Protein AF-0000000084988481 (afdb_homodimer)

InterPro domains:
  IPR002586 CobQ/CobB/MinD/ParA nucleotide binding domain [PF01656] (166-366)
  IPR011006 CheY-like superfamily [SSF52172] (22-149)
  IPR027417 P-loop containing nucleoside triphosphate hydrolase [G3DSA:3.40.50.300] (157-397)
  IPR027417 P-loop containing nucleoside triphosphate hydrolase [SSF52540] (158-397)
  IPR050625 ParA/MinD ATPase [PTHR43384] (136-397)

Sequence (824 aa):
MKTQQERQPGKIATKFNQEKTREGKKLKIAVVAQDSQYPSTIQRFLAEADKSYPLISLIGGVQQVAAVAEQEQPDLLMLEGQYFSSMELETLNRVTSRFPDVGVVMLCPAQPPELLIEVMRAGVREVLPTPLTRHGVIDAVERFQQRIALSRMPMHECKVLAFIPCKGGSGATFLATNIAYALAAQENKRVALFDFNLQFGDASLFVQDGPPATSIADVARQIQRLDGSFLNSSMIQVLPNFGMLAAPESPEKAAEIRSEHINPLFQVAMKHYDFVILDVGRELDAISIQALDRADLIFPVLQQTLPSIRDARRMSAAFAALNYPDEKIRLIVNRYKKNADITLDDIESTLNLKIFKVVPNDYAVVTGSVNQGIPATKLAPRSPVAKSLQEIAHELCRGAGQGNLLRKLFAFMKTQQERQPGKIATKFNQEKTREGKKLKIAVVAQDSQYPSTIQRFLAEADKSYPLISLIGGVQQVAAVAEQEQPDLLMLEGQYFSSMELETLNRVTSRFPDVGVVMLCPAQPPELLIEVMRAGVREVLPTPLTRHGVIDAVERFQQRIALSRMPMHECKVLAFIPCKGGSGATFLATNIAYALAAQENKRVALFDFNLQFGDASLFVQDGPPATSIADVARQIQRLDGSFLNSSMIQVLPNFGMLAAPESPEKAAEIRSEHINPLFQVAMKHYDFVILDVGRELDAISIQALDRADLIFPVLQQTLPSIRDARRMSAAFAALNYPDEKIRLIVNRYKKNADITLDDIESTLNLKIFKVVPNDYAVVTGSVNQGIPATKLAPRSPVAKSLQEIAHELCRGAGQGNLLRKLFAF

Structure (mmCIF, N/CA/C/O backbone):
data_AF-0000000084988481-model_v1
#
loop_
_entity.id
_entity.type
_entity.pdbx_description
1 polymer 'Pilus assembly protein CpaE'
#
loop_
_atom_site.group_PDB
_atom_site.id
_atom_site.type_symbol
_atom_site.label_atom_id
_atom_site.label_alt_id
_atom_site.label_comp_id
_atom_site.label_asym_id
_atom_site.label_entity_id
_atom_site.label_seq_id
_atom_site.pdbx_PDB_ins_code
_atom_site.Cartn_x
_atom_site.Cartn_y
_atom_site.Cartn_z
_atom_site.occupancy
_atom_site.B_iso_or_equiv
_atom_site.auth_seq_id
_atom_site.auth_comp_id
_atom_site.auth_asym_id
_atom_site.auth_atom_id
_atom_site.pdbx_PDB_model_num
ATOM 1 N N . MET A 1 1 ? -62.625 -54.844 -30.688 1 20.16 1 MET A N 1
ATOM 2 C CA . MET A 1 1 ? -61.781 -55.562 -29.75 1 20.16 1 MET A CA 1
ATOM 3 C C . MET A 1 1 ? -60.312 -55.438 -30.156 1 20.16 1 MET A C 1
ATOM 5 O O . MET A 1 1 ? -59.812 -56.281 -30.922 1 20.16 1 MET A O 1
ATOM 9 N N . LYS A 1 2 ? -60 -54.156 -30.656 1 25.31 2 LYS A N 1
ATOM 10 C CA . LYS A 1 2 ? -58.781 -53.719 -31.344 1 25.31 2 LYS A CA 1
ATOM 11 C C . LYS A 1 2 ? -57.531 -54.062 -30.547 1 25.31 2 LYS A C 1
ATOM 13 O O . LYS A 1 2 ? -57.5 -53.875 -29.328 1 25.31 2 LYS A O 1
ATOM 18 N N . THR A 1 3 ? -56.812 -55.094 -31 1 22.83 3 THR A N 1
ATOM 19 C CA . THR A 1 3 ? -55.625 -55.875 -30.625 1 22.83 3 THR A CA 1
ATOM 20 C C . THR A 1 3 ? -54.469 -54.969 -30.219 1 22.83 3 THR A C 1
ATOM 22 O O . THR A 1 3 ? -54.062 -54.094 -31.016 1 22.83 3 THR A O 1
ATOM 25 N N . GLN A 1 4 ? -54.375 -54.594 -28.984 1 26.2 4 GLN A N 1
ATOM 26 C CA . GLN A 1 4 ? -53.5 -53.781 -28.188 1 26.2 4 GLN A CA 1
ATOM 27 C C . GLN A 1 4 ? -52.031 -54.219 -28.359 1 26.2 4 GLN A C 1
ATOM 29 O O . GLN A 1 4 ? -51.625 -55.281 -27.922 1 26.2 4 GLN A O 1
ATOM 34 N N . GLN A 1 5 ? -51.594 -54.062 -29.625 1 26.52 5 GLN A N 1
ATOM 35 C CA . GLN A 1 5 ? -50.25 -54.469 -29.969 1 26.52 5 GLN A CA 1
ATOM 36 C C . GLN A 1 5 ? -49.25 -53.969 -28.922 1 26.52 5 GLN A C 1
ATOM 38 O O . GLN A 1 5 ? -49.219 -52.781 -28.609 1 26.52 5 GLN A O 1
ATOM 43 N N . GLU A 1 6 ? -48.906 -54.781 -28 1 24.31 6 GLU A N 1
ATOM 44 C CA . GLU A 1 6 ? -47.969 -54.719 -26.875 1 24.31 6 GLU A CA 1
ATOM 45 C C . GLU A 1 6 ? -46.594 -54.219 -27.328 1 24.31 6 GLU A C 1
ATOM 47 O O . GLU A 1 6 ? -45.969 -54.844 -28.172 1 24.31 6 GLU A O 1
ATOM 52 N N . ARG A 1 7 ? -46.469 -52.906 -27.562 1 25.12 7 ARG A N 1
ATOM 53 C CA . ARG A 1 7 ? -45.188 -52.312 -27.953 1 25.12 7 ARG A CA 1
ATOM 54 C C . ARG A 1 7 ? -44.062 -52.812 -27.078 1 25.12 7 ARG A C 1
ATOM 56 O O . ARG A 1 7 ? -44.125 -52.75 -25.844 1 25.12 7 ARG A O 1
ATOM 63 N N . GLN A 1 8 ? -43.375 -53.875 -27.547 1 23.84 8 GLN A N 1
ATOM 64 C CA . GLN A 1 8 ? -42.219 -54.5 -26.875 1 23.84 8 GLN A CA 1
ATOM 65 C C . GLN A 1 8 ? -41.25 -53.438 -26.438 1 23.84 8 GLN A C 1
ATOM 67 O O . GLN A 1 8 ? -41 -52.438 -27.141 1 23.84 8 GLN A O 1
ATOM 72 N N . PRO A 1 9 ? -40.938 -53.25 -25.094 1 27.45 9 PRO A N 1
ATOM 73 C CA . PRO A 1 9 ? -40.062 -52.281 -24.469 1 27.45 9 PRO A CA 1
ATOM 74 C C . PRO A 1 9 ? -38.656 -52.281 -25.062 1 27.45 9 PRO A C 1
ATOM 76 O O . PRO A 1 9 ? -38.125 -53.344 -25.391 1 27.45 9 PRO A O 1
ATOM 79 N N . GLY A 1 10 ? -38.406 -51.469 -26.062 1 24.36 10 GLY A N 1
ATOM 80 C CA . GLY A 1 10 ? -37.125 -51.375 -26.734 1 24.36 10 GLY A CA 1
ATOM 81 C C . GLY A 1 10 ? -35.938 -51.438 -25.766 1 24.36 10 GLY A C 1
ATOM 82 O O . GLY A 1 10 ? -36.062 -51 -24.625 1 24.36 10 GLY A O 1
ATOM 83 N N . LYS A 1 11 ? -35.062 -52.469 -25.797 1 24.16 11 LYS A N 1
ATOM 84 C CA . LYS A 1 11 ? -33.75 -52.781 -25.188 1 24.16 11 LYS A CA 1
ATOM 85 C C . LYS A 1 11 ? -32.875 -51.531 -25.203 1 24.16 11 LYS A C 1
ATOM 87 O O . LYS A 1 11 ? -32.562 -50.969 -26.266 1 24.16 11 LYS A O 1
ATOM 92 N N . ILE A 1 12 ? -32.906 -50.688 -24.156 1 23.58 12 ILE A N 1
ATOM 93 C CA . ILE A 1 12 ? -32 -49.562 -23.844 1 23.58 12 ILE A CA 1
ATOM 94 C C . ILE A 1 12 ? -30.547 -50.031 -23.906 1 23.58 12 ILE A C 1
ATOM 96 O O . ILE A 1 12 ? -30.141 -50.906 -23.141 1 23.58 12 ILE A O 1
ATOM 100 N N . ALA A 1 13 ? -29.922 -50.281 -25.078 1 26.02 13 ALA A N 1
ATOM 101 C CA . ALA A 1 13 ? -28.5 -50.562 -25.234 1 26.02 13 ALA A CA 1
ATOM 102 C C . ALA A 1 13 ? -27.656 -49.688 -24.297 1 26.02 13 ALA A C 1
ATOM 104 O O . ALA A 1 13 ? -27.781 -48.469 -24.297 1 26.02 13 ALA A O 1
ATOM 105 N N . THR A 1 14 ? -27.266 -50.25 -23.172 1 24.78 14 THR A N 1
ATOM 106 C CA . THR A 1 14 ? -26.312 -49.812 -22.172 1 24.78 14 THR A CA 1
ATOM 107 C C . THR A 1 14 ? -24.984 -49.438 -22.812 1 24.78 14 THR A C 1
ATOM 109 O O . THR A 1 14 ? -24.25 -50.312 -23.297 1 24.78 14 THR A O 1
ATOM 112 N N . LYS A 1 15 ? -24.906 -48.5 -23.703 1 27.09 15 LYS A N 1
ATOM 113 C CA . LYS A 1 15 ? -23.625 -48.031 -24.234 1 27.09 15 LYS A CA 1
ATOM 114 C C . LYS A 1 15 ? -22.625 -47.781 -23.109 1 27.09 15 LYS A C 1
ATOM 116 O O . LYS A 1 15 ? -22.828 -46.906 -22.266 1 27.09 15 LYS A O 1
ATOM 121 N N . PHE A 1 16 ? -21.969 -48.875 -22.625 1 24.77 16 PHE A N 1
ATOM 122 C CA . PHE A 1 16 ? -20.766 -48.906 -21.812 1 24.77 16 PHE A CA 1
ATOM 123 C C . PHE A 1 16 ? -19.719 -47.938 -22.391 1 24.77 16 PHE A C 1
ATOM 125 O O . PHE A 1 16 ? -19.172 -48.188 -23.453 1 24.77 16 PHE A O 1
ATOM 132 N N . ASN A 1 17 ? -19.984 -46.656 -22.453 1 25 17 ASN A N 1
ATOM 133 C CA . ASN A 1 17 ? -18.984 -45.625 -22.766 1 25 17 ASN A CA 1
ATOM 134 C C . ASN A 1 17 ? -17.641 -45.938 -22.078 1 25 17 ASN A C 1
ATOM 136 O O . ASN A 1 17 ? -17.562 -45.938 -20.859 1 25 17 ASN A O 1
ATOM 140 N N . GLN A 1 18 ? -16.812 -46.938 -22.625 1 25.11 18 GLN A N 1
ATOM 141 C CA . GLN A 1 18 ? -15.422 -47.188 -22.281 1 25.11 18 GLN A CA 1
ATOM 142 C C . GLN A 1 18 ? -14.695 -45.875 -21.969 1 25.11 18 GLN A C 1
ATOM 144 O O . GLN A 1 18 ? -14.523 -45.031 -22.859 1 25.11 18 GLN A O 1
ATOM 149 N N . GLU A 1 19 ? -14.945 -45.219 -20.938 1 26.55 19 GLU A N 1
ATOM 150 C CA . GLU A 1 19 ? -14.133 -44.156 -20.312 1 26.55 19 GLU A CA 1
ATOM 151 C C . GLU A 1 19 ? -12.648 -44.469 -20.438 1 26.55 19 GLU A C 1
ATOM 153 O O . GLU A 1 19 ? -12.148 -45.406 -19.797 1 26.55 19 GLU A O 1
ATOM 158 N N . LYS A 1 20 ? -12.016 -44.375 -21.656 1 30.3 20 LYS A N 1
ATOM 159 C CA . LYS A 1 20 ? -10.57 -44.406 -21.891 1 30.3 20 LYS A CA 1
ATOM 160 C C . LYS A 1 20 ? -9.812 -43.75 -20.734 1 30.3 20 LYS A C 1
ATOM 162 O O . LYS A 1 20 ? -9.969 -42.562 -20.484 1 30.3 20 LYS A O 1
ATOM 167 N N . THR A 1 21 ? -9.641 -44.375 -19.656 1 29.36 21 THR A N 1
ATOM 168 C CA . THR A 1 21 ? -8.664 -44.062 -18.625 1 29.36 21 THR A CA 1
ATOM 169 C C . THR A 1 21 ? -7.355 -43.562 -19.219 1 29.36 21 THR A C 1
ATOM 171 O O . THR A 1 21 ? -6.758 -44.219 -20.078 1 29.36 21 THR A O 1
ATOM 174 N N . ARG A 1 22 ? -7.113 -42.375 -19.562 1 33.62 22 ARG A N 1
ATOM 175 C CA . ARG A 1 22 ? -5.898 -41.781 -20.109 1 33.62 22 ARG A CA 1
ATOM 176 C C . ARG A 1 22 ? -4.656 -42.438 -19.5 1 33.62 22 ARG A C 1
ATOM 178 O O . ARG A 1 22 ? -4.289 -42.125 -18.359 1 33.62 22 ARG A O 1
ATOM 185 N N . GLU A 1 23 ? -4.195 -43.656 -19.656 1 35.25 23 GLU A N 1
ATOM 186 C CA . GLU A 1 23 ? -2.932 -44.375 -19.5 1 35.25 23 GLU A CA 1
ATOM 187 C C . GLU A 1 23 ? -1.745 -43.5 -19.859 1 35.25 23 GLU A C 1
ATOM 189 O O . GLU A 1 23 ? -1.795 -42.75 -20.844 1 35.25 23 GLU A O 1
ATOM 194 N N . GLY A 1 24 ? -0.835 -43.125 -18.906 1 45.12 24 GLY A N 1
ATOM 195 C CA . GLY A 1 24 ? 0.372 -42.312 -18.859 1 45.12 24 GLY A CA 1
ATOM 196 C C . GLY A 1 24 ? 1.246 -42.469 -20.094 1 45.12 24 GLY A C 1
ATOM 197 O O . GLY A 1 24 ? 1.627 -43.594 -20.438 1 45.12 24 GLY A O 1
ATOM 198 N N . LYS A 1 25 ? 1.161 -41.938 -21.188 1 53.44 25 LYS A N 1
ATOM 199 C CA . LYS A 1 25 ? 1.971 -42.031 -22.406 1 53.44 25 LYS A CA 1
ATOM 200 C C . LYS A 1 25 ? 3.436 -42.281 -22.078 1 53.44 25 LYS A C 1
ATOM 202 O O . LYS A 1 25 ? 4.039 -41.562 -21.281 1 53.44 25 LYS A O 1
ATOM 207 N N . LYS A 1 26 ? 4.059 -43.531 -22.297 1 68.62 26 LYS A N 1
ATOM 208 C CA . LYS A 1 26 ? 5.426 -44 -22.094 1 68.62 26 LYS A CA 1
ATOM 209 C C . LYS A 1 26 ? 6.41 -43.188 -22.922 1 68.62 26 LYS A C 1
ATOM 211 O O . LYS A 1 26 ? 6.102 -42.781 -24.047 1 68.62 26 LYS A O 1
ATOM 216 N N . LEU A 1 27 ? 7.57 -42.781 -22.406 1 80 27 LEU A N 1
ATOM 217 C CA . LEU A 1 27 ? 8.656 -42.031 -23.016 1 80 27 LEU A CA 1
ATOM 218 C C . LEU A 1 27 ? 9.18 -42.75 -24.266 1 80 27 LEU A C 1
ATOM 220 O O . LEU A 1 27 ? 9.492 -43.938 -24.219 1 80 27 LEU A O 1
ATOM 224 N N . LYS A 1 28 ? 9 -42.156 -25.438 1 86.56 28 LYS A N 1
ATOM 225 C CA . LYS A 1 28 ? 9.516 -42.688 -26.703 1 86.56 28 LYS A CA 1
ATOM 226 C C . LYS A 1 28 ? 10.93 -42.188 -26.969 1 86.56 28 LYS A C 1
ATOM 228 O O . LYS A 1 28 ? 11.172 -40.969 -26.984 1 86.56 28 LYS A O 1
ATOM 233 N N . ILE A 1 29 ? 11.859 -43.188 -27.109 1 91.5 29 ILE A N 1
ATOM 234 C CA . ILE A 1 29 ? 13.258 -42.812 -27.297 1 91.5 29 ILE A CA 1
ATOM 235 C C . ILE A 1 29 ? 13.703 -43.188 -28.703 1 91.5 29 ILE A C 1
ATOM 237 O O . ILE A 1 29 ? 13.406 -44.281 -29.203 1 91.5 29 ILE A O 1
ATOM 241 N N . ALA A 1 30 ? 14.289 -42.25 -29.422 1 92.62 30 ALA A N 1
ATOM 242 C CA . ALA A 1 30 ? 14.922 -42.531 -30.703 1 92.62 30 ALA A CA 1
ATOM 243 C C . ALA A 1 30 ? 16.438 -42.469 -30.594 1 92.62 30 ALA A C 1
ATOM 245 O O . ALA A 1 30 ? 16.984 -41.531 -29.969 1 92.62 30 ALA A O 1
ATOM 246 N N . VAL A 1 31 ? 17.062 -43.469 -31.156 1 91.44 31 VAL A N 1
ATOM 247 C CA . VAL A 1 31 ? 18.516 -43.469 -31.203 1 91.44 31 VAL A CA 1
ATOM 248 C C . VAL A 1 31 ? 18.984 -43.375 -32.656 1 91.44 31 VAL A C 1
ATOM 250 O O . VAL A 1 31 ? 18.594 -44.188 -33.5 1 91.44 31 VAL A O 1
ATOM 253 N N . VAL A 1 32 ? 19.719 -42.312 -33 1 91.94 32 VAL A N 1
ATOM 254 C CA . VAL A 1 32 ? 20.344 -42.125 -34.281 1 91.94 32 VAL A CA 1
ATOM 255 C C . VAL A 1 32 ? 21.859 -42.25 -34.156 1 91.94 32 VAL A C 1
ATOM 257 O O . VAL A 1 32 ? 22.516 -41.375 -33.594 1 91.94 32 VAL A O 1
ATOM 260 N N . ALA A 1 33 ? 22.328 -43.375 -34.625 1 91.38 33 ALA A N 1
ATOM 261 C CA . ALA A 1 33 ? 23.75 -43.656 -34.438 1 91.38 33 ALA A CA 1
ATOM 262 C C . ALA A 1 33 ? 24.312 -44.469 -35.594 1 91.38 33 ALA A C 1
ATOM 264 O O . ALA A 1 33 ? 23.594 -45.25 -36.219 1 91.38 33 ALA A O 1
ATOM 265 N N . GLN A 1 34 ? 25.578 -44.188 -35.906 1 88.5 34 GLN A N 1
ATOM 266 C CA . GLN A 1 34 ? 26.266 -44.969 -36.906 1 88.5 34 GLN A CA 1
ATOM 267 C C . GLN A 1 34 ? 26.609 -46.375 -36.375 1 88.5 34 GLN A C 1
ATOM 269 O O . GLN A 1 34 ? 26.531 -47.344 -37.125 1 88.5 34 GLN A O 1
ATOM 274 N N . ASP A 1 35 ? 27.016 -46.438 -35.125 1 87.06 35 ASP A N 1
ATOM 275 C CA . ASP A 1 35 ? 27.328 -47.688 -34.469 1 87.06 35 ASP A CA 1
ATOM 276 C C . ASP A 1 35 ? 26.062 -48.406 -34.031 1 87.06 35 ASP A C 1
ATOM 278 O O . ASP A 1 35 ? 25.328 -47.938 -33.156 1 87.06 35 ASP A O 1
ATOM 282 N N . SER A 1 36 ? 25.828 -49.5 -34.594 1 86 36 SER A N 1
ATOM 283 C CA . SER A 1 36 ? 24.609 -50.25 -34.375 1 86 36 SER A CA 1
ATOM 284 C C . SER A 1 36 ? 24.547 -50.844 -32.969 1 86 36 SER A C 1
ATOM 286 O O . SER A 1 36 ? 23.516 -51.344 -32.531 1 86 36 SER A O 1
ATOM 288 N N . GLN A 1 37 ? 25.656 -50.688 -32.281 1 88.56 37 GLN A N 1
ATOM 289 C CA . GLN A 1 37 ? 25.688 -51.281 -30.953 1 88.56 37 GLN A CA 1
ATOM 290 C C . GLN A 1 37 ? 24.969 -50.375 -29.938 1 88.56 37 GLN A C 1
ATOM 292 O O . GLN A 1 37 ? 24.484 -50.844 -28.922 1 88.56 37 GLN A O 1
ATOM 297 N N . TYR A 1 38 ? 24.891 -49.031 -30.281 1 88.88 38 TYR A N 1
ATOM 298 C CA . TYR A 1 38 ? 24.391 -48.094 -29.281 1 88.88 38 TYR A CA 1
ATOM 299 C C . TYR A 1 38 ? 22.922 -48.344 -28.984 1 88.88 38 TYR A C 1
ATOM 301 O O . TYR A 1 38 ? 22.516 -48.438 -27.812 1 88.88 38 TYR A O 1
ATOM 309 N N . PRO A 1 39 ? 22.047 -48.594 -29.984 1 91 39 PRO A N 1
ATOM 310 C CA . PRO A 1 39 ? 20.641 -48.844 -29.656 1 91 39 PRO A CA 1
ATOM 311 C C . PRO A 1 39 ? 20.453 -50.094 -28.797 1 91 39 PRO A C 1
ATOM 313 O O . PRO A 1 39 ? 19.672 -50.062 -27.844 1 91 39 PRO A O 1
ATOM 316 N N . SER A 1 40 ? 21.234 -51.125 -29.125 1 89.88 40 SER A N 1
ATOM 317 C CA . SER A 1 40 ? 21.109 -52.375 -28.375 1 89.88 40 SER A CA 1
ATOM 318 C C . SER A 1 40 ? 21.609 -52.219 -26.938 1 89.88 40 SER A C 1
ATOM 320 O O . SER A 1 40 ? 21.016 -52.719 -26 1 89.88 40 SER A O 1
ATOM 322 N N . THR A 1 41 ? 22.766 -51.5 -26.844 1 91 41 THR A N 1
ATOM 323 C CA . THR A 1 41 ? 23.328 -51.25 -25.531 1 91 41 THR A CA 1
ATOM 324 C C . THR A 1 41 ? 22.375 -50.438 -24.672 1 91 41 THR A C 1
ATOM 326 O O . THR A 1 41 ? 22.156 -50.75 -23.5 1 91 41 THR A O 1
ATOM 329 N N . ILE A 1 42 ? 21.719 -49.375 -25.266 1 90.88 42 ILE A N 1
ATOM 330 C CA . ILE A 1 42 ? 20.797 -48.5 -24.547 1 90.88 42 ILE A CA 1
ATOM 331 C C . ILE A 1 42 ? 19.562 -49.312 -24.141 1 90.88 42 ILE A C 1
ATOM 333 O O . ILE A 1 42 ? 19.109 -49.219 -23 1 90.88 42 ILE A O 1
ATOM 337 N N . GLN A 1 43 ? 19.078 -50.094 -25.016 1 89.62 43 GLN A N 1
ATOM 338 C CA . GLN A 1 43 ? 17.922 -50.906 -24.734 1 89.62 43 GLN A CA 1
ATOM 339 C C . GLN A 1 43 ? 18.203 -51.875 -23.594 1 89.62 43 GLN A C 1
ATOM 341 O O . GLN A 1 43 ? 17.359 -52.062 -22.703 1 89.62 43 GLN A O 1
ATOM 346 N N . ARG A 1 44 ? 19.344 -52.5 -23.688 1 89.31 44 ARG A N 1
ATOM 347 C CA . ARG A 1 44 ? 19.734 -53.438 -22.656 1 89.31 44 ARG A CA 1
ATOM 348 C C . ARG A 1 44 ? 19.828 -52.75 -21.297 1 89.31 44 ARG A C 1
ATOM 350 O O . ARG A 1 44 ? 19.328 -53.281 -20.297 1 89.31 44 ARG A O 1
ATOM 357 N N . PHE A 1 45 ? 20.5 -51.531 -21.219 1 89.31 45 PHE A N 1
ATOM 358 C CA . PHE A 1 45 ? 20.656 -50.812 -19.953 1 89.31 45 PHE A CA 1
ATOM 359 C C . PHE A 1 45 ? 19.312 -50.406 -19.375 1 89.31 45 PHE A C 1
ATOM 361 O O . PHE A 1 45 ? 19.078 -50.531 -18.172 1 89.31 45 PHE A O 1
ATOM 368 N N . LEU A 1 46 ? 18.344 -50 -20.203 1 88 46 LEU A N 1
ATOM 369 C CA . LEU A 1 46 ? 17.031 -49.562 -19.75 1 88 46 LEU A CA 1
ATOM 370 C C . LEU A 1 46 ? 16.203 -50.75 -19.281 1 88 46 LEU A C 1
ATOM 372 O O . LEU A 1 46 ? 15.492 -50.688 -18.281 1 88 46 LEU A O 1
ATOM 376 N N . ALA A 1 47 ? 16.281 -51.844 -19.984 1 86.88 47 ALA A N 1
ATOM 377 C CA . ALA A 1 47 ? 15.57 -53.062 -19.609 1 86.88 47 ALA A CA 1
ATOM 378 C C . ALA A 1 47 ? 16.047 -53.562 -18.25 1 86.88 47 ALA A C 1
ATOM 380 O O . ALA A 1 47 ? 15.234 -54.031 -17.453 1 86.88 47 ALA A O 1
ATOM 381 N N . GLU A 1 48 ? 17.234 -53.438 -18.047 1 85.44 48 GLU A N 1
ATOM 382 C CA . GLU A 1 48 ? 17.812 -53.906 -16.781 1 85.44 48 GLU A CA 1
ATOM 383 C C . GLU A 1 48 ? 17.328 -53.062 -15.609 1 85.44 48 GLU A C 1
ATOM 385 O O . GLU A 1 48 ? 17.312 -53.531 -14.469 1 85.44 48 GLU A O 1
ATOM 390 N N . ALA A 1 49 ? 16.969 -51.844 -15.898 1 79.94 49 ALA A N 1
ATOM 391 C CA . ALA A 1 49 ? 16.453 -50.969 -14.859 1 79.94 49 ALA A CA 1
ATOM 392 C C . ALA A 1 49 ? 14.93 -51.031 -14.781 1 79.94 49 ALA A C 1
ATOM 394 O O . ALA A 1 49 ? 14.281 -50.188 -14.172 1 79.94 49 ALA A O 1
ATOM 395 N N . ASP A 1 50 ? 14.305 -52.031 -15.359 1 77.06 50 ASP A N 1
ATOM 396 C CA . ASP A 1 50 ? 12.867 -52.281 -15.406 1 77.06 50 ASP A CA 1
ATOM 397 C C . ASP A 1 50 ? 12.125 -51.094 -16.031 1 77.06 50 ASP A C 1
ATOM 399 O O . ASP A 1 50 ? 11.023 -50.75 -15.609 1 77.06 50 ASP A O 1
ATOM 403 N N . LYS A 1 51 ? 12.828 -50.469 -16.859 1 76.69 51 LYS A N 1
ATOM 404 C CA . LYS A 1 51 ? 12.203 -49.375 -17.625 1 76.69 51 LYS A CA 1
ATOM 405 C C . LYS A 1 51 ? 12.039 -49.781 -19.094 1 76.69 51 LYS A C 1
ATOM 407 O O . LYS A 1 51 ? 13.016 -50.125 -19.766 1 76.69 51 LYS A O 1
ATOM 412 N N . SER A 1 52 ? 10.797 -50 -19.438 1 76.94 52 SER A N 1
ATOM 413 C CA . SER A 1 52 ? 10.547 -50.406 -20.828 1 76.94 52 SER A CA 1
ATOM 414 C C . SER A 1 52 ? 9.992 -49.219 -21.625 1 76.94 52 SER A C 1
ATOM 416 O O . SER A 1 52 ? 8.859 -48.781 -21.391 1 76.94 52 SER A O 1
ATOM 418 N N . TYR A 1 53 ? 10.922 -48.562 -22.422 1 80.75 53 TYR A N 1
ATOM 419 C CA . TYR A 1 53 ? 10.492 -47.469 -23.281 1 80.75 53 TYR A CA 1
ATOM 420 C C . TYR A 1 53 ? 10.484 -47.906 -24.734 1 80.75 53 TYR A C 1
ATOM 422 O O . TYR A 1 53 ? 11.32 -48.688 -25.172 1 80.75 53 TYR A O 1
ATOM 430 N N . PRO A 1 54 ? 9.469 -47.531 -25.438 1 82.25 54 PRO A N 1
ATOM 431 C CA . PRO A 1 54 ? 9.594 -47.688 -26.875 1 82.25 54 PRO A CA 1
ATOM 432 C C . PRO A 1 54 ? 10.844 -47.031 -27.453 1 82.25 54 PRO A C 1
ATOM 434 O O . PRO A 1 54 ? 11.109 -45.844 -27.172 1 82.25 54 PRO A O 1
ATOM 437 N N . LEU A 1 55 ? 11.695 -47.844 -28.047 1 88.88 55 LEU A N 1
ATOM 438 C CA . LEU A 1 55 ? 12.945 -47.344 -28.609 1 88.88 55 LEU A CA 1
ATOM 439 C C . LEU A 1 55 ? 12.984 -47.531 -30.125 1 88.88 55 LEU A C 1
ATOM 441 O O . LEU A 1 55 ? 12.734 -48.625 -30.625 1 88.88 55 LEU A O 1
ATOM 445 N N . ILE A 1 56 ? 13.102 -46.469 -30.828 1 88.06 56 ILE A N 1
ATOM 446 C CA . ILE A 1 56 ? 13.281 -46.469 -32.281 1 88.06 56 ILE A CA 1
ATOM 447 C C . ILE A 1 56 ? 14.75 -46.25 -32.625 1 88.06 56 ILE A C 1
ATOM 449 O O . ILE A 1 56 ? 15.383 -45.344 -32.062 1 88.06 56 ILE A O 1
ATOM 453 N N . SER A 1 57 ? 15.281 -47.125 -33.438 1 90.44 57 SER A N 1
ATOM 454 C CA . SER A 1 57 ? 16.688 -47 -33.812 1 90.44 57 SER A CA 1
ATOM 455 C C . SER A 1 57 ? 16.844 -46.688 -35.281 1 90.44 57 SER A C 1
ATOM 457 O O . SER A 1 57 ? 16.156 -47.312 -36.125 1 90.44 57 SER A O 1
ATOM 459 N N . LEU A 1 58 ? 17.562 -45.719 -35.594 1 87.56 58 LEU A N 1
ATOM 460 C CA . LEU A 1 58 ? 17.922 -45.406 -36.969 1 87.56 58 LEU A CA 1
ATOM 461 C C . LEU A 1 58 ? 19.438 -45.281 -37.125 1 87.56 58 LEU A C 1
ATOM 463 O O . LEU A 1 58 ? 20.109 -44.656 -36.312 1 87.56 58 LEU A O 1
ATOM 467 N N . ILE A 1 59 ? 19.953 -46.094 -38.188 1 89.06 59 ILE A N 1
ATOM 468 C CA . ILE A 1 59 ? 21.375 -45.938 -38.5 1 89.06 59 ILE A CA 1
ATOM 469 C C . ILE A 1 59 ? 21.609 -44.656 -39.281 1 89.06 59 ILE A C 1
ATOM 471 O O . ILE A 1 59 ? 21 -44.469 -40.344 1 89.06 59 ILE A O 1
ATOM 475 N N . GLY A 1 60 ? 22.312 -43.812 -38.719 1 87.19 60 GLY A N 1
ATOM 476 C CA . GLY A 1 60 ? 22.609 -42.562 -39.406 1 87.19 60 GLY A CA 1
ATOM 477 C C . GLY A 1 60 ? 23.203 -41.5 -38.5 1 87.19 60 GLY A C 1
ATOM 478 O O . GLY A 1 60 ? 23.75 -41.812 -37.438 1 87.19 60 GLY A O 1
ATOM 479 N N . GLY A 1 61 ? 23.203 -40.25 -38.938 1 87.75 61 GLY A N 1
ATOM 480 C CA . GLY A 1 61 ? 23.703 -39.094 -38.219 1 87.75 61 GLY A CA 1
ATOM 481 C C . GLY A 1 61 ? 22.719 -37.938 -38.188 1 87.75 61 GLY A C 1
ATOM 482 O O . GLY A 1 61 ? 21.5 -38.156 -38.312 1 87.75 61 GLY A O 1
ATOM 483 N N . VAL A 1 62 ? 23.234 -36.75 -38.125 1 89.69 62 VAL A N 1
ATOM 484 C CA . VAL A 1 62 ? 22.453 -35.531 -37.906 1 89.69 62 VAL A CA 1
ATOM 485 C C . VAL A 1 62 ? 21.484 -35.344 -39.062 1 89.69 62 VAL A C 1
ATOM 487 O O . VAL A 1 62 ? 20.375 -34.812 -38.875 1 89.69 62 VAL A O 1
ATOM 490 N N . GLN A 1 63 ? 21.859 -35.875 -40.188 1 86.62 63 GLN A N 1
ATOM 491 C CA . GLN A 1 63 ? 21.047 -35.688 -41.375 1 86.62 63 GLN A CA 1
ATOM 492 C C . GLN A 1 63 ? 19.703 -36.406 -41.25 1 86.62 63 GLN A C 1
ATOM 494 O O . GLN A 1 63 ? 18.719 -36.031 -41.906 1 86.62 63 GLN A O 1
ATOM 499 N N . GLN A 1 64 ? 19.594 -37.344 -40.375 1 88.94 64 GLN A N 1
ATOM 500 C CA . GLN A 1 64 ? 18.375 -38.125 -40.219 1 88.94 64 GLN A CA 1
ATOM 501 C C . GLN A 1 64 ? 17.516 -37.594 -39.094 1 88.94 64 GLN A C 1
ATOM 503 O O . GLN A 1 64 ? 16.375 -38 -38.906 1 88.94 64 GLN A O 1
ATOM 508 N N . VAL A 1 65 ? 18.047 -36.594 -38.344 1 89.56 65 VAL A N 1
ATOM 509 C CA . VAL A 1 65 ? 17.406 -36.156 -37.125 1 89.56 65 VAL A CA 1
ATOM 510 C C . VAL A 1 65 ? 16.062 -35.469 -37.438 1 89.56 65 VAL A C 1
ATOM 512 O O . VAL A 1 65 ? 15.07 -35.688 -36.75 1 89.56 65 VAL A O 1
ATOM 515 N N . ALA A 1 66 ? 16.047 -34.688 -38.531 1 87.19 66 ALA A N 1
ATOM 516 C CA . ALA A 1 66 ? 14.812 -34 -38.906 1 87.19 66 ALA A CA 1
ATOM 517 C C . ALA A 1 66 ? 13.703 -35 -39.25 1 87.19 66 ALA A C 1
ATOM 519 O O . ALA A 1 66 ? 12.57 -34.844 -38.781 1 87.19 66 ALA A O 1
ATOM 520 N N . ALA A 1 67 ? 14.055 -36 -39.969 1 88.12 67 ALA A N 1
ATOM 521 C CA . ALA A 1 67 ? 13.094 -37.031 -40.375 1 88.12 67 ALA A CA 1
ATOM 522 C C . ALA A 1 67 ? 12.578 -37.812 -39.156 1 88.12 67 ALA A C 1
ATOM 524 O O . ALA A 1 67 ? 11.383 -38.094 -39.062 1 88.12 67 ALA A O 1
ATOM 525 N N . VAL A 1 68 ? 13.469 -38.094 -38.25 1 88.56 68 VAL A N 1
ATOM 526 C CA . VAL A 1 68 ? 13.094 -38.844 -37.094 1 88.56 68 VAL A CA 1
ATOM 527 C C . VAL A 1 68 ? 12.172 -38 -36.188 1 88.56 68 VAL A C 1
ATOM 529 O O . VAL A 1 68 ? 11.156 -38.5 -35.688 1 88.56 68 VAL A O 1
ATOM 532 N N . ALA A 1 69 ? 12.461 -36.75 -36.031 1 87.12 69 ALA A N 1
ATOM 533 C CA . ALA A 1 69 ? 11.648 -35.875 -35.188 1 87.12 69 ALA A CA 1
ATOM 534 C C . ALA A 1 69 ? 10.242 -35.688 -35.781 1 87.12 69 ALA A C 1
ATOM 536 O O . ALA A 1 69 ? 9.258 -35.688 -35.031 1 87.12 69 ALA A O 1
ATOM 537 N N . GLU A 1 70 ? 10.195 -35.531 -37.031 1 82.69 70 GLU A N 1
ATOM 538 C CA . GLU A 1 70 ? 8.922 -35.281 -37.688 1 82.69 70 GLU A CA 1
ATOM 539 C C . GLU A 1 70 ? 8.07 -36.562 -37.75 1 82.69 70 GLU A C 1
ATOM 541 O O . GLU A 1 70 ? 6.863 -36.531 -37.531 1 82.69 70 GLU A O 1
ATOM 546 N N . GLN A 1 71 ? 8.672 -37.688 -38.062 1 84.31 71 GLN A N 1
ATOM 547 C CA . GLN A 1 71 ? 7.926 -38.906 -38.344 1 84.31 71 GLN A CA 1
ATOM 548 C C . GLN A 1 71 ? 7.641 -39.688 -37.062 1 84.31 71 GLN A C 1
ATOM 550 O O . GLN A 1 71 ? 6.535 -40.188 -36.844 1 84.31 71 GLN A O 1
ATOM 555 N N . GLU A 1 72 ? 8.664 -39.719 -36.188 1 83.88 72 GLU A N 1
ATOM 556 C CA . GLU A 1 72 ? 8.531 -40.562 -35 1 83.88 72 GLU A CA 1
ATOM 557 C C . GLU A 1 72 ? 8.125 -39.781 -33.781 1 83.88 72 GLU A C 1
ATOM 559 O O . GLU A 1 72 ? 7.562 -40.312 -32.844 1 83.88 72 GLU A O 1
ATOM 564 N N . GLN A 1 73 ? 8.344 -38.531 -33.875 1 83.81 73 GLN A N 1
ATOM 565 C CA . GLN A 1 73 ? 8.031 -37.625 -32.781 1 83.81 73 GLN A CA 1
ATOM 566 C C . GLN A 1 73 ? 8.453 -38.219 -31.438 1 83.81 73 GLN A C 1
ATOM 568 O O . GLN A 1 73 ? 7.617 -38.406 -30.547 1 83.81 73 GLN A O 1
ATOM 573 N N . PRO A 1 74 ? 9.766 -38.469 -31.328 1 87.25 74 PRO A N 1
ATOM 574 C CA . PRO A 1 74 ? 10.234 -39 -30.047 1 87.25 74 PRO A CA 1
ATOM 575 C C . PRO A 1 74 ? 10.242 -37.938 -28.938 1 87.25 74 PRO A C 1
ATOM 577 O O . PRO A 1 74 ? 10.242 -36.75 -29.219 1 87.25 74 PRO A O 1
ATOM 580 N N . ASP A 1 75 ? 10.219 -38.438 -27.703 1 84.5 75 ASP A N 1
ATOM 581 C CA . ASP A 1 75 ? 10.422 -37.531 -26.578 1 84.5 75 ASP A CA 1
ATOM 582 C C . ASP A 1 75 ? 11.906 -37.219 -26.391 1 84.5 75 ASP A C 1
ATOM 584 O O . ASP A 1 75 ? 12.266 -36.094 -26.062 1 84.5 75 ASP A O 1
ATOM 588 N N . LEU A 1 76 ? 12.641 -38.25 -26.625 1 89.75 76 LEU A N 1
ATOM 589 C CA . LEU A 1 76 ? 14.086 -38.156 -26.422 1 89.75 76 LEU A CA 1
ATOM 590 C C . LEU A 1 76 ? 14.836 -38.688 -27.641 1 89.75 76 LEU A C 1
ATOM 592 O O . LEU A 1 76 ? 14.57 -39.781 -28.109 1 89.75 76 LEU A O 1
ATOM 596 N N . LEU A 1 77 ? 15.711 -37.844 -28.188 1 92.56 77 LEU A N 1
ATOM 597 C CA . LEU A 1 77 ? 16.562 -38.219 -29.312 1 92.56 77 LEU A CA 1
ATOM 598 C C . LEU A 1 77 ? 18.016 -38.375 -28.859 1 92.56 77 LEU A C 1
ATOM 600 O O . LEU A 1 77 ? 18.625 -37.406 -28.391 1 92.56 77 LEU A O 1
ATOM 604 N N . MET A 1 78 ? 18.516 -39.531 -28.922 1 91.75 78 MET A N 1
ATOM 605 C CA . MET A 1 78 ? 19.922 -39.781 -28.641 1 91.75 78 MET A CA 1
ATOM 606 C C . MET A 1 78 ? 20.734 -39.875 -29.938 1 91.75 78 MET A C 1
ATOM 608 O O . MET A 1 78 ? 20.516 -40.781 -30.75 1 91.75 78 MET A O 1
ATOM 612 N N . LEU A 1 79 ? 21.594 -38.875 -30.125 1 92.56 79 LEU A N 1
ATOM 613 C CA . LEU A 1 79 ? 22.312 -38.719 -31.391 1 92.56 79 LEU A CA 1
ATOM 614 C C . LEU A 1 79 ? 23.812 -38.969 -31.188 1 92.56 79 LEU A C 1
ATOM 616 O O . LEU A 1 79 ? 24.438 -38.281 -30.391 1 92.56 79 LEU A O 1
ATOM 620 N N . GLU A 1 80 ? 24.266 -39.969 -31.938 1 91.81 80 GLU A N 1
ATOM 621 C CA . GLU A 1 80 ? 25.703 -40.156 -31.938 1 91.81 80 GLU A CA 1
ATOM 622 C C . GLU A 1 80 ? 26.406 -39.094 -32.781 1 91.81 80 GLU A C 1
ATOM 624 O O . GLU A 1 80 ? 25.984 -38.812 -33.906 1 91.81 80 GLU A O 1
ATOM 629 N N . GLY A 1 81 ? 27.375 -38.344 -32.125 1 83.12 81 GLY A N 1
ATOM 630 C CA . GLY A 1 81 ? 28.141 -37.406 -32.906 1 83.12 81 GLY A CA 1
ATOM 631 C C . GLY A 1 81 ? 29.469 -37.031 -32.281 1 83.12 81 GLY A C 1
ATOM 632 O O . GLY A 1 81 ? 29.562 -36.906 -31.062 1 83.12 81 GLY A O 1
ATOM 633 N N . GLN A 1 82 ? 30.578 -37.125 -32.938 1 75.75 82 GLN A N 1
ATOM 634 C CA . GLN A 1 82 ? 31.875 -36.75 -32.406 1 75.75 82 GLN A CA 1
ATOM 635 C C . GLN A 1 82 ? 32.219 -35.312 -32.812 1 75.75 82 GLN A C 1
ATOM 637 O O . GLN A 1 82 ? 32.594 -34.5 -31.969 1 75.75 82 GLN A O 1
ATOM 642 N N . TYR A 1 83 ? 32.219 -34.969 -34.125 1 78.56 83 TYR A N 1
ATOM 643 C CA . TYR A 1 83 ? 32.5 -33.656 -34.688 1 78.56 83 TYR A CA 1
ATOM 644 C C . TYR A 1 83 ? 31.438 -33.25 -35.688 1 78.56 83 TYR A C 1
ATOM 646 O O . TYR A 1 83 ? 31.281 -33.906 -36.719 1 78.56 83 TYR A O 1
ATOM 654 N N . PHE A 1 84 ? 30.516 -32.188 -35.188 1 82.69 84 PHE A N 1
ATOM 655 C CA . PHE A 1 84 ? 29.5 -31.719 -36.125 1 82.69 84 PHE A CA 1
ATOM 656 C C . PHE A 1 84 ? 30.047 -30.562 -36.969 1 82.69 84 PHE A C 1
ATOM 658 O O . PHE A 1 84 ? 30.719 -29.672 -36.438 1 82.69 84 PHE A O 1
ATOM 665 N N . SER A 1 85 ? 29.922 -30.797 -38.25 1 85.19 85 SER A N 1
ATOM 666 C CA . SER A 1 85 ? 30.219 -29.672 -39.125 1 85.19 85 SER A CA 1
ATOM 667 C C . SER A 1 85 ? 29.281 -28.5 -38.875 1 85.19 85 SER A C 1
ATOM 669 O O . SER A 1 85 ? 28.25 -28.656 -38.188 1 85.19 85 SER A O 1
ATOM 671 N N . SER A 1 86 ? 29.641 -27.328 -39.406 1 86.38 86 SER A N 1
ATOM 672 C CA . SER A 1 86 ? 28.766 -26.156 -39.25 1 86.38 86 SER A CA 1
ATOM 673 C C . SER A 1 86 ? 27.391 -26.422 -39.844 1 86.38 86 SER A C 1
ATOM 675 O O . SER A 1 86 ? 26.375 -26 -39.281 1 86.38 86 SER A O 1
ATOM 677 N N . MET A 1 87 ? 27.422 -27.234 -40.844 1 86.81 87 MET A N 1
ATOM 678 C CA . MET A 1 87 ? 26.156 -27.547 -41.5 1 86.81 87 MET A CA 1
ATOM 679 C C . MET A 1 87 ? 25.312 -28.469 -40.625 1 86.81 87 MET A C 1
ATOM 681 O O . MET A 1 87 ? 24.094 -28.297 -40.5 1 86.81 87 MET A O 1
ATOM 685 N N . GLU A 1 88 ? 25.984 -29.344 -40 1 87.88 88 GLU A N 1
ATOM 686 C CA . GLU A 1 88 ? 25.281 -30.266 -39.094 1 87.88 88 GLU A CA 1
ATOM 687 C C . GLU A 1 88 ? 24.734 -29.562 -37.875 1 87.88 88 GLU A C 1
ATOM 689 O O . GLU A 1 88 ? 23.625 -29.844 -37.438 1 87.88 88 GLU A O 1
ATOM 694 N N . LEU A 1 89 ? 25.516 -28.641 -37.406 1 88.19 89 LEU A N 1
ATOM 695 C CA . LEU A 1 89 ? 25.062 -27.875 -36.25 1 88.19 89 LEU A CA 1
ATOM 696 C C . LEU A 1 89 ? 23.859 -27.016 -36.625 1 88.19 89 LEU A C 1
ATOM 698 O O . LEU A 1 89 ? 22.922 -26.875 -35.812 1 88.19 89 LEU A O 1
ATOM 702 N N . GLU A 1 90 ? 23.906 -26.5 -37.75 1 87.5 90 GLU A N 1
ATOM 703 C CA . GLU A 1 90 ? 22.781 -25.719 -38.25 1 87.5 90 GLU A CA 1
ATOM 704 C C . GLU A 1 90 ? 21.531 -26.578 -38.406 1 87.5 90 GLU A C 1
ATOM 706 O O . GLU A 1 90 ? 20.422 -26.141 -38.062 1 87.5 90 GLU A O 1
ATOM 711 N N . THR A 1 91 ? 21.75 -27.719 -38.875 1 88.06 91 THR A N 1
ATOM 712 C CA . THR A 1 91 ? 20.641 -28.656 -39.031 1 88.06 91 THR A CA 1
ATOM 713 C C . THR A 1 91 ? 20.047 -29.016 -37.656 1 88.06 91 THR A C 1
ATOM 715 O O . THR A 1 91 ? 18.828 -29.016 -37.469 1 88.06 91 THR A O 1
ATOM 718 N N . LEU A 1 92 ? 20.891 -29.219 -36.719 1 86.75 92 LEU A N 1
ATOM 719 C CA . LEU A 1 92 ? 20.438 -29.562 -35.375 1 86.75 92 LEU A CA 1
ATOM 720 C C . LEU A 1 92 ? 19.688 -28.406 -34.75 1 86.75 92 LEU A C 1
ATOM 722 O O . LEU A 1 92 ? 18.641 -28.594 -34.125 1 86.75 92 LEU A O 1
ATOM 726 N N . ASN A 1 93 ? 20.141 -27.266 -34.906 1 85.94 93 ASN A N 1
ATOM 727 C CA . ASN A 1 93 ? 19.484 -26.062 -34.406 1 85.94 93 ASN A CA 1
ATOM 728 C C . ASN A 1 93 ? 18.094 -25.875 -35 1 85.94 93 ASN A C 1
ATOM 730 O O . ASN A 1 93 ? 17.156 -25.531 -34.281 1 85.94 93 ASN A O 1
ATOM 734 N N . ARG A 1 94 ? 18.016 -26.141 -36.219 1 84.56 94 ARG A N 1
ATOM 735 C CA . ARG A 1 94 ? 16.734 -26.031 -36.906 1 84.56 94 ARG A CA 1
ATOM 736 C C . ARG A 1 94 ? 15.727 -27.047 -36.344 1 84.56 94 ARG A C 1
ATOM 738 O O . ARG A 1 94 ? 14.57 -26.703 -36.094 1 84.56 94 ARG A O 1
ATOM 745 N N . VAL A 1 95 ? 16.219 -28.188 -36.125 1 84.75 95 VAL A N 1
ATOM 746 C CA . VAL A 1 95 ? 15.336 -29.25 -35.656 1 84.75 95 VAL A CA 1
ATOM 747 C C . VAL A 1 95 ? 14.906 -28.969 -34.219 1 84.75 95 VAL A C 1
ATOM 749 O O . VAL A 1 95 ? 13.727 -29.078 -33.875 1 84.75 95 VAL A O 1
ATOM 752 N N . THR A 1 96 ? 15.789 -28.531 -33.375 1 81.94 96 THR A N 1
ATOM 753 C CA . THR A 1 96 ? 15.469 -28.328 -31.969 1 81.94 96 THR A CA 1
ATOM 754 C C . THR A 1 96 ? 14.594 -27.094 -31.797 1 81.94 96 THR A C 1
ATOM 756 O O . THR A 1 96 ? 13.812 -27 -30.844 1 81.94 96 THR A O 1
ATOM 759 N N . SER A 1 97 ? 14.695 -26.219 -32.781 1 78.44 97 SER A N 1
ATOM 760 C CA . SER A 1 97 ? 13.828 -25.047 -32.75 1 78.44 97 SER A CA 1
ATOM 761 C C . SER A 1 97 ? 12.406 -25.391 -33.188 1 78.44 97 SER A C 1
ATOM 763 O O . SER A 1 97 ? 11.438 -24.891 -32.625 1 78.44 97 SER A O 1
ATOM 765 N N . ARG A 1 98 ? 12.43 -26.25 -34.125 1 77.69 98 ARG A N 1
ATOM 766 C CA . ARG A 1 98 ? 11.141 -26.656 -34.688 1 77.69 98 ARG A CA 1
ATOM 767 C C . ARG A 1 98 ? 10.414 -27.594 -33.719 1 77.69 98 ARG A C 1
ATOM 769 O O . ARG A 1 98 ? 9.188 -27.594 -33.656 1 77.69 98 ARG A O 1
ATOM 776 N N . PHE A 1 99 ? 11.188 -28.469 -33.062 1 78.69 99 PHE A N 1
ATOM 777 C CA . PHE A 1 99 ? 10.633 -29.438 -32.125 1 78.69 99 PHE A CA 1
ATOM 778 C C . PHE A 1 99 ? 11.211 -29.234 -30.734 1 78.69 99 PHE A C 1
ATOM 780 O O . PHE A 1 99 ? 11.992 -30.047 -30.25 1 78.69 99 PHE A O 1
ATOM 787 N N . PRO A 1 100 ? 10.727 -28.172 -30.141 1 72.38 100 PRO A N 1
ATOM 788 C CA . PRO A 1 100 ? 11.344 -27.812 -28.875 1 72.38 100 PRO A CA 1
ATOM 789 C C . PRO A 1 100 ? 11.062 -28.828 -27.766 1 72.38 100 PRO A C 1
ATOM 791 O O . PRO A 1 100 ? 11.789 -28.875 -26.766 1 72.38 100 PRO A O 1
ATOM 794 N N . ASP A 1 101 ? 10.125 -29.641 -28.016 1 71.88 101 ASP A N 1
ATOM 795 C CA . ASP A 1 101 ? 9.742 -30.578 -26.984 1 71.88 101 ASP A CA 1
ATOM 796 C C . ASP A 1 101 ? 10.602 -31.844 -27.047 1 71.88 101 ASP A C 1
ATOM 798 O O . ASP A 1 101 ? 10.562 -32.688 -26.125 1 71.88 101 ASP A O 1
ATOM 802 N N . VAL A 1 102 ? 11.383 -32 -28.078 1 81 102 VAL A N 1
ATOM 803 C CA . VAL A 1 102 ? 12.242 -33.156 -28.203 1 81 102 VAL A CA 1
ATOM 804 C C . VAL A 1 102 ? 13.57 -32.938 -27.5 1 81 102 VAL A C 1
ATOM 806 O O . VAL A 1 102 ? 14.273 -31.953 -27.797 1 81 102 VAL A O 1
ATOM 809 N N . GLY A 1 103 ? 13.797 -33.688 -26.406 1 85.88 103 GLY A N 1
ATOM 810 C CA . GLY A 1 103 ? 15.109 -33.656 -25.797 1 85.88 103 GLY A CA 1
ATOM 811 C C . GLY A 1 103 ? 16.188 -34.312 -26.625 1 85.88 103 GLY A C 1
ATOM 812 O O . GLY A 1 103 ? 15.984 -35.406 -27.188 1 85.88 103 GLY A O 1
ATOM 813 N N . VAL A 1 104 ? 17.312 -33.625 -26.828 1 90.38 104 VAL A N 1
ATOM 814 C CA . VAL A 1 104 ? 18.422 -34.188 -27.594 1 90.38 104 VAL A CA 1
ATOM 815 C C . VAL A 1 104 ? 19.609 -34.438 -26.688 1 90.38 104 VAL A C 1
ATOM 817 O O . VAL A 1 104 ? 20.062 -33.531 -25.969 1 90.38 104 VAL A O 1
ATOM 820 N N . VAL A 1 105 ? 20 -35.688 -26.688 1 90.81 105 VAL A N 1
ATOM 821 C CA . VAL A 1 105 ? 21.203 -36.094 -25.969 1 90.81 105 VAL A CA 1
ATOM 822 C C . VAL A 1 105 ? 22.266 -36.562 -26.969 1 90.81 105 VAL A C 1
ATOM 824 O O . VAL A 1 105 ? 22 -37.375 -27.844 1 90.81 105 VAL A O 1
ATOM 827 N N . MET A 1 106 ? 23.438 -36.031 -26.844 1 91.38 106 MET A N 1
ATOM 828 C CA . MET A 1 106 ? 24.531 -36.406 -27.75 1 91.38 106 MET A CA 1
ATOM 829 C C . MET A 1 106 ? 25.422 -37.469 -27.141 1 91.38 106 MET A C 1
ATOM 831 O O . MET A 1 106 ? 25.812 -37.375 -25.969 1 91.38 106 MET A O 1
ATOM 835 N N . LEU A 1 107 ? 25.562 -38.531 -27.906 1 91.38 107 LEU A N 1
ATOM 836 C CA . LEU A 1 107 ? 26.5 -39.594 -27.547 1 91.38 107 LEU A CA 1
ATOM 837 C C . LEU A 1 107 ? 27.859 -39.375 -28.203 1 91.38 107 LEU A C 1
ATOM 839 O O . LEU A 1 107 ? 27.984 -39.438 -29.422 1 91.38 107 LEU A O 1
ATOM 843 N N . CYS A 1 108 ? 28.875 -39 -27.375 1 88.12 108 CYS A N 1
ATOM 844 C CA . CYS A 1 108 ? 30.188 -38.75 -27.953 1 88.12 108 CYS A CA 1
ATOM 845 C C . CYS A 1 108 ? 31.281 -38.969 -26.938 1 88.12 108 CYS A C 1
ATOM 847 O O . CYS A 1 108 ? 31.047 -38.906 -25.719 1 88.12 108 CYS A O 1
ATOM 849 N N . PRO A 1 109 ? 32.438 -39.375 -27.5 1 84.44 109 PRO A N 1
ATOM 850 C CA . PRO A 1 109 ? 33.562 -39.406 -26.578 1 84.44 109 PRO A CA 1
ATOM 851 C C . PRO A 1 109 ? 33.844 -38.031 -25.938 1 84.44 109 PRO A C 1
ATOM 853 O O . PRO A 1 109 ? 33.281 -37.031 -26.375 1 84.44 109 PRO A O 1
ATOM 856 N N . ALA A 1 110 ? 34.531 -37.938 -24.781 1 82.5 110 ALA A N 1
ATOM 857 C CA . ALA A 1 110 ? 34.875 -36.656 -24.109 1 82.5 110 ALA A CA 1
ATOM 858 C C . ALA A 1 110 ? 35.344 -35.625 -25.109 1 82.5 110 ALA A C 1
ATOM 860 O O . ALA A 1 110 ? 36.188 -35.906 -25.969 1 82.5 110 ALA A O 1
ATOM 861 N N . GLN A 1 111 ? 34.625 -34.5 -25.188 1 79.06 111 GLN A N 1
ATOM 862 C CA . GLN A 1 111 ? 34.906 -33.406 -26.125 1 79.06 111 GLN A CA 1
ATOM 863 C C . GLN A 1 111 ? 35.406 -32.188 -25.375 1 79.06 111 GLN A C 1
ATOM 865 O O . GLN A 1 111 ? 35.094 -31.984 -24.203 1 79.06 111 GLN A O 1
ATOM 870 N N . PRO A 1 112 ? 36.25 -31.406 -26.078 1 78.5 112 PRO A N 1
ATOM 871 C CA . PRO A 1 112 ? 36.625 -30.125 -25.469 1 78.5 112 PRO A CA 1
ATOM 872 C C . PRO A 1 112 ? 35.406 -29.234 -25.188 1 78.5 112 PRO A C 1
ATOM 874 O O . PRO A 1 112 ? 34.406 -29.328 -25.875 1 78.5 112 PRO A O 1
ATOM 877 N N . PRO A 1 113 ? 35.531 -28.375 -24.172 1 77.69 113 PRO A N 1
ATOM 878 C CA . PRO A 1 113 ? 34.406 -27.516 -23.75 1 77.69 113 PRO A CA 1
ATOM 879 C C . PRO A 1 113 ? 33.875 -26.641 -24.875 1 77.69 113 PRO A C 1
ATOM 881 O O . PRO A 1 113 ? 32.656 -26.422 -24.969 1 77.69 113 PRO A O 1
ATOM 884 N N . GLU A 1 114 ? 34.781 -26.297 -25.734 1 76.69 114 GLU A N 1
ATOM 885 C CA . GLU A 1 114 ? 34.375 -25.422 -26.828 1 76.69 114 GLU A CA 1
ATOM 886 C C . GLU A 1 114 ? 33.375 -26.109 -27.734 1 76.69 114 GLU A C 1
ATOM 888 O O . GLU A 1 114 ? 32.406 -25.5 -28.203 1 76.69 114 GLU A O 1
ATOM 893 N N . LEU A 1 115 ? 33.562 -27.359 -27.844 1 77.25 115 LEU A N 1
ATOM 894 C CA . LEU A 1 115 ? 32.688 -28.125 -28.719 1 77.25 115 LEU A CA 1
ATOM 895 C C . LEU A 1 115 ? 31.375 -28.438 -28.016 1 77.25 115 LEU A C 1
ATOM 897 O O . LEU A 1 115 ? 30.312 -28.422 -28.641 1 77.25 115 LEU A O 1
ATOM 901 N N . LEU A 1 116 ? 31.469 -28.578 -26.734 1 78.88 116 LEU A N 1
ATOM 902 C CA . LEU A 1 116 ? 30.266 -28.844 -25.953 1 78.88 116 LEU A CA 1
ATOM 903 C C . LEU A 1 116 ? 29.344 -27.625 -25.953 1 78.88 116 LEU A C 1
ATOM 905 O O . LEU A 1 116 ? 28.125 -27.75 -26.094 1 78.88 116 LEU A O 1
ATOM 909 N N . ILE A 1 117 ? 29.906 -26.484 -26.016 1 76.75 117 ILE A N 1
ATOM 910 C CA . ILE A 1 117 ? 29.141 -25.234 -26.031 1 76.75 117 ILE A CA 1
ATOM 911 C C . ILE A 1 117 ? 28.422 -25.094 -27.359 1 76.75 117 ILE A C 1
ATOM 913 O O . ILE A 1 117 ? 27.25 -24.703 -27.391 1 76.75 117 ILE A O 1
ATOM 917 N N . GLU A 1 118 ? 29.078 -25.5 -28.344 1 79.31 118 GLU A N 1
ATOM 918 C CA . GLU A 1 118 ? 28.516 -25.344 -29.688 1 79.31 118 GLU A CA 1
ATOM 919 C C . GLU A 1 118 ? 27.297 -26.25 -29.875 1 79.31 118 GLU A C 1
ATOM 921 O O . GLU A 1 118 ? 26.297 -25.828 -30.453 1 79.31 118 GLU A O 1
ATOM 926 N N . VAL A 1 119 ? 27.406 -27.391 -29.281 1 84.5 119 VAL A N 1
ATOM 927 C CA . VAL A 1 119 ? 26.297 -28.312 -29.484 1 84.5 119 VAL A CA 1
ATOM 928 C C . VAL A 1 119 ? 25.125 -27.922 -28.594 1 84.5 119 VAL A C 1
ATOM 930 O O . VAL A 1 119 ? 23.953 -28.062 -28.969 1 84.5 119 VAL A O 1
ATOM 933 N N . MET A 1 120 ? 25.312 -27.328 -27.422 1 78.5 120 MET A N 1
ATOM 934 C CA . MET A 1 120 ? 24.266 -26.859 -26.531 1 78.5 120 MET A CA 1
ATOM 935 C C . MET A 1 120 ? 23.531 -25.672 -27.125 1 78.5 120 MET A C 1
ATOM 937 O O . MET A 1 120 ? 22.312 -25.562 -27 1 78.5 120 MET A O 1
ATOM 941 N N . ARG A 1 121 ? 24.375 -24.906 -27.859 1 77.69 121 ARG A N 1
ATOM 942 C CA . ARG A 1 121 ? 23.766 -23.766 -28.547 1 77.69 121 ARG A CA 1
ATOM 943 C C . ARG A 1 121 ? 22.812 -24.234 -29.641 1 77.69 121 ARG A C 1
ATOM 945 O O . ARG A 1 121 ? 21.828 -23.547 -29.953 1 77.69 121 ARG A O 1
ATOM 952 N N . ALA A 1 122 ? 23.172 -25.438 -30.109 1 80.62 122 ALA A N 1
ATOM 953 C CA . ALA A 1 122 ? 22.359 -25.984 -31.188 1 80.62 122 ALA A CA 1
ATOM 954 C C . ALA A 1 122 ? 21.141 -26.734 -30.641 1 80.62 122 ALA A C 1
ATOM 956 O O . ALA A 1 122 ? 20.328 -27.25 -31.406 1 80.62 122 ALA A O 1
ATOM 957 N N . GLY A 1 123 ? 20.953 -26.797 -29.266 1 80.31 123 GLY A N 1
ATOM 958 C CA . GLY A 1 123 ? 19.75 -27.344 -28.672 1 80.31 123 GLY A CA 1
ATOM 959 C C . GLY A 1 123 ? 19.969 -28.672 -27.969 1 80.31 123 GLY A C 1
ATOM 960 O O . GLY A 1 123 ? 19.016 -29.281 -27.5 1 80.31 123 GLY A O 1
ATOM 961 N N . VAL A 1 124 ? 21.281 -29.094 -27.938 1 83.25 124 VAL A N 1
ATOM 962 C CA . VAL A 1 124 ? 21.594 -30.312 -27.219 1 83.25 124 VAL A CA 1
ATOM 963 C C . VAL A 1 124 ? 21.516 -30.062 -25.703 1 83.25 124 VAL A C 1
ATOM 965 O O . VAL A 1 124 ? 22.125 -29.109 -25.203 1 83.25 124 VAL A O 1
ATOM 968 N N . ARG A 1 125 ? 20.719 -30.922 -25.078 1 76.69 125 ARG A N 1
ATOM 969 C CA . ARG A 1 125 ? 20.438 -30.656 -23.672 1 76.69 125 ARG A CA 1
ATOM 970 C C . ARG A 1 125 ? 21.406 -31.422 -22.781 1 76.69 125 ARG A C 1
ATOM 972 O O . ARG A 1 125 ? 21.641 -31.031 -21.625 1 76.69 125 ARG A O 1
ATOM 979 N N . GLU A 1 126 ? 21.906 -32.5 -23.297 1 82.62 126 GLU A N 1
ATOM 980 C CA . GLU A 1 126 ? 22.812 -33.312 -22.516 1 82.62 126 GLU A CA 1
ATOM 981 C C . GLU A 1 126 ? 23.781 -34.094 -23.406 1 82.62 126 GLU A C 1
ATOM 983 O O . GLU A 1 126 ? 23.453 -34.406 -24.547 1 82.62 126 GLU A O 1
ATOM 988 N N . VAL A 1 127 ? 25.016 -34.312 -22.828 1 87.38 127 VAL A N 1
ATOM 989 C CA . VAL A 1 127 ? 26.016 -35.125 -23.531 1 87.38 127 VAL A CA 1
ATOM 990 C C . VAL A 1 127 ? 26.359 -36.375 -22.719 1 87.38 127 VAL A C 1
ATOM 992 O O . VAL A 1 127 ? 26.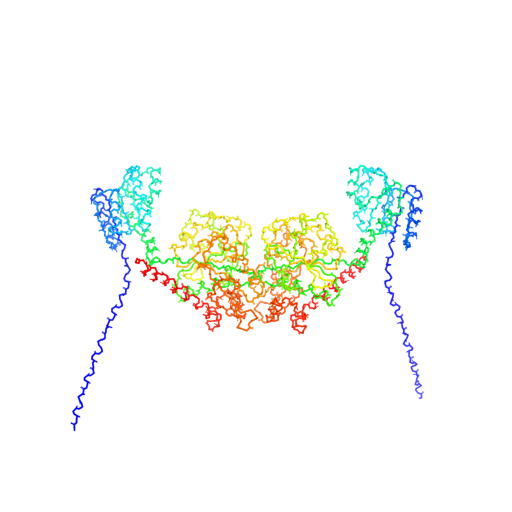641 -36.25 -21.516 1 87.38 127 VAL A O 1
ATOM 995 N N . LEU A 1 128 ? 26.172 -37.469 -23.312 1 88 128 LEU A N 1
ATOM 996 C CA . LEU A 1 128 ? 26.531 -38.75 -22.688 1 88 128 LEU A CA 1
ATOM 997 C C . LEU A 1 128 ? 27.875 -39.25 -23.219 1 88 128 LEU A C 1
ATOM 999 O O . LEU A 1 128 ? 27.984 -39.594 -24.406 1 88 128 LEU A O 1
ATOM 1003 N N . PRO A 1 129 ? 28.797 -39.281 -22.406 1 88.19 129 PRO A N 1
ATOM 1004 C CA . PRO A 1 129 ? 30.109 -39.719 -22.891 1 88.19 129 PRO A CA 1
ATOM 1005 C C . PRO A 1 129 ? 30.141 -41.188 -23.281 1 88.19 129 PRO A C 1
ATOM 1007 O O . PRO A 1 129 ? 29.484 -42.031 -22.641 1 88.19 129 PRO A O 1
ATOM 1010 N N . THR A 1 130 ? 30.859 -41.469 -24.375 1 87.69 130 THR A N 1
ATOM 1011 C CA . THR A 1 130 ? 31.078 -42.875 -24.812 1 87.69 130 THR A CA 1
ATOM 1012 C C . THR A 1 130 ? 32.469 -43.344 -24.406 1 87.69 130 THR A C 1
ATOM 1014 O O . THR A 1 130 ? 33.406 -42.562 -24.344 1 87.69 130 THR A O 1
ATOM 1017 N N . PRO A 1 131 ? 32.688 -44.719 -24 1 88.38 131 PRO A N 1
ATOM 1018 C CA . PRO A 1 131 ? 31.688 -45.75 -24.094 1 88.38 131 PRO A CA 1
ATOM 1019 C C . PRO A 1 131 ? 30.562 -45.594 -23.078 1 88.38 131 PRO A C 1
ATOM 1021 O O . PRO A 1 131 ? 30.797 -45.094 -21.953 1 88.38 131 PRO A O 1
ATOM 1024 N N . LEU A 1 132 ? 29.234 -45.906 -23.391 1 89.81 132 LEU A N 1
ATOM 1025 C CA . LEU A 1 132 ? 28.047 -45.75 -22.578 1 89.81 132 LEU A CA 1
ATOM 1026 C C . LEU A 1 132 ? 28.141 -46.594 -21.312 1 89.81 132 LEU A C 1
ATOM 1028 O O . LEU A 1 132 ? 28.625 -47.75 -21.359 1 89.81 132 LEU A O 1
ATOM 1032 N N . THR A 1 133 ? 27.875 -46.094 -20.219 1 89.25 133 THR A N 1
ATOM 1033 C CA . THR A 1 133 ? 27.703 -46.844 -18.969 1 89.25 133 THR A CA 1
ATOM 1034 C C . THR A 1 133 ? 26.234 -47 -18.609 1 89.25 133 THR A C 1
ATOM 1036 O O . THR A 1 133 ? 25.422 -46.156 -19 1 89.25 133 THR A O 1
ATOM 1039 N N . ARG A 1 134 ? 25.984 -48.062 -17.938 1 87.5 134 ARG A N 1
ATOM 1040 C CA . ARG A 1 134 ? 24.609 -48.312 -17.5 1 87.5 134 ARG A CA 1
ATOM 1041 C C . ARG A 1 134 ? 24.062 -47.094 -16.719 1 87.5 134 ARG A C 1
ATOM 1043 O O . ARG A 1 134 ? 22.984 -46.594 -17.016 1 87.5 134 ARG A O 1
ATOM 1050 N N . HIS A 1 135 ? 24.828 -46.625 -15.773 1 86.81 135 HIS A N 1
ATOM 1051 C CA . HIS A 1 135 ? 24.375 -45.531 -14.938 1 86.81 135 HIS A CA 1
ATOM 1052 C C . HIS A 1 135 ? 24.219 -44.25 -15.75 1 86.81 135 HIS A C 1
ATOM 1054 O O . HIS A 1 135 ? 23.281 -43.469 -15.547 1 86.81 135 HIS A O 1
ATOM 1060 N N . GLY A 1 136 ? 25.125 -44.062 -16.719 1 89.56 136 GLY A N 1
ATOM 1061 C CA . GLY A 1 136 ? 25.031 -42.875 -17.547 1 89.56 136 GLY A CA 1
ATOM 1062 C C . GLY A 1 136 ? 23.75 -42.812 -18.359 1 89.56 136 GLY A C 1
ATOM 1063 O O . GLY A 1 136 ? 23.094 -41.781 -18.406 1 89.56 136 GLY A O 1
ATOM 1064 N N . VAL A 1 137 ? 23.453 -43.906 -18.906 1 90.12 137 VAL A N 1
ATOM 1065 C CA . VAL A 1 137 ? 22.266 -43.938 -19.766 1 90.12 137 VAL A CA 1
ATOM 1066 C C . VAL A 1 137 ? 21.016 -43.844 -18.906 1 90.12 137 VAL A C 1
ATOM 1068 O O . VAL A 1 137 ? 20.125 -43.031 -19.219 1 90.12 137 VAL A O 1
ATOM 1071 N N . ILE A 1 138 ? 20.891 -44.562 -17.844 1 86.94 138 ILE A N 1
ATOM 1072 C CA . ILE A 1 138 ? 19.703 -44.562 -16.984 1 86.94 138 ILE A CA 1
ATOM 1073 C C . ILE A 1 138 ? 19.516 -43.188 -16.391 1 86.94 138 ILE A C 1
ATOM 1075 O O . ILE A 1 138 ? 18.391 -42.656 -16.391 1 86.94 138 ILE A O 1
ATOM 1079 N N . ASP A 1 139 ? 20.594 -42.594 -15.984 1 83.69 139 ASP A N 1
ATOM 1080 C CA . ASP A 1 139 ? 20.5 -41.281 -15.367 1 83.69 139 ASP A CA 1
ATOM 1081 C C . ASP A 1 139 ? 20.016 -40.219 -16.375 1 83.69 139 ASP A C 1
ATOM 1083 O O . ASP A 1 139 ? 19.203 -39.375 -16.047 1 83.69 139 ASP A O 1
ATOM 1087 N N . ALA A 1 140 ? 20.562 -40.312 -17.547 1 85.88 140 ALA A N 1
ATOM 1088 C CA . ALA A 1 140 ? 20.188 -39.344 -18.578 1 85.88 140 ALA A CA 1
ATOM 1089 C C . ALA A 1 140 ? 18.703 -39.469 -18.922 1 85.88 140 ALA A C 1
ATOM 1091 O O . ALA A 1 140 ? 18 -38.469 -19.047 1 85.88 140 ALA A O 1
ATOM 1092 N N . VAL A 1 141 ? 18.219 -40.625 -19.031 1 85.94 141 VAL A N 1
ATOM 1093 C CA . VAL A 1 141 ? 16.828 -40.844 -19.375 1 85.94 141 VAL A CA 1
ATOM 1094 C C . VAL A 1 141 ? 15.93 -40.438 -18.203 1 85.94 141 VAL A C 1
ATOM 1096 O O . VAL A 1 141 ? 14.883 -39.844 -18.406 1 85.94 141 VAL A O 1
ATOM 1099 N N . GLU A 1 142 ? 16.328 -40.75 -17.078 1 78.06 142 GLU A N 1
ATOM 1100 C CA . GLU A 1 142 ? 15.547 -40.375 -15.898 1 78.06 142 GLU A CA 1
ATOM 1101 C C . GLU A 1 142 ? 15.484 -38.844 -15.734 1 78.06 142 GLU A C 1
ATOM 1103 O O . GLU A 1 142 ? 14.43 -38.281 -15.414 1 78.06 142 GLU A O 1
ATOM 1108 N N . ARG A 1 143 ? 16.672 -38.281 -15.992 1 74.75 143 ARG A N 1
ATOM 1109 C CA . ARG A 1 143 ? 16.672 -36.844 -15.945 1 74.75 143 ARG A CA 1
ATOM 1110 C C . ARG A 1 143 ? 15.703 -36.25 -16.969 1 74.75 143 ARG A C 1
ATOM 1112 O O . ARG A 1 143 ? 14.969 -35.312 -16.672 1 74.75 143 ARG A O 1
ATOM 1119 N N . PHE A 1 144 ? 15.727 -36.844 -18.109 1 74.12 144 PHE A N 1
ATOM 1120 C CA . PHE A 1 144 ? 14.812 -36.375 -19.156 1 74.12 144 PHE A CA 1
ATOM 1121 C C . PHE A 1 144 ? 13.367 -36.719 -18.797 1 74.12 144 PHE A C 1
ATOM 1123 O O . PHE A 1 144 ? 12.477 -35.875 -18.984 1 74.12 144 PHE A O 1
ATOM 1130 N N . GLN A 1 145 ? 13.141 -37.875 -18.375 1 69.25 145 GLN A N 1
ATOM 1131 C CA . GLN A 1 145 ? 11.789 -38.281 -17.969 1 69.25 145 GLN A CA 1
ATOM 1132 C C . GLN A 1 145 ? 11.266 -37.312 -16.891 1 69.25 145 GLN A C 1
ATOM 1134 O O . GLN A 1 145 ? 10.094 -36.938 -16.906 1 69.25 145 GLN A O 1
ATOM 1139 N N . GLN A 1 146 ? 12.148 -37.156 -16.094 1 62.5 146 GLN A N 1
ATOM 1140 C CA . GLN A 1 146 ? 11.758 -36.219 -15.047 1 62.5 146 GLN A CA 1
ATOM 1141 C C . GLN A 1 146 ? 11.43 -34.844 -15.633 1 62.5 146 GLN A C 1
ATOM 1143 O O . GLN A 1 146 ? 10.453 -34.219 -15.219 1 62.5 146 GLN A O 1
ATOM 1148 N N . ARG A 1 147 ? 12.258 -34.594 -16.594 1 57.84 147 ARG A N 1
ATOM 1149 C CA . ARG A 1 147 ? 12.023 -33.312 -17.281 1 57.84 147 ARG A CA 1
ATOM 1150 C C . ARG A 1 147 ? 10.719 -33.344 -18.062 1 57.84 147 ARG A C 1
ATOM 1152 O O . ARG A 1 147 ? 9.953 -32.375 -18.062 1 57.84 147 ARG A O 1
ATOM 1159 N N . ILE A 1 148 ? 10.555 -34.531 -18.828 1 57.91 148 ILE A N 1
ATOM 1160 C CA . ILE A 1 148 ? 9.344 -34.688 -19.625 1 57.91 148 ILE A CA 1
ATOM 1161 C C . ILE A 1 148 ? 8.141 -34.875 -18.719 1 57.91 148 ILE A C 1
ATOM 1163 O O . ILE A 1 148 ? 7.055 -34.344 -18.984 1 57.91 148 ILE A O 1
ATOM 1167 N N . ALA A 1 149 ? 8.305 -35.906 -17.938 1 50.06 149 ALA A N 1
ATOM 1168 C CA . ALA A 1 149 ? 7.223 -36.094 -16.969 1 50.06 149 ALA A CA 1
ATOM 1169 C C . ALA A 1 149 ? 6.828 -34.75 -16.344 1 50.06 149 ALA A C 1
ATOM 1171 O O . ALA A 1 149 ? 5.645 -34.5 -16.141 1 50.06 149 ALA A O 1
ATOM 1172 N N . LEU A 1 150 ? 7.91 -34.125 -16.109 1 41.97 150 LEU A N 1
ATOM 1173 C CA . LEU A 1 150 ? 7.691 -32.75 -15.68 1 41.97 150 LEU A CA 1
ATOM 1174 C C . LEU A 1 150 ? 7.102 -31.922 -16.812 1 41.97 150 LEU A C 1
ATOM 1176 O O . LEU A 1 150 ? 6.246 -31.062 -16.578 1 41.97 150 LEU A O 1
ATOM 1180 N N . SER A 1 151 ? 7.594 -32.406 -18.016 1 41.09 151 SER A N 1
ATOM 1181 C CA . SER A 1 151 ? 7.102 -31.734 -19.219 1 41.09 151 SER A CA 1
ATOM 1182 C C . SER A 1 151 ? 5.789 -32.344 -19.688 1 41.09 151 SER A C 1
ATOM 1184 O O . SER A 1 151 ? 4.945 -31.672 -20.266 1 41.09 151 SER A O 1
ATOM 1186 N N . ARG A 1 152 ? 5.633 -33.688 -19.906 1 39.75 152 ARG A N 1
ATOM 1187 C CA . ARG A 1 152 ? 4.508 -34.469 -20.422 1 39.75 152 ARG A CA 1
ATOM 1188 C C . ARG A 1 152 ? 3.434 -34.656 -19.359 1 39.75 152 ARG A C 1
ATOM 1190 O O . ARG A 1 152 ? 2.404 -35.281 -19.609 1 39.75 152 ARG A O 1
ATOM 1197 N N . MET A 1 153 ? 3.633 -35.031 -18.047 1 36.16 153 MET A N 1
ATOM 1198 C CA . MET A 1 153 ? 2.346 -34.781 -17.391 1 36.16 153 MET A CA 1
ATOM 1199 C C . MET A 1 153 ? 1.46 -33.875 -18.25 1 36.16 153 MET A C 1
ATOM 1201 O O . MET A 1 153 ? 1.961 -33.031 -18.984 1 36.16 153 MET A O 1
ATOM 1205 N N . PRO A 1 154 ? 0.281 -34.344 -18.781 1 34.44 154 PRO A N 1
ATOM 1206 C CA . PRO A 1 154 ? -0.278 -33.219 -19.547 1 34.44 154 PRO A CA 1
ATOM 1207 C C . PRO A 1 154 ? 0.535 -31.953 -19.391 1 34.44 154 PRO A C 1
ATOM 1209 O O . PRO A 1 154 ? 1.182 -31.75 -18.359 1 34.44 154 PRO A O 1
ATOM 1212 N N . MET A 1 155 ? 1.534 -31.547 -20.344 1 36.47 155 MET A N 1
ATOM 1213 C CA . MET A 1 155 ? 2.088 -30.203 -20.203 1 36.47 155 MET A CA 1
ATOM 1214 C C . MET A 1 155 ? 1.363 -29.422 -19.125 1 36.47 155 MET A C 1
ATOM 1216 O O . MET A 1 155 ? 0.275 -28.891 -19.344 1 36.47 155 MET A O 1
ATOM 1220 N N . HIS A 1 156 ? 1.235 -29.938 -18.25 1 44.31 156 HIS A N 1
ATOM 1221 C CA . HIS A 1 156 ? 0.675 -29.297 -17.062 1 44.31 156 HIS A CA 1
ATOM 1222 C C . HIS A 1 156 ? 1.143 -27.844 -16.938 1 44.31 156 HIS A C 1
ATOM 1224 O O . HIS A 1 156 ? 2.303 -27.594 -16.609 1 44.31 156 HIS A O 1
ATOM 1230 N N . GLU A 1 157 ? 0.978 -27.422 -18.094 1 62.91 157 GLU A N 1
ATOM 1231 C CA . GLU A 1 157 ? 1.241 -26 -18.297 1 62.91 157 GLU A CA 1
ATOM 1232 C C . GLU A 1 157 ? 1.063 -25.234 -16.984 1 62.91 157 GLU A C 1
ATOM 1234 O O . GLU A 1 157 ? 0.009 -25.312 -16.359 1 62.91 157 GLU A O 1
ATOM 1239 N N . CYS A 1 158 ? 2.316 -25.297 -16.375 1 89.62 158 CYS A N 1
ATOM 1240 C CA . CYS A 1 158 ? 2.273 -24.422 -15.211 1 89.62 158 CYS A CA 1
ATOM 1241 C C . CYS A 1 158 ? 1.542 -23.125 -15.523 1 89.62 158 CYS A C 1
ATOM 1243 O O . CYS A 1 158 ? 1.766 -22.516 -16.578 1 89.62 158 CYS A O 1
ATOM 1245 N N . LYS A 1 159 ? 0.544 -22.984 -14.859 1 94.44 159 LYS A N 1
ATOM 1246 C CA . LYS A 1 159 ? -0.13 -21.688 -14.969 1 94.44 159 LYS A CA 1
ATOM 1247 C C . LYS A 1 159 ? 0.469 -20.672 -14.008 1 94.44 159 LYS A C 1
ATOM 1249 O O . LYS A 1 159 ? 0.585 -20.938 -12.812 1 94.44 159 LYS A O 1
ATOM 1254 N N . VAL A 1 160 ? 0.99 -19.609 -14.578 1 96.56 160 VAL A N 1
ATOM 1255 C CA . VAL A 1 160 ? 1.521 -18.516 -13.766 1 96.56 160 VAL A CA 1
ATOM 1256 C C . VAL A 1 160 ? 0.445 -17.453 -13.562 1 96.56 160 VAL A C 1
ATOM 1258 O O . VAL A 1 160 ? -0.036 -16.859 -14.531 1 96.56 160 VAL A O 1
ATOM 1261 N N . LEU A 1 161 ? 0.048 -17.25 -12.312 1 98.19 161 LEU A N 1
ATOM 1262 C CA . LEU A 1 161 ? -1.006 -16.297 -11.961 1 98.19 161 LEU A CA 1
ATOM 1263 C C . LEU A 1 161 ? -0.452 -15.164 -11.117 1 98.19 161 LEU A C 1
ATOM 1265 O O . LEU A 1 161 ? 0.161 -15.398 -10.07 1 98.19 161 LEU A O 1
ATOM 1269 N N . ALA A 1 162 ? -0.642 -13.938 -11.562 1 98.44 162 ALA A N 1
ATOM 1270 C CA . ALA A 1 162 ? -0.154 -12.781 -10.812 1 98.44 162 ALA A CA 1
ATOM 1271 C C . ALA A 1 162 ? -1.309 -12.023 -10.172 1 98.44 162 ALA A C 1
ATOM 1273 O O . ALA A 1 162 ? -2.307 -11.719 -10.828 1 98.44 162 ALA A O 1
ATOM 1274 N N . PHE A 1 163 ? -1.195 -11.781 -8.914 1 98.56 163 PHE A N 1
ATOM 1275 C CA . PHE A 1 163 ? -2.129 -10.938 -8.18 1 98.56 163 PHE A CA 1
ATOM 1276 C C . PHE A 1 163 ? -1.498 -9.586 -7.855 1 98.56 163 PHE A C 1
ATOM 1278 O O . PHE A 1 163 ? -0.434 -9.523 -7.234 1 98.56 163 PHE A O 1
ATOM 1285 N N . ILE A 1 164 ? -2.123 -8.5 -8.281 1 97.75 164 ILE A N 1
ATOM 1286 C CA . ILE A 1 164 ? -1.574 -7.164 -8.094 1 97.75 164 ILE A CA 1
ATOM 1287 C C . ILE A 1 164 ? -2.65 -6.242 -7.523 1 97.75 164 ILE A C 1
ATOM 1289 O O . ILE A 1 164 ? -3.773 -6.203 -8.031 1 97.75 164 ILE A O 1
ATOM 1293 N N . PRO A 1 165 ? -2.342 -5.547 -6.398 1 97.31 165 PRO A N 1
ATOM 1294 C CA . PRO A 1 165 ? -3.328 -4.617 -5.848 1 97.31 165 PRO A CA 1
ATOM 1295 C C . PRO A 1 165 ? -3.426 -3.316 -6.641 1 97.31 165 PRO A C 1
ATOM 1297 O O . PRO A 1 165 ? -2.402 -2.697 -6.945 1 97.31 165 PRO A O 1
ATOM 1300 N N . CYS A 1 166 ? -4.637 -2.926 -6.973 1 95.88 166 CYS A N 1
ATOM 1301 C CA . CYS A 1 166 ? -4.812 -1.631 -7.617 1 95.88 166 CYS A CA 1
ATOM 1302 C C . CYS A 1 166 ? -4.578 -0.493 -6.629 1 95.88 166 CYS A C 1
ATOM 1304 O O . CYS A 1 166 ? -4.184 0.606 -7.023 1 95.88 166 CYS A O 1
ATOM 1306 N N . LYS A 1 167 ? -4.828 -0.806 -5.414 1 93.88 167 LYS A N 1
ATOM 1307 C CA . LYS A 1 167 ? -4.617 0.105 -4.293 1 93.88 167 LYS A CA 1
ATOM 1308 C C . LYS A 1 167 ? -4.121 -0.646 -3.061 1 93.88 167 LYS A C 1
ATOM 1310 O O . LYS A 1 167 ? -4.406 -1.834 -2.895 1 93.88 167 LYS A O 1
ATOM 1315 N N . GLY A 1 168 ? -3.33 0.088 -2.238 1 91.25 168 GLY A N 1
ATOM 1316 C CA . GLY A 1 168 ? -2.936 -0.536 -0.986 1 91.25 168 GLY A CA 1
ATOM 1317 C C . GLY A 1 168 ? -4.113 -1.008 -0.156 1 91.25 168 GLY A C 1
ATOM 1318 O O . GLY A 1 168 ? -5.121 -0.305 -0.044 1 91.25 168 GLY A O 1
ATOM 1319 N N . GLY A 1 169 ? -4.016 -2.252 0.28 1 92.5 169 GLY A N 1
ATOM 1320 C CA . GLY A 1 169 ? -5.055 -2.791 1.144 1 92.5 169 GLY A CA 1
ATOM 1321 C C . GLY A 1 169 ? -6.203 -3.418 0.375 1 92.5 169 GLY A C 1
ATOM 1322 O O . GLY A 1 169 ? -7.242 -3.742 0.956 1 92.5 169 GLY A O 1
ATOM 1323 N N . SER A 1 170 ? -6.027 -3.613 -0.862 1 96.62 170 SER A N 1
ATOM 1324 C CA . SER A 1 170 ? -7.09 -4.148 -1.71 1 96.62 170 SER A CA 1
ATOM 1325 C C . SER A 1 170 ? -7.34 -5.625 -1.413 1 96.62 170 SER A C 1
ATOM 1327 O O . SER A 1 170 ? -8.367 -6.176 -1.811 1 96.62 170 SER A O 1
ATOM 1329 N N . GLY A 1 171 ? -6.398 -6.324 -0.809 1 97 171 GLY A N 1
ATOM 1330 C CA . GLY A 1 171 ? -6.559 -7.723 -0.441 1 97 171 GLY A CA 1
ATOM 1331 C C . GLY A 1 171 ? -5.832 -8.672 -1.377 1 97 171 GLY A C 1
ATOM 1332 O O . GLY A 1 171 ? -6.098 -9.875 -1.378 1 97 171 GLY A O 1
ATOM 1333 N N . ALA A 1 172 ? -4.934 -8.148 -2.145 1 97.94 172 ALA A N 1
ATOM 1334 C CA . ALA A 1 172 ? -4.227 -8.969 -3.123 1 97.94 172 ALA A CA 1
ATOM 1335 C C . ALA A 1 172 ? -3.422 -10.07 -2.436 1 97.94 172 ALA A C 1
ATOM 1337 O O . ALA A 1 172 ? -3.443 -11.227 -2.867 1 97.94 172 ALA A O 1
ATOM 1338 N N . THR A 1 173 ? -2.717 -9.75 -1.375 1 97.44 173 THR A N 1
ATOM 1339 C CA . THR A 1 173 ? -1.922 -10.727 -0.646 1 97.44 173 THR A CA 1
ATOM 1340 C C . THR A 1 173 ? -2.814 -11.82 -0.062 1 97.44 173 THR A C 1
ATOM 1342 O O . THR A 1 173 ? -2.498 -13.008 -0.163 1 97.44 173 THR A O 1
ATOM 1345 N N . PHE A 1 174 ? -3.934 -11.414 0.477 1 97.88 174 PHE A N 1
ATOM 1346 C CA . PHE A 1 174 ? -4.902 -12.359 1.027 1 97.88 174 PHE A CA 1
ATOM 1347 C C . PHE A 1 174 ? -5.402 -13.312 -0.049 1 97.88 174 PHE A C 1
ATOM 1349 O O . PHE A 1 174 ? -5.43 -14.531 0.156 1 97.88 174 PHE A O 1
ATOM 1356 N N . LEU A 1 175 ? -5.758 -12.773 -1.146 1 98.62 175 LEU A N 1
ATOM 1357 C CA . LEU A 1 175 ? -6.289 -13.586 -2.234 1 98.62 175 LEU A CA 1
ATOM 1358 C C . LEU A 1 175 ? -5.219 -14.523 -2.787 1 98.62 175 LEU A C 1
ATOM 1360 O O . LEU A 1 175 ? -5.469 -15.711 -2.986 1 98.62 175 LEU A O 1
ATOM 1364 N N . ALA A 1 176 ? -4.035 -14.016 -3.025 1 98.56 176 ALA A N 1
ATOM 1365 C CA . ALA A 1 176 ? -2.943 -14.82 -3.566 1 98.56 176 ALA A CA 1
ATOM 1366 C C . ALA A 1 176 ? -2.658 -16.031 -2.676 1 98.56 176 ALA A C 1
ATOM 1368 O O . ALA A 1 176 ? -2.586 -17.156 -3.156 1 98.56 176 ALA A O 1
ATOM 1369 N N . THR A 1 177 ? -2.572 -15.82 -1.386 1 98.25 177 THR A N 1
ATOM 1370 C CA . THR A 1 177 ? -2.186 -16.859 -0.443 1 98.25 177 THR A CA 1
ATOM 1371 C C . THR A 1 177 ? -3.32 -17.875 -0.254 1 98.25 177 THR A C 1
ATOM 1373 O O . THR A 1 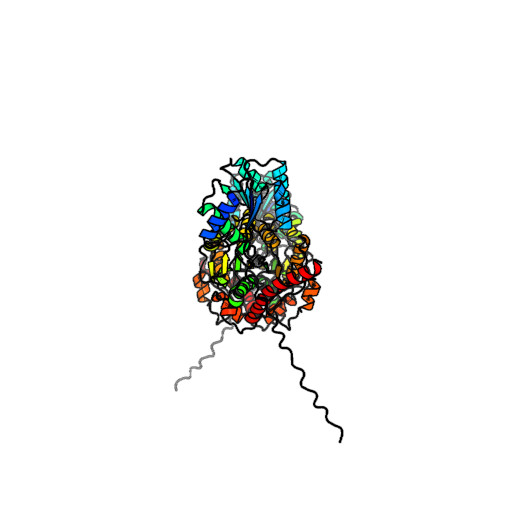177 ? -3.09 -19.078 -0.237 1 98.25 177 THR A O 1
ATOM 1376 N N . ASN A 1 178 ? -4.5 -17.391 -0.158 1 98.38 178 ASN A N 1
ATOM 1377 C CA . ASN A 1 178 ? -5.621 -18.281 0.114 1 98.38 178 ASN A CA 1
ATOM 1378 C C . ASN A 1 178 ? -6.023 -19.078 -1.127 1 98.38 178 ASN A C 1
ATOM 1380 O O . ASN A 1 178 ? -6.445 -20.219 -1.022 1 98.38 178 ASN A O 1
ATOM 1384 N N . ILE A 1 179 ? -5.926 -18.453 -2.289 1 98.31 179 ILE A N 1
ATOM 1385 C CA . ILE A 1 179 ? -6.199 -19.188 -3.527 1 98.31 179 ILE A CA 1
ATOM 1386 C C . ILE A 1 179 ? -5.125 -20.25 -3.75 1 98.31 179 ILE A C 1
ATOM 1388 O O . ILE A 1 179 ? -5.434 -21.375 -4.145 1 98.31 179 ILE A O 1
ATOM 1392 N N . ALA A 1 180 ? -3.867 -19.875 -3.477 1 98.5 180 ALA A N 1
ATOM 1393 C CA . ALA A 1 180 ? -2.791 -20.859 -3.553 1 98.5 180 ALA A CA 1
ATOM 1394 C C . ALA A 1 180 ? -3.078 -22.062 -2.65 1 98.5 180 ALA A C 1
ATOM 1396 O O . ALA A 1 180 ? -2.939 -23.219 -3.074 1 98.5 180 ALA A O 1
ATOM 1397 N N . TYR A 1 181 ? -3.502 -21.781 -1.455 1 98 181 TYR A N 1
ATOM 1398 C CA . TYR A 1 181 ? -3.832 -22.844 -0.513 1 98 181 TYR A CA 1
ATOM 1399 C C . TYR A 1 181 ? -4.98 -23.688 -1.033 1 98 181 TYR A C 1
ATOM 1401 O O . TYR A 1 181 ? -4.934 -24.922 -0.954 1 98 181 TYR A O 1
ATOM 1409 N N . ALA A 1 182 ? -6.023 -23.062 -1.494 1 98 182 ALA A N 1
ATOM 1410 C CA . ALA A 1 182 ? -7.191 -23.781 -2 1 98 182 ALA A CA 1
ATOM 1411 C C . ALA A 1 182 ? -6.824 -24.672 -3.184 1 98 182 ALA A C 1
ATOM 1413 O O . ALA A 1 182 ? -7.312 -25.797 -3.299 1 98 182 ALA A O 1
ATOM 1414 N N . LEU A 1 183 ? -6 -24.156 -4.078 1 97.44 183 LEU A N 1
ATOM 1415 C CA . LEU A 1 183 ? -5.539 -24.938 -5.219 1 97.44 183 LEU A CA 1
ATOM 1416 C C . LEU A 1 183 ? -4.828 -26.203 -4.758 1 97.44 183 LEU A C 1
ATOM 1418 O O . LEU A 1 183 ? -5.031 -27.281 -5.332 1 97.44 183 LEU A O 1
ATOM 1422 N N . ALA A 1 184 ? -4.039 -26.062 -3.725 1 96.81 184 ALA A N 1
ATOM 1423 C CA . ALA A 1 184 ? -3.266 -27.188 -3.223 1 96.81 184 ALA A CA 1
ATOM 1424 C C . ALA A 1 184 ? -4.145 -28.141 -2.418 1 96.81 184 ALA A C 1
ATOM 1426 O O . ALA A 1 184 ? -4.168 -29.344 -2.678 1 96.81 184 ALA A O 1
ATOM 1427 N N . ALA A 1 185 ? -4.898 -27.594 -1.473 1 95.88 185 ALA A N 1
ATOM 1428 C CA . ALA A 1 185 ? -5.629 -28.391 -0.494 1 95.88 185 ALA A CA 1
ATOM 1429 C C . ALA A 1 185 ? -6.875 -29.016 -1.117 1 95.88 185 ALA A C 1
ATOM 1431 O O . ALA A 1 185 ? -7.223 -30.156 -0.812 1 95.88 185 ALA A O 1
ATOM 1432 N N . GLN A 1 186 ? -7.516 -28.312 -1.938 1 93.62 186 GLN A N 1
ATOM 1433 C CA . GLN A 1 186 ? -8.812 -28.75 -2.434 1 93.62 186 GLN A CA 1
ATOM 1434 C C . GLN A 1 186 ? -8.695 -29.359 -3.83 1 93.62 186 GLN A C 1
ATOM 1436 O O . GLN A 1 186 ? -9.414 -30.297 -4.172 1 93.62 186 GLN A O 1
ATOM 1441 N N . GLU A 1 187 ? -7.812 -28.797 -4.621 1 92.62 187 GLU A N 1
ATOM 1442 C CA . GLU A 1 187 ? -7.695 -29.25 -6.004 1 92.62 187 GLU A CA 1
ATOM 1443 C C . GLU A 1 187 ? -6.48 -30.156 -6.191 1 92.62 187 GLU A C 1
ATOM 1445 O O . GLU A 1 187 ? -6.219 -30.625 -7.297 1 92.62 187 GLU A O 1
ATOM 1450 N N . ASN A 1 188 ? -5.68 -30.359 -5.184 1 93.81 188 ASN A N 1
ATOM 1451 C CA . ASN A 1 188 ? -4.523 -31.25 -5.148 1 93.81 188 ASN A CA 1
ATOM 1452 C C . ASN A 1 188 ? -3.496 -30.875 -6.215 1 93.81 188 ASN A C 1
ATOM 1454 O O . ASN A 1 188 ? -2.977 -31.75 -6.914 1 93.81 188 ASN A O 1
ATOM 1458 N N . LYS A 1 189 ? -3.307 -29.594 -6.379 1 95 189 LYS A N 1
ATOM 1459 C CA . LYS A 1 189 ? -2.303 -29.109 -7.312 1 95 189 LYS A CA 1
ATOM 1460 C C . LYS A 1 189 ? -0.988 -28.797 -6.602 1 95 189 LYS A C 1
ATOM 1462 O O . LYS A 1 189 ? -0.975 -28.531 -5.398 1 95 189 LYS A O 1
ATOM 1467 N N . ARG A 1 190 ? 0.123 -29 -7.289 1 94.19 190 ARG A N 1
ATOM 1468 C CA . ARG A 1 190 ? 1.409 -28.516 -6.797 1 94.19 190 ARG A CA 1
ATOM 1469 C C . ARG A 1 190 ? 1.542 -27 -7.004 1 94.19 190 ARG A C 1
ATOM 1471 O O . ARG A 1 190 ? 1.556 -26.531 -8.141 1 94.19 190 ARG A O 1
ATOM 1478 N N . VAL A 1 191 ? 1.659 -26.266 -5.898 1 97.56 191 VAL A N 1
ATOM 1479 C CA . VAL A 1 191 ? 1.554 -24.812 -5.988 1 97.56 191 VAL A CA 1
ATOM 1480 C C . VAL A 1 191 ? 2.789 -24.156 -5.367 1 97.56 191 VAL A C 1
ATOM 1482 O O . VAL A 1 191 ? 3.24 -24.578 -4.297 1 97.56 191 VAL A O 1
ATOM 1485 N N . ALA A 1 192 ? 3.396 -23.234 -6.07 1 97.75 192 ALA A N 1
ATOM 1486 C CA . ALA A 1 192 ? 4.43 -22.344 -5.543 1 97.75 192 ALA A CA 1
ATOM 1487 C C . ALA A 1 192 ? 3.938 -20.906 -5.496 1 97.75 192 ALA A C 1
ATOM 1489 O O . ALA A 1 192 ? 3.365 -20.406 -6.469 1 97.75 192 ALA A O 1
ATOM 1490 N N . LEU A 1 193 ? 4.094 -20.25 -4.375 1 98.31 193 LEU A N 1
ATOM 1491 C CA . LEU A 1 193 ? 3.787 -18.828 -4.262 1 98.31 193 LEU A CA 1
ATOM 1492 C C . LEU A 1 193 ? 5.059 -18.016 -4.059 1 98.31 193 LEU A C 1
ATOM 1494 O O . LEU A 1 193 ? 5.859 -18.312 -3.168 1 98.31 193 LEU A O 1
ATOM 1498 N N . PHE A 1 194 ? 5.297 -17.078 -4.91 1 97.69 194 PHE A N 1
ATOM 1499 C CA . PHE A 1 194 ? 6.414 -16.156 -4.777 1 97.69 194 PHE A CA 1
ATOM 1500 C C . PHE A 1 194 ? 5.926 -14.789 -4.309 1 97.69 194 PHE A C 1
ATOM 1502 O O . PHE A 1 194 ? 5.059 -14.18 -4.941 1 97.69 194 PHE A O 1
ATOM 1509 N N . ASP A 1 195 ? 6.453 -14.336 -3.207 1 96.56 195 ASP A N 1
ATOM 1510 C CA . ASP A 1 195 ? 6.188 -12.977 -2.748 1 96.56 195 ASP A CA 1
ATOM 1511 C C . ASP A 1 195 ? 7.105 -11.969 -3.441 1 96.56 195 ASP A C 1
ATOM 1513 O O . ASP A 1 195 ? 8.242 -11.766 -3.014 1 96.56 195 ASP A O 1
ATOM 1517 N N . PHE A 1 196 ? 6.539 -11.281 -4.418 1 95.12 196 PHE A N 1
ATOM 1518 C CA . PHE A 1 196 ? 7.324 -10.344 -5.215 1 95.12 196 PHE A CA 1
ATOM 1519 C C . PHE A 1 196 ? 7.109 -8.914 -4.742 1 95.12 196 PHE A C 1
ATOM 1521 O O . PHE A 1 196 ? 7.492 -7.961 -5.426 1 95.12 196 PHE A O 1
ATOM 1528 N N . ASN A 1 197 ? 6.387 -8.758 -3.67 1 93.31 197 ASN A N 1
ATOM 1529 C CA . ASN A 1 197 ? 6.418 -7.477 -2.977 1 93.31 197 ASN A CA 1
ATOM 1530 C C . ASN A 1 197 ? 7.668 -7.34 -2.109 1 93.31 197 ASN A C 1
ATOM 1532 O O . ASN A 1 197 ? 7.582 -7.383 -0.88 1 93.31 197 ASN A O 1
ATOM 1536 N N . LEU A 1 198 ? 8.727 -7.062 -2.727 1 89.31 198 LEU A N 1
ATOM 1537 C CA . LEU A 1 198 ? 10.055 -7.312 -2.189 1 89.31 198 LEU A CA 1
ATOM 1538 C C . LEU A 1 198 ? 10.344 -6.406 -0.996 1 89.31 198 LEU A C 1
ATOM 1540 O O . LEU A 1 198 ? 10.984 -6.828 -0.033 1 89.31 198 LEU A O 1
ATOM 1544 N N . GLN A 1 199 ? 9.812 -5.246 -0.991 1 82.5 199 GLN A N 1
ATOM 1545 C CA . GLN A 1 199 ? 10.164 -4.289 0.058 1 82.5 199 GLN A CA 1
ATOM 1546 C C . GLN A 1 199 ? 9.227 -4.426 1.256 1 82.5 199 GLN A C 1
ATOM 1548 O O . GLN A 1 199 ? 9.633 -4.184 2.395 1 82.5 199 GLN A O 1
ATOM 1553 N N . PHE A 1 200 ? 8.031 -4.926 0.972 1 83.88 200 PHE A N 1
ATOM 1554 C CA . PHE A 1 200 ? 7.035 -4.863 2.039 1 83.88 200 PHE A CA 1
ATOM 1555 C C . PHE A 1 200 ? 6.277 -6.176 2.152 1 83.88 200 PHE A C 1
ATOM 1557 O O . PHE A 1 200 ? 5.211 -6.234 2.773 1 83.88 200 PHE A O 1
ATOM 1564 N N . GLY A 1 201 ? 6.82 -7.168 1.573 1 91.19 201 GLY A N 1
ATOM 1565 C CA . GLY A 1 201 ? 6.086 -8.422 1.507 1 91.19 201 GLY A CA 1
ATOM 1566 C C . GLY A 1 201 ? 5.848 -9.047 2.867 1 91.19 201 GLY A C 1
ATOM 1567 O O . GLY A 1 201 ? 6.707 -8.969 3.75 1 91.19 201 GLY A O 1
ATOM 1568 N N . ASP A 1 202 ? 4.625 -9.625 3.047 1 91.38 202 ASP A N 1
ATOM 1569 C CA . ASP A 1 202 ? 4.25 -10.289 4.293 1 91.38 202 ASP A CA 1
ATOM 1570 C C . ASP A 1 202 ? 3.367 -11.5 4.027 1 91.38 202 ASP A C 1
ATOM 1572 O O . ASP A 1 202 ? 2.617 -11.938 4.902 1 91.38 202 ASP A O 1
ATOM 1576 N N . ALA A 1 203 ? 3.445 -12.047 2.859 1 94.62 203 ALA A N 1
ATOM 1577 C CA . ALA A 1 203 ? 2.562 -13.133 2.441 1 94.62 203 ALA A CA 1
ATOM 1578 C C . ALA A 1 203 ? 2.715 -14.344 3.355 1 94.62 203 ALA A C 1
ATOM 1580 O O . ALA A 1 203 ? 1.744 -15.062 3.613 1 94.62 203 ALA A O 1
ATOM 1581 N N . SER A 1 204 ? 3.912 -14.617 3.844 1 92.31 204 SER A N 1
ATOM 1582 C CA . SER A 1 204 ? 4.16 -15.797 4.672 1 92.31 204 SER A CA 1
ATOM 1583 C C . SER A 1 204 ? 3.307 -15.773 5.938 1 92.31 204 SER A C 1
ATOM 1585 O O . SER A 1 204 ? 2.893 -16.828 6.43 1 92.31 204 SER A O 1
ATOM 1587 N N . LEU A 1 205 ? 2.945 -14.641 6.434 1 91 205 LEU A N 1
ATOM 1588 C CA . LEU A 1 205 ? 2.188 -14.484 7.668 1 91 205 LEU A CA 1
ATOM 1589 C C . LEU A 1 205 ? 0.739 -14.922 7.477 1 91 205 LEU A C 1
ATOM 1591 O O . LEU A 1 205 ? 0.016 -15.141 8.453 1 91 205 LEU A O 1
ATOM 1595 N N . PHE A 1 206 ? 0.368 -15.008 6.242 1 93.88 206 PHE A N 1
ATOM 1596 C CA . PHE A 1 206 ? -1.027 -15.305 5.945 1 93.88 206 PHE A CA 1
ATOM 1597 C C . PHE A 1 206 ? -1.274 -16.812 5.965 1 93.88 206 PHE A C 1
ATOM 1599 O O . PHE A 1 206 ? -2.422 -17.25 6.012 1 93.88 206 PHE A O 1
ATOM 1606 N N . VAL A 1 207 ? -0.157 -17.609 5.914 1 89.38 207 VAL A N 1
ATOM 1607 C CA . VAL A 1 207 ? -0.389 -19.047 5.758 1 89.38 207 VAL A CA 1
ATOM 1608 C C . VAL A 1 207 ? 0.501 -19.812 6.727 1 89.38 207 VAL A C 1
ATOM 1610 O O . VAL A 1 207 ? 0.466 -21.047 6.758 1 89.38 207 VAL A O 1
ATOM 1613 N N . GLN A 1 208 ? 1.248 -19.203 7.453 1 82.19 208 GLN A N 1
ATOM 1614 C CA . GLN A 1 208 ? 2.125 -19.906 8.383 1 82.19 208 GLN A CA 1
ATOM 1615 C C . GLN A 1 208 ? 2.391 -19.062 9.633 1 82.19 208 GLN A C 1
ATOM 1617 O O . GLN A 1 208 ? 2.203 -17.844 9.617 1 82.19 208 GLN A O 1
ATOM 1622 N N . ASP A 1 209 ? 2.793 -19.875 10.555 1 77.25 209 ASP A N 1
ATOM 1623 C CA . ASP A 1 209 ? 3.145 -19.219 11.812 1 77.25 209 ASP A CA 1
ATOM 1624 C C . ASP A 1 209 ? 4.652 -19 11.914 1 77.25 209 ASP A C 1
ATOM 1626 O O . ASP A 1 209 ? 5.438 -19.906 11.625 1 77.25 209 ASP A O 1
ATOM 1630 N N . GLY A 1 210 ? 5.098 -17.719 12.016 1 72.56 210 GLY A N 1
ATOM 1631 C CA . GLY A 1 210 ? 6.496 -17.453 12.312 1 72.56 210 GLY A CA 1
ATOM 1632 C C . GLY A 1 210 ? 7.242 -16.828 11.148 1 72.56 210 GLY A C 1
ATOM 1633 O O . GLY A 1 210 ? 6.73 -16.781 10.031 1 72.56 210 GLY A O 1
ATOM 1634 N N . PRO A 1 211 ? 8.492 -16.469 11.438 1 75.88 21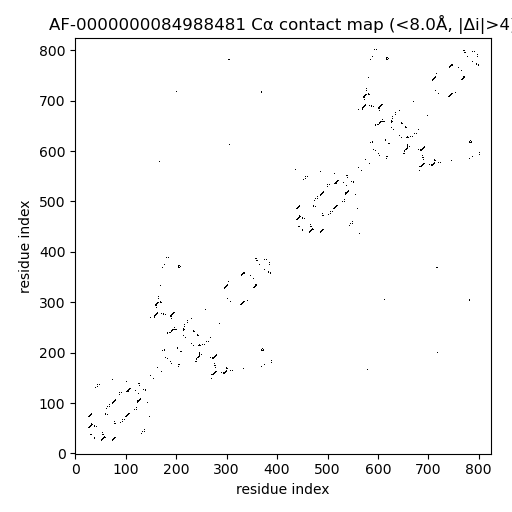1 PRO A N 1
ATOM 1635 C CA . PRO A 1 211 ? 9.312 -15.836 10.398 1 75.88 211 PRO A CA 1
ATOM 1636 C C . PRO A 1 211 ? 9.93 -16.844 9.438 1 75.88 211 PRO A C 1
ATOM 1638 O O . PRO A 1 211 ? 10.266 -17.969 9.844 1 75.88 211 PRO A O 1
ATOM 1641 N N . PRO A 1 212 ? 10.016 -16.391 8.211 1 79.5 212 PRO A N 1
ATOM 1642 C CA . PRO A 1 212 ? 10.648 -17.297 7.246 1 79.5 212 PRO A CA 1
ATOM 1643 C C . PRO A 1 212 ? 12.148 -17.453 7.48 1 79.5 212 PRO A C 1
ATOM 1645 O O . PRO A 1 212 ? 12.828 -16.5 7.844 1 79.5 212 PRO A O 1
ATOM 1648 N N . ALA A 1 213 ? 12.633 -18.656 7.258 1 80.81 213 ALA A N 1
ATOM 1649 C CA . ALA A 1 213 ? 14.062 -18.938 7.387 1 80.81 213 ALA A CA 1
ATOM 1650 C C . ALA A 1 213 ? 14.828 -18.484 6.145 1 80.81 213 ALA A C 1
ATOM 1652 O O . ALA A 1 213 ? 16 -18.109 6.227 1 80.81 213 ALA A O 1
ATOM 1653 N N . THR A 1 214 ? 14.18 -18.562 5.039 1 89.5 214 THR A N 1
ATOM 1654 C CA . THR A 1 214 ? 14.758 -18.219 3.744 1 89.5 214 THR A CA 1
ATOM 1655 C C . THR A 1 214 ? 13.828 -17.312 2.959 1 89.5 214 THR A C 1
ATOM 1657 O O . THR A 1 214 ? 12.617 -17.281 3.209 1 89.5 214 THR A O 1
ATOM 1660 N N . SER A 1 215 ? 14.445 -16.453 2.105 1 93.56 215 SER A N 1
ATOM 1661 C CA . SER A 1 215 ? 13.68 -15.547 1.256 1 93.56 215 SER A CA 1
ATOM 1662 C C . SER A 1 215 ? 14.172 -15.602 -0.188 1 93.56 215 SER A C 1
ATOM 1664 O O . SER A 1 215 ? 15.125 -16.328 -0.499 1 93.56 215 SER A O 1
ATOM 1666 N N . ILE A 1 216 ? 13.523 -14.891 -1.005 1 94.94 216 ILE A N 1
ATOM 1667 C CA . ILE A 1 216 ? 13.875 -14.805 -2.418 1 94.94 216 ILE A CA 1
ATOM 1668 C C . ILE A 1 216 ? 15.297 -14.25 -2.561 1 94.94 216 ILE A C 1
ATOM 1670 O O . ILE A 1 216 ? 16 -14.586 -3.514 1 94.94 216 ILE A O 1
ATOM 1674 N N . ALA A 1 217 ? 15.734 -13.438 -1.63 1 94.38 217 ALA A N 1
ATOM 1675 C CA . ALA A 1 217 ? 17.094 -12.883 -1.656 1 94.38 217 ALA A CA 1
ATOM 1676 C C . ALA A 1 217 ? 18.125 -13.992 -1.516 1 94.38 217 ALA A C 1
ATOM 1678 O O . ALA A 1 217 ? 19.188 -13.953 -2.164 1 94.38 217 ALA A O 1
ATOM 1679 N N . ASP A 1 218 ? 17.859 -14.93 -0.711 1 94 218 ASP A N 1
ATOM 1680 C CA . ASP A 1 218 ? 18.781 -16.062 -0.516 1 94 218 ASP A CA 1
ATOM 1681 C C . ASP A 1 218 ? 18.906 -16.891 -1.792 1 94 218 ASP A C 1
ATOM 1683 O O . ASP A 1 218 ? 20 -17.328 -2.141 1 94 218 ASP A O 1
ATOM 1687 N N . VAL A 1 219 ? 17.828 -17.062 -2.463 1 94.06 219 VAL A N 1
ATOM 1688 C CA . VAL A 1 219 ? 17.828 -17.797 -3.725 1 94.06 219 VAL A CA 1
ATOM 1689 C C . VAL A 1 219 ? 18.594 -17.016 -4.781 1 94.06 219 VAL A C 1
ATOM 1691 O O . VAL A 1 219 ? 19.406 -17.578 -5.523 1 94.06 219 VAL A O 1
ATOM 1694 N N . ALA A 1 220 ? 18.328 -15.719 -4.793 1 93.62 220 ALA A N 1
ATOM 1695 C CA . ALA A 1 220 ? 19 -14.844 -5.75 1 93.62 220 ALA A CA 1
ATOM 1696 C C . ALA A 1 220 ? 20.516 -14.875 -5.559 1 93.62 220 ALA A C 1
ATOM 1698 O O . ALA A 1 220 ? 21.281 -14.859 -6.531 1 93.62 220 ALA A O 1
ATOM 1699 N N . ARG A 1 221 ? 20.984 -14.922 -4.379 1 92.5 221 ARG A N 1
ATOM 1700 C CA . ARG A 1 221 ? 22.406 -14.93 -4.059 1 92.5 221 ARG A CA 1
ATOM 1701 C C . ARG A 1 221 ? 23.078 -16.203 -4.574 1 92.5 221 ARG A C 1
ATOM 1703 O O . ARG A 1 221 ? 24.281 -16.203 -4.879 1 92.5 221 ARG A O 1
ATOM 1710 N N . GLN A 1 222 ? 22.297 -17.219 -4.641 1 92.69 222 GLN A N 1
ATOM 1711 C CA . GLN A 1 222 ? 22.812 -18.516 -5.082 1 92.69 222 GLN A CA 1
ATOM 1712 C C . GLN A 1 222 ? 22.141 -18.969 -6.367 1 92.69 222 GLN A C 1
ATOM 1714 O O . GLN A 1 222 ? 21.812 -20.156 -6.52 1 92.69 222 GLN A O 1
ATOM 1719 N N . ILE A 1 223 ? 21.859 -18.016 -7.184 1 91.44 223 ILE A N 1
ATOM 1720 C CA . ILE A 1 223 ? 21.031 -18.25 -8.359 1 91.44 223 ILE A CA 1
ATOM 1721 C C . ILE A 1 223 ? 21.703 -19.281 -9.266 1 91.44 223 ILE A C 1
ATOM 1723 O O . ILE A 1 223 ? 21.031 -20.016 -9.992 1 91.44 223 ILE A O 1
ATOM 1727 N N . GLN A 1 224 ? 23.016 -19.406 -9.234 1 88.5 224 GLN A N 1
ATOM 1728 C CA . GLN A 1 224 ? 23.781 -20.297 -10.102 1 88.5 224 GLN A CA 1
ATOM 1729 C C . GLN A 1 224 ? 23.547 -21.75 -9.742 1 88.5 224 GLN A C 1
ATOM 1731 O O . GLN A 1 224 ? 23.719 -22.641 -10.578 1 88.5 224 GLN A O 1
ATOM 1736 N N . ARG A 1 225 ? 23.156 -21.953 -8.539 1 88.25 225 ARG A N 1
ATOM 1737 C CA . ARG A 1 225 ? 22.922 -23.312 -8.07 1 88.25 225 ARG A CA 1
ATOM 1738 C C . ARG A 1 225 ? 21.438 -23.656 -8.102 1 88.25 225 ARG A C 1
ATOM 1740 O O . ARG A 1 225 ? 21.031 -24.719 -7.625 1 88.25 225 ARG A O 1
ATOM 1747 N N . LEU A 1 226 ? 20.656 -22.828 -8.688 1 90.25 226 LEU A N 1
ATOM 1748 C CA . LEU A 1 226 ? 19.219 -22.969 -8.602 1 90.25 226 LEU A CA 1
ATOM 1749 C C . LEU A 1 226 ? 18.734 -24.156 -9.43 1 90.25 226 LEU A C 1
ATOM 1751 O O . LEU A 1 226 ? 18.953 -24.203 -10.641 1 90.25 226 LEU A O 1
ATOM 1755 N N . ASP A 1 227 ? 18.203 -25.078 -8.781 1 85.94 227 ASP A N 1
ATOM 1756 C CA . ASP A 1 227 ? 17.453 -26.188 -9.367 1 85.94 227 ASP A CA 1
ATOM 1757 C C . ASP A 1 227 ? 16.203 -26.5 -8.547 1 85.94 227 ASP A C 1
ATOM 1759 O O . ASP A 1 227 ? 15.859 -25.75 -7.629 1 85.94 227 ASP A O 1
ATOM 1763 N N . GLY A 1 228 ? 15.516 -27.531 -8.93 1 87.62 228 GLY A N 1
ATOM 1764 C CA . GLY A 1 228 ? 14.266 -27.859 -8.258 1 87.62 228 GLY A CA 1
ATOM 1765 C C . GLY A 1 228 ? 14.445 -28.141 -6.777 1 87.62 228 GLY A C 1
ATOM 1766 O O . GLY A 1 228 ? 13.648 -27.688 -5.953 1 87.62 228 GLY A O 1
ATOM 1767 N N . SER A 1 229 ? 15.477 -28.891 -6.477 1 85.12 229 SER A N 1
ATOM 1768 C CA . SER A 1 229 ? 15.742 -29.25 -5.09 1 85.12 229 SER A CA 1
ATOM 1769 C C . SER A 1 229 ? 16.094 -28.031 -4.25 1 85.12 229 SER A C 1
ATOM 1771 O O . SER A 1 229 ? 15.586 -27.859 -3.137 1 85.12 229 SER A O 1
ATOM 1773 N N . PHE A 1 230 ? 16.969 -27.25 -4.773 1 89.31 230 PHE A N 1
ATOM 1774 C CA . PHE A 1 230 ? 17.344 -26.031 -4.066 1 89.31 230 PHE A CA 1
ATOM 1775 C C . PHE A 1 230 ? 16.141 -25.125 -3.857 1 89.31 230 PHE A C 1
ATOM 1777 O O . PHE A 1 230 ? 15.953 -24.578 -2.775 1 89.31 230 PHE A O 1
ATOM 1784 N N . LEU A 1 231 ? 15.328 -24.953 -4.898 1 92.5 231 LEU A N 1
ATOM 1785 C CA . LEU A 1 231 ? 14.125 -24.141 -4.781 1 92.5 231 LEU A CA 1
ATOM 1786 C C . LEU A 1 231 ? 13.203 -24.703 -3.699 1 92.5 231 LEU A C 1
ATOM 1788 O O . LEU A 1 231 ? 12.734 -23.953 -2.83 1 92.5 231 LEU A O 1
ATOM 1792 N N . ASN A 1 232 ? 13.039 -25.938 -3.744 1 89.06 232 ASN A N 1
ATOM 1793 C CA . ASN A 1 232 ? 12.156 -26.578 -2.775 1 89.06 232 ASN A CA 1
ATOM 1794 C C . ASN A 1 232 ? 12.648 -26.391 -1.347 1 89.06 232 ASN A C 1
ATOM 1796 O O . ASN A 1 232 ? 11.859 -26.125 -0.44 1 89.06 232 ASN A O 1
ATOM 1800 N N . SER A 1 233 ? 13.938 -26.516 -1.157 1 88.12 233 SER A N 1
ATOM 1801 C CA . SER A 1 233 ? 14.516 -26.375 0.175 1 88.12 233 SER A CA 1
ATOM 1802 C C . SER A 1 233 ? 14.469 -24.922 0.653 1 88.12 233 SER A C 1
ATOM 1804 O O . SER A 1 233 ? 14.57 -24.656 1.853 1 88.12 233 SER A O 1
ATOM 1806 N N . SER A 1 234 ? 14.32 -24.062 -0.267 1 92.31 234 SER A N 1
ATOM 1807 C CA . SER A 1 234 ? 14.305 -22.656 0.07 1 92.31 234 SER A CA 1
ATOM 1808 C C . SER A 1 234 ? 12.891 -22.172 0.362 1 92.31 234 SER A C 1
ATOM 1810 O O . SER A 1 234 ? 12.695 -21.031 0.803 1 92.31 234 SER A O 1
ATOM 1812 N N . MET A 1 235 ? 11.961 -23.031 0.172 1 92.88 235 MET A N 1
ATOM 1813 C CA . MET A 1 235 ? 10.562 -22.641 0.312 1 92.88 235 MET A CA 1
ATOM 1814 C C . MET A 1 235 ? 10.047 -22.953 1.716 1 92.88 235 MET A C 1
ATOM 1816 O O . MET A 1 235 ? 10.469 -23.922 2.336 1 92.88 235 MET A O 1
ATOM 1820 N N . ILE A 1 236 ? 9.18 -22.062 2.199 1 93.5 236 ILE A N 1
ATOM 1821 C CA . ILE A 1 236 ? 8.352 -22.391 3.348 1 93.5 236 ILE A CA 1
ATOM 1822 C C . ILE A 1 236 ? 7.305 -23.438 2.939 1 93.5 236 ILE A C 1
ATOM 1824 O O . ILE A 1 236 ? 6.492 -23.188 2.045 1 93.5 236 ILE A O 1
ATOM 1828 N N . GLN A 1 237 ? 7.355 -24.578 3.566 1 92.12 237 GLN A N 1
ATOM 1829 C CA . GLN A 1 237 ? 6.383 -25.625 3.24 1 92.12 237 GLN A CA 1
ATOM 1830 C C . GLN A 1 237 ? 5.086 -25.422 4.02 1 92.12 237 GLN A C 1
ATOM 1832 O O . GLN A 1 237 ? 5.023 -25.703 5.215 1 92.12 237 GLN A O 1
ATOM 1837 N N . VAL A 1 238 ? 4.066 -24.984 3.359 1 94.12 238 VAL A N 1
ATOM 1838 C CA . VAL A 1 238 ? 2.762 -24.781 3.975 1 94.12 238 VAL A CA 1
ATOM 1839 C C . VAL A 1 238 ? 1.977 -26.094 3.98 1 94.12 238 VAL A C 1
ATOM 1841 O O . VAL A 1 238 ? 1.352 -26.438 4.984 1 94.12 238 VAL A O 1
ATOM 1844 N N . LEU A 1 239 ? 1.925 -26.734 2.881 1 93.38 239 LEU A N 1
ATOM 1845 C CA . LEU A 1 239 ? 1.463 -28.094 2.65 1 93.38 239 LEU A CA 1
ATOM 1846 C C . LEU A 1 239 ? 2.508 -28.906 1.886 1 93.38 239 LEU A C 1
ATOM 1848 O O . LEU A 1 239 ? 3.443 -28.328 1.316 1 93.38 239 LEU A O 1
ATOM 1852 N N . PRO A 1 240 ? 2.4 -30.141 1.882 1 91.62 240 PRO A N 1
ATOM 1853 C CA . PRO A 1 240 ? 3.363 -30.938 1.124 1 91.62 240 PRO A CA 1
ATOM 1854 C C . PRO A 1 240 ? 3.436 -30.547 -0.348 1 91.62 240 PRO A C 1
ATOM 1856 O O . PRO A 1 240 ? 4.496 -30.641 -0.967 1 91.62 240 PRO A O 1
ATOM 1859 N N . ASN A 1 241 ? 2.322 -30.125 -0.854 1 93.69 241 ASN A N 1
ATOM 1860 C CA . ASN A 1 241 ? 2.273 -29.75 -2.262 1 93.69 241 ASN A CA 1
ATOM 1861 C C . ASN A 1 241 ? 2.125 -28.234 -2.432 1 93.69 241 ASN A C 1
ATOM 1863 O O . ASN A 1 241 ? 1.656 -27.766 -3.471 1 93.69 241 ASN A O 1
ATOM 1867 N N . PHE A 1 242 ? 2.412 -27.469 -1.4 1 96.5 242 PHE A N 1
ATOM 1868 C CA . PHE A 1 242 ? 2.342 -26.016 -1.447 1 96.5 242 PHE A CA 1
ATOM 1869 C C . PHE A 1 242 ? 3.537 -25.391 -0.738 1 96.5 242 PHE A C 1
ATOM 1871 O O . PHE A 1 242 ? 3.645 -25.469 0.488 1 96.5 242 PHE A O 1
ATOM 1878 N N . GLY A 1 243 ? 4.383 -24.734 -1.607 1 95.56 243 GLY A N 1
ATOM 1879 C CA . GLY A 1 243 ? 5.531 -24.016 -1.092 1 95.56 243 GLY A CA 1
ATOM 1880 C C . GLY A 1 243 ? 5.461 -22.516 -1.365 1 95.56 243 GLY A C 1
ATOM 1881 O O . GLY A 1 243 ? 4.859 -22.094 -2.355 1 95.56 243 GLY A O 1
ATOM 1882 N N . MET A 1 244 ? 6.098 -21.781 -0.447 1 96.38 244 MET A N 1
ATOM 1883 C CA . MET A 1 244 ? 6.113 -20.328 -0.616 1 96.38 244 MET A CA 1
ATOM 1884 C C . MET A 1 244 ? 7.527 -19.781 -0.458 1 96.38 244 MET A C 1
ATOM 1886 O O . MET A 1 244 ? 8.266 -20.188 0.443 1 96.38 244 MET A O 1
ATOM 1890 N N . LEU A 1 245 ? 7.867 -18.953 -1.381 1 96.06 245 LEU A N 1
ATOM 1891 C CA . LEU A 1 245 ? 9.117 -18.203 -1.28 1 96.06 245 LEU A CA 1
ATOM 1892 C C . LEU A 1 245 ? 8.859 -16.797 -0.763 1 96.06 245 LEU A C 1
ATOM 1894 O O . LEU A 1 245 ? 8.219 -15.984 -1.441 1 96.06 245 LEU A O 1
ATOM 1898 N N . ALA A 1 246 ? 9.398 -16.484 0.373 1 95.69 246 ALA A N 1
ATOM 1899 C CA . ALA A 1 246 ? 9.094 -15.242 1.085 1 95.69 246 ALA A CA 1
ATOM 1900 C C . ALA A 1 246 ? 9.859 -14.062 0.493 1 95.69 246 ALA A C 1
ATOM 1902 O O . ALA A 1 246 ? 10.906 -14.25 -0.133 1 95.69 246 ALA A O 1
ATOM 1903 N N . ALA A 1 247 ? 9.297 -12.859 0.689 1 94.12 247 ALA A N 1
ATOM 1904 C CA . ALA A 1 247 ? 10.031 -11.633 0.398 1 94.12 247 ALA A CA 1
ATOM 1905 C C . ALA A 1 247 ? 11.18 -11.43 1.378 1 94.12 247 ALA A C 1
ATOM 1907 O O . ALA A 1 247 ? 11.203 -12.047 2.449 1 94.12 247 ALA A O 1
ATOM 1908 N N . PRO A 1 248 ? 12.133 -10.586 0.968 1 91.62 248 PRO A N 1
ATOM 1909 C CA . PRO A 1 248 ? 13.242 -10.297 1.876 1 91.62 248 PRO A CA 1
ATOM 1910 C C . PRO A 1 248 ? 12.789 -9.625 3.17 1 91.62 248 PRO A C 1
ATOM 1912 O O . PRO A 1 248 ? 11.758 -8.938 3.186 1 91.62 248 PRO A O 1
ATOM 1915 N N . GLU A 1 249 ? 13.617 -9.75 4.191 1 83.5 249 GLU A N 1
ATOM 1916 C CA . GLU A 1 249 ? 13.258 -9.242 5.512 1 83.5 249 GLU A CA 1
ATOM 1917 C C . GLU A 1 249 ? 13.562 -7.754 5.633 1 83.5 249 GLU A C 1
ATOM 1919 O O . GLU A 1 249 ? 13.07 -7.086 6.543 1 83.5 249 GLU A O 1
ATOM 1924 N N . SER A 1 250 ? 14.359 -7.266 4.73 1 83.5 250 SER A N 1
ATOM 1925 C CA . SER A 1 250 ? 14.75 -5.859 4.801 1 83.5 250 SER A CA 1
ATOM 1926 C C . SER A 1 250 ? 14.875 -5.254 3.408 1 83.5 250 SER A C 1
ATOM 1928 O O . SER A 1 250 ? 15.117 -5.969 2.434 1 83.5 250 SER A O 1
ATOM 1930 N N . PRO A 1 251 ? 14.703 -3.949 3.326 1 79.81 251 PRO A N 1
ATOM 1931 C CA . PRO A 1 251 ? 14.891 -3.275 2.037 1 79.81 251 PRO A CA 1
ATOM 1932 C C . PRO A 1 251 ? 16.297 -3.477 1.462 1 79.81 251 PRO A C 1
ATOM 1934 O O . PRO A 1 251 ? 16.453 -3.525 0.24 1 79.81 251 PRO A O 1
ATOM 1937 N N . GLU A 1 252 ? 17.266 -3.59 2.357 1 84.19 252 GLU A N 1
ATOM 1938 C CA . GLU A 1 252 ? 18.641 -3.824 1.91 1 84.19 252 GLU A CA 1
ATOM 1939 C C . GLU A 1 252 ? 18.766 -5.156 1.176 1 84.19 252 GLU A C 1
ATOM 1941 O O . GLU A 1 252 ? 19.438 -5.242 0.143 1 84.19 252 GLU A O 1
ATOM 1946 N N . LYS A 1 253 ? 18.141 -6.125 1.7 1 89.12 253 LYS A N 1
ATOM 1947 C CA . LYS A 1 253 ? 18.156 -7.438 1.062 1 89.12 253 LYS A CA 1
ATOM 1948 C C . LYS A 1 253 ? 17.328 -7.43 -0.222 1 89.12 253 LYS A C 1
ATOM 1950 O O . LYS A 1 253 ? 17.656 -8.133 -1.181 1 89.12 253 LYS A O 1
ATOM 1955 N N . ALA A 1 254 ? 16.266 -6.617 -0.217 1 89.06 254 ALA A N 1
ATOM 1956 C CA . ALA A 1 254 ? 15.445 -6.488 -1.414 1 89.06 254 ALA A CA 1
ATOM 1957 C C . ALA A 1 254 ? 16.25 -5.934 -2.582 1 89.06 254 ALA A C 1
ATOM 1959 O O . ALA A 1 254 ? 16.031 -6.312 -3.736 1 89.06 254 ALA A O 1
ATOM 1960 N N . ALA A 1 255 ? 17.188 -5.109 -2.291 1 87.06 255 ALA A N 1
ATOM 1961 C CA . ALA A 1 255 ? 18 -4.445 -3.307 1 87.06 255 ALA A CA 1
ATOM 1962 C C . ALA A 1 255 ? 18.953 -5.43 -3.982 1 87.06 255 ALA A C 1
ATOM 1964 O O . ALA A 1 255 ? 19.484 -5.148 -5.059 1 87.06 255 ALA A O 1
ATOM 1965 N N . GLU A 1 256 ? 19.125 -6.562 -3.422 1 90.06 256 GLU A N 1
ATOM 1966 C CA . GLU A 1 256 ? 20 -7.59 -3.975 1 90.06 256 GLU A CA 1
ATOM 1967 C C . GLU A 1 256 ? 19.328 -8.312 -5.141 1 90.06 256 GLU A C 1
ATOM 1969 O O . GLU A 1 256 ? 20.016 -8.969 -5.938 1 90.06 256 GLU A O 1
ATOM 1974 N N . ILE A 1 257 ? 18.109 -8.227 -5.191 1 92.62 257 ILE A N 1
ATOM 1975 C CA . ILE A 1 257 ? 17.359 -8.93 -6.223 1 92.62 257 ILE A CA 1
ATOM 1976 C C . ILE A 1 257 ? 17.375 -8.125 -7.52 1 92.62 257 ILE A C 1
ATOM 1978 O O . ILE A 1 257 ? 17.016 -6.949 -7.535 1 92.62 257 ILE A O 1
ATOM 1982 N N . ARG A 1 258 ? 17.828 -8.758 -8.531 1 91.12 258 ARG A N 1
ATOM 1983 C CA . ARG A 1 258 ? 17.938 -8.117 -9.836 1 91.12 258 ARG A CA 1
ATOM 1984 C C . ARG A 1 258 ? 17.094 -8.844 -10.883 1 91.12 258 ARG A C 1
ATOM 1986 O O . ARG A 1 258 ? 16.672 -9.984 -10.664 1 91.12 258 ARG A O 1
ATOM 1993 N N . SER A 1 259 ? 16.891 -8.18 -12.016 1 89.62 259 SER A N 1
ATOM 1994 C CA . SER A 1 259 ? 16.062 -8.719 -13.094 1 89.62 259 SER A CA 1
ATOM 1995 C C . SER A 1 259 ? 16.609 -10.055 -13.594 1 89.62 259 SER A C 1
ATOM 1997 O O . SER A 1 259 ? 15.844 -10.93 -14 1 89.62 259 SER A O 1
ATOM 1999 N N . GLU A 1 260 ? 17.859 -10.234 -13.523 1 90.75 260 GLU A N 1
ATOM 2000 C CA . GLU A 1 260 ? 18.516 -11.43 -14.062 1 90.75 260 GLU A CA 1
ATOM 2001 C C . GLU A 1 260 ? 18.172 -12.656 -13.227 1 90.75 260 GLU A C 1
ATOM 2003 O O . GLU A 1 260 ? 18.328 -13.789 -13.695 1 90.75 260 GLU A O 1
ATOM 2008 N N . HIS A 1 261 ? 17.75 -12.445 -12.039 1 93.5 261 HIS A N 1
ATOM 2009 C CA . HIS A 1 261 ? 17.453 -13.547 -11.141 1 93.5 261 HIS A CA 1
ATOM 2010 C C . HIS A 1 261 ? 16.062 -14.117 -11.422 1 93.5 261 HIS A C 1
ATOM 2012 O O . HIS A 1 261 ? 15.75 -15.234 -11.008 1 93.5 261 HIS A O 1
ATOM 2018 N N . ILE A 1 262 ? 15.203 -13.398 -12.109 1 93.19 262 ILE A N 1
ATOM 2019 C CA . ILE A 1 262 ? 13.773 -13.68 -12.172 1 93.19 262 ILE A CA 1
ATOM 2020 C C . ILE A 1 262 ? 13.516 -14.812 -13.172 1 93.19 262 ILE A C 1
ATOM 2022 O O . ILE A 1 262 ? 12.82 -15.781 -12.859 1 93.19 262 ILE A O 1
ATOM 2026 N N . ASN A 1 263 ? 14.102 -14.727 -14.281 1 90.69 263 ASN A N 1
ATOM 2027 C CA . ASN A 1 263 ? 13.852 -15.711 -15.328 1 90.69 263 ASN A CA 1
ATOM 2028 C C . ASN A 1 263 ? 14.273 -17.109 -14.891 1 90.69 263 ASN A C 1
ATOM 2030 O O . ASN A 1 263 ? 13.508 -18.062 -15.023 1 90.69 263 ASN A O 1
ATOM 2034 N N . PRO A 1 264 ? 15.5 -17.234 -14.344 1 91.75 264 PRO A N 1
ATOM 2035 C CA . PRO A 1 264 ? 15.883 -18.562 -13.867 1 91.75 264 PRO A CA 1
ATOM 2036 C C . PRO A 1 264 ? 14.922 -19.109 -12.82 1 91.75 264 PRO A C 1
ATOM 2038 O O . PRO A 1 264 ? 14.617 -20.312 -12.82 1 91.75 264 PRO A O 1
ATOM 2041 N N . LEU A 1 265 ? 14.5 -18.297 -11.953 1 95 265 LEU A N 1
ATOM 2042 C CA . LEU A 1 265 ? 13.562 -18.688 -10.906 1 95 265 LEU A CA 1
ATOM 2043 C C . LEU A 1 265 ? 12.281 -19.266 -11.516 1 95 265 LEU A C 1
ATOM 2045 O O . LEU A 1 265 ? 11.812 -20.328 -11.094 1 95 265 LEU A O 1
ATOM 2049 N N . PHE A 1 266 ? 11.742 -18.625 -12.516 1 94.25 266 PHE A N 1
ATOM 2050 C CA . PHE A 1 266 ? 10.516 -19.062 -13.172 1 94.25 266 PHE A CA 1
ATOM 2051 C C . PHE A 1 266 ? 10.742 -20.375 -13.922 1 94.25 266 PHE A C 1
ATOM 2053 O O . PHE A 1 266 ? 9.883 -21.266 -13.914 1 94.25 266 PHE A O 1
ATOM 2060 N N . GLN A 1 267 ? 11.82 -20.438 -14.516 1 89.38 267 GLN A N 1
ATOM 2061 C CA . GLN A 1 267 ? 12.133 -21.625 -15.305 1 89.38 267 GLN A CA 1
ATOM 2062 C C . GLN A 1 267 ? 12.117 -22.891 -14.43 1 89.38 267 GLN A C 1
ATOM 2064 O O . GLN A 1 267 ? 11.547 -23.906 -14.812 1 89.38 267 GLN A O 1
ATOM 2069 N N . VAL A 1 268 ? 12.742 -22.719 -13.359 1 90.75 268 VAL A N 1
ATOM 2070 C CA . VAL A 1 268 ? 12.797 -23.859 -12.445 1 90.75 268 VAL A CA 1
ATOM 2071 C C . VAL A 1 268 ? 11.414 -24.125 -11.852 1 90.75 268 VAL A C 1
ATOM 2073 O O . VAL A 1 268 ? 10.953 -25.266 -11.812 1 90.75 268 VAL A O 1
ATOM 2076 N N . ALA A 1 269 ? 10.703 -23.125 -11.406 1 94.88 269 ALA A N 1
ATOM 2077 C CA . ALA A 1 269 ? 9.398 -23.266 -10.758 1 94.88 269 ALA A CA 1
ATOM 2078 C C . ALA A 1 269 ? 8.375 -23.875 -11.711 1 94.88 269 ALA A C 1
ATOM 2080 O O . ALA A 1 269 ? 7.617 -24.766 -11.328 1 94.88 269 ALA A O 1
ATOM 2081 N N . MET A 1 270 ? 8.367 -23.422 -12.93 1 92.06 270 MET A N 1
ATOM 2082 C CA . MET A 1 270 ? 7.359 -23.828 -13.898 1 92.06 270 MET A CA 1
ATOM 2083 C C . MET A 1 270 ? 7.52 -25.297 -14.258 1 92.06 270 MET A C 1
ATOM 2085 O O . MET A 1 270 ? 6.562 -25.953 -14.688 1 92.06 270 MET A O 1
ATOM 2089 N N . LYS A 1 271 ? 8.703 -25.766 -14.016 1 85.81 271 LYS A N 1
ATOM 2090 C CA . LYS A 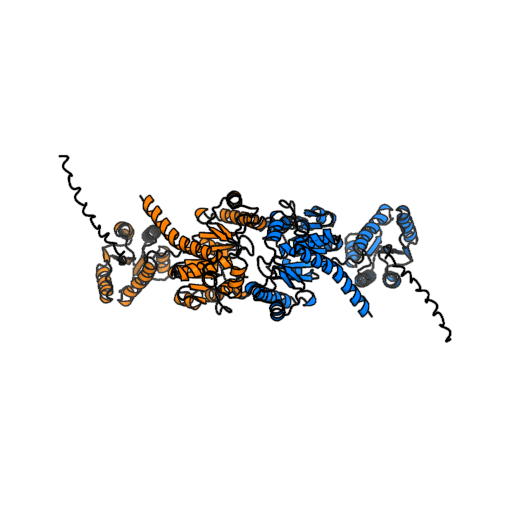1 271 ? 8.969 -27.172 -14.289 1 85.81 271 LYS A CA 1
ATOM 2091 C C . LYS A 1 271 ? 8.484 -28.047 -13.141 1 85.81 271 LYS A C 1
ATOM 2093 O O . LYS A 1 271 ? 8.203 -29.234 -13.344 1 85.81 271 LYS A O 1
ATOM 2098 N N . HIS A 1 272 ? 8.32 -27.484 -12.047 1 89.44 272 HIS A N 1
ATOM 2099 C CA . HIS A 1 272 ? 8.141 -28.328 -10.867 1 89.44 272 HIS A CA 1
ATOM 2100 C C . HIS A 1 272 ? 6.75 -28.141 -10.266 1 89.44 272 HIS A C 1
ATOM 2102 O O . HIS A 1 272 ? 6.316 -28.938 -9.43 1 89.44 272 HIS A O 1
ATOM 2108 N N . TYR A 1 273 ? 6.027 -27.141 -10.656 1 94.19 273 TYR A N 1
ATOM 2109 C CA . TYR A 1 273 ? 4.734 -26.844 -10.055 1 94.19 273 TYR A CA 1
ATOM 2110 C C . TYR A 1 273 ? 3.65 -26.734 -11.125 1 94.19 273 TYR A C 1
ATOM 2112 O O . TYR A 1 273 ? 3.943 -26.469 -12.289 1 94.19 273 TYR A O 1
ATOM 2120 N N . ASP A 1 274 ? 2.406 -27.047 -10.711 1 93.94 274 ASP A N 1
ATOM 2121 C CA . ASP A 1 274 ? 1.247 -26.875 -11.578 1 93.94 274 ASP A CA 1
ATOM 2122 C C . ASP A 1 274 ? 0.834 -25.406 -11.664 1 93.94 274 ASP A C 1
ATOM 2124 O O . ASP A 1 274 ? 0.331 -24.969 -12.695 1 93.94 274 ASP A O 1
ATOM 2128 N N . PHE A 1 275 ? 0.988 -24.703 -10.57 1 96.94 275 PHE A N 1
ATOM 2129 C CA . PHE A 1 275 ? 0.672 -23.281 -10.469 1 96.94 275 PHE A CA 1
ATOM 2130 C C . PHE A 1 275 ? 1.813 -22.516 -9.805 1 96.94 275 PHE A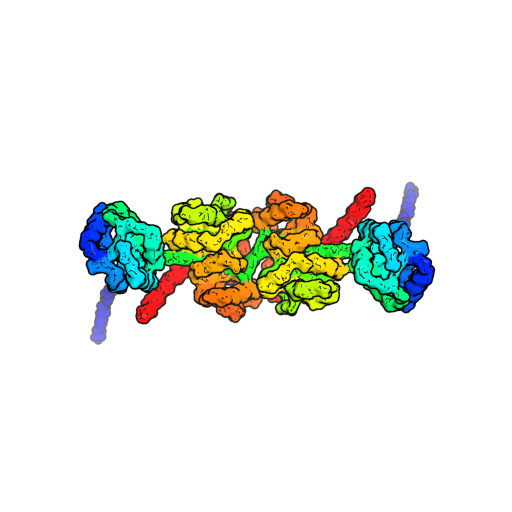 C 1
ATOM 2132 O O . PHE A 1 275 ? 2.383 -22.984 -8.812 1 96.94 275 PHE A O 1
ATOM 2139 N N . VAL A 1 276 ? 2.18 -21.438 -10.414 1 97.88 276 VAL A N 1
ATOM 2140 C CA . VAL A 1 276 ? 3.029 -20.438 -9.773 1 97.88 276 VAL A CA 1
ATOM 2141 C C . VAL A 1 276 ? 2.23 -19.172 -9.523 1 97.88 276 VAL A C 1
ATOM 2143 O O . VAL A 1 276 ? 1.771 -18.516 -10.469 1 97.88 276 VAL A O 1
ATOM 2146 N N . ILE A 1 277 ? 2.025 -18.844 -8.25 1 98.62 277 ILE A N 1
ATOM 2147 C CA . ILE A 1 277 ? 1.265 -17.672 -7.84 1 98.62 277 ILE A CA 1
ATOM 2148 C C . ILE A 1 277 ? 2.221 -16.531 -7.484 1 98.62 277 ILE A C 1
ATOM 2150 O O . ILE A 1 277 ? 3.156 -16.719 -6.703 1 98.62 277 ILE A O 1
ATOM 2154 N N . LEU A 1 278 ? 2.012 -15.398 -8.086 1 98.44 278 LEU A N 1
ATOM 2155 C CA . LEU A 1 278 ? 2.84 -14.234 -7.816 1 98.44 278 LEU A CA 1
ATOM 2156 C C . LEU A 1 278 ? 2.062 -13.188 -7.02 1 98.44 278 LEU A C 1
ATOM 2158 O O . LEU A 1 278 ? 1.025 -12.695 -7.473 1 98.44 278 LEU A O 1
ATOM 2162 N N . ASP A 1 279 ? 2.506 -12.898 -5.801 1 97.94 279 ASP A N 1
ATOM 2163 C CA . ASP A 1 279 ? 2.039 -11.719 -5.074 1 97.94 279 ASP A CA 1
ATOM 2164 C C . ASP A 1 279 ? 2.898 -10.5 -5.395 1 97.94 279 ASP A C 1
ATOM 2166 O O . ASP A 1 279 ? 3.959 -10.305 -4.797 1 97.94 279 ASP A O 1
ATOM 2170 N N . VAL A 1 280 ? 2.34 -9.672 -6.25 1 96.31 280 VAL A N 1
ATOM 2171 C CA . VAL A 1 280 ? 3.113 -8.562 -6.797 1 96.31 280 VAL A CA 1
ATOM 2172 C C . VAL A 1 280 ? 2.701 -7.262 -6.109 1 96.31 280 VAL A C 1
ATOM 2174 O O . VAL A 1 280 ? 1.521 -7.047 -5.832 1 96.31 280 VAL A O 1
ATOM 2177 N N . GLY A 1 281 ? 3.648 -6.449 -5.777 1 92.25 281 GLY A N 1
ATOM 2178 C CA . GLY A 1 281 ? 3.35 -5.137 -5.227 1 92.25 281 GLY A CA 1
ATOM 2179 C C . GLY A 1 281 ? 2.773 -4.176 -6.25 1 92.25 281 GLY A C 1
ATOM 2180 O O . GLY A 1 281 ? 2.74 -4.48 -7.445 1 92.25 281 GLY A O 1
ATOM 2181 N N . ARG A 1 282 ? 2.387 -3.033 -5.789 1 88.5 282 ARG A N 1
ATOM 2182 C CA . ARG A 1 282 ? 1.69 -2.053 -6.613 1 88.5 282 ARG A CA 1
ATOM 2183 C C . ARG A 1 282 ? 2.662 -1.33 -7.543 1 88.5 282 ARG A C 1
ATOM 2185 O O . ARG A 1 282 ? 2.256 -0.783 -8.57 1 88.5 282 ARG A O 1
ATOM 2192 N N . GLU A 1 283 ? 3.902 -1.298 -7.234 1 83.25 283 GLU A N 1
ATOM 2193 C CA . GLU A 1 283 ? 4.898 -0.601 -8.039 1 83.25 283 GLU A CA 1
ATOM 2194 C C . GLU A 1 283 ? 5.32 -1.44 -9.242 1 83.25 283 GLU A C 1
ATOM 2196 O O . GLU A 1 283 ? 5.652 -2.619 -9.102 1 83.25 283 GLU A O 1
ATOM 2201 N N . LEU A 1 284 ? 5.301 -0.803 -10.445 1 85.94 284 LEU A N 1
ATOM 2202 C CA . LEU A 1 284 ? 5.699 -1.493 -11.664 1 85.94 284 LEU A CA 1
ATOM 2203 C C . LEU A 1 284 ? 7.152 -1.185 -12.016 1 85.94 284 LEU A C 1
ATOM 2205 O O . LEU A 1 284 ? 7.422 -0.449 -12.969 1 85.94 284 LEU A O 1
ATOM 2209 N N . ASP A 1 285 ? 7.996 -1.773 -11.281 1 84 285 ASP A N 1
ATOM 2210 C CA . ASP A 1 285 ? 9.414 -1.655 -11.594 1 84 285 ASP A CA 1
ATOM 2211 C C . ASP A 1 285 ? 9.875 -2.781 -12.516 1 84 285 ASP A C 1
ATOM 2213 O O . ASP A 1 285 ? 9.055 -3.58 -12.984 1 84 285 ASP A O 1
ATOM 2217 N N . ALA A 1 286 ? 11.141 -2.82 -12.82 1 88.06 286 ALA A N 1
ATOM 2218 C CA . ALA A 1 286 ? 11.656 -3.775 -13.797 1 88.06 286 ALA A CA 1
ATOM 2219 C C . ALA A 1 286 ? 11.383 -5.211 -13.359 1 88.06 286 ALA A C 1
ATOM 2221 O O . ALA A 1 286 ? 11.023 -6.059 -14.188 1 88.06 286 ALA A O 1
ATOM 2222 N N . ILE A 1 287 ? 11.492 -5.484 -12.086 1 90.38 287 ILE A N 1
ATOM 2223 C CA . ILE A 1 287 ? 11.305 -6.836 -11.555 1 90.38 287 ILE A CA 1
ATOM 2224 C C . ILE A 1 287 ? 9.836 -7.227 -11.648 1 90.38 287 ILE A C 1
ATOM 2226 O O . ILE A 1 287 ? 9.508 -8.32 -12.109 1 90.38 287 ILE A O 1
ATOM 2230 N N . SER A 1 288 ? 8.961 -6.348 -11.211 1 92.62 288 SER A N 1
ATOM 2231 C CA . SER A 1 288 ? 7.527 -6.637 -11.258 1 92.62 288 SER A CA 1
ATOM 2232 C C . SER A 1 288 ? 7.043 -6.801 -12.695 1 92.62 288 SER A C 1
ATOM 2234 O O . SER A 1 288 ? 6.199 -7.656 -12.977 1 92.62 288 SER A O 1
ATOM 2236 N N . ILE A 1 289 ? 7.57 -6.012 -13.562 1 92.44 289 ILE A N 1
ATOM 2237 C CA . ILE A 1 289 ? 7.184 -6.09 -14.961 1 92.44 289 ILE A CA 1
ATOM 2238 C C . ILE A 1 289 ? 7.613 -7.438 -15.539 1 92.44 289 ILE A C 1
ATOM 2240 O O . ILE A 1 289 ? 6.836 -8.094 -16.234 1 92.44 289 ILE A O 1
ATOM 2244 N N . GLN A 1 290 ? 8.797 -7.855 -15.211 1 92.19 290 GLN A N 1
ATOM 2245 C CA . GLN A 1 290 ? 9.266 -9.156 -15.68 1 92.19 290 GLN A CA 1
ATOM 2246 C C . GLN A 1 290 ? 8.383 -10.281 -15.148 1 92.19 290 GLN A C 1
ATOM 2248 O O . GLN A 1 290 ? 8.102 -11.242 -15.859 1 92.19 290 GLN A O 1
ATOM 2253 N N . ALA A 1 291 ? 8.047 -10.156 -13.922 1 93.88 291 ALA A N 1
ATOM 2254 C CA . ALA A 1 291 ? 7.152 -11.141 -13.32 1 93.88 291 ALA A CA 1
ATOM 2255 C C . ALA A 1 291 ? 5.805 -11.164 -14.031 1 93.88 291 ALA A C 1
ATOM 2257 O O . ALA A 1 291 ? 5.273 -12.234 -14.336 1 93.88 291 ALA A O 1
ATOM 2258 N N . LEU A 1 292 ? 5.281 -9.977 -14.32 1 95.38 292 LEU A N 1
ATOM 2259 C CA . LEU A 1 292 ? 3.984 -9.859 -14.977 1 95.38 292 LEU A CA 1
ATOM 2260 C C . LEU A 1 292 ? 4.059 -10.367 -16.422 1 95.38 292 LEU A C 1
ATOM 2262 O O . LEU A 1 292 ? 3.092 -10.938 -16.922 1 95.38 292 LEU A O 1
ATOM 2266 N N . ASP A 1 293 ? 5.188 -10.156 -17.031 1 93.06 293 ASP A N 1
ATOM 2267 C CA . ASP A 1 293 ? 5.402 -10.656 -18.375 1 93.06 293 ASP A CA 1
ATOM 2268 C C . ASP A 1 293 ? 5.27 -12.172 -18.438 1 93.06 293 ASP A C 1
ATOM 2270 O O . ASP A 1 293 ? 4.754 -12.727 -19.406 1 93.06 293 ASP A O 1
ATOM 2274 N N . ARG A 1 294 ? 5.629 -12.789 -17.406 1 92.25 294 ARG A N 1
ATOM 2275 C CA . ARG A 1 294 ? 5.648 -14.25 -17.359 1 92.25 294 ARG A CA 1
ATOM 2276 C C . ARG A 1 294 ? 4.285 -14.805 -16.969 1 92.25 294 ARG A C 1
ATOM 2278 O O . ARG A 1 294 ? 4.023 -16 -17.125 1 92.25 294 ARG A O 1
ATOM 2285 N N . ALA A 1 295 ? 3.439 -14 -16.484 1 96.06 295 ALA A N 1
ATOM 2286 C CA . ALA A 1 295 ? 2.141 -14.453 -15.992 1 96.06 295 ALA A CA 1
ATOM 2287 C C . ALA A 1 295 ? 1.217 -14.82 -17.156 1 96.06 295 ALA A C 1
ATOM 2289 O O . ALA A 1 295 ? 1.196 -14.141 -18.188 1 96.06 295 ALA A O 1
ATOM 2290 N N . ASP A 1 296 ? 0.541 -15.914 -17 1 93.81 296 ASP A N 1
ATOM 2291 C CA . ASP A 1 296 ? -0.514 -16.281 -17.938 1 93.81 296 ASP A CA 1
ATOM 2292 C C . ASP A 1 296 ? -1.759 -15.422 -17.734 1 93.81 296 ASP A C 1
ATOM 2294 O O . ASP A 1 296 ? -2.418 -15.031 -18.703 1 93.81 296 ASP A O 1
ATOM 2298 N N . LEU A 1 297 ? -2.08 -15.188 -16.516 1 96.19 297 LEU A N 1
ATOM 2299 C CA . LEU A 1 297 ? -3.17 -14.297 -16.125 1 96.19 297 LEU A CA 1
ATOM 2300 C C . LEU A 1 297 ? -2.703 -13.297 -15.07 1 96.19 297 LEU A C 1
ATOM 2302 O O . LEU A 1 297 ? -1.911 -13.641 -14.188 1 96.19 297 LEU A O 1
ATOM 2306 N N . ILE A 1 298 ? -3.16 -12.125 -15.234 1 97.75 298 ILE A N 1
ATOM 2307 C CA . ILE A 1 298 ? -2.949 -11.07 -14.258 1 97.75 298 ILE A CA 1
ATOM 2308 C C . ILE A 1 298 ? -4.281 -10.688 -13.609 1 97.75 298 ILE A C 1
ATOM 2310 O O . ILE A 1 298 ? -5.258 -10.414 -14.312 1 97.75 298 ILE A O 1
ATOM 2314 N N . PHE A 1 299 ? -4.281 -10.711 -12.281 1 98.38 299 PHE A N 1
ATOM 2315 C CA . PHE A 1 299 ? -5.492 -10.383 -11.531 1 98.38 299 PHE A CA 1
ATOM 2316 C C . PHE A 1 299 ? -5.312 -9.078 -10.758 1 98.38 299 PHE A C 1
ATOM 2318 O O . PHE A 1 299 ? -4.906 -9.094 -9.594 1 98.38 299 PHE A O 1
ATOM 2325 N N . PRO A 1 300 ? -5.656 -7.941 -11.414 1 98.19 300 PRO A N 1
ATOM 2326 C CA . PRO A 1 300 ? -5.801 -6.738 -10.586 1 98.19 300 PRO A CA 1
ATOM 2327 C C . PRO A 1 300 ? -6.918 -6.859 -9.555 1 98.19 300 PRO A C 1
ATOM 2329 O O . PRO A 1 300 ? -8.031 -7.262 -9.891 1 98.19 300 PRO A O 1
ATOM 2332 N N . VAL A 1 301 ? -6.543 -6.551 -8.328 1 98.62 301 VAL A N 1
ATOM 2333 C CA . VAL A 1 301 ? -7.504 -6.648 -7.234 1 98.62 301 VAL A CA 1
ATOM 2334 C C . VAL A 1 301 ? -7.949 -5.25 -6.812 1 98.62 301 VAL A C 1
ATOM 2336 O O . VAL A 1 301 ? -7.117 -4.395 -6.504 1 98.62 301 VAL A O 1
ATOM 2339 N N . LEU A 1 302 ? -9.25 -5.012 -6.836 1 98.12 302 LEU A N 1
ATOM 2340 C CA . LEU A 1 302 ? -9.797 -3.707 -6.477 1 98.12 302 LEU A CA 1
ATOM 2341 C C . LEU A 1 302 ? -11.047 -3.857 -5.609 1 98.12 302 LEU A C 1
ATOM 2343 O O . LEU A 1 302 ? -11.539 -4.969 -5.414 1 98.12 302 LEU A O 1
ATOM 2347 N N . GLN A 1 303 ? -11.453 -2.766 -5.047 1 97.12 303 GLN A N 1
ATOM 2348 C CA . GLN A 1 303 ? -12.664 -2.689 -4.242 1 97.12 303 GLN A CA 1
ATOM 2349 C C . GLN A 1 303 ? -13.656 -1.685 -4.828 1 97.12 303 GLN A C 1
ATOM 2351 O O . GLN A 1 303 ? -13.336 -0.984 -5.789 1 97.12 303 GLN A O 1
ATOM 2356 N N . GLN A 1 304 ? -14.867 -1.656 -4.32 1 95.69 304 GLN A N 1
ATOM 2357 C CA . GLN A 1 304 ? -15.938 -0.806 -4.828 1 95.69 304 GLN A CA 1
ATOM 2358 C C . GLN A 1 304 ? -15.875 0.589 -4.215 1 95.69 304 GLN A C 1
ATOM 2360 O O . GLN A 1 304 ? -16.859 1.081 -3.674 1 95.69 304 GLN A O 1
ATOM 2365 N N . THR A 1 305 ? -14.766 1.254 -4.379 1 93.69 305 THR A N 1
ATOM 2366 C CA . THR A 1 305 ? -14.594 2.637 -3.947 1 93.69 305 THR A CA 1
ATOM 2367 C C . THR A 1 305 ? -14.008 3.484 -5.074 1 93.69 305 THR A C 1
ATOM 2369 O O . THR A 1 305 ? -13.289 2.971 -5.934 1 93.69 305 THR A O 1
ATOM 2372 N N . LEU A 1 306 ? -14.234 4.762 -5.055 1 91.88 306 LEU A N 1
ATOM 2373 C CA . LEU A 1 306 ? -13.805 5.668 -6.113 1 91.88 306 LEU A CA 1
ATOM 2374 C C . LEU A 1 306 ? -12.289 5.699 -6.227 1 91.88 306 LEU A C 1
ATOM 2376 O O . LEU A 1 306 ? -11.734 5.605 -7.324 1 91.88 306 LEU A O 1
ATOM 2380 N N . PRO A 1 307 ? -11.562 5.82 -5.07 1 91.62 307 PRO A N 1
ATOM 2381 C CA . PRO A 1 307 ? -10.102 5.797 -5.207 1 91.62 307 PRO A CA 1
ATOM 2382 C C . PRO A 1 307 ? -9.586 4.488 -5.793 1 91.62 307 PRO A C 1
ATOM 2384 O O . PRO A 1 307 ? -8.648 4.492 -6.59 1 91.62 307 PRO A O 1
ATOM 2387 N N . SER A 1 308 ? -10.203 3.375 -5.414 1 94.62 308 SER A N 1
ATOM 2388 C CA . SER A 1 308 ? -9.812 2.074 -5.941 1 94.62 308 SER A CA 1
ATOM 2389 C C . SER A 1 308 ? -10.023 2.002 -7.449 1 94.62 308 SER A C 1
ATOM 2391 O O . SER A 1 308 ? -9.172 1.487 -8.18 1 94.62 308 SER A O 1
ATOM 2393 N N . ILE A 1 309 ? -11.102 2.518 -7.906 1 94.38 309 ILE A N 1
ATOM 2394 C CA . ILE A 1 309 ? -11.438 2.484 -9.32 1 94.38 309 ILE A CA 1
ATOM 2395 C C . ILE A 1 309 ? -10.5 3.408 -10.102 1 94.38 309 ILE A C 1
ATOM 2397 O O . ILE A 1 309 ? -10.039 3.062 -11.188 1 94.38 309 ILE A O 1
ATOM 2401 N N . ARG A 1 310 ? -10.266 4.555 -9.586 1 91.25 310 ARG A N 1
ATOM 2402 C CA . ARG A 1 310 ? -9.328 5.48 -10.219 1 91.25 310 ARG A CA 1
ATOM 2403 C C . ARG A 1 310 ? -7.949 4.848 -10.367 1 91.25 310 ARG A C 1
ATOM 2405 O O . ARG A 1 310 ? -7.336 4.926 -11.438 1 91.25 310 ARG A O 1
ATOM 2412 N N . ASP A 1 311 ? -7.488 4.262 -9.281 1 92.62 311 ASP A N 1
ATOM 2413 C CA . ASP A 1 311 ? -6.176 3.619 -9.305 1 92.62 311 ASP A CA 1
ATOM 2414 C C . ASP A 1 311 ? -6.168 2.428 -10.258 1 92.62 311 ASP A C 1
ATOM 2416 O O . ASP A 1 311 ? -5.16 2.154 -10.914 1 92.62 311 ASP A O 1
ATOM 2420 N N . ALA A 1 312 ? -7.285 1.736 -10.328 1 95.75 312 ALA A N 1
ATOM 2421 C CA . ALA A 1 312 ? -7.414 0.633 -11.273 1 95.75 312 ALA A CA 1
ATOM 2422 C C . ALA A 1 312 ? -7.332 1.133 -12.711 1 95.75 312 ALA A C 1
ATOM 2424 O O . ALA A 1 312 ? -6.75 0.469 -13.578 1 95.75 312 ALA A O 1
ATOM 2425 N N . ARG A 1 313 ? -7.91 2.252 -12.906 1 93.44 313 ARG A N 1
ATOM 2426 C CA . ARG A 1 313 ? -7.84 2.848 -14.242 1 93.44 313 ARG A CA 1
ATOM 2427 C C . ARG A 1 313 ? -6.402 3.184 -14.617 1 93.44 313 ARG A C 1
ATOM 2429 O O . ARG A 1 313 ? -5.977 2.936 -15.742 1 93.44 313 ARG A O 1
ATOM 2436 N N . ARG A 1 314 ? -5.719 3.727 -13.672 1 89.69 314 ARG A N 1
ATOM 2437 C CA . ARG A 1 314 ? -4.305 4.02 -13.898 1 89.69 314 ARG A CA 1
ATOM 2438 C C . ARG A 1 314 ? -3.523 2.744 -14.195 1 89.69 314 ARG A C 1
ATOM 2440 O O . ARG A 1 314 ? -2.67 2.73 -15.086 1 89.69 314 ARG A O 1
ATOM 2447 N N . MET A 1 315 ? -3.785 1.739 -13.492 1 93.06 315 MET A N 1
ATOM 2448 C CA . MET A 1 315 ? -3.121 0.455 -13.688 1 93.06 315 MET A CA 1
ATOM 2449 C C . MET A 1 315 ? -3.461 -0.13 -15.055 1 93.06 315 MET A C 1
ATOM 2451 O O . MET A 1 315 ? -2.584 -0.645 -15.75 1 93.06 315 MET A O 1
ATOM 2455 N N . SER A 1 316 ? -4.699 -0.013 -15.391 1 93.38 316 SER A N 1
ATOM 2456 C CA . SER A 1 316 ? -5.145 -0.49 -16.703 1 93.38 316 SER A CA 1
ATOM 2457 C C . SER A 1 316 ? -4.414 0.228 -17.828 1 93.38 316 SER A C 1
ATOM 2459 O O . SER A 1 316 ? -4.023 -0.395 -18.812 1 93.38 316 SER A O 1
ATOM 2461 N N . ALA A 1 317 ? -4.234 1.48 -17.672 1 90.75 317 ALA A N 1
ATOM 2462 C CA . ALA A 1 317 ? -3.5 2.262 -18.672 1 90.75 317 ALA A CA 1
ATOM 2463 C C . ALA A 1 317 ? -2.045 1.814 -18.766 1 90.75 317 ALA A C 1
ATOM 2465 O O . ALA A 1 317 ? -1.47 1.76 -19.844 1 90.75 317 ALA A O 1
ATOM 2466 N N . ALA A 1 318 ? -1.503 1.552 -17.625 1 90.5 318 ALA A N 1
ATOM 2467 C CA . ALA A 1 318 ? -0.129 1.06 -17.594 1 90.5 318 ALA A CA 1
ATOM 2468 C C . ALA A 1 318 ? -0.014 -0.286 -18.297 1 90.5 318 ALA A C 1
ATOM 2470 O O . ALA A 1 318 ? 0.942 -0.523 -19.047 1 90.5 318 ALA A O 1
ATOM 2471 N N . PHE A 1 319 ? -0.964 -1.166 -18.078 1 94.06 319 PHE A N 1
ATOM 2472 C CA . PHE A 1 319 ? -0.979 -2.463 -18.734 1 94.06 319 PHE A CA 1
ATOM 2473 C C . PHE A 1 319 ? -1.092 -2.297 -20.25 1 94.06 319 PHE A C 1
ATOM 2475 O O . PHE A 1 319 ? -0.434 -3.014 -21 1 94.06 319 PHE A O 1
ATOM 2482 N N . ALA A 1 320 ? -1.904 -1.371 -20.641 1 91.81 320 ALA A N 1
ATOM 2483 C CA . ALA A 1 320 ? -2.053 -1.088 -22.062 1 91.81 320 ALA A CA 1
ATOM 2484 C C . ALA A 1 320 ? -0.744 -0.584 -22.656 1 91.81 320 ALA A C 1
ATOM 2486 O O . ALA A 1 320 ? -0.361 -0.989 -23.766 1 91.81 320 ALA A O 1
ATOM 2487 N N . ALA A 1 321 ? -0.103 0.235 -21.938 1 90.19 321 ALA A N 1
ATOM 2488 C CA . ALA A 1 321 ? 1.176 0.775 -22.391 1 90.19 321 ALA A CA 1
ATOM 2489 C C . ALA A 1 321 ? 2.225 -0.327 -22.516 1 90.19 321 ALA A C 1
ATOM 2491 O O . ALA A 1 321 ? 3.127 -0.241 -23.359 1 90.19 321 ALA A O 1
ATOM 2492 N N . LEU A 1 322 ? 2.037 -1.333 -21.734 1 91.88 322 LEU A N 1
ATOM 2493 C CA . LEU A 1 322 ? 2.949 -2.471 -21.75 1 91.88 322 LEU A CA 1
ATOM 2494 C C . LEU A 1 322 ? 2.498 -3.51 -22.766 1 91.88 322 LEU A C 1
ATOM 2496 O O . LEU A 1 322 ? 3.117 -4.566 -22.906 1 91.88 322 LEU A O 1
ATOM 2500 N N . ASN A 1 323 ? 1.398 -3.305 -23.406 1 92.69 323 ASN A N 1
ATOM 2501 C CA . ASN A 1 323 ? 0.839 -4.113 -24.484 1 92.69 323 ASN A CA 1
ATOM 2502 C C . ASN A 1 323 ? 0.384 -5.48 -23.984 1 92.69 323 ASN A C 1
ATOM 2504 O O . ASN A 1 323 ? 0.574 -6.488 -24.672 1 92.69 323 ASN A O 1
ATOM 2508 N N . TYR A 1 324 ? -0.085 -5.461 -22.781 1 92.69 324 TYR A N 1
ATOM 2509 C CA . TYR A 1 324 ? -0.706 -6.695 -22.312 1 92.69 324 TYR A CA 1
ATOM 2510 C C . TYR A 1 324 ? -2.066 -6.906 -22.953 1 92.69 324 TYR A C 1
ATOM 2512 O O . TYR A 1 324 ? -2.912 -6.008 -22.938 1 92.69 324 TYR A O 1
ATOM 2520 N N . PRO A 1 325 ? -2.32 -8.039 -23.531 1 90.94 325 PRO A N 1
ATOM 2521 C CA . PRO A 1 325 ? -3.643 -8.273 -24.109 1 90.94 325 PRO A CA 1
ATOM 2522 C C . PRO A 1 325 ? -4.754 -8.305 -23.062 1 90.94 325 PRO A C 1
ATOM 2524 O O . PRO A 1 325 ? -4.543 -8.781 -21.953 1 90.94 325 PRO A O 1
ATOM 2527 N N . ASP A 1 326 ? -5.965 -7.891 -23.375 1 88.81 326 ASP A N 1
ATOM 2528 C CA . ASP A 1 326 ? -7.109 -7.82 -22.469 1 88.81 326 ASP A CA 1
ATOM 2529 C C . ASP A 1 326 ? -7.434 -9.195 -21.875 1 88.81 326 ASP A C 1
ATOM 2531 O O . ASP A 1 326 ? -7.871 -9.297 -20.734 1 88.81 326 ASP A O 1
ATOM 2535 N N . GLU A 1 327 ? -7.172 -10.227 -22.656 1 88.69 327 GLU A N 1
ATOM 2536 C CA . GLU A 1 327 ? -7.508 -11.578 -22.219 1 88.69 327 GLU A CA 1
ATOM 2537 C C . GLU A 1 327 ? -6.617 -12.023 -21.062 1 88.69 327 GLU A C 1
ATOM 2539 O O . GLU A 1 327 ? -6.969 -12.945 -20.328 1 88.69 327 GLU A O 1
ATOM 2544 N N . LYS A 1 328 ? -5.5 -11.375 -20.969 1 93.12 328 LYS A N 1
ATOM 2545 C CA . LYS A 1 328 ? -4.527 -11.68 -19.922 1 93.12 328 LYS A CA 1
ATOM 2546 C C . LYS A 1 328 ? -4.945 -11.062 -18.594 1 93.12 328 LYS A C 1
ATOM 2548 O O . LYS A 1 328 ? -4.516 -11.516 -17.531 1 93.12 328 LYS A O 1
ATOM 2553 N N . ILE A 1 329 ? -5.809 -10.023 -18.656 1 96.56 329 ILE A N 1
ATOM 2554 C CA . ILE A 1 329 ? -6.152 -9.227 -17.484 1 96.56 329 ILE A CA 1
ATOM 2555 C C . ILE A 1 329 ? -7.574 -9.555 -17.031 1 96.56 329 ILE A C 1
ATOM 2557 O O . ILE A 1 329 ? -8.523 -9.398 -17.812 1 96.56 329 ILE A O 1
ATOM 2561 N N . ARG A 1 330 ? -7.703 -10.016 -15.812 1 96.44 330 ARG A N 1
ATOM 2562 C CA . ARG A 1 330 ? -9 -10.336 -15.227 1 96.44 330 ARG A CA 1
ATOM 2563 C C . ARG A 1 330 ? -9.164 -9.68 -13.859 1 96.44 330 ARG A C 1
ATOM 2565 O O . ARG A 1 330 ? -8.367 -9.914 -12.953 1 96.44 330 ARG A O 1
ATOM 2572 N N . LEU A 1 331 ? -10.266 -8.93 -13.672 1 97.81 331 LEU A N 1
ATOM 2573 C CA . LEU A 1 331 ? -10.453 -8.172 -12.438 1 97.81 331 LEU A CA 1
ATOM 2574 C C . LEU A 1 331 ? -11.031 -9.055 -11.336 1 97.81 331 LEU A C 1
ATOM 2576 O O . LEU A 1 331 ? -11.891 -9.898 -11.602 1 97.81 331 LEU A O 1
ATOM 2580 N N . ILE A 1 332 ? -10.531 -8.906 -10.188 1 98.62 332 ILE A N 1
ATOM 2581 C CA . ILE A 1 332 ? -11.195 -9.445 -9 1 98.62 332 ILE A CA 1
ATOM 2582 C C . ILE A 1 332 ? -11.68 -8.297 -8.117 1 98.62 332 ILE A C 1
ATOM 2584 O O . ILE A 1 332 ? -10.883 -7.434 -7.723 1 98.62 332 ILE A O 1
ATOM 2588 N N . VAL A 1 333 ? -12.961 -8.25 -7.84 1 98.56 333 VAL A N 1
ATOM 2589 C CA . VAL A 1 333 ? -13.531 -7.258 -6.934 1 98.56 333 VAL A CA 1
ATOM 2590 C C . VAL A 1 333 ? -13.641 -7.848 -5.527 1 98.56 333 VAL A C 1
ATOM 2592 O O . VAL A 1 333 ? -14.508 -8.688 -5.266 1 98.56 333 VAL A O 1
ATOM 2595 N N . ASN A 1 334 ? -12.75 -7.363 -4.684 1 98.19 334 ASN A N 1
ATOM 2596 C CA . ASN A 1 334 ? -12.695 -7.84 -3.309 1 98.19 334 ASN A CA 1
ATOM 2597 C C . ASN A 1 334 ? -13.578 -7.004 -2.389 1 98.19 334 ASN A C 1
ATOM 2599 O O . ASN A 1 334 ? -14 -5.906 -2.756 1 98.19 334 ASN A O 1
ATOM 2603 N N . ARG A 1 335 ? -13.984 -7.617 -1.258 1 96.25 335 ARG A N 1
ATOM 2604 C CA . ARG A 1 335 ? -14.867 -7.012 -0.268 1 96.25 335 ARG A CA 1
ATOM 2605 C C . ARG A 1 335 ? -16.156 -6.512 -0.916 1 96.25 335 ARG A C 1
ATOM 2607 O O . ARG A 1 335 ? -16.594 -5.391 -0.655 1 96.25 335 ARG A O 1
ATOM 2614 N N . TYR A 1 336 ? -16.672 -7.297 -1.74 1 96.88 336 TYR A N 1
ATOM 2615 C CA . TYR A 1 336 ? -17.844 -6.973 -2.541 1 96.88 336 TYR A CA 1
ATOM 2616 C C . TYR A 1 336 ? -19.094 -6.836 -1.663 1 96.88 336 TYR A C 1
ATOM 2618 O O . TYR A 1 336 ? -19.312 -7.652 -0.765 1 96.88 336 TYR A O 1
ATOM 2626 N N . LYS A 1 337 ? -19.828 -5.801 -1.926 1 93.06 337 LYS A N 1
ATOM 2627 C CA . LYS A 1 337 ? -21.156 -5.605 -1.372 1 93.06 337 LYS A CA 1
ATOM 2628 C C . LYS A 1 337 ? -22.188 -5.371 -2.479 1 93.06 337 LYS A C 1
ATOM 2630 O O . LYS A 1 337 ? -22 -4.504 -3.332 1 93.06 337 LYS A O 1
ATOM 2635 N N . LYS A 1 338 ? -23.266 -6.082 -2.436 1 91 338 LYS A N 1
ATOM 2636 C CA . LYS A 1 338 ? -24.281 -6.035 -3.482 1 91 338 LYS A CA 1
ATOM 2637 C C . LYS A 1 338 ? -24.922 -4.652 -3.574 1 91 338 LYS A C 1
ATOM 2639 O O . LYS A 1 338 ? -25.203 -4.168 -4.672 1 91 338 LYS A O 1
ATOM 2644 N N . ASN A 1 339 ? -25.094 -3.953 -2.449 1 88.62 339 ASN A N 1
ATOM 2645 C CA . ASN A 1 339 ? -25.781 -2.672 -2.434 1 88.62 339 ASN A CA 1
ATOM 2646 C C . ASN A 1 339 ? -24.812 -1.504 -2.324 1 88.62 339 ASN A C 1
ATOM 2648 O O . ASN A 1 339 ? -25.156 -0.444 -1.801 1 88.62 339 ASN A O 1
ATOM 2652 N N . ALA A 1 340 ? -23.656 -1.773 -2.871 1 88.81 340 ALA A N 1
ATOM 2653 C CA . ALA A 1 340 ? -22.688 -0.687 -2.838 1 88.81 340 ALA A CA 1
ATOM 2654 C C . ALA A 1 340 ? -23.047 0.401 -3.848 1 88.81 340 ALA A C 1
ATOM 2656 O O . ALA A 1 340 ? -23.734 0.139 -4.832 1 88.81 340 ALA A O 1
ATOM 2657 N N . ASP A 1 341 ? -22.594 1.673 -3.641 1 89.19 341 ASP A N 1
ATOM 2658 C CA . ASP A 1 341 ? -22.844 2.809 -4.523 1 89.19 341 ASP A CA 1
ATOM 2659 C C . ASP A 1 341 ? -22.266 2.555 -5.918 1 89.19 341 ASP A C 1
ATOM 2661 O O . ASP A 1 341 ? -22.875 2.924 -6.922 1 89.19 341 ASP A O 1
ATOM 2665 N N . ILE A 1 342 ? -21.188 1.97 -5.941 1 93.31 342 ILE A N 1
ATOM 2666 C CA . ILE A 1 342 ? -20.516 1.63 -7.195 1 93.31 342 ILE A CA 1
ATOM 2667 C C . ILE A 1 342 ? -20.812 0.174 -7.555 1 93.31 342 ILE A C 1
ATOM 2669 O O . ILE A 1 342 ? -20.438 -0.74 -6.809 1 93.31 342 ILE A O 1
ATOM 2673 N N . THR A 1 343 ? -21.391 -0.04 -8.703 1 95.44 343 THR A N 1
ATOM 2674 C CA . THR A 1 343 ? -21.828 -1.371 -9.109 1 95.44 343 THR A CA 1
ATOM 2675 C C . THR A 1 343 ? -20.75 -2.059 -9.945 1 95.44 343 THR A C 1
ATOM 2677 O O . THR A 1 343 ? -19.781 -1.421 -10.367 1 95.44 343 THR A O 1
ATOM 2680 N N . LEU A 1 344 ? -20.969 -3.34 -10.164 1 96.75 344 LEU A N 1
ATOM 2681 C CA . LEU A 1 344 ? -20.062 -4.102 -11.016 1 96.75 344 LEU A CA 1
ATOM 2682 C C . LEU A 1 344 ? -20.078 -3.582 -12.445 1 96.75 344 LEU A C 1
ATOM 2684 O O . LEU A 1 344 ? -19.047 -3.537 -13.109 1 96.75 344 LEU A O 1
ATOM 2688 N N . ASP A 1 345 ? -21.219 -3.182 -12.898 1 96 345 ASP A N 1
ATOM 2689 C CA . ASP A 1 345 ? -21.344 -2.617 -14.242 1 96 345 ASP A CA 1
ATOM 2690 C C . ASP A 1 345 ? -20.547 -1.318 -14.367 1 96 345 ASP A C 1
ATOM 2692 O O . ASP A 1 345 ? -19.938 -1.064 -15.398 1 96 345 ASP A O 1
ATOM 2696 N N . ASP A 1 346 ? -20.625 -0.519 -13.305 1 95.69 346 ASP A N 1
ATOM 2697 C CA . ASP A 1 346 ? -19.844 0.712 -13.281 1 95.69 346 ASP A CA 1
ATOM 2698 C C . ASP A 1 346 ? -18.359 0.417 -13.445 1 95.69 346 ASP A C 1
ATOM 2700 O O . ASP A 1 346 ? -17.656 1.117 -14.18 1 95.69 346 ASP A O 1
ATOM 2704 N N . ILE A 1 347 ? -17.875 -0.582 -12.789 1 96.62 347 ILE A N 1
ATOM 2705 C CA . ILE A 1 347 ? -16.469 -0.949 -12.789 1 96.62 347 ILE A CA 1
ATOM 2706 C C . ILE A 1 347 ? -16.062 -1.427 -14.18 1 96.62 347 ILE A C 1
ATOM 2708 O O . ILE A 1 347 ? -15.086 -0.94 -14.75 1 96.62 347 ILE A O 1
ATOM 2712 N N . GLU A 1 348 ? -16.781 -2.324 -14.766 1 95.56 348 GLU A N 1
ATOM 2713 C CA . GLU A 1 348 ? -16.469 -2.869 -16.078 1 95.56 348 GLU A CA 1
ATOM 2714 C C . GLU A 1 348 ? -16.5 -1.781 -17.156 1 95.56 348 GLU A C 1
ATOM 2716 O O . GLU A 1 348 ? -15.633 -1.737 -18.031 1 95.56 348 GLU A O 1
ATOM 2721 N N . SER A 1 349 ? -17.5 -0.923 -17.078 1 94.81 349 SER A N 1
ATOM 2722 C CA . SER A 1 349 ? -17.641 0.138 -18.062 1 94.81 349 SER A CA 1
ATOM 2723 C C . SER A 1 349 ? -16.5 1.142 -17.969 1 94.81 349 SER A C 1
ATOM 2725 O O . SER A 1 349 ? -16 1.64 -18.984 1 94.81 349 SER A O 1
ATOM 2727 N N . THR A 1 350 ? -16.141 1.41 -16.75 1 94.12 350 THR A N 1
ATOM 2728 C CA . THR A 1 350 ? -15.094 2.402 -16.531 1 94.12 350 THR A CA 1
ATOM 2729 C C . THR A 1 350 ? -13.727 1.854 -16.938 1 94.12 350 THR A C 1
ATOM 2731 O O . THR A 1 350 ? -12.914 2.566 -17.531 1 94.12 350 THR A O 1
ATOM 2734 N N . LEU A 1 351 ? -13.469 0.649 -16.656 1 95.19 351 LEU A N 1
ATOM 2735 C CA . LEU A 1 351 ? -12.133 0.085 -16.844 1 95.19 351 LEU A CA 1
ATOM 2736 C C . LEU A 1 351 ? -12.031 -0.631 -18.188 1 95.19 351 LEU A C 1
ATOM 2738 O O . LEU A 1 351 ? -10.922 -0.928 -18.656 1 95.19 351 LEU A O 1
ATOM 2742 N N . ASN A 1 352 ? -13.125 -0.981 -18.812 1 92.62 352 ASN A N 1
ATOM 2743 C CA . ASN A 1 352 ? -13.18 -1.751 -20.047 1 92.62 352 ASN A CA 1
ATOM 2744 C C . ASN A 1 352 ? -12.469 -3.092 -19.922 1 92.62 352 ASN A C 1
ATOM 2746 O O . ASN A 1 352 ? -11.656 -3.455 -20.766 1 92.62 352 ASN A O 1
ATOM 2750 N N . LEU A 1 353 ? -12.625 -3.662 -18.812 1 93.44 353 LEU A N 1
ATOM 2751 C CA . LEU A 1 353 ? -12.125 -4.992 -18.484 1 93.44 353 LEU A CA 1
ATOM 2752 C C . LEU A 1 353 ? -13.219 -5.855 -17.875 1 93.44 353 LEU A C 1
ATOM 2754 O O . LEU A 1 353 ? -14.172 -5.332 -17.281 1 93.44 353 LEU A O 1
ATOM 2758 N N . LYS A 1 354 ? -13.039 -7.145 -17.969 1 92.81 354 LYS A N 1
ATOM 2759 C CA . LYS A 1 354 ? -14.047 -8.062 -17.453 1 92.81 354 LYS A CA 1
ATOM 2760 C C . LYS A 1 354 ? -13.734 -8.461 -16 1 92.81 354 LYS A C 1
ATOM 2762 O O . LYS A 1 354 ? -12.578 -8.68 -15.656 1 92.81 354 LYS A O 1
ATOM 2767 N N . ILE A 1 355 ? -14.797 -8.469 -15.281 1 96.62 355 ILE A N 1
ATOM 2768 C CA . ILE A 1 355 ? -14.68 -8.977 -13.922 1 96.62 355 ILE A CA 1
ATOM 2769 C C . ILE A 1 355 ? -14.656 -10.5 -13.93 1 96.62 355 ILE A C 1
ATOM 2771 O O . ILE A 1 355 ? -15.562 -11.133 -14.484 1 96.62 355 ILE A O 1
ATOM 2775 N N . PHE A 1 356 ? -13.625 -11.039 -13.367 1 96.12 356 PHE A N 1
ATOM 2776 C CA . PHE A 1 356 ? -13.477 -12.484 -13.266 1 96.12 356 PHE A CA 1
ATOM 2777 C C . PHE A 1 356 ? -14.336 -13.039 -12.133 1 96.12 356 PHE A C 1
ATOM 2779 O O . PHE A 1 356 ? -15.094 -13.992 -12.328 1 96.12 356 PHE A O 1
ATOM 2786 N N . LYS A 1 357 ? -14.172 -12.445 -10.93 1 97.12 357 LYS A N 1
ATOM 2787 C CA . LYS A 1 357 ? -14.891 -12.914 -9.75 1 97.12 357 LYS A CA 1
ATOM 2788 C C . LYS A 1 357 ? -15.023 -11.805 -8.711 1 97.12 357 LYS A C 1
ATOM 2790 O O . LYS A 1 357 ? -14.258 -10.844 -8.727 1 97.12 357 LYS A O 1
ATOM 2795 N N . VAL A 1 358 ? -16.031 -11.945 -7.898 1 97.94 358 VAL A N 1
ATOM 2796 C CA . VAL A 1 358 ? -16.172 -11.094 -6.723 1 97.94 358 VAL A CA 1
ATOM 2797 C C . VAL A 1 358 ? -15.938 -11.914 -5.457 1 97.94 358 VAL A C 1
ATOM 2799 O O . VAL A 1 358 ? -16.266 -13.102 -5.41 1 97.94 358 VAL A O 1
ATOM 2802 N N . VAL A 1 359 ? -15.336 -11.352 -4.516 1 98.44 359 VAL A N 1
ATOM 2803 C CA . VAL A 1 359 ? -15.156 -11.953 -3.195 1 98.44 359 VAL A CA 1
ATOM 2804 C C . VAL A 1 359 ? -15.898 -11.117 -2.148 1 98.44 359 VAL A C 1
ATOM 2806 O O . VAL A 1 359 ? -15.602 -9.938 -1.959 1 98.44 359 VAL A O 1
ATOM 2809 N N . PRO A 1 360 ? -16.828 -11.719 -1.45 1 97.69 360 PRO A N 1
ATOM 2810 C CA . PRO A 1 360 ? -17.656 -10.945 -0.519 1 97.69 360 PRO A CA 1
ATOM 2811 C C . PRO A 1 360 ? -16.875 -10.406 0.668 1 97.69 360 PRO A C 1
ATOM 2813 O O . PRO A 1 360 ? -15.891 -11.023 1.096 1 97.69 360 PRO A O 1
ATOM 2816 N N . ASN A 1 361 ? -17.359 -9.297 1.157 1 94.44 361 ASN A N 1
ATOM 2817 C CA . ASN A 1 361 ? -16.781 -8.734 2.381 1 94.44 361 ASN A CA 1
ATOM 2818 C C . ASN A 1 361 ? -17.078 -9.617 3.59 1 94.44 361 ASN A C 1
ATOM 2820 O O . ASN A 1 361 ? -18.234 -9.961 3.848 1 94.44 361 ASN A O 1
ATOM 2824 N N . ASP A 1 362 ? -16.109 -10.047 4.219 1 94.69 362 ASP A N 1
ATOM 2825 C CA . ASP A 1 362 ? -16.203 -10.82 5.453 1 94.69 362 ASP A CA 1
ATOM 2826 C C . ASP A 1 362 ? -15.047 -10.484 6.398 1 94.69 362 ASP A C 1
ATOM 2828 O O . ASP A 1 362 ? -14.133 -11.297 6.59 1 94.69 362 ASP A O 1
ATOM 2832 N N . TYR A 1 363 ? -15.188 -9.367 7.051 1 90.69 363 TYR A N 1
ATOM 2833 C CA . TYR A 1 363 ? -14.102 -8.781 7.824 1 90.69 363 TYR A CA 1
ATOM 2834 C C . TYR A 1 363 ? -13.688 -9.703 8.969 1 90.69 363 TYR A C 1
ATOM 2836 O O . TYR A 1 363 ? -12.5 -9.875 9.234 1 90.69 363 TYR A O 1
ATOM 2844 N N . ALA A 1 364 ? -14.594 -10.258 9.625 1 91.12 364 ALA A N 1
ATOM 2845 C CA . ALA A 1 364 ? -14.32 -11.07 10.805 1 91.12 364 ALA A CA 1
ATOM 2846 C C . ALA A 1 364 ? -13.531 -12.32 10.438 1 91.12 364 ALA A C 1
ATOM 2848 O O . ALA A 1 364 ? -12.508 -12.625 11.055 1 91.12 364 ALA A O 1
ATOM 2849 N N . VAL A 1 365 ? -13.977 -13.047 9.406 1 94.88 365 VAL A N 1
ATOM 2850 C CA . VAL A 1 365 ? -13.32 -14.281 8.992 1 94.88 365 VAL A CA 1
ATOM 2851 C C . VAL A 1 365 ? -11.922 -13.977 8.461 1 94.88 365 VAL A C 1
ATOM 2853 O O . VAL A 1 365 ? -10.961 -14.672 8.789 1 94.88 365 VAL A O 1
ATOM 2856 N N . VAL A 1 366 ? -11.789 -12.906 7.652 1 95.62 366 VAL A N 1
ATOM 2857 C CA . VAL A 1 366 ? -10.523 -12.562 7.023 1 95.62 366 VAL A CA 1
ATOM 2858 C C . VAL A 1 366 ? -9.516 -12.125 8.094 1 95.62 366 VAL A C 1
ATOM 2860 O O . VAL A 1 366 ? -8.359 -12.547 8.07 1 95.62 366 VAL A O 1
ATOM 2863 N N . THR A 1 367 ? -9.992 -11.305 9.031 1 92.62 367 THR A N 1
ATOM 2864 C CA . THR A 1 367 ? -9.102 -10.852 10.094 1 92.62 367 THR A CA 1
ATOM 2865 C C . THR A 1 367 ? -8.648 -12.023 10.961 1 92.62 367 THR A C 1
ATOM 2867 O O . THR A 1 367 ? -7.484 -12.102 11.352 1 92.62 367 THR A O 1
ATOM 2870 N N . GLY A 1 368 ? -9.586 -12.898 11.266 1 92.94 368 GLY A N 1
ATOM 2871 C CA . GLY A 1 368 ? -9.219 -14.109 11.984 1 92.94 368 GLY A CA 1
ATOM 2872 C C . GLY A 1 368 ? -8.195 -14.953 11.258 1 92.94 368 GLY A C 1
ATOM 2873 O O . GLY A 1 368 ? -7.23 -15.422 11.867 1 92.94 368 GLY A O 1
ATOM 2874 N N . SER A 1 369 ? -8.414 -15.141 10.008 1 95.19 369 SER A N 1
ATOM 2875 C CA . SER A 1 369 ? -7.492 -15.891 9.148 1 95.19 369 SER A CA 1
ATOM 2876 C C . SER A 1 369 ? -6.102 -15.266 9.156 1 95.19 369 SER A C 1
ATOM 2878 O O . SER A 1 369 ? -5.109 -15.953 9.398 1 95.19 369 SER A O 1
ATOM 2880 N N . VAL A 1 370 ? -5.992 -14.008 8.961 1 93.75 370 VAL A N 1
ATOM 2881 C CA . VAL A 1 370 ? -4.734 -13.281 8.859 1 93.75 370 VAL A CA 1
ATOM 2882 C C . VAL A 1 370 ? -4.012 -13.305 10.211 1 93.75 370 VAL A C 1
ATOM 2884 O O . VAL A 1 370 ? -2.805 -13.547 10.266 1 93.75 370 VAL A O 1
ATOM 2887 N N . ASN A 1 371 ? -4.746 -13.172 11.281 1 91.62 371 ASN A N 1
ATOM 2888 C CA . ASN A 1 371 ? -4.148 -13.094 12.609 1 91.62 371 ASN A CA 1
ATOM 2889 C C . ASN A 1 371 ? -3.631 -14.453 13.078 1 91.62 371 ASN A C 1
ATOM 2891 O O . ASN A 1 371 ? -2.674 -14.523 13.852 1 91.62 371 ASN A O 1
ATOM 2895 N N . GLN A 1 372 ? -4.227 -15.461 12.57 1 91.88 372 GLN A N 1
ATOM 2896 C CA . GLN A 1 372 ? -3.83 -16.797 12.992 1 91.88 372 GLN A CA 1
ATOM 2897 C C . GLN A 1 372 ? -2.869 -17.438 11.984 1 91.88 372 GLN A C 1
ATOM 2899 O O . GLN A 1 372 ? -2.273 -18.469 12.266 1 91.88 372 GLN A O 1
ATOM 2904 N N . GLY A 1 373 ? -2.742 -16.812 10.875 1 92.81 373 GLY A N 1
ATOM 2905 C CA . GLY A 1 373 ? -1.926 -17.406 9.828 1 92.81 373 GLY A CA 1
ATOM 2906 C C . GLY A 1 373 ? -2.518 -18.672 9.258 1 92.81 373 GLY A C 1
ATOM 2907 O O . GLY A 1 373 ? -1.788 -19.609 8.938 1 92.81 373 GLY A O 1
ATOM 2908 N N . ILE A 1 374 ? -3.818 -18.766 9.266 1 94.81 374 ILE A N 1
ATOM 2909 C CA . ILE A 1 374 ? -4.559 -19.922 8.773 1 94.81 374 ILE A CA 1
ATOM 2910 C C . ILE A 1 374 ? -5.48 -19.5 7.633 1 94.81 374 ILE A C 1
ATOM 2912 O O . ILE A 1 374 ? -6.297 -18.594 7.793 1 94.81 374 ILE A O 1
ATOM 2916 N N . PRO A 1 375 ? -5.309 -20.109 6.492 1 96.31 375 PRO A N 1
ATOM 2917 C CA . PRO A 1 375 ? -6.184 -19.75 5.375 1 96.31 375 PRO A CA 1
ATOM 2918 C C . PRO A 1 375 ? -7.664 -19.797 5.742 1 96.31 375 PRO A C 1
ATOM 2920 O O . PRO A 1 375 ? -8.078 -20.672 6.52 1 96.31 375 PRO A O 1
ATOM 2923 N N . ALA A 1 376 ? -8.453 -18.953 5.16 1 97.31 376 ALA A N 1
ATOM 2924 C CA . ALA A 1 376 ? -9.875 -18.828 5.453 1 97.31 376 ALA A CA 1
ATOM 2925 C C . ALA A 1 376 ? -10.609 -20.125 5.137 1 97.31 376 ALA A C 1
ATOM 2927 O O . ALA A 1 376 ? -11.562 -20.5 5.828 1 97.31 376 ALA A O 1
ATOM 2928 N N . THR A 1 377 ? -10.18 -20.859 4.07 1 96.56 377 THR A N 1
ATOM 2929 C CA . THR A 1 377 ? -10.836 -22.094 3.664 1 96.56 377 THR A CA 1
ATOM 2930 C C . THR A 1 377 ? -10.633 -23.188 4.711 1 96.56 377 THR A C 1
ATOM 2932 O O . THR A 1 377 ? -11.398 -24.156 4.77 1 96.56 377 THR A O 1
ATOM 2935 N N . LYS A 1 378 ? -9.625 -23.109 5.488 1 96 378 LYS A N 1
ATOM 2936 C CA . LYS A 1 378 ? -9.383 -24.031 6.594 1 96 378 LYS A CA 1
ATOM 2937 C C . LYS A 1 378 ? -10.062 -23.547 7.871 1 96 378 LYS A C 1
ATOM 2939 O O . LYS A 1 378 ? -10.664 -24.344 8.594 1 96 378 LYS A O 1
ATOM 2944 N N . LEU A 1 379 ? -10.039 -22.266 8.164 1 95.88 379 LEU A N 1
ATOM 2945 C CA . LEU A 1 379 ? -10.555 -21.672 9.391 1 95.88 379 LEU A CA 1
ATOM 2946 C C . LEU A 1 379 ? -12.078 -21.703 9.406 1 95.88 379 LEU A C 1
ATOM 2948 O O . LEU A 1 379 ? -12.688 -22 10.438 1 95.88 379 LEU A O 1
ATOM 2952 N N . ALA A 1 380 ? -12.688 -21.297 8.289 1 97.44 380 ALA A N 1
ATOM 2953 C CA . ALA A 1 380 ? -14.133 -21.172 8.156 1 97.44 380 ALA A CA 1
ATOM 2954 C C . ALA A 1 380 ? -14.594 -21.641 6.781 1 97.44 380 ALA A C 1
ATOM 2956 O O . ALA A 1 380 ? -15.109 -20.859 5.988 1 97.44 380 ALA A O 1
ATOM 2957 N N . PRO A 1 381 ? -14.578 -22.922 6.562 1 96.25 381 PRO A N 1
ATOM 2958 C CA . PRO A 1 381 ? -14.797 -23.484 5.227 1 96.25 381 PRO A CA 1
ATOM 2959 C C . PRO A 1 381 ? -16.188 -23.172 4.68 1 96.25 381 PRO A C 1
ATOM 2961 O O . PRO A 1 381 ? -16.391 -23.188 3.461 1 96.25 381 PRO A O 1
ATOM 2964 N N . ARG A 1 382 ? -17.141 -22.812 5.508 1 96.94 382 ARG A N 1
ATOM 2965 C CA . ARG A 1 382 ? -18.516 -22.609 5.059 1 96.94 382 ARG A CA 1
ATOM 2966 C C . ARG A 1 382 ? -18.828 -21.125 4.93 1 96.94 382 ARG A C 1
ATOM 2968 O O . ARG A 1 382 ? -19.922 -20.75 4.52 1 96.94 382 ARG A O 1
ATOM 2975 N N . SER A 1 383 ? -17.844 -20.297 5.211 1 97.62 383 SER A N 1
ATOM 2976 C CA . SER A 1 383 ? -18.062 -18.859 5.098 1 97.62 383 SER A CA 1
ATOM 2977 C C . SER A 1 383 ? -18.172 -18.422 3.641 1 97.62 383 SER A C 1
ATOM 2979 O O . SER A 1 383 ? -17.656 -19.094 2.746 1 97.62 383 SER A O 1
ATOM 2981 N N . PRO A 1 384 ? -18.875 -17.297 3.422 1 97.12 384 PRO A N 1
ATOM 2982 C CA . PRO A 1 384 ? -19 -16.797 2.049 1 97.12 384 PRO A CA 1
ATOM 2983 C C . PRO A 1 384 ? -17.656 -16.531 1.38 1 97.12 384 PRO A C 1
ATOM 2985 O O . PRO A 1 384 ? -17.484 -16.844 0.198 1 97.12 384 PRO A O 1
ATOM 2988 N N . VAL A 1 385 ? -16.719 -16.016 2.102 1 97.94 385 VAL A N 1
ATOM 2989 C CA . VAL A 1 385 ? -15.406 -15.719 1.539 1 97.94 385 VAL A CA 1
ATOM 2990 C C . VAL A 1 385 ? -14.688 -17.016 1.196 1 97.94 385 VAL A C 1
ATOM 2992 O O . VAL A 1 385 ? -14.055 -17.125 0.142 1 97.94 385 VAL A O 1
ATOM 2995 N N . ALA A 1 386 ? -14.789 -18.016 2.045 1 97.94 386 ALA A N 1
ATOM 2996 C CA . ALA A 1 386 ? -14.164 -19.312 1.789 1 97.94 386 ALA A CA 1
ATOM 2997 C C . ALA A 1 386 ? -14.75 -19.969 0.542 1 97.94 386 ALA A C 1
ATOM 2999 O O . ALA A 1 386 ? -14.016 -20.516 -0.282 1 97.94 386 ALA A O 1
ATOM 3000 N N . LYS A 1 387 ? -16.031 -19.891 0.437 1 97.5 387 LYS A N 1
ATOM 3001 C CA . LYS A 1 387 ? -16.703 -20.484 -0.721 1 97.5 387 LYS A CA 1
ATOM 3002 C C . LYS A 1 387 ? -16.234 -19.812 -2.016 1 97.5 387 LYS A C 1
ATOM 3004 O O . LYS A 1 387 ? -16 -20.5 -3.018 1 97.5 387 LYS A O 1
ATOM 3009 N N . SER A 1 388 ? -16.172 -18.547 -1.968 1 97.81 388 SER A N 1
ATOM 3010 C CA . SER A 1 388 ? -15.719 -17.812 -3.146 1 97.81 388 SER A CA 1
ATOM 3011 C C . SER A 1 388 ? -14.289 -18.188 -3.527 1 97.81 388 SER A C 1
ATOM 3013 O O . SER A 1 388 ? -13.977 -18.359 -4.707 1 97.81 388 SER A O 1
ATOM 3015 N N . LEU A 1 389 ? -13.438 -18.328 -2.586 1 98.19 389 LEU A N 1
ATOM 3016 C CA . LEU A 1 389 ? -12.047 -18.703 -2.818 1 98.19 389 LEU A CA 1
ATOM 3017 C C . LEU A 1 389 ? -11.969 -20.109 -3.426 1 98.19 389 LEU A C 1
ATOM 3019 O O . LEU A 1 389 ? -11.188 -20.344 -4.352 1 98.19 389 LEU A O 1
ATOM 3023 N N . GLN A 1 390 ? -12.789 -20.984 -2.934 1 96.88 390 GLN A N 1
ATOM 3024 C CA . GLN A 1 390 ? -12.852 -22.344 -3.447 1 96.88 390 GLN A CA 1
ATOM 3025 C C . GLN A 1 390 ? -13.344 -22.375 -4.891 1 96.88 390 GLN A C 1
ATOM 3027 O O . GLN A 1 390 ? -12.82 -23.109 -5.719 1 96.88 390 GLN A O 1
ATOM 3032 N N . GLU A 1 391 ? -14.297 -21.562 -5.141 1 96.69 391 GLU A N 1
ATOM 3033 C CA . GLU A 1 391 ? -14.828 -21.469 -6.496 1 96.69 391 GLU A CA 1
ATOM 3034 C C . GLU A 1 391 ? -13.781 -20.953 -7.469 1 96.69 391 GLU A C 1
ATOM 3036 O O . GLU A 1 391 ? -13.68 -21.422 -8.602 1 96.69 391 GLU A O 1
ATOM 3041 N N . ILE A 1 392 ? -13.07 -19.969 -7.031 1 97.5 392 ILE A N 1
ATOM 3042 C CA . ILE A 1 392 ? -12.016 -19.406 -7.859 1 97.5 392 ILE A CA 1
ATOM 3043 C C . ILE A 1 392 ? -10.969 -20.469 -8.164 1 97.5 392 ILE A C 1
ATOM 3045 O O . ILE A 1 392 ? -10.562 -20.641 -9.32 1 97.5 392 ILE A O 1
ATOM 3049 N N . ALA A 1 393 ? -10.555 -21.172 -7.137 1 97.12 393 ALA A N 1
ATOM 3050 C CA . ALA A 1 393 ? -9.562 -22.234 -7.316 1 97.12 393 ALA A CA 1
ATOM 3051 C C . ALA A 1 393 ? -10.062 -23.281 -8.305 1 97.12 393 ALA A C 1
ATOM 3053 O O . ALA A 1 393 ? -9.32 -23.703 -9.195 1 97.12 393 ALA A O 1
ATOM 3054 N N . HIS A 1 394 ? -11.328 -23.625 -8.18 1 94.25 394 HIS A N 1
ATOM 3055 C CA . HIS A 1 394 ? -11.93 -24.625 -9.062 1 94.25 394 HIS A CA 1
ATOM 3056 C C . HIS A 1 394 ? -11.953 -24.125 -10.508 1 94.25 394 HIS A C 1
ATOM 3058 O O . HIS A 1 394 ? -11.625 -24.891 -11.422 1 94.25 394 HIS A O 1
ATOM 3064 N N . GLU A 1 395 ? -12.336 -22.891 -10.656 1 93.75 395 GLU A N 1
ATOM 3065 C CA . GLU A 1 395 ? -12.43 -22.312 -11.992 1 93.75 395 GLU A CA 1
ATOM 3066 C C . GLU A 1 395 ? -11.055 -22.219 -12.648 1 93.75 395 GLU A C 1
ATOM 3068 O O . GLU A 1 395 ? -10.922 -22.422 -13.852 1 93.75 395 GLU A O 1
ATOM 3073 N N . LEU A 1 396 ? -10.055 -21.891 -11.898 1 94 396 LEU A N 1
ATOM 3074 C CA . LEU A 1 396 ? -8.695 -21.75 -12.414 1 94 396 LEU A CA 1
ATOM 3075 C C . LEU A 1 396 ? -8.141 -23.094 -12.859 1 94 396 LEU A C 1
ATOM 3077 O O . LEU A 1 396 ? -7.305 -23.156 -13.766 1 94 396 LEU A O 1
ATOM 3081 N N . CYS A 1 397 ? -8.633 -24.156 -12.25 1 89.75 397 CYS A N 1
ATOM 3082 C CA . CYS A 1 397 ? -8.211 -25.5 -12.609 1 89.75 397 CYS A CA 1
ATOM 3083 C C . CYS A 1 397 ? -8.898 -25.969 -13.891 1 89.75 397 CYS A C 1
ATOM 3085 O O . CYS A 1 397 ? -8.312 -26.703 -14.688 1 89.75 397 CYS A O 1
ATOM 3087 N N . ARG A 1 398 ? -10.266 -25.5 -14.031 1 76.88 398 ARG A N 1
ATOM 3088 C CA . ARG A 1 398 ? -11.031 -25.922 -15.203 1 76.88 398 ARG A CA 1
ATOM 3089 C C . ARG A 1 398 ? -10.57 -25.172 -16.453 1 76.88 398 ARG A C 1
ATOM 3091 O O . ARG A 1 398 ? -10.562 -25.719 -17.547 1 76.88 398 ARG A O 1
ATOM 3098 N N . GLY A 1 399 ? -10.656 -23.703 -16.391 1 59.59 399 GLY A N 1
ATOM 3099 C CA . GLY A 1 399 ? -10.203 -22.922 -17.531 1 59.59 399 GLY A CA 1
ATOM 3100 C C . GLY A 1 399 ? -8.852 -23.359 -18.062 1 59.59 399 GLY A C 1
ATOM 3101 O O . GLY A 1 399 ? -8.539 -23.141 -19.234 1 59.59 399 GLY A O 1
ATOM 3102 N N . ALA A 1 400 ? -8.062 -23.688 -17.219 1 47 400 ALA A N 1
ATOM 3103 C CA . ALA A 1 400 ? -6.824 -24.312 -17.672 1 47 400 ALA A CA 1
ATOM 3104 C C . ALA A 1 400 ? -7.105 -25.484 -18.609 1 47 400 ALA A C 1
ATOM 3106 O O . ALA A 1 400 ? -6.336 -25.75 -19.531 1 47 400 ALA A O 1
ATOM 3107 N N . GLY A 1 401 ? -8.297 -26 -18.453 1 40.12 401 GLY A N 1
ATOM 3108 C CA . GLY A 1 401 ? -8.703 -27.109 -19.297 1 40.12 401 GLY A CA 1
ATOM 3109 C C . GLY A 1 401 ? -9.289 -26.672 -20.625 1 40.12 401 GLY A C 1
ATOM 3110 O O . GLY A 1 401 ? -9.133 -27.359 -21.641 1 40.12 401 GLY A O 1
ATOM 3111 N N . GLN A 1 402 ? -10.164 -25.578 -20.578 1 38.88 402 GLN A N 1
ATOM 3112 C CA . GLN A 1 402 ? -10.898 -25.25 -21.812 1 38.88 402 GLN A CA 1
ATOM 3113 C C . GLN A 1 402 ? -9.984 -24.594 -22.844 1 38.88 402 GLN A C 1
ATOM 3115 O O . GLN A 1 402 ? -10.273 -24.609 -24.031 1 38.88 402 GLN A O 1
ATOM 3120 N N . GLY A 1 403 ? -9.117 -23.797 -22.484 1 37.81 403 GLY A N 1
ATOM 3121 C CA . GLY A 1 403 ? -8.266 -23.281 -23.547 1 37.81 403 GLY A CA 1
ATOM 3122 C C . GLY A 1 403 ? -7.66 -24.375 -24.406 1 37.81 403 GLY A C 1
ATOM 3123 O O . GLY A 1 403 ? -7.383 -24.172 -25.578 1 37.81 403 GLY A O 1
ATOM 3124 N N . ASN A 1 404 ? -7.418 -25.406 -23.781 1 35.56 404 ASN A N 1
ATOM 3125 C CA . ASN A 1 404 ? -6.898 -26.5 -24.594 1 35.56 404 ASN A CA 1
ATOM 3126 C C . ASN A 1 404 ? -7.988 -27.141 -25.438 1 35.56 404 ASN A C 1
ATOM 3128 O O . ASN A 1 404 ? -7.703 -27.719 -26.5 1 35.56 404 ASN A O 1
ATOM 3132 N N . LEU A 1 405 ? -9.242 -26.984 -25.016 1 32.97 405 LEU A N 1
ATOM 3133 C CA . LEU A 1 405 ? -10.258 -27.594 -25.875 1 32.97 405 LEU A CA 1
ATOM 3134 C C . LEU A 1 405 ? -10.477 -26.766 -27.141 1 32.97 405 LEU A C 1
ATOM 3136 O O . LEU A 1 405 ? -10.609 -27.328 -28.234 1 32.97 405 LEU A O 1
ATOM 3140 N N . LEU A 1 406 ? -10.578 -25.438 -26.984 1 33.84 406 LEU A N 1
ATOM 3141 C CA . LEU A 1 406 ? -10.82 -24.656 -28.188 1 33.84 406 LEU A CA 1
ATOM 3142 C C . LEU A 1 406 ? -9.578 -24.609 -29.078 1 33.84 406 LEU A C 1
ATOM 3144 O O . LEU A 1 406 ? -9.68 -24.625 -30.297 1 33.84 406 LEU A O 1
ATOM 3148 N N . ARG A 1 407 ? -8.438 -24.5 -28.531 1 34.91 407 ARG A N 1
ATOM 3149 C CA . ARG A 1 407 ? -7.285 -24.609 -29.422 1 34.91 407 ARG A CA 1
ATOM 3150 C C . ARG A 1 407 ? -7.242 -25.969 -30.109 1 34.91 407 ARG A C 1
ATOM 3152 O O . ARG A 1 407 ? -6.691 -26.094 -31.219 1 34.91 407 ARG A O 1
ATOM 3159 N N . LYS A 1 408 ? -7.801 -26.922 -29.531 1 33.28 408 LYS A N 1
ATOM 3160 C CA . LYS A 1 408 ? -7.898 -28.203 -30.234 1 33.28 408 LYS A CA 1
ATOM 3161 C C . LYS A 1 408 ? -8.945 -28.141 -31.344 1 33.28 408 LYS A C 1
ATOM 3163 O O . LYS A 1 408 ? -8.797 -28.797 -32.375 1 33.28 408 LYS A O 1
ATOM 3168 N N . LEU A 1 409 ? -9.969 -27.359 -31.172 1 32.22 409 LEU A N 1
ATOM 3169 C CA . LEU A 1 409 ? -10.945 -27.359 -32.25 1 32.22 409 LEU A CA 1
ATOM 3170 C C . LEU A 1 409 ? -10.469 -26.484 -33.406 1 32.22 409 LEU A C 1
ATOM 3172 O O . LEU A 1 409 ? -10.773 -26.766 -34.562 1 32.22 409 LEU A O 1
ATOM 3176 N N . PHE A 1 410 ? -9.812 -25.312 -33.062 1 31.28 410 PHE A N 1
ATOM 3177 C CA . PHE A 1 410 ? -9.5 -24.5 -34.219 1 31.28 410 PHE A CA 1
ATOM 3178 C C . PHE A 1 410 ? -8.141 -24.859 -34.812 1 31.28 410 PHE A C 1
ATOM 3180 O O . PHE A 1 410 ? -7.625 -24.172 -35.688 1 31.28 410 PHE A O 1
ATOM 3187 N N . ALA A 1 411 ? -7.387 -25.672 -34.156 1 27.38 411 ALA A N 1
ATOM 3188 C CA . ALA A 1 411 ? -6.223 -26.156 -34.875 1 27.38 411 ALA A CA 1
ATOM 3189 C C . ALA A 1 411 ? -6.648 -27.031 -36.062 1 27.38 411 ALA A C 1
ATOM 3191 O O . ALA A 1 411 ? -5.816 -27.703 -36.688 1 27.38 411 ALA A O 1
ATOM 3192 N N . PHE A 1 412 ? -7.902 -26.891 -36.469 1 24.47 412 PHE A N 1
ATOM 3193 C CA . PHE A 1 412 ? -8.062 -27.375 -37.844 1 24.47 412 PHE A CA 1
ATOM 3194 C C . PHE A 1 412 ? -7.633 -26.328 -38.844 1 24.47 412 PHE A C 1
ATOM 3196 O O . PHE A 1 412 ? -7.801 -25.125 -38.625 1 24.47 412 PHE A O 1
ATOM 3203 N N . MET B 1 1 ? -31.688 30.016 76.5 1 20.05 1 MET B N 1
ATOM 3204 C CA . MET B 1 1 ? -32 31.188 75.688 1 20.05 1 MET B CA 1
ATOM 3205 C C . MET B 1 1 ? -30.844 31.516 74.75 1 20.05 1 MET B C 1
ATOM 3207 O O . MET B 1 1 ? -29.906 32.219 75.125 1 20.05 1 MET B O 1
ATOM 3211 N N . LYS B 1 2 ? -30.359 30.375 74.125 1 26.78 2 LYS B N 1
ATOM 3212 C CA . LYS B 1 2 ? -29.297 29.906 73.25 1 26.78 2 LYS B CA 1
ATOM 3213 C C . LYS B 1 2 ? -29.297 30.703 71.938 1 26.78 2 LYS B C 1
ATOM 3215 O O . LYS B 1 2 ? -30.266 30.656 71.188 1 26.78 2 LYS B O 1
ATOM 3220 N N . THR B 1 3 ? -28.781 32.031 72.125 1 22.75 3 THR B N 1
ATOM 3221 C CA . THR B 1 3 ? -28.859 33.125 71.188 1 22.75 3 THR B CA 1
ATOM 3222 C C . THR B 1 3 ? -28.375 32.719 69.812 1 22.75 3 THR B C 1
ATOM 3224 O O . THR B 1 3 ? -27.344 32.062 69.688 1 22.75 3 THR B O 1
ATOM 3227 N N . GLN B 1 4 ? -29.266 32.5 68.938 1 25.47 4 GLN B N 1
ATOM 3228 C CA . GLN B 1 4 ? -29.391 32.125 67.5 1 25.47 4 GLN B CA 1
ATOM 3229 C C . GLN B 1 4 ? -28.531 33.031 66.625 1 25.47 4 GLN B C 1
ATOM 3231 O O . GLN B 1 4 ? -28.891 34.188 66.375 1 25.47 4 GLN B O 1
ATOM 3236 N N . GLN B 1 5 ? -27.234 33.125 67.062 1 26.75 5 GLN B N 1
ATOM 3237 C CA . GLN B 1 5 ? -26.453 34.125 66.375 1 26.75 5 GLN B CA 1
ATOM 3238 C C . GLN B 1 5 ? -26.609 33.969 64.875 1 26.75 5 GLN B C 1
ATOM 3240 O O . GLN B 1 5 ? -26.469 32.844 64.312 1 26.75 5 GLN B O 1
ATOM 3245 N N . GLU B 1 6 ? -27.484 34.75 64.312 1 24.36 6 GLU B N 1
ATOM 3246 C CA . GLU B 1 6 ? -27.906 34.938 62.938 1 24.36 6 GLU B CA 1
ATOM 3247 C C . GLU B 1 6 ? -26.703 35 62 1 24.36 6 GLU B C 1
ATOM 3249 O O . GLU B 1 6 ? -25.812 35.844 62.188 1 24.36 6 GLU B O 1
ATOM 3254 N N . ARG B 1 7 ? -26.219 33.812 61.562 1 24.98 7 ARG B N 1
ATOM 3255 C CA . ARG B 1 7 ? -25.141 33.625 60.625 1 24.98 7 ARG B CA 1
ATOM 3256 C C . ARG B 1 7 ? -25.312 34.531 59.406 1 24.98 7 ARG B C 1
ATOM 3258 O O . ARG B 1 7 ? -26.344 34.469 58.719 1 24.98 7 ARG B O 1
ATOM 3265 N N . GLN B 1 8 ? -24.953 35.812 59.625 1 24.44 8 GLN B N 1
ATOM 3266 C CA . GLN B 1 8 ? -25.094 36.781 58.562 1 24.44 8 GLN B CA 1
ATOM 3267 C C . GLN B 1 8 ? -24.609 36.219 57.219 1 24.44 8 GLN B C 1
ATOM 3269 O O . GLN B 1 8 ? -23.641 35.469 57.188 1 24.44 8 GLN B O 1
ATOM 3274 N N . PRO B 1 9 ? -25.531 36.156 56.188 1 28.34 9 PRO B N 1
ATOM 3275 C CA . PRO B 1 9 ? -25.312 35.594 54.875 1 28.34 9 PRO B CA 1
ATOM 3276 C C . PRO B 1 9 ? -24.062 36.125 54.188 1 28.34 9 PRO B C 1
ATOM 3278 O O . PRO B 1 9 ? -23.781 37.344 54.25 1 28.34 9 PRO B O 1
ATOM 3281 N N . GLY B 1 10 ? -22.938 35.469 54.438 1 24.14 10 GLY B N 1
ATOM 3282 C CA . GLY B 1 10 ? -21.641 35.844 53.906 1 24.14 10 GLY B CA 1
ATOM 3283 C C . GLY B 1 10 ? -21.719 36.344 52.469 1 24.14 10 GLY B C 1
ATOM 3284 O O . GLY B 1 10 ? -22.422 35.781 51.625 1 24.14 10 GLY B O 1
ATOM 3285 N N . LYS B 1 11 ? -21.703 37.688 52.281 1 25.11 11 LYS B N 1
ATOM 3286 C CA . LYS B 1 11 ? -21.516 38.438 51.031 1 25.11 11 LYS B CA 1
ATOM 3287 C C . LYS B 1 11 ? -20.562 37.719 50.094 1 25.11 11 LYS B C 1
ATOM 3289 O O . LYS B 1 11 ? -19.406 37.438 50.469 1 25.11 11 LYS B O 1
ATOM 3294 N N . ILE B 1 12 ? -21.094 36.812 49.25 1 23.92 12 ILE B N 1
ATOM 3295 C CA . ILE B 1 12 ? -20.438 36.125 48.125 1 23.92 12 ILE B CA 1
ATOM 3296 C C . ILE B 1 12 ? -19.719 37.125 47.25 1 23.92 12 ILE B C 1
ATOM 3298 O O . ILE B 1 12 ? -20.344 38 46.656 1 23.92 12 ILE B O 1
ATOM 3302 N N . ALA B 1 13 ? -18.656 37.719 47.688 1 26.48 13 ALA B N 1
ATOM 3303 C CA . ALA B 1 13 ? -17.812 38.594 46.875 1 26.48 13 ALA B CA 1
ATOM 3304 C C . ALA B 1 13 ? -17.703 38.094 45.438 1 26.48 13 ALA B C 1
ATOM 3306 O O . ALA B 1 13 ? -17.312 36.938 45.219 1 26.48 13 ALA B O 1
ATOM 3307 N N . THR B 1 14 ? -18.516 38.562 44.594 1 25.47 14 THR B N 1
ATOM 3308 C CA . THR B 1 14 ? -18.547 38.469 43.125 1 25.47 14 THR B CA 1
ATOM 3309 C C . THR B 1 14 ? -17.188 38.781 42.531 1 25.47 14 THR B C 1
ATOM 3311 O O . THR B 1 14 ? -16.734 39.906 42.562 1 25.47 14 THR B O 1
ATOM 3314 N N . LYS B 1 15 ? -16.188 38.094 42.906 1 27.59 15 LYS B N 1
ATOM 3315 C CA . LYS B 1 15 ? -14.891 38.281 42.281 1 27.59 15 LYS B CA 1
ATOM 3316 C C . LYS B 1 15 ? -15.023 38.344 40.75 1 27.59 15 LYS B C 1
ATOM 3318 O O . LYS B 1 15 ? -15.398 37.375 40.125 1 27.59 15 LYS B O 1
ATOM 3323 N N . PHE B 1 16 ? -15.422 39.531 40.25 1 24.81 16 PHE B N 1
ATOM 3324 C CA . PHE B 1 16 ? -15.297 39.969 38.875 1 24.81 16 PHE B CA 1
ATOM 3325 C C . PHE B 1 16 ? -13.93 39.594 38.312 1 24.81 16 PHE B C 1
ATOM 3327 O O . PHE B 1 16 ? -12.906 40.125 38.719 1 24.81 16 PHE B O 1
ATOM 3334 N N . ASN B 1 17 ? -13.641 38.312 38.188 1 24.48 17 ASN B N 1
ATOM 3335 C CA . ASN B 1 17 ? -12.461 37.812 37.5 1 24.48 17 ASN B CA 1
ATOM 3336 C C . ASN B 1 17 ? -12.211 38.594 36.188 1 24.48 17 ASN B C 1
ATOM 3338 O O . ASN B 1 17 ? -13.016 38.531 35.281 1 24.48 17 ASN B O 1
ATOM 3342 N N . GLN B 1 18 ? -11.734 39.906 36.312 1 24.8 18 GLN B N 1
ATOM 3343 C CA . GLN B 1 18 ? -11.227 40.656 35.188 1 24.8 18 GLN B CA 1
ATOM 3344 C C . GLN B 1 18 ? -10.5 39.75 34.188 1 24.8 18 GLN B C 1
ATOM 3346 O O . GLN B 1 18 ? -9.461 39.188 34.531 1 24.8 18 GLN B O 1
ATOM 3351 N N . GLU B 1 19 ? -11.141 38.906 33.5 1 26.39 19 GLU B N 1
ATOM 3352 C CA . GLU B 1 19 ? -10.695 38.219 32.312 1 26.39 19 GLU B CA 1
ATOM 3353 C C . GLU B 1 19 ? -9.812 39.125 31.438 1 26.39 19 GLU B C 1
ATOM 3355 O O . GLU B 1 19 ? -10.297 40.062 30.828 1 26.39 19 GLU B O 1
ATOM 3360 N N . LYS B 1 20 ? -8.57 39.438 31.844 1 30.62 20 LYS B N 1
ATOM 3361 C CA . LYS B 1 20 ? -7.527 40.062 31.047 1 30.62 20 LYS B CA 1
ATOM 3362 C C . LYS B 1 20 ? -7.617 39.625 29.594 1 30.62 20 LYS B C 1
ATOM 3364 O O . LYS B 1 20 ? -7.453 38.469 29.266 1 30.62 20 LYS B O 1
ATOM 3369 N N . THR B 1 21 ? -8.477 40.156 28.844 1 28.77 21 THR B N 1
ATOM 3370 C CA . THR B 1 21 ? -8.516 40.125 27.375 1 28.77 21 THR B CA 1
ATOM 3371 C C . THR B 1 21 ? -7.105 40.188 26.797 1 28.77 21 THR B C 1
ATOM 3373 O O . THR B 1 21 ? -6.336 41.094 27.125 1 28.77 21 THR B O 1
ATOM 3376 N N . ARG B 1 22 ? -6.359 39.219 26.641 1 33.22 22 ARG B N 1
ATOM 3377 C CA . ARG B 1 22 ? -5.027 39.125 26.047 1 33.22 22 ARG B CA 1
ATOM 3378 C C . ARG B 1 22 ? -4.883 40.125 24.906 1 33.22 22 ARG B C 1
ATOM 3380 O O . ARG B 1 22 ? -5.371 39.906 23.797 1 33.22 22 ARG B O 1
ATOM 3387 N N . GLU B 1 23 ? -4.879 41.469 24.953 1 34.69 23 GLU B N 1
ATOM 3388 C CA . GLU B 1 23 ? -4.422 42.562 24.109 1 34.69 23 GLU B CA 1
ATOM 3389 C C . GLU B 1 23 ? -3.158 42.188 23.344 1 34.69 23 GLU B C 1
ATOM 3391 O O . GLU B 1 23 ? -2.262 41.531 23.891 1 34.69 23 GLU B O 1
ATOM 3396 N N . GLY B 1 24 ? -3.188 42.094 22 1 44.62 24 GLY B N 1
ATOM 3397 C CA . GLY B 1 24 ? -2.248 41.75 20.938 1 44.62 24 GLY B CA 1
ATOM 3398 C C . GLY B 1 24 ? -0.858 42.312 21.172 1 44.62 24 GLY B C 1
ATOM 3399 O O . GLY B 1 24 ? -0.697 43.5 21.391 1 44.62 24 GLY B O 1
ATOM 3400 N N . LYS B 1 25 ? 0.05 41.875 21.859 1 52.66 25 LYS B N 1
ATOM 3401 C CA . LYS B 1 25 ? 1.412 42.312 22.125 1 52.66 25 LYS B CA 1
ATOM 3402 C C . LYS B 1 25 ? 1.985 43.062 20.922 1 52.66 25 LYS B C 1
ATOM 3404 O O . LYS B 1 25 ? 1.991 42.562 19.812 1 52.66 25 LYS B O 1
ATOM 3409 N N . LYS B 1 26 ? 2.16 44.469 20.922 1 67.69 26 LYS B N 1
ATOM 3410 C CA . LYS B 1 26 ? 2.705 45.375 19.922 1 67.69 26 LYS B CA 1
ATOM 3411 C C . LYS B 1 26 ? 4.16 45.062 19.609 1 67.69 26 LYS B C 1
ATOM 3413 O O . LYS B 1 26 ? 4.922 44.656 20.5 1 67.69 26 LYS B O 1
ATOM 3418 N N . LEU B 1 27 ? 4.598 45.062 18.344 1 79.56 27 LEU B N 1
ATOM 3419 C CA . LEU B 1 27 ? 5.938 44.812 17.812 1 79.56 27 LEU B CA 1
ATOM 3420 C C . LEU B 1 27 ? 6.953 45.75 18.438 1 79.56 27 LEU B C 1
ATOM 3422 O O . LEU B 1 27 ? 6.754 46.969 18.453 1 79.56 27 LEU B O 1
ATOM 3426 N N . LYS B 1 28 ? 7.887 45.25 19.234 1 86.19 28 LYS B N 1
ATOM 3427 C CA . LYS B 1 28 ? 8.977 46.031 19.828 1 86.19 28 LYS B CA 1
ATOM 3428 C C . LYS B 1 28 ? 10.18 46.094 18.891 1 86.19 28 LYS B C 1
ATOM 3430 O O . LYS B 1 28 ? 10.695 45.062 18.469 1 86.19 28 LYS B O 1
ATOM 3435 N N . ILE B 1 29 ? 10.562 47.344 18.547 1 91.5 29 ILE B N 1
ATOM 3436 C CA . ILE B 1 29 ? 11.656 47.531 17.594 1 91.5 29 ILE B CA 1
ATOM 3437 C C . ILE B 1 29 ? 12.859 48.156 18.312 1 91.5 29 ILE B C 1
ATOM 3439 O O . ILE B 1 29 ? 12.711 49.094 19.094 1 91.5 29 ILE B O 1
ATOM 3443 N N . ALA B 1 30 ? 14.023 47.562 18.172 1 92.62 30 ALA B N 1
ATOM 3444 C CA . ALA B 1 30 ? 15.266 48.156 18.641 1 92.62 30 ALA B CA 1
ATOM 3445 C C . ALA B 1 30 ? 16.125 48.625 17.484 1 92.62 30 ALA B C 1
ATOM 3447 O O . ALA B 1 30 ? 16.266 47.938 16.469 1 92.62 30 ALA B O 1
ATOM 3448 N N . VAL B 1 31 ? 16.609 49.844 17.641 1 91.56 31 VAL B N 1
ATOM 3449 C CA . VAL B 1 31 ? 17.531 50.375 16.641 1 91.56 31 VAL B CA 1
ATOM 3450 C C . VAL B 1 31 ? 18.906 50.562 17.25 1 91.56 31 VAL B C 1
ATOM 3452 O O . VAL B 1 31 ? 19.062 51.25 18.281 1 91.56 31 VAL B O 1
ATOM 3455 N N . VAL B 1 32 ? 19.922 49.875 16.734 1 92.06 32 VAL B N 1
ATOM 3456 C CA . VAL B 1 32 ? 21.312 50.031 17.125 1 92.06 32 VAL B CA 1
ATOM 3457 C C . VAL B 1 32 ? 22.109 50.688 15.992 1 92.06 32 VAL B C 1
ATOM 3459 O O . VAL B 1 32 ? 22.359 50.062 14.961 1 92.06 32 VAL B O 1
ATOM 3462 N N . ALA B 1 33 ? 22.391 51.938 16.203 1 91.31 33 ALA B N 1
ATOM 3463 C CA . ALA B 1 33 ? 23.047 52.688 15.141 1 91.31 33 ALA B CA 1
ATOM 3464 C C . ALA B 1 33 ? 24 53.75 15.711 1 91.31 33 ALA B C 1
ATOM 3466 O O . ALA B 1 33 ? 23.797 54.25 16.812 1 91.31 33 ALA B O 1
ATOM 3467 N N . GLN B 1 34 ? 25.078 53.969 14.945 1 88.25 34 GLN B N 1
ATOM 3468 C CA . GLN B 1 34 ? 26 55.031 15.32 1 88.25 34 GLN B CA 1
ATOM 3469 C C . GLN B 1 34 ? 25.406 56.406 15.023 1 88.25 34 GLN B C 1
ATOM 3471 O O . GLN B 1 34 ? 25.609 57.344 15.781 1 88.25 34 GLN B O 1
ATOM 3476 N N . ASP B 1 35 ? 24.688 56.5 13.898 1 86.88 35 ASP B N 1
ATOM 3477 C CA . ASP B 1 35 ? 24.016 57.75 13.508 1 86.88 35 ASP B CA 1
ATOM 3478 C C . ASP B 1 35 ? 22.719 57.938 14.273 1 86.88 35 ASP B C 1
ATOM 3480 O O . ASP B 1 35 ? 21.781 57.156 14.109 1 86.88 35 ASP B O 1
ATOM 3484 N N . SER B 1 36 ? 22.688 58.906 15.07 1 85.75 36 SER B N 1
ATOM 3485 C CA . SER B 1 36 ? 21.547 59.156 15.961 1 85.75 36 SER B CA 1
ATOM 3486 C C . SER B 1 36 ? 20.312 59.531 15.18 1 85.75 36 SER B C 1
ATOM 3488 O O . SER B 1 36 ? 19.203 59.594 15.742 1 85.75 36 SER B O 1
ATOM 3490 N N . GLN B 1 37 ? 20.5 59.75 13.898 1 88.44 37 GLN B N 1
ATOM 3491 C CA . GLN B 1 37 ? 19.359 60.188 13.109 1 88.44 37 GLN B CA 1
ATOM 3492 C C . GLN B 1 37 ? 18.453 59.031 12.75 1 88.44 37 GLN B C 1
ATOM 3494 O O . GLN B 1 37 ? 17.25 59.219 12.516 1 88.44 37 GLN B O 1
ATOM 3499 N N . TYR B 1 38 ? 19.047 57.781 12.734 1 88.75 38 TYR B N 1
ATOM 3500 C CA . TYR B 1 38 ? 18.297 56.656 12.219 1 88.75 38 TYR B CA 1
ATOM 3501 C C . TYR B 1 38 ? 17.109 56.312 13.117 1 88.75 38 TYR B C 1
ATOM 3503 O O . TYR B 1 38 ? 15.977 56.156 12.633 1 88.75 38 TYR B O 1
ATOM 3511 N N . PRO B 1 39 ? 17.25 56.312 14.438 1 90.62 39 PRO B N 1
ATOM 3512 C CA . PRO B 1 39 ? 16.078 56 15.273 1 90.62 39 PRO B CA 1
ATOM 3513 C C . PRO B 1 39 ? 14.953 57.031 15.102 1 90.62 39 PRO B C 1
ATOM 3515 O O . PRO B 1 39 ? 13.781 56.656 15.016 1 90.62 39 PRO B O 1
ATOM 3518 N N . SER B 1 40 ? 15.352 58.312 15.016 1 89.69 40 SER B N 1
ATOM 3519 C CA . SER B 1 40 ? 14.352 59.375 14.859 1 89.69 40 SER B CA 1
ATOM 3520 C C . SER B 1 40 ? 13.648 59.281 13.508 1 89.69 40 SER B C 1
ATOM 3522 O O . SER B 1 40 ? 12.438 59.469 13.422 1 89.69 40 SER B O 1
ATOM 3524 N N . THR B 1 41 ? 14.484 59.031 12.469 1 91 41 THR B N 1
ATOM 3525 C CA . THR B 1 41 ? 13.938 58.875 11.125 1 91 41 THR B CA 1
ATOM 3526 C C . THR B 1 41 ? 12.969 57.719 11.047 1 91 41 THR B C 1
ATOM 3528 O O . THR B 1 41 ? 11.875 57.844 10.492 1 91 41 THR B O 1
ATOM 3531 N N . ILE B 1 42 ? 13.328 56.562 11.68 1 90.94 42 ILE B N 1
ATOM 3532 C CA . ILE B 1 42 ? 12.5 55.344 11.664 1 90.94 42 ILE B CA 1
ATOM 3533 C C . ILE B 1 42 ? 11.211 55.594 12.445 1 90.94 42 ILE B C 1
ATOM 3535 O O . ILE B 1 42 ? 10.117 55.25 11.984 1 90.94 42 ILE B O 1
ATOM 3539 N N . GLN B 1 43 ? 11.336 56.219 13.555 1 89.31 43 GLN B N 1
ATOM 3540 C CA . GLN B 1 43 ? 10.164 56.531 14.367 1 89.31 43 GLN B CA 1
ATOM 3541 C C . GLN B 1 43 ? 9.203 57.438 13.609 1 89.31 43 GLN B C 1
ATOM 3543 O O . GLN B 1 43 ? 7.988 57.25 13.648 1 89.31 43 GLN B O 1
ATOM 3548 N N . ARG B 1 44 ? 9.781 58.469 13.008 1 89 44 ARG B N 1
ATOM 3549 C CA . ARG B 1 44 ? 8.969 59.406 12.234 1 89 44 ARG B CA 1
ATOM 3550 C C . ARG B 1 44 ? 8.227 58.719 11.109 1 89 44 ARG B C 1
ATOM 3552 O O . ARG B 1 44 ? 7.027 58.938 10.914 1 89 44 ARG B O 1
ATOM 3559 N N . PHE B 1 45 ? 8.938 57.781 10.312 1 89 45 PHE B N 1
ATOM 3560 C CA . PHE B 1 45 ? 8.328 57.062 9.195 1 89 45 PHE B CA 1
ATOM 3561 C C . PHE B 1 45 ? 7.203 56.156 9.68 1 89 45 PHE B C 1
ATOM 3563 O O . PHE B 1 45 ? 6.141 56.094 9.062 1 89 45 PHE B O 1
ATOM 3570 N N . LEU B 1 46 ? 7.363 55.5 10.812 1 87.81 46 LEU B N 1
ATOM 3571 C CA . LEU B 1 46 ? 6.352 54.594 11.344 1 87.81 46 LEU B CA 1
ATOM 3572 C C . LEU B 1 46 ? 5.156 55.344 11.891 1 87.81 46 LEU B C 1
ATOM 3574 O O . LEU B 1 46 ? 4.008 54.938 11.703 1 87.81 46 LEU B O 1
ATOM 3578 N N . ALA B 1 47 ? 5.395 56.438 12.555 1 86.44 47 ALA B N 1
ATOM 3579 C CA . ALA B 1 47 ? 4.324 57.281 13.078 1 86.44 47 ALA B CA 1
ATOM 3580 C C . ALA B 1 47 ? 3.449 57.844 11.945 1 86.44 47 ALA B C 1
ATOM 3582 O O . ALA B 1 47 ? 2.227 57.906 12.086 1 86.44 47 ALA B O 1
ATOM 3583 N N . GLU B 1 48 ? 4.051 58.125 10.93 1 85.12 48 GLU B N 1
ATOM 3584 C CA . GLU B 1 48 ? 3.334 58.656 9.773 1 85.12 48 GLU B CA 1
ATOM 3585 C C . GLU B 1 48 ? 2.42 57.594 9.156 1 85.12 48 GLU B C 1
ATOM 3587 O O . GLU B 1 48 ? 1.43 57.938 8.5 1 85.12 48 GLU B O 1
ATOM 3592 N N . ALA B 1 49 ? 2.787 56.375 9.328 1 79.75 49 ALA B N 1
ATOM 3593 C CA . ALA B 1 49 ? 1.969 55.281 8.812 1 79.75 49 ALA B CA 1
ATOM 3594 C C . ALA B 1 49 ? 0.964 54.812 9.859 1 79.75 49 ALA B C 1
ATOM 3596 O O . ALA B 1 49 ? 0.378 53.719 9.719 1 79.75 49 ALA B O 1
ATOM 3597 N N . ASP B 1 50 ? 0.729 55.531 10.906 1 76.81 50 ASP B N 1
ATOM 3598 C CA . ASP B 1 50 ? -0.179 55.25 12.016 1 76.81 50 ASP B CA 1
ATOM 3599 C C . ASP B 1 50 ? 0.186 53.938 12.695 1 76.81 50 ASP B C 1
ATOM 3601 O O . ASP B 1 50 ? -0.695 53.188 13.117 1 76.81 50 ASP B O 1
ATOM 3605 N N . LYS B 1 51 ? 1.414 53.656 12.586 1 76.31 51 LYS B N 1
ATOM 3606 C CA . LYS B 1 51 ? 1.922 52.5 13.312 1 76.31 51 LYS B CA 1
ATOM 3607 C C . LYS B 1 51 ? 2.779 52.938 14.5 1 76.31 51 LYS B C 1
ATOM 3609 O O . LYS B 1 51 ? 3.775 53.625 14.336 1 76.31 51 LYS B O 1
ATOM 3614 N N . SER B 1 52 ? 2.213 52.688 15.664 1 76.25 52 SER B N 1
ATOM 3615 C CA . SER B 1 52 ? 2.969 53.062 16.859 1 76.25 52 SER B CA 1
ATOM 3616 C C . SER B 1 52 ? 3.568 51.844 17.531 1 76.25 52 SER B C 1
ATOM 3618 O O . SER B 1 52 ? 2.842 51 18.062 1 76.25 52 SER B O 1
ATOM 3620 N N . TYR B 1 53 ? 4.922 51.656 17.25 1 80.44 53 TYR B N 1
ATOM 3621 C CA . TYR B 1 53 ? 5.629 50.531 17.875 1 80.44 53 TYR B CA 1
ATOM 3622 C C . TYR B 1 53 ? 6.57 51.031 18.969 1 80.44 53 TYR B C 1
ATOM 3624 O O . TYR B 1 53 ? 7.156 52.125 18.828 1 80.44 53 TYR B O 1
ATOM 3632 N N . PRO B 1 54 ? 6.582 50.375 20.078 1 81.56 54 PRO B N 1
ATOM 3633 C CA . PRO B 1 54 ? 7.676 50.719 20.984 1 81.56 54 PRO B CA 1
ATOM 3634 C C . PRO B 1 54 ? 9.047 50.594 20.344 1 81.56 54 PRO B C 1
ATOM 3636 O O . PRO B 1 54 ? 9.352 49.562 19.703 1 81.56 54 PRO B O 1
ATOM 3639 N N . LEU B 1 55 ? 9.773 51.719 20.312 1 88.88 55 LEU B N 1
ATOM 3640 C CA . LEU B 1 55 ? 11.094 51.75 19.688 1 88.88 55 LEU B CA 1
ATOM 3641 C C . LEU B 1 55 ? 12.172 52.031 20.719 1 88.88 55 LEU B C 1
ATOM 3643 O O . LEU B 1 55 ? 12.062 53.031 21.469 1 88.88 55 LEU B O 1
ATOM 3647 N N . ILE B 1 56 ? 13.078 51.156 20.875 1 87.81 56 ILE B N 1
ATOM 3648 C CA . ILE B 1 56 ? 14.25 51.344 21.719 1 87.81 56 ILE B CA 1
ATOM 3649 C C . ILE B 1 56 ? 15.461 51.688 20.859 1 87.81 56 ILE B C 1
ATOM 3651 O O . ILE B 1 56 ? 15.711 51.031 19.844 1 87.81 56 ILE B O 1
ATOM 3655 N N . SER B 1 57 ? 16.125 52.75 21.219 1 90.44 57 SER B N 1
ATOM 3656 C CA . SER B 1 57 ? 17.281 53.188 20.453 1 90.44 57 SER B CA 1
ATOM 3657 C C . SER B 1 57 ? 18.562 53.094 21.281 1 90.44 57 SER B C 1
ATOM 3659 O O . SER B 1 57 ? 18.578 53.469 22.453 1 90.44 57 SER B O 1
ATOM 3661 N N . LEU B 1 58 ? 19.531 52.469 20.75 1 87.44 58 LEU B N 1
ATOM 3662 C CA . LEU B 1 58 ? 20.859 52.406 21.344 1 87.44 58 LEU B CA 1
ATOM 3663 C C . LEU B 1 58 ? 21.922 52.875 20.359 1 87.44 58 LEU B C 1
ATOM 3665 O O . LEU B 1 58 ? 21.906 52.469 19.188 1 87.44 58 LEU B O 1
ATOM 3669 N N . ILE B 1 59 ? 22.766 53.875 20.875 1 89 59 ILE B N 1
ATOM 3670 C CA . ILE B 1 59 ? 23.906 54.312 20.047 1 89 59 ILE B CA 1
ATOM 3671 C C . ILE B 1 59 ? 25.016 53.281 20.141 1 89 59 ILE B C 1
ATOM 3673 O O . ILE B 1 59 ? 25.484 52.938 21.234 1 89 59 ILE B O 1
ATOM 3677 N N . GLY B 1 60 ? 25.281 52.656 19.062 1 87.06 60 GLY B N 1
ATOM 3678 C CA . GLY B 1 60 ? 26.328 51.656 19.047 1 87.06 60 GLY B CA 1
ATOM 3679 C C . GLY B 1 60 ? 26.344 50.844 17.781 1 87.06 60 GLY B C 1
ATOM 3680 O O . GLY B 1 60 ? 25.797 51.25 16.75 1 87.06 60 GLY B O 1
ATOM 3681 N N . GLY B 1 61 ? 27.078 49.719 17.797 1 87.31 61 GLY B N 1
ATOM 3682 C CA . GLY B 1 61 ? 27.188 48.75 16.703 1 87.31 61 GLY B CA 1
ATOM 3683 C C . GLY B 1 61 ? 26.906 47.344 17.125 1 87.31 61 GLY B C 1
ATOM 3684 O O . GLY B 1 61 ? 26.203 47.094 18.109 1 87.31 61 GLY B O 1
ATOM 3685 N N . VAL B 1 62 ? 27.516 46.406 16.438 1 89.44 62 VAL B N 1
ATOM 3686 C CA . VAL B 1 62 ? 27.25 44.969 16.578 1 89.44 62 VAL B CA 1
ATOM 3687 C C . VAL B 1 62 ? 27.578 44.531 18.016 1 89.44 62 VAL B C 1
ATOM 3689 O O . VAL B 1 62 ? 26.938 43.625 18.547 1 89.44 62 VAL B O 1
ATOM 3692 N N . GLN B 1 63 ? 28.469 45.281 18.625 1 86.62 63 GLN B N 1
ATOM 3693 C CA . GLN B 1 63 ? 28.906 44.906 19.953 1 86.62 63 GLN B CA 1
ATOM 3694 C C . GLN B 1 63 ? 27.781 45.062 20.969 1 86.62 63 GLN B C 1
ATOM 3696 O O . GLN B 1 63 ? 27.797 44.406 22.031 1 86.62 63 GLN B O 1
ATOM 3701 N N . GLN B 1 64 ? 26.797 45.812 20.672 1 89 64 GLN B N 1
ATOM 3702 C CA . GLN B 1 64 ? 25.703 46.094 21.609 1 89 64 GLN B CA 1
ATOM 3703 C C . GLN B 1 64 ? 24.516 45.156 21.344 1 89 64 GLN B C 1
ATOM 3705 O O . GLN B 1 64 ? 23.562 45.125 22.125 1 89 64 GLN B O 1
ATOM 3710 N N . VAL B 1 65 ? 24.609 44.375 20.25 1 89.56 65 VAL B N 1
ATOM 3711 C CA . VAL B 1 65 ? 23.438 43.656 19.781 1 89.56 65 VAL B CA 1
ATOM 3712 C C . VAL B 1 65 ? 23.078 42.562 20.797 1 89.56 65 VAL B C 1
ATOM 3714 O O . VAL B 1 65 ? 21.891 42.312 21.062 1 89.56 65 VAL B O 1
ATOM 3717 N N . ALA B 1 66 ? 24.094 41.938 21.359 1 86.88 66 ALA B N 1
ATOM 3718 C CA . ALA B 1 66 ? 23.844 40.875 22.344 1 86.88 66 ALA B CA 1
ATOM 3719 C C . ALA B 1 66 ? 23.125 41.438 23.562 1 86.88 66 ALA B C 1
ATOM 3721 O O . ALA B 1 66 ? 22.141 40.844 24.031 1 86.88 66 ALA B O 1
ATOM 3722 N N . ALA B 1 67 ? 23.562 42.531 24.031 1 87.88 67 ALA B N 1
ATOM 3723 C CA . ALA B 1 67 ? 22.969 43.156 25.203 1 87.88 67 ALA B CA 1
ATOM 3724 C C . ALA B 1 67 ? 21.531 43.594 24.938 1 87.88 67 ALA B C 1
ATOM 3726 O O . ALA B 1 67 ? 20.641 43.406 25.766 1 87.88 67 ALA B O 1
ATOM 3727 N N . VAL B 1 68 ? 21.312 44.094 23.75 1 88.88 68 VAL B N 1
ATOM 3728 C CA . VAL B 1 68 ? 19.984 44.594 23.391 1 88.88 68 VAL B CA 1
ATOM 3729 C C . VAL B 1 68 ? 19.031 43.406 23.266 1 88.88 68 VAL B C 1
ATOM 3731 O O . VAL B 1 68 ? 17.906 43.469 23.766 1 88.88 68 VAL B O 1
ATOM 3734 N N . ALA B 1 69 ? 19.484 42.312 22.672 1 87.12 69 ALA B N 1
ATOM 3735 C CA . ALA B 1 69 ? 18.641 41.125 22.5 1 87.12 69 ALA B CA 1
ATOM 3736 C C . ALA B 1 69 ? 18.266 40.5 23.844 1 87.12 69 ALA B C 1
ATOM 3738 O O . ALA B 1 69 ? 17.125 40.094 24.062 1 87.12 69 ALA B O 1
ATOM 3739 N N . GLU B 1 70 ? 19.203 40.469 24.703 1 82.25 70 GLU B N 1
ATOM 3740 C CA . GLU B 1 70 ? 19.016 39.844 26 1 82.25 70 GLU B CA 1
ATOM 3741 C C . GLU B 1 70 ? 18.172 40.719 26.922 1 82.25 70 GLU B C 1
ATOM 3743 O O . GLU B 1 70 ? 17.266 40.219 27.609 1 82.25 70 GLU B O 1
ATOM 3748 N N . GLN B 1 71 ? 18.391 42 26.953 1 83.69 71 GLN B N 1
ATOM 3749 C CA . GLN B 1 71 ? 17.781 42.875 27.922 1 83.69 71 GLN B CA 1
ATOM 3750 C C . GLN B 1 71 ? 16.422 43.406 27.438 1 83.69 71 GLN B C 1
ATOM 3752 O O . GLN B 1 71 ? 15.461 43.469 28.203 1 83.69 71 GLN B O 1
ATOM 3757 N N . GLU B 1 72 ? 16.391 43.688 26.125 1 84.06 72 GLU B N 1
ATOM 3758 C CA . GLU B 1 72 ? 15.188 44.375 25.625 1 84.06 72 GLU B CA 1
ATOM 3759 C C . GLU B 1 72 ? 14.266 43.375 24.922 1 84.06 72 GLU B C 1
ATOM 3761 O O . GLU B 1 72 ? 13.062 43.594 24.797 1 84.06 72 GLU B O 1
ATOM 3766 N N . GLN B 1 73 ? 14.836 42.312 24.547 1 83.56 73 GLN B N 1
ATOM 3767 C CA . GLN B 1 73 ? 14.109 41.281 23.828 1 83.56 73 GLN B CA 1
ATOM 3768 C C . GLN B 1 73 ? 13.195 41.875 22.766 1 83.56 73 GLN B C 1
ATOM 3770 O O . GLN B 1 73 ? 11.977 41.688 22.812 1 83.56 73 GLN B O 1
ATOM 3775 N N . PRO B 1 74 ? 13.812 42.562 21.828 1 87.44 74 PRO B N 1
ATOM 3776 C CA . PRO B 1 74 ? 12.992 43.125 20.75 1 87.44 74 PRO B CA 1
ATOM 3777 C C . PRO B 1 74 ? 12.5 42.062 19.766 1 87.44 74 PRO B C 1
ATOM 3779 O O . PRO B 1 74 ? 13.07 40.969 19.703 1 87.44 74 PRO B O 1
ATOM 3782 N N . ASP B 1 75 ? 11.438 42.406 19.078 1 84.19 75 ASP B N 1
ATOM 3783 C CA . ASP B 1 75 ? 11 41.562 17.969 1 84.19 75 ASP B CA 1
ATOM 3784 C C . ASP B 1 75 ? 11.852 41.781 16.719 1 84.19 75 ASP B C 1
ATOM 3786 O O . ASP B 1 75 ? 12.18 40.812 16.016 1 84.19 75 ASP B O 1
ATOM 3790 N N . LEU B 1 76 ? 12.156 43.031 16.578 1 89.69 76 LEU B N 1
ATOM 3791 C CA . LEU B 1 76 ? 12.914 43.438 15.406 1 89.69 76 LEU B CA 1
ATOM 3792 C C . LEU B 1 76 ? 14.109 44.312 15.805 1 89.69 76 LEU B C 1
ATOM 3794 O O . LEU B 1 76 ? 13.953 45.281 16.547 1 89.69 76 LEU B O 1
ATOM 3798 N N . LEU B 1 77 ? 15.297 43.906 15.375 1 92.5 77 LEU B N 1
ATOM 3799 C CA . LEU B 1 77 ? 16.531 44.656 15.602 1 92.5 77 LEU B CA 1
ATOM 3800 C C . LEU B 1 77 ? 17.047 45.25 14.305 1 92.5 77 LEU B C 1
ATOM 3802 O O . LEU B 1 77 ? 17.359 44.531 13.359 1 92.5 77 LEU B O 1
ATOM 3806 N N . MET B 1 78 ? 17.031 46.531 14.25 1 91.88 78 MET B N 1
ATOM 3807 C CA . MET B 1 78 ? 17.609 47.25 13.117 1 91.88 78 MET B CA 1
ATOM 3808 C C . MET B 1 78 ? 19.016 47.719 13.438 1 91.88 78 MET B C 1
ATOM 3810 O O . MET B 1 78 ? 19.203 48.562 14.32 1 91.88 78 MET B O 1
ATOM 3814 N N . LEU B 1 79 ? 19.984 47.125 12.734 1 92.5 79 LEU B N 1
ATOM 3815 C CA . LEU B 1 79 ? 21.391 47.344 13.039 1 92.5 79 LEU B CA 1
ATOM 3816 C C . LEU B 1 79 ? 22.078 48.094 11.898 1 92.5 79 LEU B C 1
ATOM 3818 O O . LEU B 1 79 ? 22.094 47.625 10.758 1 92.5 79 LEU B O 1
ATOM 3822 N N . GLU B 1 80 ? 22.609 49.25 12.297 1 91.75 80 GLU B N 1
ATOM 3823 C CA . GLU B 1 80 ? 23.422 49.969 11.312 1 91.75 80 GLU B CA 1
ATOM 3824 C C . GLU B 1 80 ? 24.781 49.312 11.156 1 91.75 80 GLU B C 1
ATOM 3826 O O . GLU B 1 80 ? 25.438 49 12.148 1 91.75 80 GLU B O 1
ATOM 3831 N N . GLY B 1 81 ? 25.125 48.906 9.867 1 82.69 81 GLY B N 1
ATOM 3832 C CA . GLY B 1 81 ? 26.453 48.375 9.648 1 82.69 81 GLY B CA 1
ATOM 3833 C C . GLY B 1 81 ? 26.906 48.469 8.203 1 82.69 81 GLY B C 1
ATOM 38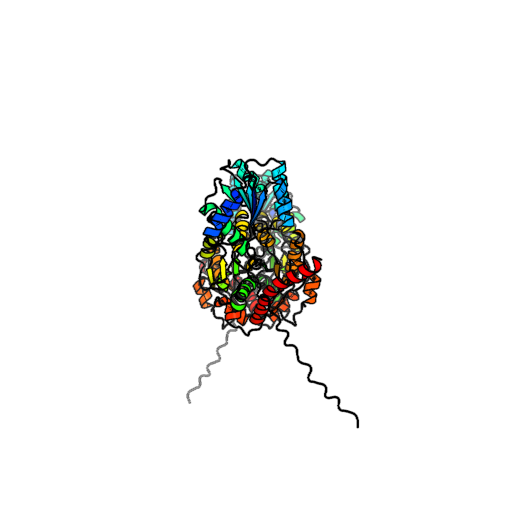34 O O . GLY B 1 81 ? 26.094 48.281 7.281 1 82.69 81 GLY B O 1
ATOM 3835 N N . GLN B 1 82 ? 28.016 49.031 7.879 1 75.38 82 GLN B N 1
ATOM 3836 C CA . GLN B 1 82 ? 28.547 49.125 6.523 1 75.38 82 GLN B CA 1
ATOM 3837 C C . GLN B 1 82 ? 29.484 47.938 6.234 1 75.38 82 GLN B C 1
ATOM 3839 O O . GLN B 1 82 ? 29.328 47.25 5.219 1 75.38 82 GLN B O 1
ATOM 3844 N N . TYR B 1 83 ? 30.547 47.719 7.039 1 78.38 83 TYR B N 1
ATOM 3845 C CA . TYR B 1 83 ? 31.5 46.625 6.914 1 78.38 83 TYR B CA 1
ATOM 3846 C C . TYR B 1 83 ? 31.734 45.938 8.258 1 78.38 83 TYR B C 1
ATOM 3848 O O . TYR B 1 83 ? 32.188 46.562 9.211 1 78.38 83 TYR B O 1
ATOM 3856 N N . PHE B 1 84 ? 31.109 44.594 8.344 1 82.19 84 PHE B N 1
ATOM 3857 C CA . PHE B 1 84 ? 31.344 43.844 9.57 1 82.19 84 PHE B CA 1
ATOM 3858 C C . PHE B 1 84 ? 32.625 43.062 9.492 1 82.19 84 PHE B C 1
ATOM 3860 O O . PHE B 1 84 ? 32.938 42.438 8.461 1 82.19 84 PHE B O 1
ATOM 3867 N N . SER B 1 85 ? 33.438 43.344 10.492 1 84.88 85 SER B N 1
ATOM 3868 C CA . SER B 1 85 ? 34.625 42.469 10.617 1 84.88 85 SER B CA 1
ATOM 3869 C C . SER B 1 85 ? 34.188 41.031 10.867 1 84.88 85 SER B C 1
ATOM 3871 O O . SER B 1 85 ? 33.031 40.75 11.164 1 84.88 85 SER B O 1
ATOM 3873 N N . SER B 1 86 ? 35.188 40.125 10.703 1 86.06 86 SER B N 1
ATOM 3874 C CA . SER B 1 86 ? 34.906 38.719 10.977 1 86.06 86 SER B CA 1
ATOM 3875 C C . SER B 1 86 ? 34.406 38.5 12.398 1 86.06 86 SER B C 1
ATOM 3877 O O . SER B 1 86 ? 33.531 37.688 12.641 1 86.06 86 SER B O 1
ATOM 3879 N N . MET B 1 87 ? 34.938 39.344 13.219 1 86.56 87 MET B N 1
ATOM 3880 C CA . MET B 1 87 ? 34.562 39.219 14.625 1 86.56 87 MET B CA 1
ATOM 3881 C C . MET B 1 87 ? 33.125 39.688 14.828 1 86.56 87 MET B C 1
ATOM 3883 O O . MET B 1 87 ? 32.344 39.094 15.578 1 86.56 87 MET B O 1
ATOM 3887 N N . GLU B 1 88 ? 32.812 40.688 14.125 1 87.56 88 GLU B N 1
ATOM 3888 C CA . GLU B 1 88 ? 31.453 41.219 14.234 1 87.56 88 GLU B CA 1
ATOM 3889 C C . GLU B 1 88 ? 30.422 40.281 13.641 1 87.56 88 GLU B C 1
ATOM 3891 O O . GLU B 1 88 ? 29.344 40.094 14.195 1 87.56 88 GLU B O 1
ATOM 3896 N N . LEU B 1 89 ? 30.828 39.688 12.57 1 87.75 89 LEU B N 1
ATOM 3897 C CA . LEU B 1 89 ? 29.938 38.688 11.953 1 87.75 89 LEU B CA 1
ATOM 3898 C C . LEU B 1 89 ? 29.734 37.5 12.859 1 87.75 89 LEU B C 1
ATOM 3900 O O . LEU B 1 89 ? 28.625 36.969 12.961 1 87.75 89 LEU B O 1
ATOM 3904 N N . GLU B 1 90 ? 30.766 37.156 13.484 1 87.25 90 GLU B N 1
ATOM 3905 C CA . GLU B 1 90 ? 30.672 36.031 14.43 1 87.25 90 GLU B CA 1
ATOM 3906 C C . GLU B 1 90 ? 29.766 36.406 15.609 1 87.25 90 GLU B C 1
ATOM 3908 O O . GLU B 1 90 ? 28.984 35.562 16.062 1 87.25 90 GLU B O 1
ATOM 3913 N N . THR B 1 91 ? 29.906 37.594 16.016 1 87.94 91 THR B N 1
ATOM 3914 C CA . THR B 1 91 ? 29.062 38.062 17.109 1 87.94 91 THR B CA 1
ATOM 3915 C C . THR B 1 91 ? 27.594 38.062 16.688 1 87.94 91 THR B C 1
ATOM 3917 O O . THR B 1 91 ? 26.734 37.625 17.438 1 87.94 91 THR B O 1
ATOM 3920 N N . LEU B 1 92 ? 27.344 38.469 15.531 1 86.44 92 LEU B N 1
ATOM 3921 C CA . LEU B 1 92 ? 25.984 38.5 15.008 1 86.44 92 LEU B CA 1
ATOM 3922 C C . LEU B 1 92 ? 25.422 37.094 14.867 1 86.44 92 LEU B C 1
ATOM 3924 O O . LEU B 1 92 ? 24.266 36.844 15.227 1 86.44 92 LEU B O 1
ATOM 3928 N N . ASN B 1 93 ? 26.172 36.25 14.414 1 85.62 93 ASN B N 1
ATOM 3929 C CA . ASN B 1 93 ? 25.75 34.844 14.266 1 85.62 93 ASN B CA 1
ATOM 3930 C C . ASN B 1 93 ? 25.406 34.219 15.617 1 85.62 93 ASN B C 1
ATOM 3932 O O . ASN B 1 93 ? 24.422 33.5 15.727 1 85.62 93 ASN B O 1
ATOM 3936 N N . ARG B 1 94 ? 26.188 34.531 16.547 1 83.94 94 ARG B N 1
ATOM 3937 C CA . ARG B 1 94 ? 25.953 34.031 17.891 1 83.94 94 ARG B CA 1
ATOM 3938 C C . ARG B 1 94 ? 24.625 34.531 18.453 1 83.94 94 ARG B C 1
ATOM 3940 O O . ARG B 1 94 ? 23.844 33.781 19.031 1 83.94 94 ARG B O 1
ATOM 3947 N N . VAL B 1 95 ? 24.391 35.75 18.203 1 84.5 95 VAL B N 1
ATOM 3948 C CA . VAL B 1 95 ? 23.203 36.375 18.75 1 84.5 95 VAL B CA 1
ATOM 3949 C C . VAL B 1 95 ? 21.969 35.844 18.016 1 84.5 95 VAL B C 1
ATOM 3951 O O . VAL B 1 95 ? 20.969 35.5 18.656 1 84.5 95 VAL B O 1
ATOM 3954 N N . THR B 1 96 ? 22.016 35.719 16.734 1 81.81 96 THR B N 1
ATOM 3955 C CA . THR B 1 96 ? 20.859 35.281 15.977 1 81.81 96 THR B CA 1
ATOM 3956 C C . THR B 1 96 ? 20.562 33.812 16.203 1 81.81 96 THR B C 1
ATOM 3958 O O . THR B 1 96 ? 19.422 33.375 16.094 1 81.81 96 THR B O 1
ATOM 3961 N N . SER B 1 97 ? 21.625 33.125 16.625 1 78.5 97 SER B N 1
ATOM 3962 C CA . SER B 1 97 ? 21.422 31.719 16.953 1 78.5 97 SER B CA 1
ATOM 3963 C C . SER B 1 97 ? 20.797 31.562 18.328 1 78.5 97 SER B C 1
ATOM 3965 O O . SER B 1 97 ? 19.953 30.688 18.547 1 78.5 97 SER B O 1
ATOM 3967 N N . ARG B 1 98 ? 21.234 32.438 19.141 1 77.38 98 ARG B N 1
ATOM 3968 C CA . ARG B 1 98 ? 20.75 32.375 20.5 1 77.38 98 ARG B CA 1
ATOM 3969 C C . ARG B 1 98 ? 19.312 32.906 20.594 1 77.38 98 ARG B C 1
ATOM 3971 O O . ARG B 1 98 ? 18.531 32.469 21.422 1 77.38 98 ARG B O 1
ATOM 3978 N N . PHE B 1 99 ? 19.031 33.938 19.781 1 78.12 99 PHE B N 1
ATOM 3979 C CA . PHE B 1 99 ? 17.703 34.562 19.766 1 78.12 99 PHE B CA 1
ATOM 3980 C C . PHE B 1 99 ? 17.078 34.469 18.375 1 78.12 99 PHE B C 1
ATOM 3982 O O . PHE B 1 99 ? 16.953 35.469 17.688 1 78.12 99 PHE B O 1
ATOM 3989 N N . PRO B 1 100 ? 16.656 33.281 18.094 1 72.5 100 PRO B N 1
ATOM 3990 C CA . PRO B 1 100 ? 16.203 33.062 16.719 1 72.5 100 PRO B CA 1
ATOM 3991 C C . PRO B 1 100 ? 14.906 33.812 16.406 1 72.5 100 PRO B C 1
ATOM 3993 O O . PRO B 1 100 ? 14.594 34.031 15.234 1 72.5 100 PRO B O 1
ATOM 3996 N N . ASP B 1 101 ? 14.281 34.219 17.422 1 71.81 101 ASP B N 1
ATOM 3997 C CA . ASP B 1 101 ? 12.992 34.875 17.203 1 71.81 101 ASP B CA 1
ATOM 3998 C C . ASP B 1 101 ? 13.18 36.375 16.906 1 71.81 101 ASP B C 1
ATOM 4000 O O . ASP B 1 101 ? 12.234 37.062 16.516 1 71.81 101 ASP B O 1
ATOM 4004 N N . VAL B 1 102 ? 14.367 36.875 17.078 1 80.81 102 VAL B N 1
ATOM 4005 C CA . VAL B 1 102 ? 14.633 38.281 16.828 1 80.81 102 VAL B CA 1
ATOM 4006 C C . VAL B 1 102 ? 14.984 38.5 15.352 1 80.81 102 VAL B C 1
ATOM 4008 O O . VAL B 1 102 ? 15.922 37.875 14.844 1 80.81 102 VAL B O 1
ATOM 4011 N N . GLY B 1 103 ? 14.086 39.188 14.633 1 85.38 103 GLY B N 1
ATOM 4012 C CA . GLY B 1 103 ? 14.438 39.562 13.273 1 85.38 103 GLY B CA 1
ATOM 4013 C C . GLY B 1 103 ? 15.516 40.625 13.219 1 85.38 103 GLY B C 1
ATOM 4014 O O . GLY B 1 103 ? 15.477 41.594 13.977 1 85.38 103 GLY B O 1
ATOM 4015 N N . VAL B 1 104 ? 16.547 40.406 12.391 1 90.12 104 VAL B N 1
ATOM 4016 C CA . VAL B 1 104 ? 17.609 41.406 12.25 1 90.12 104 VAL B CA 1
ATOM 4017 C C . VAL B 1 104 ? 17.578 42 10.852 1 90.12 104 VAL B C 1
ATOM 4019 O O . VAL B 1 104 ? 17.594 41.281 9.852 1 90.12 104 VAL B O 1
ATOM 4022 N N . VAL B 1 105 ? 17.453 43.312 10.852 1 90.62 105 VAL B N 1
ATOM 4023 C CA . VAL B 1 105 ? 17.531 44.094 9.617 1 90.62 105 VAL B CA 1
ATOM 4024 C C . VAL B 1 105 ? 18.781 44.969 9.625 1 90.62 105 VAL B C 1
ATOM 4026 O O . VAL B 1 105 ? 19.031 45.688 10.594 1 90.62 105 VAL B O 1
ATOM 4029 N N . MET B 1 106 ? 19.547 44.906 8.609 1 91.25 106 MET B N 1
ATOM 4030 C CA . MET B 1 106 ? 20.766 45.719 8.523 1 91.25 106 MET B CA 1
ATOM 4031 C C . MET B 1 106 ? 20.516 47 7.719 1 91.25 106 MET B C 1
ATOM 4033 O O . MET B 1 106 ? 19.938 46.938 6.637 1 91.25 106 MET B O 1
ATOM 4037 N N . LEU B 1 107 ? 20.875 48.094 8.367 1 91.44 107 LEU B N 1
ATOM 4038 C CA . LEU B 1 107 ? 20.859 49.375 7.695 1 91.44 107 LEU B CA 1
ATOM 4039 C C . LEU B 1 107 ? 22.219 49.719 7.117 1 91.44 107 LEU B C 1
ATOM 4041 O O . LEU B 1 107 ? 23.172 49.938 7.867 1 91.44 107 LEU B O 1
ATOM 4045 N N . CYS B 1 108 ? 22.328 49.656 5.77 1 87.5 108 CYS B N 1
ATOM 4046 C CA . CYS B 1 108 ? 23.641 49.969 5.168 1 87.5 108 CYS B CA 1
ATOM 4047 C C . CYS B 1 108 ? 23.469 50.5 3.748 1 87.5 108 CYS B C 1
ATOM 4049 O O . CYS B 1 108 ? 22.453 50.25 3.102 1 87.5 108 CYS B O 1
ATOM 4051 N N . PRO B 1 109 ? 24.469 51.312 3.398 1 83.94 109 PRO B N 1
ATOM 4052 C CA . PRO B 1 109 ? 24.453 51.688 1.979 1 83.94 109 PRO B CA 1
ATOM 4053 C C . PRO B 1 109 ? 24.547 50.469 1.06 1 83.94 109 PRO B C 1
ATOM 4055 O O . PRO B 1 109 ? 24.828 49.344 1.522 1 83.94 109 PRO B O 1
ATOM 4058 N N . ALA B 1 110 ? 24.141 50.531 -0.211 1 82.06 110 ALA B N 1
ATOM 4059 C CA . ALA B 1 110 ? 24.219 49.438 -1.177 1 82.06 110 ALA B CA 1
ATOM 4060 C C . ALA B 1 110 ? 25.562 48.719 -1.079 1 82.06 110 ALA B C 1
ATOM 4062 O O . ALA B 1 110 ? 26.609 49.344 -1.052 1 82.06 110 ALA B O 1
ATOM 4063 N N . GLN B 1 111 ? 25.516 47.438 -0.758 1 78.5 111 GLN B N 1
ATOM 4064 C CA . GLN B 1 111 ? 26.688 46.594 -0.579 1 78.5 111 GLN B CA 1
ATOM 4065 C C . GLN B 1 111 ? 26.828 45.562 -1.711 1 78.5 111 GLN B C 1
ATOM 4067 O O . GLN B 1 111 ? 25.828 45.188 -2.324 1 78.5 111 GLN B O 1
ATOM 4072 N N . PRO B 1 112 ? 28.094 45.219 -2.016 1 77.81 112 PRO B N 1
ATOM 4073 C CA . PRO B 1 112 ? 28.25 44.125 -2.973 1 77.81 112 PRO B CA 1
ATOM 4074 C C . PRO B 1 112 ? 27.578 42.812 -2.506 1 77.81 112 PRO B C 1
ATOM 4076 O O . PRO B 1 112 ? 27.438 42.594 -1.302 1 77.81 112 PRO B O 1
ATOM 4079 N N . PRO B 1 113 ? 27.156 42 -3.453 1 76.94 113 PRO B N 1
ATOM 4080 C CA . PRO B 1 113 ? 26.438 40.75 -3.127 1 76.94 113 PRO B CA 1
ATOM 4081 C C . PRO B 1 113 ? 27.219 39.844 -2.186 1 76.94 113 PRO B C 1
ATOM 4083 O O . PRO B 1 113 ? 26.625 39.188 -1.319 1 76.94 113 PRO B O 1
ATOM 4086 N N . GLU B 1 114 ? 28.5 39.938 -2.332 1 76.25 114 GLU B N 1
ATOM 4087 C CA . GLU B 1 114 ? 29.328 39.062 -1.5 1 76.25 114 GLU B CA 1
ATOM 4088 C C . GLU B 1 114 ? 29.188 39.406 -0.021 1 76.25 114 GLU B C 1
ATOM 4090 O O . GLU B 1 114 ? 29.141 38.5 0.83 1 76.25 114 GLU B O 1
ATOM 4095 N N . LEU B 1 115 ? 29.016 40.625 0.178 1 76.69 115 LEU B N 1
ATOM 4096 C CA . LEU B 1 115 ? 28.891 41.094 1.56 1 76.69 115 LEU B CA 1
ATOM 4097 C C . LEU B 1 115 ? 27.469 40.844 2.09 1 76.69 115 LEU B C 1
ATOM 4099 O O . LEU B 1 115 ? 27.297 40.469 3.26 1 76.69 115 LEU B O 1
ATOM 4103 N N . LEU B 1 116 ? 26.562 40.875 1.191 1 78 116 LEU B N 1
ATOM 4104 C CA . LEU B 1 116 ? 25.188 40.625 1.581 1 78 116 LEU B CA 1
ATOM 4105 C C . LEU B 1 116 ? 25 39.156 1.963 1 78 116 LEU B C 1
ATOM 4107 O O . LEU B 1 116 ? 24.312 38.844 2.945 1 78 116 LEU B O 1
ATOM 4111 N N . ILE B 1 117 ? 25.75 38.344 1.343 1 76.06 117 ILE B N 1
ATOM 4112 C CA . ILE B 1 117 ? 25.656 36.906 1.62 1 76.06 117 ILE B CA 1
ATOM 4113 C C . ILE B 1 117 ? 26.25 36.625 2.998 1 76.06 117 ILE B C 1
ATOM 4115 O O . ILE B 1 117 ? 25.688 35.812 3.768 1 76.06 117 ILE B O 1
ATOM 4119 N N . GLU B 1 118 ? 27.25 37.312 3.283 1 79 118 GLU B N 1
ATOM 4120 C CA . GLU B 1 118 ? 27.938 37.062 4.547 1 79 118 GLU B CA 1
ATOM 4121 C C . GLU B 1 118 ? 27.078 37.469 5.734 1 79 118 GLU B C 1
ATOM 4123 O O . GLU B 1 118 ? 27.031 36.781 6.742 1 79 118 GLU B O 1
ATOM 4128 N N . VAL B 1 119 ? 26.359 38.5 5.527 1 84.5 119 VAL B N 1
ATOM 4129 C CA . VAL B 1 119 ? 25.562 39 6.648 1 84.5 119 VAL B CA 1
ATOM 4130 C C . VAL B 1 119 ? 24.297 38.125 6.789 1 84.5 119 VAL B C 1
ATOM 4132 O O . VAL B 1 119 ? 23.844 37.875 7.902 1 84.5 119 VAL B O 1
ATOM 4135 N N . MET B 1 120 ? 23.75 37.562 5.73 1 77.88 120 MET B N 1
ATOM 4136 C CA . MET B 1 120 ? 22.594 36.656 5.777 1 77.88 120 MET B CA 1
ATOM 4137 C C . MET B 1 120 ? 22.938 35.344 6.434 1 77.88 120 MET B C 1
ATOM 4139 O O . MET B 1 120 ? 22.141 34.781 7.195 1 77.88 120 MET B O 1
ATOM 4143 N N . ARG B 1 121 ? 24.234 35 6.172 1 77.38 121 ARG B N 1
ATOM 4144 C CA . ARG B 1 121 ? 24.719 33.781 6.812 1 77.38 121 ARG B CA 1
ATOM 4145 C C . ARG B 1 121 ? 24.812 33.969 8.32 1 77.38 121 ARG B C 1
ATOM 4147 O O . ARG B 1 121 ? 24.656 33 9.078 1 77.38 121 ARG B O 1
ATOM 4154 N N . ALA B 1 122 ? 25 35.25 8.656 1 80.31 122 ALA B N 1
ATOM 4155 C CA . ALA B 1 122 ? 25.141 35.562 10.078 1 80.31 122 ALA B CA 1
ATOM 4156 C C . ALA B 1 122 ? 23.781 35.75 10.734 1 80.31 122 ALA B C 1
ATOM 4158 O O . ALA B 1 122 ? 23.688 36 11.938 1 80.31 122 ALA B O 1
ATOM 4159 N N . GLY B 1 123 ? 22.625 35.625 9.953 1 79.94 123 GLY B N 1
ATOM 4160 C CA . GLY B 1 123 ? 21.297 35.625 10.531 1 79.94 123 GLY B CA 1
ATOM 4161 C C . GLY B 1 123 ? 20.516 36.906 10.203 1 79.94 123 GLY B C 1
ATOM 4162 O O . GLY B 1 123 ? 19.391 37.094 10.695 1 79.94 123 GLY B O 1
ATOM 4163 N N . VAL B 1 124 ? 21.141 37.781 9.336 1 82.94 124 VAL B N 1
ATOM 4164 C CA . VAL B 1 124 ? 20.422 38.969 8.898 1 82.94 124 VAL B CA 1
ATOM 4165 C C . VAL B 1 124 ? 19.359 38.594 7.883 1 82.94 124 VAL B C 1
ATOM 4167 O O . VAL B 1 124 ? 19.641 37.875 6.91 1 82.94 124 VAL B O 1
ATOM 4170 N N . ARG B 1 125 ? 18.141 39 8.219 1 75.88 125 ARG B N 1
ATOM 4171 C CA . ARG B 1 125 ? 17.016 38.531 7.414 1 75.88 125 ARG B CA 1
ATOM 4172 C C . ARG B 1 125 ? 16.703 39.531 6.305 1 75.88 125 ARG B C 1
ATOM 4174 O O . ARG B 1 125 ? 16.125 39.188 5.277 1 75.88 125 ARG B O 1
ATOM 4181 N N . GLU B 1 126 ? 17.078 40.781 6.547 1 82.25 126 GLU B N 1
ATOM 4182 C CA . GLU B 1 126 ? 16.781 41.812 5.559 1 82.25 126 GLU B CA 1
ATOM 4183 C C . GLU B 1 126 ? 17.797 42.938 5.648 1 82.25 126 GLU B C 1
ATOM 4185 O O . GLU B 1 126 ? 18.359 43.219 6.715 1 82.25 126 GLU B O 1
ATOM 4190 N N . VAL B 1 127 ? 18.047 43.562 4.438 1 87.06 127 VAL B N 1
ATOM 4191 C CA . VAL B 1 127 ? 18.938 44.719 4.367 1 87.06 127 VAL B CA 1
ATOM 4192 C C . VAL B 1 127 ? 18.156 45.938 3.848 1 87.06 127 VAL B C 1
ATOM 4194 O O . VAL B 1 127 ? 17.469 45.844 2.83 1 87.06 127 VAL B O 1
ATOM 4197 N N . LEU B 1 128 ? 18.156 46.969 4.613 1 87.69 128 LEU B N 1
ATOM 4198 C CA . LEU B 1 128 ? 17.531 48.219 4.215 1 87.69 128 LEU B CA 1
ATOM 4199 C C . LEU B 1 128 ? 18.578 49.219 3.748 1 87.69 128 LEU B C 1
ATOM 4201 O O . LEU B 1 128 ? 19.422 49.656 4.543 1 87.69 128 LEU B O 1
ATOM 4205 N N . PRO B 1 129 ? 18.531 49.531 2.551 1 87.75 129 PRO B N 1
ATOM 4206 C CA . PRO B 1 129 ? 19.547 50.438 2.039 1 87.75 129 PRO B CA 1
ATOM 4207 C C . PRO B 1 129 ? 19.422 51.844 2.613 1 87.75 129 PRO B C 1
ATOM 4209 O O . PRO B 1 129 ? 18.297 52.312 2.822 1 87.75 129 PRO B O 1
ATOM 4212 N N . THR B 1 130 ? 20.578 52.469 2.898 1 87.44 130 THR B N 1
ATOM 4213 C CA . THR B 1 130 ? 20.609 53.844 3.338 1 87.44 130 THR B CA 1
ATOM 4214 C C . THR B 1 130 ? 21.016 54.781 2.189 1 87.44 130 THR B C 1
ATOM 4216 O O . THR B 1 130 ? 21.781 54.375 1.307 1 87.44 130 THR B O 1
ATOM 4219 N N . PRO B 1 131 ? 20.422 56.094 2.049 1 88 131 PRO B N 1
ATOM 4220 C CA . PRO B 1 131 ? 19.578 56.719 3.066 1 88 131 PRO B CA 1
ATOM 4221 C C . PRO B 1 131 ? 18.188 56.062 3.139 1 88 131 PRO B C 1
ATOM 4223 O O . PRO B 1 131 ? 17.656 55.625 2.119 1 88 131 PRO B O 1
ATOM 4226 N N . LEU B 1 132 ? 17.531 55.906 4.348 1 90.12 132 LEU B N 1
ATOM 4227 C CA . LEU B 1 132 ? 16.25 55.25 4.605 1 90.12 132 LEU B CA 1
ATOM 4228 C C . LEU B 1 132 ? 15.125 56 3.889 1 90.12 132 LEU B C 1
ATOM 4230 O O . LEU B 1 132 ? 15.117 57.219 3.818 1 90.12 132 LEU B O 1
ATOM 4234 N N . THR B 1 133 ? 14.297 55.344 3.236 1 89.12 133 THR B N 1
ATOM 4235 C CA . THR B 1 133 ? 13.062 55.875 2.678 1 89.12 133 THR B CA 1
ATOM 4236 C C . THR B 1 133 ? 11.859 55.438 3.514 1 89.12 133 THR B C 1
ATOM 4238 O O . THR B 1 133 ? 11.891 54.406 4.164 1 89.12 133 THR B O 1
ATOM 4241 N N . ARG B 1 134 ? 10.875 56.281 3.484 1 87.5 134 ARG B N 1
ATOM 4242 C CA . ARG B 1 134 ? 9.656 55.969 4.219 1 87.5 134 ARG B CA 1
ATOM 4243 C C . ARG B 1 134 ? 9.117 54.625 3.816 1 87.5 134 ARG B C 1
ATOM 4245 O O . ARG B 1 134 ? 8.82 53.781 4.676 1 87.5 134 ARG B O 1
ATOM 4252 N N . HIS B 1 135 ? 9.023 54.375 2.525 1 86.56 135 HIS B N 1
ATOM 4253 C CA . HIS B 1 135 ? 8.461 53.094 2.045 1 86.56 135 HIS B CA 1
ATOM 4254 C C . HIS B 1 135 ? 9.352 51.938 2.424 1 86.56 135 HIS B C 1
ATOM 4256 O O . HIS B 1 135 ? 8.852 50.844 2.785 1 86.56 135 HIS B O 1
ATOM 4262 N N . GLY B 1 136 ? 10.672 52.156 2.398 1 89.5 136 GLY B N 1
ATOM 4263 C CA . GLY B 1 136 ? 11.586 51.094 2.762 1 89.5 136 GLY B CA 1
ATOM 4264 C C . GLY B 1 136 ? 11.422 50.625 4.195 1 89.5 136 GLY B C 1
ATOM 4265 O O . GLY B 1 136 ? 11.359 49.438 4.461 1 89.5 136 GLY B O 1
ATOM 4266 N N . VAL B 1 137 ? 11.32 51.562 5.023 1 90.31 137 VAL B N 1
ATOM 4267 C CA . VAL B 1 137 ? 11.219 51.25 6.445 1 90.31 137 VAL B CA 1
ATOM 4268 C C . VAL B 1 137 ? 9.859 50.625 6.742 1 90.31 137 VAL B C 1
ATOM 4270 O O . VAL B 1 137 ? 9.781 49.594 7.402 1 90.31 137 VAL B O 1
ATOM 4273 N N . ILE B 1 138 ? 8.789 51.188 6.254 1 86.44 138 ILE B N 1
ATOM 4274 C CA . ILE B 1 138 ? 7.441 50.688 6.516 1 86.44 138 ILE B CA 1
ATOM 4275 C C . ILE B 1 138 ? 7.289 49.281 5.953 1 86.44 138 ILE B C 1
ATOM 4277 O O . ILE B 1 138 ? 6.77 48.375 6.625 1 86.44 138 ILE B O 1
ATOM 4281 N N . ASP B 1 139 ? 7.82 49.094 4.793 1 83.44 139 ASP B N 1
ATOM 4282 C CA . ASP B 1 139 ? 7.703 47.781 4.152 1 83.44 139 ASP B CA 1
ATOM 4283 C C . ASP B 1 139 ? 8.469 46.719 4.938 1 83.44 139 ASP B C 1
ATOM 4285 O O . ASP B 1 139 ? 7.984 45.594 5.102 1 83.44 139 ASP B O 1
ATOM 4289 N N . ALA B 1 140 ? 9.641 47.062 5.359 1 85.94 140 ALA B N 1
ATOM 4290 C CA . ALA B 1 140 ? 10.461 46.125 6.113 1 85.94 140 ALA B CA 1
ATOM 4291 C C . ALA B 1 140 ? 9.781 45.719 7.418 1 85.94 140 ALA B C 1
ATOM 4293 O O . ALA B 1 140 ? 9.742 44.562 7.773 1 85.94 140 ALA B O 1
ATOM 4294 N N . VAL B 1 141 ? 9.211 46.656 8.086 1 86.19 141 VAL B N 1
ATOM 4295 C CA . VAL B 1 141 ? 8.547 46.406 9.359 1 86.19 141 VAL B CA 1
ATOM 4296 C C . VAL B 1 141 ? 7.266 45.594 9.117 1 86.19 141 VAL B C 1
ATOM 4298 O O . VAL B 1 141 ? 6.961 44.656 9.852 1 86.19 141 VAL B O 1
ATOM 4301 N N . GLU B 1 142 ? 6.578 45.906 8.125 1 77.81 142 GLU B N 1
ATOM 4302 C CA . GLU B 1 142 ? 5.352 45.188 7.809 1 77.81 142 GLU B CA 1
ATOM 4303 C C . GLU B 1 142 ? 5.645 43.75 7.41 1 77.81 142 GLU B C 1
ATOM 4305 O O . GLU B 1 142 ? 4.934 42.812 7.816 1 77.81 142 GLU B O 1
ATOM 4310 N N . ARG B 1 143 ? 6.73 43.688 6.625 1 74.12 143 ARG B N 1
ATOM 4311 C CA . ARG B 1 143 ? 7.137 42.312 6.273 1 74.12 143 ARG B CA 1
ATOM 4312 C C . ARG B 1 143 ? 7.473 41.531 7.523 1 74.12 143 ARG B C 1
ATOM 4314 O O . ARG B 1 143 ? 7.094 40.344 7.633 1 74.12 143 ARG B O 1
ATOM 4321 N N . PHE B 1 144 ? 8.148 42.188 8.406 1 74.25 144 PHE B N 1
ATOM 4322 C CA . PHE B 1 144 ? 8.508 41.5 9.656 1 74.25 144 PHE B CA 1
ATOM 4323 C C . PHE B 1 144 ? 7.266 41.25 10.508 1 74.25 144 PHE B C 1
ATOM 4325 O O . PHE B 1 144 ? 7.109 40.156 11.078 1 74.25 144 PHE B O 1
ATOM 4332 N N . GLN B 1 145 ? 6.43 42.219 10.641 1 69.31 145 GLN B N 1
ATOM 4333 C CA . GLN B 1 145 ? 5.195 42.062 11.398 1 69.31 145 GLN B CA 1
ATOM 4334 C C . GLN B 1 145 ? 4.359 40.906 10.836 1 69.31 145 GLN B C 1
ATOM 4336 O O . GLN B 1 145 ? 3.773 40.125 11.594 1 69.31 145 GLN B O 1
ATOM 4341 N N . GLN B 1 146 ? 4.348 41 9.648 1 62.06 146 GLN B N 1
ATOM 4342 C CA . GLN B 1 146 ? 3.623 39.906 9.016 1 62.06 146 GLN B CA 1
ATOM 4343 C C . GLN B 1 146 ? 4.262 38.562 9.344 1 62.06 146 GLN B C 1
ATOM 4345 O O . GLN B 1 146 ? 3.562 37.594 9.609 1 62.06 146 GLN B O 1
ATOM 4350 N N . ARG B 1 147 ? 5.566 38.75 9.344 1 57.5 147 ARG B N 1
ATOM 4351 C CA . ARG B 1 147 ? 6.305 37.531 9.688 1 57.5 147 ARG B CA 1
ATOM 4352 C C . ARG B 1 147 ? 6.07 37.156 11.148 1 57.5 147 ARG B C 1
ATOM 4354 O O . ARG B 1 147 ? 5.879 35.969 11.461 1 57.5 147 ARG B O 1
ATOM 4361 N N . ILE B 1 148 ? 6.145 38.25 12.039 1 57.88 148 ILE B N 1
ATOM 4362 C CA . ILE B 1 148 ? 5.961 38 13.469 1 57.88 148 ILE B CA 1
ATOM 4363 C C . ILE B 1 148 ? 4.492 37.688 13.758 1 57.88 148 ILE B C 1
ATOM 4365 O O . ILE B 1 148 ? 4.18 36.844 14.578 1 57.88 148 ILE B O 1
ATOM 4369 N N . ALA B 1 149 ? 3.686 38.656 13.344 1 49.38 149 ALA B N 1
ATOM 4370 C CA . ALA B 1 149 ? 2.262 38.344 13.5 1 49.38 149 ALA B CA 1
ATOM 4371 C C . ALA B 1 149 ? 1.943 36.938 13.055 1 49.38 149 ALA B C 1
ATOM 4373 O O . ALA B 1 149 ? 1.141 36.25 13.688 1 49.38 149 ALA B O 1
ATOM 4374 N N . LEU B 1 150 ? 2.572 36.75 11.977 1 41.78 150 LEU B N 1
ATOM 4375 C CA . LEU B 1 150 ? 2.518 35.375 11.539 1 41.78 150 LEU B CA 1
ATOM 4376 C C . LEU B 1 150 ? 3.232 34.469 12.531 1 41.78 150 LEU B C 1
ATOM 4378 O O . LEU B 1 150 ? 2.789 33.344 12.781 1 41.78 150 LEU B O 1
ATOM 4382 N N . SER B 1 151 ? 4.238 35.188 13.133 1 40.62 151 SER B N 1
ATOM 4383 C CA . SER B 1 151 ? 5.008 34.5 14.156 1 40.62 151 SER B CA 1
ATOM 4384 C C . SER B 1 151 ? 4.348 34.625 15.523 1 40.62 151 SER B C 1
ATOM 4386 O O . SER B 1 151 ? 4.441 33.719 16.359 1 40.62 151 SER B O 1
ATOM 4388 N N . ARG B 1 152 ? 3.924 35.844 16.078 1 39.06 152 ARG B N 1
ATOM 4389 C CA . ARG B 1 152 ? 3.354 36.188 17.375 1 39.06 152 ARG B CA 1
ATOM 4390 C C . ARG B 1 152 ? 1.856 35.906 17.406 1 39.06 152 ARG B C 1
ATOM 4392 O O . ARG B 1 152 ? 1.201 36.125 18.438 1 39.06 152 ARG B O 1
ATOM 4399 N N . MET B 1 153 ? 0.882 36.312 16.469 1 35.94 153 MET B N 1
ATOM 4400 C CA . MET B 1 153 ? -0.345 35.594 16.797 1 35.94 153 MET B CA 1
ATOM 4401 C C . MET B 1 153 ? -0.053 34.438 17.719 1 35.94 153 MET B C 1
ATOM 4403 O O . MET B 1 153 ? 1.029 33.844 17.656 1 35.94 153 MET B O 1
ATOM 4407 N N . PRO B 1 154 ? -0.644 34.406 18.969 1 34.31 154 PRO B N 1
ATOM 4408 C CA . PRO B 1 154 ? -0.11 33.188 19.562 1 34.31 154 PRO B CA 1
ATOM 4409 C C . PRO B 1 154 ? 0.642 32.312 18.547 1 34.31 154 PRO B C 1
ATOM 4411 O O . PRO B 1 154 ? 0.25 32.25 17.375 1 34.31 154 PRO B O 1
ATOM 4414 N N . MET B 1 155 ? 2.018 32.531 18.266 1 36.34 155 MET B N 1
ATOM 4415 C CA . MET B 1 155 ? 2.725 31.609 17.391 1 36.34 155 MET B CA 1
ATOM 4416 C C . MET B 1 155 ? 1.843 30.422 17.047 1 36.34 155 MET B C 1
ATOM 4418 O O . MET B 1 155 ? 1.625 29.531 17.875 1 36.34 155 MET B O 1
ATOM 4422 N N . HIS B 1 156 ? 0.942 30.688 16.672 1 44.03 156 HIS B N 1
ATOM 4423 C CA . HIS B 1 156 ? 0.045 29.656 16.141 1 44.03 156 HIS B CA 1
ATOM 4424 C C . HIS B 1 156 ? 0.825 28.547 15.438 1 44.03 156 HIS B C 1
ATOM 4426 O O . HIS B 1 156 ? 1.321 28.75 14.328 1 44.03 156 HIS B O 1
ATOM 4432 N N . GLU B 1 157 ? 1.838 28.344 16.219 1 62.28 157 GLU B N 1
ATOM 4433 C CA . GLU B 1 157 ? 2.744 27.25 15.875 1 62.28 157 GLU B CA 1
ATOM 4434 C C . GLU B 1 157 ? 2.043 26.203 15.016 1 62.28 157 GLU B C 1
ATOM 4436 O O . GLU B 1 157 ? 0.997 25.672 15.398 1 62.28 157 GLU B O 1
ATOM 4441 N N . CYS B 1 158 ? 2.27 26.672 13.727 1 89.5 158 CYS B N 1
ATOM 4442 C CA . CYS B 1 158 ? 1.771 25.641 12.836 1 89.5 158 CYS B CA 1
ATOM 4443 C C . CYS B 1 158 ? 2.189 24.25 13.32 1 89.5 158 CYS B C 1
ATOM 4445 O O . CYS B 1 158 ? 3.342 24.047 13.703 1 89.5 158 CYS B O 1
ATOM 4447 N N . LYS B 1 159 ? 1.269 23.578 13.617 1 94.44 159 LYS B N 1
ATOM 4448 C CA . LYS B 1 159 ? 1.562 22.172 13.93 1 94.44 159 LYS B CA 1
ATOM 4449 C C . LYS B 1 159 ? 1.6 21.328 12.664 1 94.44 159 LYS B C 1
ATOM 4451 O O . LYS B 1 159 ? 0.657 21.344 11.867 1 94.44 159 LYS B O 1
ATOM 4456 N N . VAL B 1 160 ? 2.746 20.734 12.414 1 96.56 160 VAL B N 1
ATOM 4457 C CA . VAL B 1 160 ? 2.889 19.828 11.281 1 96.56 160 VAL B CA 1
ATOM 4458 C C . VAL B 1 160 ? 2.641 18.391 11.727 1 96.56 160 VAL B C 1
ATOM 4460 O O . VAL B 1 160 ? 3.359 17.875 12.578 1 96.56 160 VAL B O 1
ATOM 4463 N N . LEU B 1 161 ? 1.608 17.766 11.18 1 98.12 161 LEU B N 1
ATOM 4464 C CA . LEU B 1 161 ? 1.205 16.422 11.539 1 98.12 161 LEU B CA 1
ATOM 4465 C C . LEU B 1 161 ? 1.354 15.477 10.344 1 98.12 161 LEU B C 1
ATOM 4467 O O . LEU B 1 161 ? 0.792 15.719 9.281 1 98.12 161 LEU B O 1
ATOM 4471 N N . ALA B 1 162 ? 2.121 14.422 10.523 1 98.44 162 ALA B N 1
ATOM 4472 C CA . ALA B 1 162 ? 2.316 13.453 9.438 1 98.44 162 ALA B CA 1
ATOM 4473 C C . ALA B 1 162 ? 1.573 12.156 9.727 1 98.44 162 ALA B C 1
ATOM 4475 O O . ALA B 1 162 ? 1.676 11.602 10.82 1 98.44 162 ALA B O 1
ATOM 4476 N N . PHE B 1 163 ? 0.803 11.727 8.789 1 98.56 163 PHE B N 1
ATOM 4477 C CA . PHE B 1 163 ? 0.14 10.43 8.836 1 98.56 163 PHE B CA 1
ATOM 4478 C C . PHE B 1 163 ? 0.807 9.445 7.883 1 98.56 163 PHE B C 1
ATOM 4480 O O . PHE B 1 163 ? 0.923 9.711 6.688 1 98.56 163 PHE B O 1
ATOM 4487 N N . ILE B 1 164 ? 1.264 8.32 8.398 1 97.75 164 ILE B N 1
ATOM 4488 C CA . ILE B 1 164 ? 1.98 7.336 7.594 1 97.75 164 ILE B CA 1
ATOM 4489 C C . ILE B 1 164 ? 1.398 5.945 7.836 1 97.75 164 ILE B C 1
ATOM 4491 O O . ILE B 1 164 ? 1.215 5.535 8.984 1 97.75 164 ILE B O 1
ATOM 4495 N N . PRO B 1 165 ? 1.03 5.23 6.742 1 97.31 165 PRO B N 1
ATOM 4496 C CA . PRO B 1 165 ? 0.505 3.875 6.926 1 97.31 165 PRO B CA 1
ATOM 4497 C C . PRO B 1 165 ? 1.6 2.855 7.234 1 97.31 165 PRO B C 1
ATOM 4499 O O . PRO B 1 165 ? 2.619 2.811 6.543 1 97.31 165 PRO B O 1
ATOM 4502 N N . CYS B 1 166 ? 1.38 2.07 8.266 1 95.94 166 CYS B N 1
ATOM 4503 C CA . CYS B 1 166 ? 2.32 0.987 8.539 1 95.94 166 CYS B CA 1
ATOM 4504 C C . CYS B 1 166 ? 2.197 -0.117 7.496 1 95.94 166 CYS B C 1
ATOM 4506 O O . CYS B 1 166 ? 3.164 -0.83 7.223 1 95.94 166 CYS B O 1
ATOM 4508 N N . LYS B 1 167 ? 1.041 -0.21 6.961 1 93.94 167 LYS B N 1
ATOM 4509 C CA . LYS B 1 167 ? 0.71 -1.153 5.898 1 93.94 167 LYS B CA 1
ATOM 4510 C C . LYS B 1 167 ? -0.268 -0.536 4.902 1 93.94 167 LYS B C 1
ATOM 4512 O O . LYS B 1 167 ? -1.048 0.35 5.258 1 93.94 167 LYS B O 1
ATOM 4517 N N . GLY B 1 168 ? -0.145 -1.019 3.635 1 91.38 168 GLY B N 1
ATOM 4518 C CA . GLY B 1 168 ? -1.135 -0.563 2.672 1 91.38 168 GLY B CA 1
ATOM 4519 C C . GLY B 1 168 ? -2.562 -0.834 3.107 1 91.38 168 GLY B C 1
ATOM 4520 O O . GLY B 1 168 ? -2.865 -1.912 3.623 1 91.38 168 GLY B O 1
ATOM 4521 N N . GLY B 1 169 ? -3.371 0.217 3.021 1 92.44 169 GLY B N 1
ATOM 4522 C CA . GLY B 1 169 ? -4.777 0.06 3.354 1 92.44 169 GLY B CA 1
ATOM 4523 C C . GLY B 1 169 ? -5.074 0.283 4.824 1 92.44 169 GLY B C 1
ATOM 4524 O O . GLY B 1 169 ? -6.18 0.005 5.289 1 92.44 169 GLY B O 1
ATOM 4525 N N . SER B 1 170 ? -4.152 0.797 5.535 1 96.56 170 SER B N 1
ATOM 4526 C CA . SER B 1 170 ? -4.305 0.997 6.973 1 96.56 170 SER B CA 1
ATOM 4527 C C . SER B 1 170 ? -5.289 2.125 7.273 1 96.56 170 SER B C 1
ATOM 4529 O O . SER B 1 170 ? -5.766 2.256 8.398 1 96.56 170 SER B O 1
ATOM 4531 N N . GLY B 1 171 ? -5.551 3.016 6.332 1 97 171 GLY B N 1
ATOM 4532 C CA . GLY B 1 171 ? -6.504 4.098 6.504 1 97 171 GLY B CA 1
ATOM 4533 C C . GLY B 1 171 ? -5.844 5.441 6.762 1 97 171 GLY B C 1
ATOM 4534 O O . GLY B 1 171 ? -6.496 6.383 7.215 1 97 171 GLY B O 1
ATOM 4535 N N . ALA B 1 172 ? -4.586 5.531 6.477 1 97.94 172 ALA B N 1
ATOM 4536 C CA . ALA B 1 172 ? -3.85 6.762 6.75 1 97.94 172 ALA B CA 1
ATOM 4537 C C . ALA B 1 172 ? -4.41 7.93 5.945 1 97.94 172 ALA B C 1
ATOM 4539 O O . ALA B 1 172 ? -4.59 9.031 6.473 1 97.94 172 ALA B O 1
ATOM 4540 N N . THR B 1 173 ? -4.691 7.719 4.68 1 97.44 173 THR B N 1
ATOM 4541 C CA . THR B 1 173 ? -5.242 8.773 3.832 1 97.44 173 THR B CA 1
ATOM 4542 C C . THR B 1 173 ? -6.605 9.227 4.348 1 97.44 173 THR B C 1
ATOM 4544 O O . THR B 1 173 ? -6.875 10.422 4.426 1 97.44 173 THR B O 1
ATOM 4547 N N . PHE B 1 174 ? -7.41 8.281 4.746 1 97.94 174 PHE B N 1
ATOM 4548 C CA . PHE B 1 174 ? -8.727 8.578 5.309 1 97.94 174 PHE B CA 1
ATOM 4549 C C . PHE B 1 174 ? -8.594 9.43 6.566 1 97.94 174 PHE B C 1
ATOM 4551 O O . PHE B 1 174 ? -9.281 10.445 6.711 1 97.94 174 PHE B O 1
ATOM 4558 N N . LEU B 1 175 ? -7.734 9.031 7.418 1 98.56 175 LEU B N 1
ATOM 4559 C CA . LEU B 1 175 ? -7.551 9.75 8.68 1 98.56 175 LEU B CA 1
ATOM 4560 C C . LEU B 1 175 ? -6.992 11.148 8.43 1 98.56 175 LEU B C 1
ATOM 4562 O O . LEU B 1 175 ? -7.484 12.125 8.992 1 98.56 175 LEU B O 1
ATOM 4566 N N . ALA B 1 176 ? -5.988 11.258 7.598 1 98.56 176 ALA B N 1
ATOM 4567 C CA . ALA B 1 176 ? -5.367 12.547 7.305 1 98.56 176 ALA B CA 1
ATOM 4568 C C . ALA B 1 176 ? -6.395 13.539 6.777 1 98.56 176 ALA B C 1
ATOM 4570 O O . ALA B 1 176 ? -6.484 14.672 7.266 1 98.56 176 ALA B O 1
ATOM 4571 N N . THR B 1 177 ? -7.219 13.125 5.844 1 98.25 177 THR B N 1
ATOM 4572 C CA . THR B 1 177 ? -8.164 14.008 5.176 1 98.25 177 THR B CA 1
ATOM 4573 C C . THR B 1 177 ? -9.32 14.367 6.102 1 98.25 177 THR B C 1
ATOM 4575 O O . THR B 1 177 ? -9.734 15.531 6.172 1 98.25 177 THR B O 1
ATOM 4578 N N . ASN B 1 178 ? -9.797 13.422 6.816 1 98.38 178 ASN B N 1
ATOM 4579 C CA . ASN B 1 178 ? -10.961 13.664 7.66 1 98.38 178 ASN B CA 1
ATOM 4580 C C . ASN B 1 178 ? -10.586 14.453 8.914 1 98.38 178 ASN B C 1
ATOM 4582 O O . ASN B 1 178 ? -11.375 15.266 9.398 1 98.38 178 ASN B O 1
ATOM 4586 N N . ILE B 1 179 ? -9.414 14.203 9.453 1 98.31 179 ILE B N 1
ATOM 4587 C CA . ILE B 1 179 ? -8.945 14.984 10.594 1 98.31 179 ILE B CA 1
ATOM 4588 C C . ILE B 1 179 ? -8.68 16.422 10.164 1 98.31 179 ILE B C 1
ATOM 4590 O O . ILE B 1 179 ? -9.031 17.375 10.875 1 98.31 179 ILE B O 1
ATOM 4594 N N . ALA B 1 180 ? -8.086 16.578 8.984 1 98.5 180 ALA B N 1
ATOM 4595 C CA . ALA B 1 180 ? -7.891 17.922 8.438 1 98.5 180 ALA B CA 1
ATOM 4596 C C . ALA B 1 180 ? -9.219 18.672 8.32 1 98.5 180 ALA B C 1
ATOM 4598 O O . ALA B 1 180 ? -9.328 19.828 8.727 1 98.5 180 ALA B O 1
ATOM 4599 N N . TYR B 1 181 ? -10.195 17.984 7.809 1 98 181 TYR B N 1
ATOM 4600 C CA . TYR B 1 181 ? -11.516 18.578 7.668 1 98 181 TYR B CA 1
ATOM 4601 C C . TYR B 1 181 ? -12.086 18.953 9.031 1 98 181 TYR B C 1
ATOM 4603 O O . TYR B 1 181 ? -12.648 20.047 9.203 1 98 181 TYR B O 1
ATOM 4611 N N . ALA B 1 182 ? -12.023 18.062 9.977 1 98 182 ALA B N 1
ATOM 4612 C CA . ALA B 1 182 ? -12.562 18.297 11.312 1 98 182 ALA B CA 1
ATOM 4613 C C . ALA B 1 182 ? -11.875 19.484 11.984 1 98 182 ALA B C 1
ATOM 4615 O O . ALA B 1 182 ? -12.523 20.281 12.656 1 98 182 ALA B O 1
ATOM 4616 N N . LEU B 1 183 ? -10.57 19.562 11.828 1 97.44 183 LEU B N 1
ATOM 4617 C CA . LEU B 1 183 ? -9.82 20.688 12.383 1 97.44 183 LEU B CA 1
ATOM 4618 C C . LEU B 1 183 ? -10.336 22 11.82 1 97.44 183 LEU B C 1
ATOM 4620 O O . LEU B 1 183 ? -10.469 22.984 12.562 1 97.44 183 LEU B O 1
ATOM 4624 N N . ALA B 1 184 ? -10.625 22 10.547 1 96.88 184 ALA B N 1
ATOM 4625 C CA . ALA B 1 184 ? -11.078 23.219 9.891 1 96.88 184 ALA B CA 1
ATOM 4626 C C . ALA B 1 184 ? -12.539 23.516 10.219 1 96.88 184 ALA B C 1
ATOM 4628 O O . ALA B 1 184 ? -12.875 24.625 10.648 1 96.88 184 ALA B O 1
ATOM 4629 N N . ALA B 1 185 ? -13.391 22.516 10.055 1 95.88 185 ALA B N 1
ATOM 4630 C CA . ALA B 1 185 ? -14.836 22.703 10.141 1 95.88 185 ALA B CA 1
ATOM 4631 C C . ALA B 1 185 ? -15.289 22.844 11.594 1 95.88 185 ALA B C 1
ATOM 4633 O O . ALA B 1 185 ? -16.188 23.641 11.891 1 95.88 185 ALA B O 1
ATOM 4634 N N . GLN B 1 186 ? -14.727 22.125 12.438 1 93.75 186 GLN B N 1
ATOM 4635 C CA . GLN B 1 186 ? -15.219 22.062 13.812 1 93.75 186 GLN B CA 1
ATOM 4636 C C . GLN B 1 186 ? -14.383 22.938 14.734 1 93.75 186 GLN B C 1
ATOM 4638 O O . GLN B 1 186 ? -14.914 23.547 15.672 1 93.75 186 GLN B O 1
ATOM 4643 N N . GLU B 1 187 ? -13.102 22.984 14.477 1 92.69 187 GLU B N 1
ATOM 4644 C CA . GLU B 1 187 ? -12.211 23.719 15.367 1 92.69 187 GLU B CA 1
ATOM 4645 C C . GLU B 1 187 ? -11.836 25.078 14.773 1 92.69 187 GLU B C 1
ATOM 4647 O O . GLU B 1 187 ? -11.086 25.844 15.391 1 92.69 187 GLU B O 1
ATOM 4652 N N . ASN B 1 188 ? -12.25 25.391 13.586 1 93.94 188 ASN B N 1
ATOM 4653 C CA . ASN B 1 188 ? -12.055 26.672 12.891 1 93.94 188 ASN B CA 1
ATOM 4654 C C . ASN B 1 188 ? -10.578 27 12.734 1 93.94 188 ASN B C 1
ATOM 4656 O O . ASN B 1 188 ? -10.164 28.141 12.977 1 93.94 188 ASN B O 1
ATOM 4660 N N . LYS B 1 189 ? -9.805 25.984 12.438 1 95.12 189 LYS B N 1
ATOM 4661 C CA . LYS B 1 189 ? -8.383 26.172 12.195 1 95.12 189 LYS B CA 1
ATOM 4662 C C . LYS B 1 189 ? -8.094 26.328 10.703 1 95.12 189 LYS B C 1
ATOM 4664 O O . LYS B 1 189 ? -8.859 25.844 9.867 1 95.12 189 LYS B O 1
ATOM 4669 N N . ARG B 1 190 ? -7.09 27.109 10.352 1 94.44 190 ARG B N 1
ATOM 4670 C CA . ARG B 1 190 ? -6.578 27.141 8.984 1 94.44 190 ARG B CA 1
ATOM 4671 C C . ARG B 1 190 ? -5.715 25.906 8.711 1 94.44 190 ARG B C 1
ATOM 4673 O O . ARG B 1 190 ? -4.66 25.734 9.328 1 94.44 190 ARG B O 1
ATOM 4680 N N . VAL B 1 191 ? -6.145 25.062 7.762 1 97.62 191 VAL B N 1
ATOM 4681 C CA . VAL B 1 191 ? -5.512 23.766 7.594 1 97.62 191 VAL B CA 1
ATOM 4682 C C . VAL B 1 191 ? -5.055 23.594 6.148 1 97.62 191 VAL B C 1
ATOM 4684 O O . VAL B 1 191 ? -5.789 23.922 5.215 1 97.62 191 VAL B O 1
ATOM 4687 N N . ALA B 1 192 ? -3.83 23.172 5.953 1 97.75 192 ALA B N 1
ATOM 4688 C CA . ALA B 1 192 ? -3.305 22.734 4.668 1 97.75 192 ALA B CA 1
ATOM 4689 C C . ALA B 1 192 ? -2.977 21.234 4.699 1 97.75 192 ALA B C 1
ATOM 4691 O O . ALA B 1 192 ? -2.346 20.75 5.645 1 97.75 192 ALA B O 1
ATOM 4692 N N . LEU B 1 193 ? -3.451 20.5 3.736 1 98.31 193 LEU B N 1
ATOM 4693 C CA . LEU B 1 193 ? -3.084 19.094 3.594 1 98.31 193 LEU B CA 1
ATOM 4694 C C . LEU B 1 193 ? -2.225 18.875 2.352 1 98.31 193 LEU B C 1
ATOM 4696 O O . LEU B 1 193 ? -2.596 19.297 1.254 1 98.31 193 LEU B O 1
ATOM 4700 N N . PHE B 1 194 ? -1.066 18.344 2.533 1 97.69 194 PHE B N 1
ATOM 4701 C CA . PHE B 1 194 ? -0.189 17.969 1.429 1 97.69 194 PHE B CA 1
ATOM 4702 C C . PHE B 1 194 ? -0.202 16.469 1.206 1 97.69 194 PHE B C 1
ATOM 4704 O O . PHE B 1 194 ? 0.074 15.695 2.127 1 97.69 194 PHE B O 1
ATOM 4711 N N . ASP B 1 195 ? -0.546 16.047 0.015 1 96.62 195 ASP B N 1
ATOM 4712 C CA . ASP B 1 195 ? -0.442 14.648 -0.365 1 96.62 195 ASP B CA 1
ATOM 4713 C C . ASP B 1 195 ? 0.977 14.297 -0.81 1 96.62 195 ASP B C 1
ATOM 4715 O O . ASP B 1 195 ? 1.339 14.508 -1.969 1 96.62 195 ASP B O 1
ATOM 4719 N N . PHE B 1 196 ? 1.704 13.664 0.095 1 95.06 196 PHE B N 1
ATOM 4720 C CA . PHE B 1 196 ? 3.104 13.352 -0.169 1 95.06 196 PHE B CA 1
ATOM 4721 C C . PHE B 1 196 ? 3.256 11.898 -0.606 1 95.06 196 PHE B C 1
ATOM 4723 O O . PHE B 1 196 ? 4.371 11.367 -0.651 1 95.06 196 PHE B O 1
ATOM 4730 N N . ASN B 1 197 ? 2.164 11.219 -0.795 1 93.25 197 ASN B N 1
ATOM 4731 C CA . ASN B 1 197 ? 2.217 9.961 -1.527 1 93.25 197 ASN B CA 1
ATOM 4732 C C . ASN B 1 197 ? 2.279 10.188 -3.035 1 93.25 197 ASN B C 1
ATOM 4734 O O . ASN B 1 197 ? 1.311 9.922 -3.748 1 93.25 197 ASN B O 1
ATOM 4738 N N . LEU B 1 198 ? 3.396 10.531 -3.48 1 89.12 198 LEU B N 1
ATOM 4739 C CA . LEU B 1 198 ? 3.58 11.211 -4.758 1 89.12 198 LEU B CA 1
ATOM 4740 C C . LEU B 1 198 ? 3.234 10.289 -5.922 1 89.12 198 LEU B C 1
ATOM 4742 O O . LEU B 1 198 ? 2.674 10.727 -6.926 1 89.12 198 LEU B O 1
ATOM 4746 N N . GLN B 1 199 ? 3.467 9.047 -5.793 1 82.38 199 GLN B N 1
ATOM 4747 C CA . GLN B 1 199 ? 3.279 8.133 -6.918 1 82.38 199 GLN B CA 1
ATOM 4748 C C . GLN B 1 199 ? 1.851 7.602 -6.961 1 82.38 199 GLN B C 1
ATOM 4750 O O . GLN B 1 199 ? 1.319 7.32 -8.039 1 82.38 199 GLN B O 1
ATOM 4755 N N . PHE B 1 200 ? 1.224 7.574 -5.773 1 83.62 200 PHE B N 1
ATOM 4756 C CA . PHE B 1 200 ? -0.052 6.871 -5.734 1 83.62 200 PHE B CA 1
ATOM 4757 C C . PHE B 1 200 ? -1.096 7.68 -4.977 1 83.62 200 PHE B C 1
ATOM 4759 O O . PHE B 1 200 ? -2.135 7.148 -4.578 1 83.62 200 PHE B O 1
ATOM 4766 N N . GLY B 1 201 ? -0.807 8.906 -4.797 1 91.06 201 GLY B N 1
ATOM 4767 C CA . GLY B 1 201 ? -1.674 9.711 -3.949 1 91.06 201 GLY B CA 1
ATOM 4768 C C . GLY B 1 201 ? -3.072 9.883 -4.516 1 91.06 201 GLY B C 1
ATOM 4769 O O . GLY B 1 201 ? -3.246 9.992 -5.73 1 91.06 201 GLY B O 1
ATOM 4770 N N . ASP B 1 202 ? -4.094 9.836 -3.604 1 91.25 202 ASP B N 1
ATOM 4771 C CA . ASP B 1 202 ? -5.492 10 -3.988 1 91.25 202 ASP B CA 1
ATOM 4772 C C . ASP B 1 202 ? -6.277 10.742 -2.908 1 91.25 202 ASP B C 1
ATOM 4774 O O . ASP B 1 202 ? -7.5 10.617 -2.826 1 91.25 202 ASP B O 1
ATOM 4778 N N . ALA B 1 203 ? -5.602 11.5 -2.104 1 94.62 203 ALA B N 1
ATOM 4779 C CA . ALA B 1 203 ? -6.219 12.156 -0.958 1 94.62 203 ALA B CA 1
ATOM 4780 C C . ALA B 1 203 ? -7.336 13.102 -1.404 1 94.62 203 ALA B C 1
ATOM 4782 O O . ALA B 1 203 ? -8.344 13.258 -0.703 1 94.62 203 ALA B O 1
ATOM 4783 N N . SER B 1 204 ? -7.195 13.75 -2.541 1 92.19 204 SER B N 1
ATOM 4784 C CA . SER B 1 204 ? -8.18 14.719 -3.012 1 92.19 204 SER B CA 1
ATOM 4785 C C . SER B 1 204 ? -9.547 14.062 -3.191 1 92.19 204 SER B C 1
ATOM 4787 O O . SER B 1 204 ? -10.578 14.711 -2.982 1 92.19 204 SER B O 1
ATOM 4789 N N . LEU B 1 205 ? -9.609 12.805 -3.479 1 91 205 LEU B N 1
ATOM 4790 C CA . LEU B 1 205 ? -10.852 12.086 -3.742 1 91 205 LEU B CA 1
ATOM 4791 C C . LEU B 1 205 ? -11.656 11.898 -2.457 1 91 205 LEU B C 1
ATOM 4793 O O . LEU B 1 205 ? -12.844 11.57 -2.504 1 91 205 LEU B O 1
ATOM 4797 N N . PHE B 1 206 ? -10.969 12.07 -1.375 1 93.81 206 PHE B N 1
ATOM 4798 C CA . PHE B 1 206 ? -11.609 11.805 -0.09 1 93.81 206 PHE B CA 1
ATOM 4799 C C . PHE B 1 206 ? -12.391 13.016 0.391 1 93.81 206 PHE B C 1
ATOM 4801 O O . PHE B 1 206 ? -13.211 12.914 1.306 1 93.81 206 PHE B O 1
ATOM 4808 N N . VAL B 1 207 ? -12.109 14.211 -0.232 1 89.25 207 VAL B N 1
ATOM 4809 C CA . VAL B 1 207 ? -12.727 15.398 0.338 1 89.25 207 VAL B CA 1
ATOM 4810 C C . VAL B 1 207 ? -13.312 16.266 -0.776 1 89.25 207 VAL B C 1
ATOM 4812 O O . VAL B 1 207 ? -13.883 17.328 -0.514 1 89.25 207 VAL B O 1
ATOM 4815 N N . GLN B 1 208 ? -13.203 15.891 -1.93 1 82 208 GLN B N 1
ATOM 4816 C CA . GLN B 1 208 ? -13.742 16.688 -3.025 1 82 208 GLN B CA 1
ATOM 4817 C C . GLN B 1 208 ? -14.172 15.805 -4.191 1 82 208 GLN B C 1
ATOM 4819 O O . GLN B 1 208 ? -13.742 14.656 -4.293 1 82 208 GLN B O 1
ATOM 4824 N N . ASP B 1 209 ? -14.977 16.5 -4.918 1 77.19 209 ASP B N 1
ATOM 4825 C CA . ASP B 1 209 ? -15.453 15.812 -6.117 1 77.19 209 ASP B CA 1
ATOM 4826 C C . ASP B 1 209 ? -14.656 16.234 -7.344 1 77.19 209 ASP B C 1
ATOM 4828 O O . ASP B 1 209 ? -14.414 17.422 -7.559 1 77.19 209 ASP B O 1
ATOM 4832 N N . GLY B 1 210 ? -13.953 15.266 -8 1 72.56 210 GLY B N 1
ATOM 4833 C CA . GLY B 1 210 ? -13.328 15.57 -9.281 1 72.56 210 GLY B CA 1
ATOM 4834 C C . GLY B 1 210 ? -11.812 15.578 -9.219 1 72.56 210 GLY B C 1
ATOM 4835 O O . GLY B 1 210 ? -11.227 15.555 -8.141 1 72.56 210 GLY B O 1
ATOM 4836 N N . PRO B 1 211 ? -11.219 15.742 -10.406 1 75.81 211 PRO B N 1
ATOM 4837 C CA . PRO B 1 211 ? -9.758 15.75 -10.484 1 75.81 211 PRO B CA 1
ATOM 4838 C C . PRO B 1 211 ? -9.164 17.109 -10.117 1 75.81 211 PRO B C 1
ATOM 4840 O O . PRO B 1 211 ? -9.766 18.156 -10.406 1 75.81 211 PRO B O 1
ATOM 4843 N N . PRO B 1 212 ? -8.023 17 -9.492 1 79.44 212 PRO B N 1
ATOM 4844 C CA . PRO B 1 212 ? -7.375 18.281 -9.156 1 79.44 212 PRO B CA 1
ATOM 4845 C C . PRO B 1 212 ? -6.832 19 -10.383 1 79.44 212 PRO B C 1
ATOM 4847 O O . PRO B 1 212 ? -6.324 18.375 -11.312 1 79.44 212 PRO B O 1
ATOM 4850 N N . ALA B 1 213 ? -6.926 20.328 -10.344 1 80.75 213 ALA B N 1
ATOM 4851 C CA . ALA B 1 213 ? -6.395 21.141 -11.43 1 80.75 213 ALA B CA 1
ATOM 4852 C C . ALA B 1 213 ? -4.887 21.328 -11.289 1 80.75 213 ALA B C 1
ATOM 4854 O O . ALA B 1 213 ? -4.18 21.484 -12.289 1 80.75 213 ALA B O 1
ATOM 4855 N N . THR B 1 214 ? -4.449 21.359 -10.094 1 89.62 214 THR B N 1
ATOM 4856 C CA . THR B 1 214 ? -3.047 21.578 -9.766 1 89.62 214 THR B CA 1
ATOM 4857 C C . THR B 1 214 ? -2.555 20.531 -8.766 1 89.62 214 THR B C 1
ATOM 4859 O O . THR B 1 214 ? -3.354 19.938 -8.039 1 89.62 214 THR B O 1
ATOM 4862 N N . SER B 1 215 ? -1.236 20.234 -8.852 1 93.62 215 SER B N 1
ATOM 4863 C CA . SER B 1 215 ? -0.609 19.281 -7.938 1 93.62 215 SER B CA 1
ATOM 4864 C C . SER B 1 215 ? 0.689 19.844 -7.367 1 93.62 215 SER B C 1
ATOM 4866 O O . SER B 1 215 ? 1.107 20.953 -7.723 1 93.62 215 SER B O 1
ATOM 4868 N N . ILE B 1 216 ? 1.254 19.109 -6.512 1 94.94 216 ILE B N 1
ATOM 4869 C CA . ILE B 1 216 ? 2.52 19.484 -5.891 1 94.94 216 ILE B CA 1
ATOM 4870 C C . ILE B 1 216 ? 3.596 19.625 -6.961 1 94.94 216 ILE B C 1
ATOM 4872 O O . ILE B 1 216 ? 4.527 20.422 -6.809 1 94.94 216 ILE B O 1
ATOM 4876 N N . ALA B 1 217 ? 3.492 18.922 -8.055 1 94.38 217 ALA B N 1
ATOM 4877 C CA . ALA B 1 217 ? 4.449 19.016 -9.148 1 94.38 217 ALA B CA 1
ATOM 4878 C C . ALA B 1 217 ? 4.41 20.406 -9.781 1 94.38 217 ALA B C 1
ATOM 4880 O O . ALA B 1 217 ? 5.449 20.953 -10.164 1 94.38 217 ALA B O 1
ATOM 4881 N N . ASP B 1 218 ? 3.277 20.953 -9.906 1 94 218 ASP B N 1
ATOM 4882 C CA . ASP B 1 218 ? 3.123 22.281 -10.469 1 94 218 ASP B CA 1
ATOM 4883 C C . ASP B 1 218 ? 3.779 23.344 -9.578 1 94 218 ASP B C 1
ATOM 4885 O O . ASP B 1 218 ? 4.414 24.266 -10.078 1 94 218 ASP B O 1
ATOM 4889 N N . VAL B 1 219 ? 3.629 23.172 -8.312 1 94.12 219 VAL B N 1
ATOM 4890 C CA . VAL B 1 219 ? 4.25 24.094 -7.355 1 94.12 219 VAL B CA 1
ATOM 4891 C C . VAL B 1 219 ? 5.77 23.953 -7.418 1 94.12 219 VAL B C 1
ATOM 4893 O O . VAL B 1 219 ? 6.492 24.938 -7.418 1 94.12 219 VAL B O 1
ATOM 4896 N N . ALA B 1 220 ? 6.195 22.703 -7.488 1 93.62 220 ALA B N 1
ATOM 4897 C CA . ALA B 1 220 ? 7.625 22.422 -7.555 1 93.62 220 ALA B CA 1
ATOM 4898 C C . ALA B 1 220 ? 8.25 23.062 -8.789 1 93.62 220 ALA B C 1
ATOM 4900 O O . ALA B 1 220 ? 9.375 23.562 -8.734 1 93.62 220 ALA B O 1
ATOM 4901 N N . ARG B 1 221 ? 7.605 23.047 -9.891 1 92.56 221 ARG B N 1
ATOM 4902 C CA . ARG B 1 221 ? 8.102 23.594 -11.148 1 92.56 221 ARG B CA 1
ATOM 4903 C C . ARG B 1 221 ? 8.281 25.109 -11.047 1 92.56 221 ARG B C 1
ATOM 4905 O O . ARG B 1 221 ? 9.125 25.672 -11.734 1 92.56 221 ARG B O 1
ATOM 4912 N N . GLN B 1 222 ? 7.48 25.688 -10.203 1 92.69 222 GLN B N 1
ATOM 4913 C CA . GLN B 1 222 ? 7.531 27.125 -10.039 1 92.69 222 GLN B CA 1
ATOM 4914 C C . GLN B 1 222 ? 7.926 27.516 -8.617 1 92.69 222 GLN B C 1
ATOM 4916 O O . GLN B 1 222 ? 7.367 28.453 -8.039 1 92.69 222 GLN B O 1
ATOM 4921 N N . ILE B 1 223 ? 8.797 26.734 -8.086 1 91.44 223 ILE B N 1
ATOM 4922 C CA . ILE B 1 223 ? 9.125 26.828 -6.668 1 91.44 223 ILE B CA 1
ATOM 4923 C C . ILE B 1 223 ? 9.711 28.203 -6.367 1 91.44 223 ILE B C 1
ATOM 4925 O O . ILE B 1 223 ? 9.578 28.719 -5.25 1 91.44 223 ILE B O 1
ATOM 4929 N N . GLN B 1 224 ? 10.312 28.875 -7.34 1 88.38 224 GLN B N 1
ATOM 4930 C CA . GLN B 1 224 ? 10.969 30.156 -7.164 1 88.38 224 GLN B CA 1
ATOM 4931 C C . GLN B 1 224 ? 9.953 31.266 -6.918 1 88.38 224 GLN B C 1
ATOM 4933 O O . GLN B 1 224 ? 10.273 32.312 -6.34 1 88.38 224 GLN B O 1
ATOM 4938 N N . ARG B 1 225 ? 8.773 31.016 -7.367 1 88.31 225 ARG B N 1
ATOM 4939 C CA . ARG B 1 225 ? 7.723 32 -7.215 1 88.31 225 ARG B CA 1
ATOM 4940 C C . ARG B 1 225 ? 6.828 31.688 -6.02 1 88.31 225 ARG B C 1
ATOM 4942 O O . ARG B 1 225 ? 5.809 32.344 -5.809 1 88.31 225 ARG B O 1
ATOM 4949 N N . LEU B 1 226 ? 7.223 30.75 -5.246 1 90.44 226 LEU B N 1
ATOM 4950 C CA . LEU B 1 226 ? 6.348 30.234 -4.199 1 90.44 226 LEU B CA 1
ATOM 4951 C C . LEU B 1 226 ? 6.207 31.25 -3.066 1 90.44 226 LEU B C 1
ATOM 4953 O O . LEU B 1 226 ? 7.203 31.656 -2.455 1 90.44 226 LEU B O 1
ATOM 4957 N N . ASP B 1 227 ? 5.066 31.703 -2.895 1 86.12 227 ASP B N 1
ATOM 4958 C CA . ASP B 1 227 ? 4.641 32.469 -1.736 1 86.12 227 ASP B CA 1
ATOM 4959 C C . ASP B 1 227 ? 3.248 32.062 -1.27 1 86.12 227 ASP B C 1
ATOM 4961 O O . ASP B 1 227 ? 2.709 31.062 -1.742 1 86.12 227 ASP B O 1
ATOM 4965 N N . GLY B 1 228 ? 2.734 32.75 -0.289 1 87.81 228 GLY B N 1
ATOM 4966 C CA . GLY B 1 228 ? 1.446 32.375 0.269 1 87.81 228 GLY B CA 1
ATOM 4967 C C . GLY B 1 228 ? 0.326 32.375 -0.754 1 87.81 228 GLY B C 1
ATOM 4968 O O . GLY B 1 228 ? -0.505 31.469 -0.785 1 87.81 228 GLY B O 1
ATOM 4969 N N . SER B 1 229 ? 0.32 33.406 -1.552 1 85.81 229 SER B N 1
ATOM 4970 C CA . SER B 1 229 ? -0.726 33.562 -2.559 1 85.81 229 SER B CA 1
ATOM 4971 C C . SER B 1 229 ? -0.64 32.469 -3.609 1 85.81 229 SER B C 1
ATOM 4973 O O . SER B 1 229 ? -1.657 31.875 -3.988 1 85.81 229 SER B O 1
ATOM 4975 N N . PHE B 1 230 ? 0.538 32.25 -4.078 1 89.56 230 PHE B N 1
ATOM 4976 C CA . PHE B 1 230 ? 0.736 31.188 -5.062 1 89.56 230 PHE B CA 1
ATOM 4977 C C . PHE B 1 230 ? 0.339 29.844 -4.488 1 89.56 230 PHE B C 1
ATOM 4979 O O . PHE B 1 230 ? -0.317 29.047 -5.164 1 89.56 230 PHE B O 1
ATOM 4986 N N . LEU B 1 231 ? 0.756 29.547 -3.268 1 92.62 231 LEU B N 1
ATOM 4987 C CA . LEU B 1 231 ? 0.39 28.297 -2.619 1 92.62 231 LEU B CA 1
ATOM 4988 C C . LEU B 1 231 ? -1.126 28.172 -2.51 1 92.62 231 LEU B C 1
ATOM 4990 O O . LEU B 1 231 ? -1.689 27.125 -2.875 1 92.62 231 LEU B O 1
ATOM 4994 N N . ASN B 1 232 ? -1.706 29.188 -2.096 1 89.25 232 ASN B N 1
ATOM 4995 C CA . ASN B 1 232 ? -3.156 29.188 -1.927 1 89.25 232 ASN B CA 1
ATOM 4996 C C . ASN B 1 232 ? -3.871 28.922 -3.25 1 89.25 232 ASN B C 1
ATOM 4998 O O . ASN B 1 232 ? -4.84 28.156 -3.301 1 89.25 232 ASN B O 1
ATOM 5002 N N . SER B 1 233 ? -3.4 29.547 -4.301 1 88.19 233 SER B N 1
ATOM 5003 C CA . SER B 1 233 ? -4.027 29.391 -5.609 1 88.19 233 SER B CA 1
ATOM 5004 C C . SER B 1 233 ? -3.789 28 -6.18 1 88.19 233 SER B C 1
ATOM 5006 O O . SER B 1 233 ? -4.508 27.562 -7.078 1 88.19 233 SER B O 1
ATOM 5008 N N . SER B 1 234 ? -2.818 27.375 -5.66 1 92.44 234 SER B N 1
ATOM 5009 C CA . SER B 1 234 ? -2.469 26.047 -6.16 1 92.44 234 SER B CA 1
ATOM 5010 C C . SER B 1 234 ? -3.211 24.969 -5.398 1 92.44 234 SER B C 1
ATOM 5012 O O . SER B 1 234 ? -3.154 23.781 -5.77 1 92.44 234 SER B O 1
ATOM 5014 N N . MET B 1 235 ? -3.916 25.359 -4.402 1 93.06 235 MET B N 1
ATOM 5015 C CA . MET B 1 235 ? -4.582 24.391 -3.537 1 93.06 235 MET B CA 1
ATOM 5016 C C . MET B 1 235 ? -6.012 24.141 -3.996 1 93.06 235 MET B C 1
ATOM 5018 O O . MET B 1 235 ? -6.672 25.047 -4.504 1 93.06 235 MET B O 1
ATOM 5022 N N . ILE B 1 236 ? -6.426 22.891 -3.85 1 93.56 236 ILE B N 1
ATOM 5023 C CA . ILE B 1 236 ? -7.855 22.594 -3.9 1 93.56 236 ILE B CA 1
ATOM 5024 C C . ILE B 1 236 ? -8.539 23.141 -2.65 1 93.56 236 ILE B C 1
ATOM 5026 O O . ILE B 1 236 ? -8.195 22.766 -1.529 1 93.56 236 ILE B O 1
ATOM 5030 N N . GLN B 1 237 ? -9.477 24.031 -2.855 1 92.12 237 GLN B N 1
ATOM 5031 C CA . GLN B 1 237 ? -10.188 24.609 -1.713 1 92.12 237 GLN B CA 1
ATOM 5032 C C . GLN B 1 237 ? -11.352 23.719 -1.292 1 92.12 237 GLN B C 1
ATOM 5034 O O . GLN B 1 237 ? -12.391 23.688 -1.957 1 92.12 237 GLN B O 1
ATOM 5039 N N . VAL B 1 238 ? -11.203 23.031 -0.208 1 94.12 238 VAL B N 1
ATOM 5040 C CA . VAL B 1 238 ? -12.242 22.156 0.323 1 94.12 238 VAL B CA 1
ATOM 5041 C C . VAL B 1 238 ? -13.219 22.984 1.173 1 94.12 238 VAL B C 1
ATOM 5043 O O . VAL B 1 238 ? -14.43 22.812 1.067 1 94.12 238 VAL B O 1
ATOM 5046 N N . LEU B 1 239 ? -12.695 23.766 2.049 1 93.44 239 LEU B N 1
ATOM 5047 C CA . LEU B 1 239 ? -13.352 24.812 2.822 1 93.44 239 LEU B CA 1
ATOM 5048 C C . LEU B 1 239 ? -12.586 26.125 2.703 1 93.44 239 LEU B C 1
ATOM 5050 O O . LEU B 1 239 ? -11.438 26.141 2.26 1 93.44 239 LEU B O 1
ATOM 5054 N N . PRO B 1 240 ? -13.164 27.172 3.061 1 91.94 240 PRO B N 1
ATOM 5055 C CA . PRO B 1 240 ? -12.445 28.453 3 1 91.94 240 PRO B CA 1
ATOM 5056 C C . PRO B 1 240 ? -11.148 28.438 3.803 1 91.94 240 PRO B C 1
ATOM 5058 O O . PRO B 1 240 ? -10.18 29.109 3.432 1 91.94 240 PRO B O 1
ATOM 5061 N N . ASN B 1 241 ? -11.18 27.703 4.859 1 93.94 241 ASN B N 1
ATOM 5062 C CA . ASN B 1 241 ? -10 27.641 5.719 1 93.94 241 ASN B CA 1
ATOM 5063 C C . ASN B 1 241 ? -9.312 26.281 5.621 1 93.94 241 ASN B C 1
ATOM 5065 O O . ASN B 1 241 ? -8.586 25.875 6.535 1 93.94 241 ASN B O 1
ATOM 5069 N N . PHE B 1 242 ? -9.602 25.516 4.59 1 96.56 242 PHE B N 1
ATOM 5070 C CA . PHE B 1 242 ? -8.977 24.219 4.367 1 96.56 242 PHE B CA 1
ATOM 5071 C C . PHE B 1 242 ? -8.617 24.031 2.898 1 96.56 242 PHE B C 1
ATOM 5073 O O . PHE B 1 242 ? -9.5 23.891 2.051 1 96.56 242 PHE B O 1
ATOM 5080 N N . GLY B 1 243 ? -7.262 23.984 2.686 1 95.56 243 GLY B N 1
ATOM 5081 C CA . GLY B 1 243 ? -6.738 23.719 1.354 1 95.56 243 GLY B CA 1
ATOM 5082 C C . GLY B 1 243 ? -5.93 22.438 1.272 1 95.56 243 GLY B C 1
ATOM 5083 O O . GLY B 1 243 ? -5.336 22.016 2.264 1 95.56 243 GLY B O 1
ATOM 5084 N N . MET B 1 244 ? -5.961 21.875 0.056 1 96.38 244 MET B N 1
ATOM 5085 C CA . MET B 1 244 ? -5.203 20.641 -0.149 1 96.38 244 MET B CA 1
ATOM 5086 C C . MET B 1 244 ? -4.352 20.734 -1.41 1 96.38 244 MET B C 1
ATOM 5088 O O . MET B 1 244 ? -4.812 21.219 -2.443 1 96.38 244 MET B O 1
ATOM 5092 N N . LEU B 1 245 ? -3.137 20.359 -1.238 1 96.06 245 LEU B N 1
ATOM 5093 C CA . LEU B 1 245 ? -2.244 20.219 -2.381 1 96.06 245 LEU B CA 1
ATOM 5094 C C . LEU B 1 245 ? -2.158 18.75 -2.812 1 96.06 245 LEU B C 1
ATOM 5096 O O . LEU B 1 245 ? -1.641 17.906 -2.072 1 96.06 245 LEU B O 1
ATOM 5100 N N . ALA B 1 246 ? -2.582 18.453 -4.008 1 95.62 246 ALA B N 1
ATOM 5101 C CA . ALA B 1 246 ? -2.74 17.094 -4.492 1 95.62 246 ALA B CA 1
ATOM 5102 C C . ALA B 1 246 ? -1.401 16.5 -4.93 1 95.62 246 ALA B C 1
ATOM 5104 O O . ALA B 1 246 ? -0.475 17.234 -5.27 1 95.62 246 ALA B O 1
ATOM 5105 N N . ALA B 1 247 ? -1.323 15.164 -4.879 1 94.12 247 ALA B N 1
ATOM 5106 C CA . ALA B 1 247 ? -0.203 14.453 -5.492 1 94.12 247 ALA B CA 1
ATOM 5107 C C . ALA B 1 247 ? -0.247 14.57 -7.012 1 94.12 247 ALA B C 1
ATOM 5109 O O . ALA B 1 247 ? -1.288 14.898 -7.586 1 94.12 247 ALA B O 1
ATOM 5110 N N . PRO B 1 248 ? 0.92 14.328 -7.641 1 91.62 248 PRO B N 1
ATOM 5111 C CA . PRO B 1 248 ? 0.947 14.352 -9.102 1 91.62 248 PRO B CA 1
ATOM 5112 C C . PRO B 1 248 ? 0.041 13.297 -9.734 1 91.62 248 PRO B C 1
ATOM 5114 O O . PRO B 1 248 ? -0.213 12.25 -9.125 1 91.62 248 PRO B O 1
ATOM 5117 N N . GLU B 1 249 ? -0.338 13.547 -10.969 1 83.56 249 GLU B N 1
ATOM 5118 C CA . GLU B 1 249 ? -1.283 12.672 -11.656 1 83.56 249 GLU B CA 1
ATOM 5119 C C . GLU B 1 249 ? -0.574 11.469 -12.266 1 83.56 249 GLU B C 1
ATOM 5121 O O . GLU B 1 249 ? -1.216 10.477 -12.617 1 83.56 249 GLU B O 1
ATOM 5126 N N . SER B 1 250 ? 0.703 11.57 -12.375 1 83.38 250 SER B N 1
ATOM 5127 C CA . SER B 1 250 ? 1.457 10.484 -13 1 83.38 250 SER B CA 1
ATOM 5128 C C . SER B 1 250 ? 2.814 10.297 -12.336 1 83.38 250 SER B C 1
ATOM 5130 O O . SER B 1 250 ? 3.354 11.234 -11.742 1 83.38 250 SER B O 1
ATOM 5132 N N . PRO B 1 251 ? 3.348 9.086 -12.43 1 79.62 251 PRO B N 1
ATOM 5133 C CA . PRO B 1 251 ? 4.684 8.844 -11.883 1 79.62 251 PRO B CA 1
ATOM 5134 C C . PRO B 1 251 ? 5.75 9.742 -12.508 1 79.62 251 PRO B C 1
ATOM 5136 O O . PRO B 1 251 ? 6.723 10.109 -11.844 1 79.62 251 PRO B O 1
ATOM 5139 N N . GLU B 1 252 ? 5.555 10.07 -13.789 1 84.12 252 GLU B N 1
ATOM 5140 C CA . GLU B 1 252 ? 6.496 10.953 -14.469 1 84.12 252 GLU B CA 1
ATOM 5141 C C . GLU B 1 252 ? 6.535 12.336 -13.82 1 84.12 252 GLU B C 1
ATOM 5143 O O . GLU B 1 252 ? 7.609 12.914 -13.633 1 84.12 252 GLU B O 1
ATOM 5148 N N . LYS B 1 253 ? 5.41 12.812 -13.484 1 89.12 253 LYS B N 1
ATOM 5149 C CA . LYS B 1 253 ? 5.324 14.102 -12.812 1 89.12 253 LYS B CA 1
ATOM 5150 C C . LYS B 1 253 ? 5.852 14.016 -11.383 1 89.12 253 LYS B C 1
ATOM 5152 O O . LYS B 1 253 ? 6.43 14.969 -10.867 1 89.12 253 LYS B O 1
ATOM 5157 N N . ALA B 1 254 ? 5.637 12.844 -10.773 1 89.06 254 ALA B N 1
ATOM 5158 C CA . ALA B 1 254 ? 6.152 12.633 -9.422 1 89.06 254 ALA B CA 1
ATOM 5159 C C . ALA B 1 254 ? 7.676 12.734 -9.391 1 89.06 254 ALA B C 1
ATOM 5161 O O . ALA B 1 254 ? 8.25 13.219 -8.414 1 89.06 254 ALA B O 1
ATOM 5162 N N . ALA B 1 255 ? 8.305 12.352 -10.445 1 87 255 ALA B N 1
ATOM 5163 C CA . ALA B 1 255 ? 9.758 12.328 -10.531 1 87 255 ALA B CA 1
ATOM 5164 C C . ALA B 1 255 ? 10.328 13.742 -10.602 1 87 255 ALA B C 1
ATOM 5166 O O . ALA B 1 255 ? 11.523 13.953 -10.367 1 87 255 ALA B O 1
ATOM 5167 N N . GLU B 1 256 ? 9.508 14.703 -10.852 1 90.12 256 GLU B N 1
ATOM 5168 C CA . GLU B 1 256 ? 9.93 16.094 -10.938 1 90.12 256 GLU B CA 1
ATOM 5169 C C . GLU B 1 256 ? 10.141 16.688 -9.547 1 90.12 256 GLU B C 1
ATOM 5171 O O . GLU B 1 256 ? 10.797 17.719 -9.398 1 90.12 256 GLU B O 1
ATOM 5176 N N . ILE B 1 257 ? 9.578 16.094 -8.625 1 92.5 257 ILE B N 1
ATOM 5177 C CA . ILE B 1 257 ? 9.648 16.609 -7.262 1 92.5 257 ILE B CA 1
ATOM 5178 C C . ILE B 1 257 ? 10.961 16.188 -6.617 1 92.5 257 ILE B C 1
ATOM 5180 O O . ILE B 1 257 ? 11.281 14.992 -6.574 1 92.5 257 ILE B O 1
ATOM 5184 N N . ARG B 1 258 ? 11.68 17.141 -6.164 1 91 258 ARG B N 1
ATOM 5185 C CA . ARG B 1 258 ? 12.977 16.891 -5.551 1 91 258 ARG B CA 1
ATOM 5186 C C . ARG B 1 258 ? 13.008 17.391 -4.109 1 91 258 ARG B C 1
ATOM 5188 O O . ARG B 1 258 ? 12.141 18.172 -3.697 1 91 258 ARG B O 1
ATOM 5195 N N . SER B 1 259 ? 14.016 16.953 -3.375 1 89.5 259 SER B N 1
ATOM 5196 C CA . SER B 1 259 ? 14.156 17.297 -1.965 1 89.5 259 SER B CA 1
ATOM 5197 C C . SER B 1 259 ? 14.242 18.812 -1.771 1 89.5 259 SER B C 1
ATOM 5199 O O . SER B 1 259 ? 13.773 19.344 -0.758 1 89.5 259 SER B O 1
ATOM 5201 N N . GLU B 1 260 ? 14.758 19.5 -2.707 1 90.56 260 GLU B N 1
ATOM 5202 C CA . GLU B 1 260 ? 14.977 20.938 -2.596 1 90.56 260 GLU B CA 1
ATOM 5203 C C . GLU B 1 260 ? 13.648 21.703 -2.615 1 90.56 260 GLU B C 1
ATOM 5205 O O . GLU B 1 260 ? 13.594 22.859 -2.191 1 90.56 260 GLU B O 1
ATOM 5210 N N . HIS B 1 261 ? 12.648 21.078 -3.113 1 93.44 261 HIS B N 1
ATOM 5211 C CA . HIS B 1 261 ? 11.344 21.719 -3.23 1 93.44 261 HIS B CA 1
ATOM 5212 C C . HIS B 1 261 ? 10.594 21.688 -1.906 1 93.44 261 HIS B C 1
ATOM 5214 O O . HIS B 1 261 ? 9.641 22.453 -1.709 1 93.44 261 HIS B O 1
ATOM 5220 N N . ILE B 1 262 ? 10.969 20.844 -0.984 1 93.19 262 ILE B N 1
ATOM 5221 C CA . ILE B 1 262 ? 10.156 20.484 0.178 1 93.19 262 ILE B CA 1
ATOM 5222 C C . ILE B 1 262 ? 10.273 21.578 1.237 1 93.19 262 ILE B C 1
ATOM 5224 O O . ILE B 1 262 ? 9.266 22.062 1.755 1 93.19 262 ILE B O 1
ATOM 5228 N N . ASN B 1 263 ? 11.43 21.984 1.504 1 90.44 263 ASN B N 1
ATOM 5229 C CA . ASN B 1 263 ? 11.656 22.969 2.564 1 90.44 263 ASN B CA 1
ATOM 5230 C C . ASN B 1 263 ? 10.945 24.281 2.27 1 90.44 263 ASN B C 1
ATOM 5232 O O . ASN B 1 263 ? 10.25 24.828 3.129 1 90.44 263 ASN B O 1
ATOM 5236 N N . PRO B 1 264 ? 11.133 24.797 1.023 1 91.62 264 PRO B N 1
ATOM 5237 C CA . PRO B 1 264 ? 10.406 26.031 0.717 1 91.62 264 PRO B CA 1
ATOM 5238 C C . PRO B 1 264 ? 8.898 25.891 0.872 1 91.62 264 PRO B C 1
ATOM 5240 O O . PRO B 1 264 ? 8.227 26.812 1.343 1 91.62 264 PRO B O 1
ATOM 5243 N N . LEU B 1 265 ? 8.391 24.797 0.465 1 95 265 LEU B N 1
ATOM 5244 C CA . LEU B 1 265 ? 6.957 24.531 0.575 1 95 265 LEU B CA 1
ATOM 5245 C C . LEU B 1 265 ? 6.5 24.625 2.027 1 95 265 LEU B C 1
ATOM 5247 O O . LEU B 1 265 ? 5.492 25.266 2.328 1 95 265 LEU B O 1
ATOM 5251 N N . PHE B 1 266 ? 7.23 24.047 2.936 1 94.25 266 PHE B N 1
ATOM 5252 C CA . PHE B 1 266 ? 6.891 24.047 4.355 1 94.25 266 PHE B CA 1
ATOM 5253 C C . PHE B 1 266 ? 7.008 25.453 4.938 1 94.25 266 PHE B C 1
ATOM 5255 O O . PHE B 1 266 ? 6.18 25.859 5.75 1 94.25 266 PHE B O 1
ATOM 5262 N N . GLN B 1 267 ? 7.973 26.094 4.531 1 89.31 267 GLN B N 1
ATOM 5263 C CA . GLN B 1 267 ? 8.211 27.438 5.051 1 89.31 267 GLN B CA 1
ATOM 5264 C C . GLN B 1 267 ? 7.02 28.344 4.766 1 89.31 267 GLN B C 1
ATOM 5266 O O . GLN B 1 267 ? 6.574 29.094 5.648 1 89.31 267 GLN B O 1
ATOM 5271 N N . VAL B 1 268 ? 6.613 28.25 3.576 1 90.88 268 VAL B N 1
ATOM 5272 C CA . VAL B 1 268 ? 5.484 29.078 3.188 1 90.88 268 VAL B CA 1
ATOM 5273 C C . VAL B 1 268 ? 4.219 28.594 3.889 1 90.88 268 VAL B C 1
ATOM 5275 O O . VAL B 1 268 ? 3.461 29.406 4.441 1 90.88 268 VAL B O 1
ATOM 5278 N N . ALA B 1 269 ? 3.953 27.312 3.932 1 94.94 269 ALA B N 1
ATOM 5279 C CA . ALA B 1 269 ? 2.738 26.75 4.512 1 94.94 269 ALA B CA 1
ATOM 5280 C C . ALA B 1 269 ? 2.652 27.062 6.004 1 94.94 269 ALA B C 1
ATOM 5282 O O . ALA B 1 269 ? 1.591 27.438 6.508 1 94.94 269 ALA B O 1
ATOM 5283 N N . MET B 1 270 ? 3.738 26.906 6.691 1 92 270 MET B N 1
ATOM 5284 C CA . MET B 1 270 ? 3.76 27.047 8.148 1 92 270 MET B CA 1
ATOM 5285 C C . MET B 1 270 ? 3.48 28.484 8.562 1 92 270 MET B C 1
ATOM 5287 O O . MET B 1 270 ? 3.023 28.734 9.68 1 92 270 MET B O 1
ATOM 5291 N N . LYS B 1 271 ? 3.703 29.359 7.629 1 86 271 LYS B N 1
ATOM 5292 C CA . LYS B 1 271 ? 3.439 30.766 7.898 1 86 271 LYS B CA 1
ATOM 5293 C C . LYS B 1 271 ? 1.961 31.094 7.711 1 86 271 LYS B C 1
ATOM 5295 O O . LYS B 1 271 ? 1.456 32.062 8.281 1 86 271 LYS B O 1
ATOM 5300 N N . HIS B 1 272 ? 1.308 30.281 7.016 1 89.75 272 HIS B N 1
ATOM 5301 C CA . HIS B 1 272 ? -0.018 30.703 6.566 1 89.75 272 HIS B CA 1
ATOM 5302 C C . HIS B 1 272 ? -1.103 29.812 7.172 1 89.75 272 HIS B C 1
ATOM 5304 O O . HIS B 1 272 ? -2.287 30.156 7.125 1 89.75 272 HIS B O 1
ATOM 5310 N N . TYR B 1 273 ? -0.76 28.719 7.754 1 94.31 273 TYR B N 1
ATOM 5311 C CA . TYR B 1 273 ? -1.747 27.766 8.266 1 94.31 273 TYR B CA 1
ATOM 5312 C C . TYR B 1 273 ? -1.477 27.438 9.727 1 94.31 273 TYR B C 1
ATOM 5314 O O . TYR B 1 273 ? -0.344 27.562 10.195 1 94.31 273 TYR B O 1
ATOM 5322 N N . ASP B 1 274 ? -2.553 27.094 10.445 1 94 274 ASP B N 1
ATOM 5323 C CA . ASP B 1 274 ? -2.439 26.625 11.82 1 94 274 ASP B CA 1
ATOM 5324 C C . ASP B 1 274 ? -1.96 25.172 11.875 1 94 274 ASP B C 1
ATOM 5326 O O . ASP B 1 274 ? -1.264 24.781 12.812 1 94 274 ASP B O 1
ATOM 5330 N N . PHE B 1 275 ? -2.389 24.391 10.914 1 96.94 275 PHE B N 1
ATOM 5331 C CA . PHE B 1 275 ? -2.02 22.984 10.789 1 96.94 275 PHE B CA 1
ATOM 5332 C C . PHE B 1 275 ? -1.59 22.656 9.359 1 96.94 275 PHE B C 1
ATOM 5334 O O . PHE B 1 275 ? -2.225 23.109 8.406 1 96.94 275 PHE B O 1
ATOM 5341 N N . VAL B 1 276 ? -0.488 21.984 9.258 1 97.88 276 VAL B N 1
ATOM 5342 C CA . VAL B 1 276 ? -0.092 21.344 8.016 1 97.88 276 VAL B CA 1
ATOM 5343 C C . VAL B 1 276 ? -0.143 19.828 8.18 1 97.88 276 VAL B C 1
ATOM 5345 O O . VAL B 1 276 ? 0.595 19.25 8.992 1 97.88 276 VAL B O 1
ATOM 5348 N N . ILE B 1 277 ? -1.049 19.188 7.453 1 98.62 277 ILE B N 1
ATOM 5349 C CA . ILE B 1 277 ? -1.246 17.734 7.508 1 98.62 277 ILE B CA 1
ATOM 5350 C C . ILE B 1 277 ? -0.528 17.078 6.336 1 98.62 277 ILE B C 1
ATOM 5352 O O . ILE B 1 277 ? -0.704 17.484 5.184 1 98.62 277 ILE B O 1
ATOM 5356 N N . LEU B 1 278 ? 0.295 16.109 6.641 1 98.44 278 LEU B N 1
ATOM 5357 C CA . LEU B 1 278 ? 1.028 15.383 5.609 1 98.44 278 LEU B CA 1
ATOM 5358 C C . LEU B 1 278 ? 0.487 13.961 5.461 1 98.44 278 LEU B C 1
ATOM 5360 O O . LEU B 1 278 ? 0.49 13.188 6.422 1 98.44 278 LEU B O 1
ATOM 5364 N N . ASP B 1 279 ? -0.06 13.633 4.289 1 97.88 279 ASP B N 1
ATOM 5365 C CA . ASP B 1 279 ? -0.338 12.242 3.93 1 97.88 279 ASP B CA 1
ATOM 5366 C C . ASP B 1 279 ? 0.867 11.609 3.244 1 97.88 279 ASP B C 1
ATOM 5368 O O . ASP B 1 279 ? 1.052 11.758 2.035 1 97.88 279 ASP B O 1
ATOM 5372 N N . VAL B 1 280 ? 1.565 10.828 4.043 1 96.31 280 VAL B N 1
ATOM 5373 C CA . VAL B 1 280 ? 2.848 10.297 3.586 1 96.31 280 VAL B CA 1
ATOM 5374 C C . VAL B 1 280 ? 2.689 8.836 3.176 1 96.31 280 VAL B C 1
ATOM 5376 O O . VAL B 1 280 ? 1.964 8.078 3.826 1 96.31 280 VAL B O 1
ATOM 5379 N N . GLY B 1 281 ? 3.299 8.461 2.092 1 92.12 281 GLY B N 1
ATOM 5380 C CA . GLY B 1 281 ? 3.305 7.062 1.685 1 92.12 281 GLY B CA 1
ATOM 5381 C C . GLY B 1 281 ? 4.176 6.191 2.566 1 92.12 281 GLY B C 1
ATOM 5382 O O . GLY B 1 281 ? 4.918 6.695 3.412 1 92.12 281 GLY B O 1
ATOM 5383 N N . ARG B 1 282 ? 4.113 4.926 2.322 1 88.44 282 ARG B N 1
ATOM 5384 C CA . ARG B 1 282 ? 4.785 3.939 3.164 1 88.44 282 ARG B CA 1
ATOM 5385 C C . ARG B 1 282 ? 6.285 3.914 2.887 1 88.44 282 ARG B C 1
ATOM 5387 O O . ARG B 1 282 ? 7.07 3.482 3.734 1 88.44 282 ARG B O 1
ATOM 5394 N N . GLU B 1 283 ? 6.711 4.352 1.76 1 83.19 283 GLU B N 1
ATOM 5395 C CA . GLU B 1 283 ? 8.125 4.332 1.393 1 83.19 283 GLU B CA 1
ATOM 5396 C C . GLU B 1 283 ? 8.875 5.5 2.025 1 83.19 283 GLU B C 1
ATOM 5398 O O . GLU B 1 283 ? 8.438 6.648 1.93 1 83.19 283 GLU B O 1
ATOM 5403 N N . LEU B 1 284 ? 10.023 5.184 2.674 1 85.88 284 LEU B N 1
ATOM 5404 C CA . LEU B 1 284 ? 10.836 6.211 3.311 1 85.88 284 LEU B CA 1
ATOM 5405 C C . LEU B 1 284 ? 11.984 6.641 2.4 1 85.88 284 LEU B C 1
ATOM 5407 O O . LEU B 1 284 ? 13.148 6.344 2.68 1 85.88 284 LEU B O 1
ATOM 5411 N N . ASP B 1 285 ? 11.617 7.344 1.408 1 83.94 285 ASP B N 1
ATOM 5412 C CA . ASP B 1 285 ? 12.633 7.914 0.532 1 83.94 285 ASP B CA 1
ATOM 5413 C C . ASP B 1 285 ? 13.07 9.297 1.023 1 83.94 285 ASP B C 1
ATOM 5415 O O . ASP B 1 285 ? 12.641 9.742 2.09 1 83.94 285 ASP B O 1
ATOM 5419 N N . ALA B 1 286 ? 13.93 9.938 0.296 1 87.81 286 ALA B N 1
ATOM 5420 C CA . ALA B 1 286 ? 14.516 11.203 0.735 1 87.81 286 ALA B CA 1
ATOM 5421 C C . ALA B 1 286 ? 13.438 12.258 0.96 1 87.81 286 ALA B C 1
ATOM 5423 O O . ALA B 1 286 ? 13.5 13.023 1.926 1 87.81 286 ALA B O 1
ATOM 5424 N N . ILE B 1 287 ? 12.43 12.281 0.12 1 90.38 287 ILE B N 1
ATOM 5425 C CA . ILE B 1 287 ? 11.375 13.281 0.197 1 90.38 287 ILE B CA 1
ATOM 5426 C C . ILE B 1 287 ? 10.5 13.016 1.423 1 90.38 287 ILE B C 1
ATOM 5428 O O . ILE B 1 287 ? 10.203 13.93 2.189 1 90.38 287 ILE B O 1
ATOM 5432 N N . SER B 1 288 ? 10.117 11.773 1.615 1 92.56 288 SER B N 1
ATOM 5433 C CA . SER B 1 288 ? 9.281 11.422 2.762 1 92.56 288 SER B CA 1
ATOM 5434 C C . SER B 1 288 ? 10.016 11.664 4.074 1 92.56 288 SER B C 1
ATOM 5436 O O . SER B 1 288 ? 9.422 12.109 5.055 1 92.56 288 SER B O 1
ATOM 5438 N N . ILE B 1 289 ? 11.266 11.375 4.074 1 92.31 289 ILE B N 1
ATOM 5439 C CA . ILE B 1 289 ? 12.07 11.578 5.277 1 92.31 289 ILE B CA 1
ATOM 5440 C C . ILE B 1 289 ? 12.141 13.07 5.609 1 92.31 289 ILE B C 1
ATOM 5442 O O . ILE B 1 289 ? 11.977 13.461 6.766 1 92.31 289 ILE B O 1
ATOM 5446 N N . GLN B 1 290 ? 12.336 13.875 4.598 1 91.94 290 GLN B N 1
ATOM 5447 C CA . GLN B 1 290 ? 12.359 15.32 4.816 1 91.94 290 GLN B CA 1
ATOM 5448 C C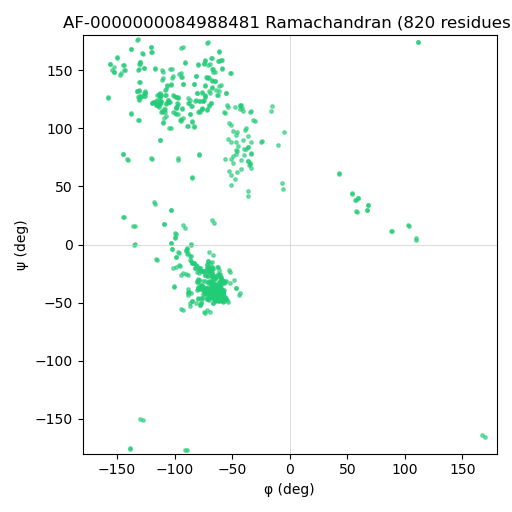 . GLN B 1 290 ? 11.023 15.82 5.367 1 91.94 290 GLN B C 1
ATOM 5450 O O . GLN B 1 290 ? 10.992 16.688 6.234 1 91.94 290 GLN B O 1
ATOM 5455 N N . ALA B 1 291 ? 9.984 15.297 4.805 1 93.81 291 ALA B N 1
ATOM 5456 C CA . ALA B 1 291 ? 8.656 15.656 5.289 1 93.81 291 ALA B CA 1
ATOM 5457 C C . ALA B 1 291 ? 8.477 15.25 6.75 1 93.81 291 ALA B C 1
ATOM 5459 O O . ALA B 1 291 ? 7.965 16.031 7.559 1 93.81 291 ALA B O 1
ATOM 5460 N N . LEU B 1 292 ? 8.93 14.039 7.07 1 95.25 292 LEU B N 1
ATOM 5461 C CA . LEU B 1 292 ? 8.797 13.523 8.43 1 95.25 292 LEU B CA 1
ATOM 5462 C C . LEU B 1 292 ? 9.68 14.297 9.398 1 95.25 292 LEU B C 1
ATOM 5464 O O . LEU B 1 292 ? 9.312 14.492 10.555 1 95.25 292 LEU B O 1
ATOM 5468 N N . ASP B 1 293 ? 10.805 14.727 8.898 1 92.88 293 ASP B N 1
ATOM 5469 C CA . ASP B 1 293 ? 11.703 15.539 9.711 1 92.88 293 ASP B CA 1
ATOM 5470 C C . ASP B 1 293 ? 11.023 16.828 10.156 1 92.88 293 ASP B C 1
ATOM 5472 O O . ASP B 1 293 ? 11.242 17.297 11.281 1 92.88 293 ASP B O 1
ATOM 5476 N N . ARG B 1 294 ? 10.18 17.312 9.367 1 91.94 294 ARG B N 1
ATOM 5477 C CA . ARG B 1 294 ? 9.539 18.594 9.625 1 91.94 294 ARG B CA 1
ATOM 5478 C C . ARG B 1 294 ? 8.305 18.422 10.5 1 91.94 294 ARG B C 1
ATOM 5480 O O . ARG B 1 294 ? 7.781 19.391 11.055 1 91.94 294 ARG B O 1
ATOM 5487 N N . ALA B 1 295 ? 7.852 17.234 10.656 1 95.94 295 ALA B N 1
ATOM 5488 C CA . ALA B 1 295 ? 6.621 16.984 11.398 1 95.94 295 ALA B CA 1
ATOM 5489 C C . ALA B 1 295 ? 6.84 17.156 12.898 1 95.94 295 ALA B C 1
ATOM 5491 O O . ALA B 1 295 ? 7.883 16.766 13.43 1 95.94 295 ALA B O 1
ATOM 5492 N N . ASP B 1 296 ? 5.906 17.797 13.539 1 93.69 296 ASP B N 1
ATOM 5493 C CA . ASP B 1 296 ? 5.898 17.875 14.992 1 93.69 296 ASP B CA 1
ATOM 5494 C C . ASP B 1 296 ? 5.469 16.547 15.609 1 93.69 296 ASP B C 1
ATOM 5496 O O . ASP B 1 296 ? 6.012 16.125 16.625 1 93.69 296 ASP B O 1
ATOM 5500 N N . LEU B 1 297 ? 4.504 15.93 15.008 1 96.12 297 LEU B N 1
ATOM 5501 C CA . LEU B 1 297 ? 4.035 14.602 15.375 1 96.12 297 LEU B CA 1
ATOM 5502 C C . LEU B 1 297 ? 3.924 13.703 14.148 1 96.12 297 LEU B C 1
ATOM 5504 O O . LEU B 1 297 ? 3.535 14.156 13.07 1 96.12 297 LEU B O 1
ATOM 5508 N N . ILE B 1 298 ? 4.312 12.516 14.359 1 97.75 298 ILE B N 1
ATOM 5509 C CA . ILE B 1 298 ? 4.152 11.469 13.359 1 97.75 298 ILE B CA 1
ATOM 5510 C C . ILE B 1 298 ? 3.148 10.43 13.852 1 97.75 298 ILE B C 1
ATOM 5512 O O . ILE B 1 298 ? 3.275 9.922 14.969 1 97.75 298 ILE B O 1
ATOM 5516 N N . PHE B 1 299 ? 2.158 10.172 13.016 1 98.38 299 PHE B N 1
ATOM 5517 C CA . PHE B 1 299 ? 1.123 9.211 13.359 1 98.38 299 PHE B CA 1
ATOM 5518 C C . PHE B 1 299 ? 1.202 7.98 12.461 1 98.38 299 PHE B C 1
ATOM 5520 O O . PHE B 1 299 ? 0.543 7.922 11.422 1 98.38 299 PHE B O 1
ATOM 5527 N N . PRO B 1 300 ? 1.994 6.969 12.898 1 98.25 300 PRO B N 1
ATOM 5528 C CA . PRO B 1 300 ? 1.827 5.68 12.227 1 98.25 300 PRO B CA 1
ATOM 5529 C C . PRO B 1 300 ? 0.43 5.09 12.414 1 98.25 300 PRO B C 1
ATOM 5531 O O . PRO B 1 300 ? -0.075 5.043 13.539 1 98.25 300 PRO B O 1
ATOM 5534 N N . VAL B 1 301 ? -0.146 4.727 11.289 1 98.62 301 VAL B N 1
ATOM 5535 C CA . VAL B 1 301 ? -1.495 4.176 11.32 1 98.62 301 VAL B CA 1
ATOM 5536 C C . VAL B 1 301 ? -1.44 2.666 11.094 1 98.62 301 VAL B C 1
ATOM 5538 O O . VAL B 1 301 ? -0.869 2.201 10.102 1 98.62 301 VAL B O 1
ATOM 5541 N N . LEU B 1 302 ? -2.004 1.904 12.031 1 98.12 302 LEU B N 1
ATOM 5542 C CA . LEU B 1 302 ? -1.994 0.448 11.93 1 98.12 302 LEU B CA 1
ATOM 5543 C C . LEU B 1 302 ? -3.346 -0.132 12.336 1 98.12 302 LEU B C 1
ATOM 5545 O O . LEU B 1 302 ? -4.227 0.596 12.797 1 98.12 302 LEU B O 1
ATOM 5549 N N . GLN B 1 303 ? -3.508 -1.393 12.047 1 97.12 303 GLN B N 1
ATOM 5550 C CA . GLN B 1 303 ? -4.703 -2.146 12.414 1 97.12 303 GLN B CA 1
ATOM 5551 C C . GLN B 1 303 ? -4.352 -3.332 13.305 1 97.12 303 GLN B C 1
ATOM 5553 O O . GLN B 1 303 ? -3.174 -3.611 13.539 1 97.12 303 GLN B O 1
ATOM 5558 N N . GLN B 1 304 ? -5.344 -3.977 13.875 1 95.69 304 GLN B N 1
ATOM 5559 C CA . GLN B 1 304 ? -5.156 -5.074 14.82 1 95.69 304 GLN B CA 1
ATOM 5560 C C . GLN B 1 304 ? -4.977 -6.402 14.086 1 95.69 304 GLN B C 1
ATOM 5562 O O . GLN B 1 304 ? -5.68 -7.375 14.375 1 95.69 304 GLN B O 1
ATOM 5567 N N . THR B 1 305 ? -3.996 -6.48 13.234 1 93.69 305 THR B N 1
ATOM 5568 C CA . THR B 1 305 ? -3.633 -7.715 12.539 1 93.69 305 THR B CA 1
ATOM 5569 C C . THR B 1 305 ? -2.133 -7.973 12.656 1 93.69 305 THR B C 1
ATOM 5571 O O . THR B 1 305 ? -1.344 -7.035 12.781 1 93.69 305 THR B O 1
ATOM 5574 N N . LEU B 1 306 ? -1.718 -9.195 12.539 1 91.88 306 LEU B N 1
ATOM 5575 C CA . LEU B 1 306 ? -0.324 -9.586 12.711 1 91.88 306 LEU B CA 1
ATOM 5576 C C . LEU B 1 306 ? 0.559 -8.945 11.648 1 91.88 306 LEU B C 1
ATOM 5578 O O . LEU B 1 306 ? 1.619 -8.398 11.961 1 91.88 306 LEU B O 1
ATOM 5582 N N . PRO B 1 307 ? 0.132 -8.984 10.344 1 91.69 307 PRO B N 1
ATOM 5583 C CA . PRO B 1 307 ? 0.977 -8.312 9.359 1 91.69 307 PRO B CA 1
ATOM 5584 C C . PRO B 1 307 ? 1.121 -6.816 9.625 1 91.69 307 PRO B C 1
ATOM 5586 O O . PRO B 1 307 ? 2.203 -6.254 9.438 1 91.69 307 PRO B O 1
ATOM 5589 N N . SER B 1 308 ? 0.04 -6.18 10.078 1 94.62 308 SER B N 1
ATOM 5590 C CA . SER B 1 308 ? 0.082 -4.758 10.391 1 94.62 308 SER B CA 1
ATOM 5591 C C . SER B 1 308 ? 1.058 -4.473 11.523 1 94.62 308 SER B C 1
ATOM 5593 O O . SER B 1 308 ? 1.82 -3.504 11.469 1 94.62 308 SER B O 1
ATOM 5595 N N . ILE B 1 309 ? 1.06 -5.289 12.516 1 94.38 309 ILE B N 1
ATOM 5596 C CA . ILE B 1 309 ? 1.921 -5.113 13.68 1 94.38 309 ILE B CA 1
ATOM 5597 C C . ILE B 1 309 ? 3.375 -5.363 13.281 1 94.38 309 ILE B C 1
ATOM 5599 O O . ILE B 1 309 ? 4.273 -4.633 13.711 1 94.38 309 ILE B O 1
ATOM 5603 N N . ARG B 1 310 ? 3.605 -6.375 12.539 1 91.31 310 ARG B N 1
ATOM 5604 C CA . ARG B 1 310 ? 4.953 -6.656 12.055 1 91.31 310 ARG B CA 1
ATOM 5605 C C . ARG B 1 310 ? 5.508 -5.48 11.266 1 91.31 310 ARG B C 1
ATOM 5607 O O . ARG B 1 310 ? 6.648 -5.062 11.477 1 91.31 310 ARG B O 1
ATOM 5614 N N . ASP B 1 311 ? 4.695 -4.996 10.352 1 92.69 311 ASP B N 1
ATOM 5615 C CA . ASP B 1 311 ? 5.125 -3.865 9.531 1 92.69 311 ASP B CA 1
ATOM 5616 C C . ASP B 1 311 ? 5.324 -2.615 10.383 1 92.69 311 ASP B C 1
ATOM 5618 O O . ASP B 1 311 ? 6.215 -1.806 10.109 1 92.69 311 ASP B O 1
ATOM 5622 N N . ALA B 1 312 ? 4.496 -2.465 11.398 1 95.88 312 ALA B N 1
ATOM 5623 C CA . ALA B 1 312 ? 4.656 -1.352 12.328 1 95.88 312 ALA B CA 1
ATOM 5624 C C . ALA B 1 312 ? 5.977 -1.456 13.086 1 95.88 312 ALA B C 1
ATOM 5626 O O . ALA B 1 312 ? 6.633 -0.444 13.344 1 95.88 312 ALA B O 1
ATOM 5627 N N . ARG B 1 313 ? 6.301 -2.643 13.398 1 93.56 313 ARG B N 1
ATOM 5628 C CA . ARG B 1 313 ? 7.578 -2.859 14.078 1 93.56 313 ARG B CA 1
ATOM 5629 C C . ARG B 1 313 ? 8.742 -2.461 13.18 1 93.56 313 ARG B C 1
ATOM 5631 O O . ARG B 1 313 ? 9.695 -1.826 13.641 1 93.56 313 ARG B O 1
ATOM 5638 N N . ARG B 1 314 ? 8.633 -2.842 11.961 1 89.88 314 ARG B N 1
ATOM 5639 C CA . ARG B 1 314 ? 9.656 -2.449 11 1 89.88 314 ARG B CA 1
ATOM 5640 C C . ARG B 1 314 ? 9.742 -0.931 10.875 1 89.88 314 ARG B C 1
ATOM 5642 O O . ARG B 1 314 ? 10.836 -0.367 10.812 1 89.88 314 ARG B O 1
ATOM 5649 N N . MET B 1 315 ? 8.648 -0.314 10.828 1 93.19 315 MET B N 1
ATOM 5650 C CA . MET B 1 315 ? 8.594 1.142 10.727 1 93.19 315 MET B CA 1
ATOM 5651 C C . MET B 1 315 ? 9.18 1.795 11.977 1 93.19 315 MET B C 1
ATOM 5653 O O . MET B 1 315 ? 9.93 2.77 11.883 1 93.19 315 MET B O 1
ATOM 5657 N N . SER B 1 316 ? 8.828 1.241 13.078 1 93.38 316 SER B N 1
ATOM 5658 C CA . SER B 1 316 ? 9.359 1.741 14.344 1 93.38 316 SER B CA 1
ATOM 5659 C C . SER B 1 316 ? 10.883 1.657 14.375 1 93.38 316 SER B C 1
ATOM 5661 O O . SER B 1 316 ? 11.555 2.578 14.844 1 93.38 316 SER B O 1
ATOM 5663 N N . ALA B 1 317 ? 11.406 0.597 13.883 1 90.88 317 ALA B N 1
ATOM 5664 C CA . ALA B 1 317 ? 12.859 0.428 13.812 1 90.88 317 ALA B CA 1
ATOM 5665 C C . ALA B 1 317 ? 13.484 1.463 12.883 1 90.88 317 ALA B C 1
ATOM 5667 O O . ALA B 1 317 ? 14.57 1.983 13.164 1 90.88 317 ALA B O 1
ATOM 5668 N N . ALA B 1 318 ? 12.805 1.684 11.812 1 90.5 318 ALA B N 1
ATOM 5669 C CA . ALA B 1 318 ? 13.281 2.699 10.875 1 90.5 318 ALA B CA 1
ATOM 5670 C C . ALA B 1 318 ? 13.297 4.078 11.523 1 90.5 318 ALA B C 1
ATOM 5672 O O . ALA B 1 318 ? 14.242 4.852 11.336 1 90.5 318 ALA B O 1
ATOM 5673 N N . PHE B 1 319 ? 12.258 4.395 12.273 1 93.94 319 PHE B N 1
ATOM 5674 C CA . PHE B 1 319 ? 12.188 5.672 12.977 1 93.94 319 PHE B CA 1
ATOM 5675 C C . PHE B 1 319 ? 13.312 5.793 13.992 1 93.94 319 PHE B C 1
ATOM 5677 O O . PHE B 1 319 ? 13.914 6.859 14.133 1 93.94 319 PHE B O 1
ATOM 5684 N N . ALA B 1 320 ? 13.57 4.719 14.641 1 91.62 320 ALA B N 1
ATOM 5685 C CA . ALA B 1 320 ? 14.664 4.703 15.602 1 91.62 320 ALA B CA 1
ATOM 5686 C C . ALA B 1 320 ? 16 4.945 14.914 1 91.62 320 ALA B C 1
ATOM 5688 O O . ALA B 1 320 ? 16.844 5.695 15.422 1 91.62 320 ALA B O 1
ATOM 5689 N N . ALA B 1 321 ? 16.156 4.352 13.805 1 90 321 ALA B N 1
ATOM 5690 C CA . ALA B 1 321 ? 17.391 4.52 13.039 1 90 321 ALA B CA 1
ATOM 5691 C C . ALA B 1 321 ? 17.547 5.965 12.57 1 90 321 ALA B C 1
ATOM 5693 O O . ALA B 1 321 ? 18.672 6.449 12.422 1 90 321 ALA B O 1
ATOM 5694 N N . LEU B 1 322 ? 16.438 6.609 12.414 1 91.56 322 LEU B N 1
ATOM 5695 C CA . LEU B 1 322 ? 16.438 8 11.984 1 91.56 322 LEU B CA 1
ATOM 5696 C C . LEU B 1 322 ? 16.516 8.938 13.188 1 91.56 322 LEU B C 1
ATOM 5698 O O . LEU B 1 322 ? 16.484 10.156 13.031 1 91.56 322 LEU B O 1
ATOM 5702 N N . ASN B 1 323 ? 16.5 8.406 14.367 1 92.25 323 ASN B N 1
ATOM 5703 C CA . ASN B 1 323 ? 16.656 9.102 15.641 1 92.25 323 ASN B CA 1
ATOM 5704 C C . ASN B 1 323 ? 15.469 10.008 15.938 1 92.25 323 ASN B C 1
ATOM 5706 O O . ASN B 1 323 ? 15.641 11.117 16.438 1 92.25 323 ASN B O 1
ATOM 5710 N N . TYR B 1 324 ? 14.344 9.547 15.508 1 92.5 324 TYR B N 1
ATOM 5711 C CA . TYR B 1 324 ? 13.148 10.266 15.922 1 92.5 324 TYR B CA 1
ATOM 5712 C C . TYR B 1 324 ? 12.836 10 17.391 1 92.5 324 TYR B C 1
ATOM 5714 O O . TYR B 1 324 ? 12.766 8.844 17.812 1 92.5 324 TYR B O 1
ATOM 5722 N N . PRO B 1 325 ? 12.633 11.016 18.188 1 90.38 325 PRO B N 1
ATOM 5723 C CA . PRO B 1 325 ? 12.281 10.766 19.594 1 90.38 325 PRO B CA 1
ATOM 5724 C C . PRO B 1 325 ? 10.914 10.109 19.75 1 90.38 325 PRO B C 1
ATOM 5726 O O . PRO B 1 325 ? 10 10.383 18.984 1 90.38 325 PRO B O 1
ATOM 5729 N N . ASP B 1 326 ? 10.688 9.289 20.75 1 88.31 326 ASP B N 1
ATOM 5730 C CA . ASP B 1 326 ? 9.461 8.547 21 1 88.31 326 ASP B CA 1
ATOM 5731 C C . ASP B 1 326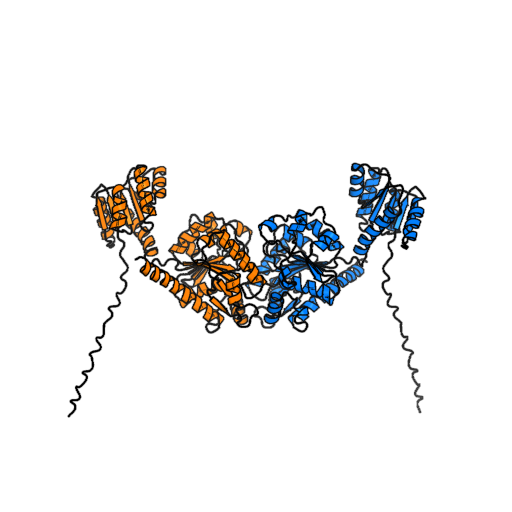 ? 8.266 9.492 21.156 1 88.31 326 ASP B C 1
ATOM 5733 O O . ASP B 1 326 ? 7.148 9.156 20.766 1 88.31 326 ASP B O 1
ATOM 5737 N N . GLU B 1 327 ? 8.539 10.68 21.688 1 88.25 327 GLU B N 1
ATOM 5738 C CA . GLU B 1 327 ? 7.469 11.633 21.938 1 88.25 327 GLU B CA 1
ATOM 5739 C C . GLU B 1 327 ? 6.883 12.164 20.625 1 88.25 327 GLU B C 1
ATOM 5741 O O . GLU B 1 327 ? 5.762 12.672 20.609 1 88.25 327 GLU B O 1
ATOM 5746 N N . LYS B 1 328 ? 7.664 12.055 19.594 1 92.75 328 LYS B N 1
ATOM 5747 C CA . LYS B 1 328 ? 7.266 12.516 18.281 1 92.75 328 LYS B CA 1
ATOM 5748 C C . LYS B 1 328 ? 6.328 11.523 17.609 1 92.75 328 LYS B C 1
ATOM 5750 O O . LYS B 1 328 ? 5.57 11.883 16.703 1 92.75 328 LYS B O 1
ATOM 5755 N N . ILE B 1 329 ? 6.375 10.242 18.078 1 96.5 329 ILE B N 1
ATOM 5756 C CA . ILE B 1 329 ? 5.668 9.156 17.406 1 96.5 329 ILE B CA 1
ATOM 5757 C C . ILE B 1 329 ? 4.461 8.742 18.25 1 96.5 329 ILE B C 1
ATOM 5759 O O . ILE B 1 329 ? 4.605 8.352 19.406 1 96.5 329 ILE B O 1
ATOM 5763 N N . ARG B 1 330 ? 3.295 8.836 17.656 1 96.38 330 ARG B N 1
ATOM 5764 C CA . ARG B 1 330 ? 2.055 8.438 18.312 1 96.38 330 ARG B CA 1
ATOM 5765 C C . ARG B 1 330 ? 1.239 7.504 17.422 1 96.38 330 ARG B C 1
ATOM 5767 O O . ARG B 1 330 ? 0.884 7.863 16.297 1 96.38 330 ARG B O 1
ATOM 5774 N N . LEU B 1 331 ? 0.844 6.336 17.969 1 97.81 331 LEU B N 1
ATOM 5775 C CA . LEU B 1 331 ? 0.16 5.332 17.156 1 97.81 331 LEU B CA 1
ATOM 5776 C C . LEU B 1 331 ? -1.332 5.633 17.062 1 97.81 331 LEU B C 1
ATOM 5778 O O . LEU B 1 331 ? -1.946 6.062 18.047 1 97.81 331 LEU B O 1
ATOM 5782 N N . ILE B 1 332 ? -1.862 5.484 15.93 1 98.62 332 ILE B N 1
ATOM 5783 C CA . ILE B 1 332 ? -3.312 5.422 15.773 1 98.62 332 ILE B CA 1
ATOM 5784 C C . ILE B 1 332 ? -3.725 4.023 15.32 1 98.62 332 ILE B C 1
ATOM 5786 O O . ILE B 1 332 ? -3.234 3.523 14.305 1 98.62 332 ILE B O 1
ATOM 5790 N N . VAL B 1 333 ? -4.566 3.377 16.078 1 98.56 333 VAL B N 1
ATOM 5791 C CA . VAL B 1 333 ? -5.113 2.074 15.727 1 98.56 333 VAL B CA 1
ATOM 5792 C C . VAL B 1 333 ? -6.461 2.254 15.023 1 98.56 333 VAL B C 1
ATOM 5794 O O . VAL B 1 333 ? -7.465 2.564 15.672 1 98.56 333 VAL B O 1
ATOM 5797 N N . ASN B 1 334 ? -6.418 2.031 13.719 1 98.19 334 ASN B N 1
ATOM 5798 C CA . ASN B 1 334 ? -7.613 2.188 12.898 1 98.19 334 ASN B CA 1
ATOM 5799 C C . ASN B 1 334 ? -8.391 0.881 12.789 1 98.19 334 ASN B C 1
ATOM 5801 O O . ASN B 1 334 ? -7.871 -0.187 13.109 1 98.19 334 ASN B O 1
ATOM 5805 N N . ARG B 1 335 ? -9.703 1.009 12.5 1 96.19 335 ARG B N 1
ATOM 5806 C CA . ARG B 1 335 ? -10.633 -0.111 12.398 1 96.19 335 ARG B CA 1
ATOM 5807 C C . ARG B 1 335 ? -10.609 -0.964 13.656 1 96.19 335 ARG B C 1
ATOM 5809 O O . ARG B 1 335 ? -10.555 -2.193 13.586 1 96.19 335 ARG B O 1
ATOM 5816 N N . TYR B 1 336 ? -10.609 -0.321 14.727 1 96.94 336 TYR B N 1
ATOM 5817 C CA . TYR B 1 336 ? -10.484 -0.943 16.047 1 96.94 336 TYR B CA 1
ATOM 5818 C C . TYR B 1 336 ? -11.727 -1.774 16.359 1 96.94 336 TYR B C 1
ATOM 5820 O O . TYR B 1 336 ? -12.852 -1.34 16.125 1 96.94 336 TYR B O 1
ATOM 5828 N N . LYS B 1 337 ? -11.469 -2.943 16.875 1 93.06 337 LYS B N 1
ATOM 5829 C CA . LYS B 1 337 ? -12.492 -3.801 17.469 1 93.06 337 LYS B CA 1
ATOM 5830 C C . LYS B 1 337 ? -12.102 -4.219 18.875 1 93.06 337 LYS B C 1
ATOM 5832 O O . LYS B 1 337 ? -11 -4.723 19.109 1 93.06 337 LYS B O 1
ATOM 5837 N N . LYS B 1 338 ? -13 -4.059 19.797 1 91 338 LYS B N 1
ATOM 5838 C CA . LYS B 1 338 ? -12.734 -4.312 21.203 1 91 338 LYS B CA 1
ATOM 5839 C C . LYS B 1 338 ? -12.406 -5.785 21.453 1 91 338 LYS B C 1
ATOM 5841 O O . LYS B 1 338 ? -11.539 -6.105 22.266 1 91 338 LYS B O 1
ATOM 5846 N N . ASN B 1 339 ? -13.016 -6.715 20.719 1 88.62 339 ASN B N 1
ATOM 5847 C CA . ASN B 1 339 ? -12.844 -8.141 20.953 1 88.62 339 ASN B CA 1
ATOM 5848 C C . ASN B 1 339 ? -11.914 -8.773 19.922 1 88.62 339 ASN B C 1
ATOM 5850 O O . ASN B 1 339 ? -12.023 -9.969 19.625 1 88.62 339 ASN B O 1
ATOM 5854 N N . ALA B 1 340 ? -11.031 -7.941 19.484 1 88.88 340 ALA B N 1
ATOM 5855 C CA . ALA B 1 340 ? -10.086 -8.484 18.516 1 88.88 340 ALA B CA 1
ATOM 5856 C C . ALA B 1 340 ? -9.055 -9.383 19.203 1 88.88 340 ALA B C 1
ATOM 5858 O O . ALA B 1 340 ? -8.805 -9.242 20.406 1 88.88 340 ALA B O 1
ATOM 5859 N N . ASP B 1 341 ? -8.43 -10.352 18.484 1 89.19 341 ASP B N 1
ATOM 5860 C CA . ASP B 1 341 ? -7.422 -11.266 19 1 89.19 341 ASP B CA 1
ATOM 5861 C C . ASP B 1 341 ? -6.203 -10.508 19.516 1 89.19 341 ASP B C 1
ATOM 5863 O O . ASP B 1 341 ? -5.617 -10.883 20.531 1 89.19 341 ASP B O 1
ATOM 5867 N N . ILE B 1 342 ? -5.867 -9.531 18.844 1 93.31 342 ILE B N 1
ATOM 5868 C CA . ILE B 1 342 ? -4.742 -8.68 19.219 1 93.31 342 ILE B CA 1
ATOM 5869 C C . ILE B 1 342 ? -5.25 -7.449 19.969 1 93.31 342 ILE B C 1
ATOM 5871 O O . ILE B 1 342 ? -6 -6.645 19.406 1 93.31 342 ILE B O 1
ATOM 5875 N N . THR B 1 343 ? -4.801 -7.262 21.188 1 95.44 343 THR B N 1
ATOM 5876 C CA . THR B 1 343 ? -5.293 -6.191 22.047 1 95.44 343 THR B CA 1
ATOM 5877 C C . THR B 1 343 ? -4.414 -4.949 21.906 1 95.44 343 THR B C 1
ATOM 5879 O O . THR B 1 343 ? -3.328 -5.008 21.328 1 95.44 343 THR B O 1
ATOM 5882 N N . LEU B 1 344 ? -4.914 -3.879 22.484 1 96.81 344 LEU B N 1
ATOM 5883 C CA . LEU B 1 344 ? -4.141 -2.641 22.5 1 96.81 344 LEU B CA 1
ATOM 5884 C C . LEU B 1 344 ? -2.871 -2.809 23.328 1 96.81 344 LEU B C 1
ATOM 5886 O O . LEU B 1 344 ? -1.82 -2.268 22.969 1 96.81 344 LEU B O 1
ATOM 5890 N N . ASP B 1 345 ? -2.957 -3.541 24.375 1 96.06 345 ASP B N 1
ATOM 5891 C CA . ASP B 1 345 ? -1.79 -3.814 25.219 1 96.06 345 ASP B CA 1
ATOM 5892 C C . ASP B 1 345 ? -0.729 -4.59 24.438 1 96.06 345 ASP B C 1
ATOM 5894 O O . ASP B 1 345 ? 0.467 -4.332 24.578 1 96.06 345 ASP B O 1
ATOM 5898 N N . ASP B 1 346 ? -1.208 -5.551 23.641 1 95.75 346 ASP B N 1
ATOM 5899 C CA . ASP B 1 346 ? -0.29 -6.305 22.797 1 95.75 346 ASP B CA 1
ATOM 5900 C C . ASP B 1 346 ? 0.48 -5.375 21.859 1 95.75 346 ASP B C 1
ATOM 5902 O O . ASP B 1 346 ? 1.686 -5.543 21.672 1 95.75 346 ASP B O 1
ATOM 5906 N N . ILE B 1 347 ? -0.19 -4.43 21.297 1 96.62 347 ILE B N 1
ATOM 5907 C CA . ILE B 1 347 ? 0.389 -3.504 20.328 1 96.62 347 ILE B CA 1
ATOM 5908 C C . ILE B 1 347 ? 1.427 -2.619 21.016 1 96.62 347 ILE B C 1
ATOM 5910 O O . ILE B 1 347 ? 2.564 -2.51 20.547 1 96.62 347 ILE B O 1
ATOM 5914 N N . GLU B 1 348 ? 1.104 -2.021 22.109 1 95.56 348 GLU B N 1
ATOM 5915 C CA . GLU B 1 348 ? 2.012 -1.129 22.828 1 95.56 348 GLU B CA 1
ATOM 5916 C C . GLU B 1 348 ? 3.252 -1.875 23.312 1 95.56 348 GLU B C 1
ATOM 5918 O O . GLU B 1 348 ? 4.367 -1.36 23.219 1 95.56 348 GLU B O 1
ATOM 5923 N N . SER B 1 349 ? 3.033 -3.072 23.812 1 94.75 349 SER B N 1
ATOM 5924 C CA . SER B 1 349 ? 4.152 -3.855 24.328 1 94.75 349 SER B CA 1
ATOM 5925 C C . SER B 1 349 ? 5.098 -4.273 23.219 1 94.75 349 SER B C 1
ATOM 5927 O O . SER B 1 349 ? 6.316 -4.289 23.406 1 94.75 349 SER B O 1
ATOM 5929 N N . THR B 1 350 ? 4.5 -4.605 22.125 1 94.19 350 THR B N 1
ATOM 5930 C CA . THR B 1 350 ? 5.301 -5.082 21 1 94.19 350 THR B CA 1
ATOM 5931 C C . THR B 1 350 ? 6.078 -3.932 20.375 1 94.19 350 THR B C 1
ATOM 5933 O O . THR B 1 350 ? 7.242 -4.09 20 1 94.19 350 THR B O 1
ATOM 5936 N N . LEU B 1 351 ? 5.5 -2.818 20.25 1 95.25 351 LEU B N 1
ATOM 5937 C CA . LEU B 1 351 ? 6.09 -1.717 19.484 1 95.25 351 LEU B CA 1
ATOM 5938 C C . LEU B 1 351 ? 6.832 -0.762 20.422 1 95.25 351 LEU B C 1
ATOM 5940 O O . LEU B 1 351 ? 7.621 0.066 19.969 1 95.25 351 LEU B O 1
ATOM 5944 N N . ASN B 1 352 ? 6.574 -0.798 21.703 1 92.5 352 ASN B N 1
ATOM 5945 C CA . ASN B 1 352 ? 7.133 0.109 22.703 1 92.5 352 ASN B CA 1
ATOM 5946 C C . ASN B 1 352 ? 6.828 1.566 22.375 1 92.5 352 ASN B C 1
ATOM 5948 O O . ASN B 1 352 ? 7.727 2.41 22.375 1 92.5 352 ASN B O 1
ATOM 5952 N N . LEU B 1 353 ? 5.676 1.763 21.891 1 93.5 353 LEU B N 1
ATOM 5953 C CA . LEU B 1 353 ? 5.129 3.082 21.594 1 93.5 353 LEU B CA 1
ATOM 5954 C C . LEU B 1 353 ? 3.736 3.242 22.188 1 93.5 353 LEU B C 1
ATOM 5956 O O . LEU B 1 353 ? 3.035 2.252 22.422 1 93.5 353 LEU B O 1
ATOM 5960 N N . LYS B 1 354 ? 3.35 4.48 22.391 1 92.81 354 LYS B N 1
ATOM 5961 C CA . LYS B 1 354 ? 2.045 4.75 23 1 92.81 354 LYS B CA 1
ATOM 5962 C C . LYS B 1 354 ? 0.974 4.934 21.922 1 92.81 354 LYS B C 1
ATOM 5964 O O . LYS B 1 354 ? 1.224 5.551 20.891 1 92.81 354 LYS B O 1
ATOM 5969 N N . ILE B 1 355 ? -0.117 4.336 22.25 1 96.62 355 ILE B N 1
ATOM 5970 C CA . ILE B 1 355 ? -1.276 4.547 21.391 1 96.62 355 ILE B CA 1
ATOM 5971 C C . ILE B 1 355 ? -1.906 5.906 21.703 1 96.62 355 ILE B C 1
ATOM 5973 O O . ILE B 1 355 ? -2.238 6.195 22.844 1 96.62 355 ILE B O 1
ATOM 5977 N N . PHE B 1 356 ? -2.008 6.707 20.703 1 96 356 PHE B N 1
ATOM 5978 C CA . PHE B 1 356 ? -2.631 8.023 20.828 1 96 356 PHE B CA 1
ATOM 5979 C C . PHE B 1 356 ? -4.148 7.898 20.844 1 96 356 PHE B C 1
ATOM 5981 O O . PHE B 1 356 ? -4.805 8.445 21.734 1 96 356 PHE B O 1
ATOM 5988 N N . LYS B 1 357 ? -4.703 7.195 19.828 1 97.06 357 LYS B N 1
ATOM 5989 C CA . LYS B 1 357 ? -6.152 7.051 19.703 1 97.06 357 LYS B CA 1
ATOM 5990 C C . LYS B 1 357 ? -6.516 5.801 18.906 1 97.06 357 LYS B C 1
ATOM 5992 O O . LYS B 1 357 ? -5.691 5.277 18.156 1 97.06 357 LYS B O 1
ATOM 5997 N N . VAL B 1 358 ? -7.699 5.332 19.156 1 97.88 358 VAL B N 1
ATOM 5998 C CA . VAL B 1 358 ? -8.281 4.27 18.344 1 97.88 358 VAL B CA 1
ATOM 5999 C C . VAL B 1 358 ? -9.453 4.828 17.531 1 97.88 358 VAL B C 1
ATOM 6001 O O . VAL B 1 358 ? -10.164 5.723 17.984 1 97.88 358 VAL B O 1
ATOM 6004 N N . VAL B 1 359 ? -9.594 4.402 16.359 1 98.44 359 VAL B N 1
ATOM 6005 C CA . VAL B 1 359 ? -10.727 4.723 15.516 1 98.44 359 VAL B CA 1
ATOM 6006 C C . VAL B 1 359 ? -11.531 3.459 15.219 1 98.44 359 VAL B C 1
ATOM 6008 O O . VAL B 1 359 ? -11.008 2.508 14.633 1 98.44 359 VAL B O 1
ATOM 6011 N N . PRO B 1 360 ? -12.789 3.436 15.594 1 97.69 360 PRO B N 1
ATOM 6012 C CA . PRO B 1 360 ? -13.578 2.209 15.453 1 97.69 360 PRO B CA 1
ATOM 6013 C C . PRO B 1 360 ? -13.812 1.825 13.992 1 97.69 360 PRO B C 1
ATOM 6015 O O . PRO B 1 360 ? -13.891 2.699 13.125 1 97.69 360 PRO B O 1
ATOM 6018 N N . ASN B 1 361 ? -13.953 0.535 13.812 1 94.5 361 ASN B N 1
ATOM 6019 C CA . ASN B 1 361 ? -14.328 0.035 12.492 1 94.5 361 ASN B CA 1
ATOM 6020 C C . ASN B 1 361 ? -15.758 0.429 12.125 1 94.5 361 ASN B C 1
ATOM 6022 O O . ASN B 1 361 ? -16.688 0.176 12.891 1 94.5 361 ASN B O 1
ATOM 6026 N N . ASP B 1 362 ? -15.898 1.088 11.086 1 94.75 362 ASP B N 1
ATOM 6027 C CA . ASP B 1 362 ? -17.188 1.474 10.531 1 94.75 362 ASP B CA 1
ATOM 6028 C C . ASP B 1 362 ? -17.156 1.472 9.008 1 94.75 362 ASP B C 1
ATOM 6030 O O . ASP B 1 362 ? -17.172 2.533 8.375 1 94.75 362 ASP B O 1
ATOM 6034 N N . TYR B 1 363 ? -17.234 0.297 8.461 1 90.69 363 TYR B N 1
ATOM 6035 C CA . TYR B 1 363 ? -17 0.082 7.043 1 90.69 363 TYR B CA 1
ATOM 6036 C C . TYR B 1 363 ? -18.016 0.832 6.195 1 90.69 363 TYR B C 1
ATOM 6038 O O . TYR B 1 363 ? -17.672 1.436 5.18 1 90.69 363 TYR B O 1
ATOM 6046 N N . ALA B 1 364 ? -19.219 0.79 6.57 1 91.19 364 ALA B N 1
ATOM 6047 C CA . ALA B 1 364 ? -20.297 1.382 5.781 1 91.19 364 ALA B CA 1
ATOM 6048 C C . ALA B 1 364 ? -20.141 2.896 5.691 1 91.19 364 ALA B C 1
ATOM 6050 O O . ALA B 1 364 ? -20.203 3.471 4.602 1 91.19 364 ALA B O 1
ATOM 6051 N N . VAL B 1 365 ? -19.922 3.559 6.82 1 94.88 365 VAL B N 1
ATOM 6052 C CA . VAL B 1 365 ? -19.797 5.012 6.855 1 94.88 365 VAL B CA 1
ATOM 6053 C C . VAL B 1 365 ? -18.547 5.445 6.098 1 94.88 365 VAL B C 1
ATOM 6055 O O . VAL B 1 365 ? -18.594 6.398 5.316 1 94.88 365 VAL B O 1
ATOM 6058 N N . VAL B 1 366 ? -17.422 4.73 6.293 1 95.56 366 VAL B N 1
ATOM 6059 C CA . VAL B 1 366 ? -16.156 5.102 5.684 1 95.56 366 VAL B CA 1
ATOM 6060 C C . VAL B 1 366 ? -16.234 4.922 4.168 1 95.56 366 VAL B C 1
ATOM 6062 O O . VAL B 1 366 ? -15.797 5.785 3.408 1 95.56 366 VAL B O 1
ATOM 6065 N N . THR B 1 367 ? -16.828 3.799 3.748 1 92.62 367 THR B N 1
ATOM 6066 C CA . THR B 1 367 ? -16.969 3.555 2.316 1 92.62 367 THR B CA 1
ATOM 6067 C C . THR B 1 367 ? -17.875 4.602 1.673 1 92.62 367 THR B C 1
ATOM 6069 O O . THR B 1 367 ? -17.578 5.082 0.574 1 92.62 367 THR B O 1
ATOM 6072 N N . GLY B 1 368 ? -18.953 4.91 2.355 1 93 368 GLY B N 1
ATOM 6073 C CA . GLY B 1 368 ? -19.828 5.977 1.87 1 93 368 GLY B CA 1
ATOM 6074 C C . GLY B 1 368 ? -19.109 7.309 1.748 1 93 368 GLY B C 1
ATOM 6075 O O . GLY B 1 368 ? -19.25 8.008 0.744 1 93 368 GLY B O 1
ATOM 6076 N N . SER B 1 369 ? -18.359 7.656 2.752 1 95.12 369 SER B N 1
ATOM 6077 C CA . SER B 1 369 ? -17.578 8.883 2.773 1 95.12 369 SER B CA 1
ATOM 6078 C C . SER B 1 369 ? -16.594 8.922 1.608 1 95.12 369 SER B C 1
ATOM 6080 O O . SER B 1 369 ? -16.547 9.906 0.861 1 95.12 369 SER B O 1
ATOM 6082 N N . VAL B 1 370 ? -15.859 7.902 1.392 1 93.75 370 VAL B N 1
ATOM 6083 C CA . VAL B 1 370 ? -14.82 7.816 0.371 1 93.75 370 VAL B CA 1
ATOM 6084 C C . VAL B 1 370 ? -15.453 7.867 -1.018 1 93.75 370 VAL B C 1
ATOM 6086 O O . VAL B 1 370 ? -14.969 8.578 -1.901 1 93.75 370 VAL B O 1
ATOM 6089 N N . ASN B 1 371 ? -16.578 7.219 -1.194 1 91.62 371 ASN B N 1
ATOM 6090 C CA . ASN B 1 371 ? -17.219 7.125 -2.504 1 91.62 371 ASN B CA 1
ATOM 6091 C C . ASN B 1 371 ? -17.875 8.445 -2.902 1 91.62 371 ASN B C 1
ATOM 6093 O O . ASN B 1 371 ? -17.984 8.75 -4.09 1 91.62 371 ASN B O 1
ATOM 6097 N N . GLN B 1 372 ? -18.234 9.188 -1.923 1 91.88 372 GLN B N 1
ATOM 6098 C CA . GLN B 1 372 ? -18.922 10.445 -2.209 1 91.88 372 GLN B CA 1
ATOM 6099 C C . GLN B 1 372 ? -17.953 11.625 -2.15 1 91.88 372 GLN B C 1
ATOM 6101 O O . GLN B 1 372 ? -18.281 12.734 -2.551 1 91.88 372 GLN B O 1
ATOM 6106 N N . GLY B 1 373 ? -16.781 11.352 -1.659 1 92.75 373 GLY B N 1
ATOM 6107 C CA . GLY B 1 373 ? -15.844 12.438 -1.474 1 92.75 373 GLY B CA 1
ATOM 6108 C C . GLY B 1 373 ? -16.266 13.43 -0.408 1 92.75 373 GLY B C 1
ATOM 6109 O O . GLY B 1 373 ? -16.047 14.633 -0.551 1 92.75 373 GLY B O 1
ATOM 6110 N N . ILE B 1 374 ? -16.984 12.961 0.574 1 94.75 374 ILE B N 1
ATOM 6111 C CA . ILE B 1 374 ? -17.5 13.766 1.678 1 94.75 374 ILE B CA 1
ATOM 6112 C C . ILE B 1 374 ? -16.953 13.242 3 1 94.75 374 ILE B C 1
ATOM 6114 O O . ILE B 1 374 ? -17.109 12.055 3.314 1 94.75 374 ILE B O 1
ATOM 6118 N N . PRO B 1 375 ? -16.281 14.086 3.73 1 96.31 375 PRO B N 1
ATOM 6119 C CA . PRO B 1 375 ? -15.75 13.617 5.016 1 96.31 375 PRO B CA 1
ATOM 6120 C C . PRO B 1 375 ? -16.812 12.961 5.887 1 96.31 375 PRO B C 1
ATOM 6122 O O . PRO B 1 375 ? -17.969 13.383 5.879 1 96.31 375 PRO B O 1
ATOM 6125 N N . ALA B 1 376 ? -16.438 12 6.66 1 97.31 376 ALA B N 1
ATOM 6126 C CA . ALA B 1 376 ? -17.328 11.227 7.508 1 97.31 376 ALA B CA 1
ATOM 6127 C C . ALA B 1 376 ? -18.031 12.125 8.523 1 97.31 376 ALA B C 1
ATOM 6129 O O . ALA B 1 376 ? -19.203 11.898 8.859 1 97.31 376 ALA B O 1
ATOM 6130 N N . THR B 1 377 ? -17.328 13.164 9.039 1 96.5 377 THR B N 1
ATOM 6131 C CA . THR B 1 377 ? -17.891 14.062 10.047 1 96.5 377 THR B CA 1
ATOM 6132 C C . THR B 1 377 ? -19.031 14.891 9.461 1 96.5 377 THR B C 1
ATOM 6134 O O . THR B 1 377 ? -19.891 15.398 10.195 1 96.5 377 THR B O 1
ATOM 6137 N N . LYS B 1 378 ? -19.047 15.086 8.188 1 96 378 LYS B N 1
ATOM 6138 C CA . LYS B 1 378 ? -20.125 15.773 7.492 1 96 378 LYS B CA 1
ATOM 6139 C C . LYS B 1 378 ? -21.234 14.797 7.086 1 96 378 LYS B C 1
ATOM 6141 O O . LYS B 1 378 ? -22.422 15.086 7.234 1 96 378 LYS B O 1
ATOM 6146 N N . LEU B 1 379 ? -20.891 13.617 6.609 1 95.88 379 LEU B N 1
ATOM 6147 C CA . LEU B 1 379 ? -21.812 12.617 6.086 1 95.88 379 LEU B CA 1
ATOM 6148 C C . LEU B 1 379 ? -22.625 11.984 7.211 1 95.88 379 LEU B C 1
ATOM 6150 O O . LEU B 1 379 ? -23.828 11.766 7.066 1 95.88 379 LEU B O 1
ATOM 6154 N N . ALA B 1 380 ? -21.938 11.602 8.289 1 97.5 380 ALA B N 1
ATOM 6155 C CA . ALA B 1 380 ? -22.547 10.906 9.422 1 97.5 380 ALA B CA 1
ATOM 6156 C C . ALA B 1 380 ? -21.953 11.406 10.742 1 97.5 380 ALA B C 1
ATOM 6158 O O . ALA B 1 380 ? -21.297 10.656 11.469 1 97.5 380 ALA B O 1
ATOM 6159 N N . PRO B 1 381 ? -22.328 12.594 11.125 1 96.19 381 PRO B N 1
ATOM 6160 C CA . PRO B 1 381 ? -21.703 13.273 12.258 1 96.19 381 PRO B CA 1
ATOM 6161 C C . PRO B 1 381 ? -21.891 12.523 13.578 1 96.19 381 PRO B C 1
ATOM 6163 O O . PRO B 1 381 ? -21.094 12.695 14.5 1 96.19 381 PRO B O 1
ATOM 6166 N N . ARG B 1 382 ? -22.844 11.625 13.68 1 96.94 382 ARG B N 1
ATOM 6167 C CA . ARG B 1 382 ? -23.125 10.953 14.945 1 96.94 382 ARG B CA 1
ATOM 6168 C C . ARG B 1 382 ? -22.562 9.531 14.945 1 96.94 382 ARG B C 1
ATOM 6170 O O . ARG B 1 382 ? -22.688 8.82 15.945 1 96.94 382 ARG B O 1
ATOM 6177 N N . SER B 1 383 ? -21.922 9.164 13.867 1 97.69 383 SER B N 1
ATOM 6178 C CA . SER B 1 383 ? -21.328 7.824 13.797 1 97.69 383 SER B CA 1
ATOM 6179 C C . SER B 1 383 ? -20.141 7.695 14.734 1 97.69 383 SER B C 1
ATOM 6181 O O . SER B 1 383 ? -19.484 8.695 15.062 1 97.69 383 SER B O 1
ATOM 6183 N N . PRO B 1 384 ? -19.844 6.457 15.148 1 97.12 384 PRO B N 1
ATOM 6184 C CA . PRO B 1 384 ? -18.688 6.254 16.031 1 97.12 384 PRO B CA 1
ATOM 6185 C C . PRO B 1 384 ? -17.375 6.73 15.406 1 97.12 384 PRO B C 1
ATOM 6187 O O . PRO B 1 384 ? -16.547 7.324 16.094 1 97.12 384 PRO B O 1
ATOM 6190 N N . VAL B 1 385 ? -17.203 6.523 14.148 1 97.94 385 VAL B N 1
ATOM 6191 C CA . VAL B 1 385 ? -15.977 6.934 13.469 1 97.94 385 VAL B CA 1
ATOM 6192 C C . VAL B 1 385 ? -15.898 8.461 13.422 1 97.94 385 VAL B C 1
ATOM 6194 O O . VAL B 1 385 ? -14.836 9.039 13.656 1 97.94 385 VAL B O 1
ATOM 6197 N N . ALA B 1 386 ? -17.016 9.125 13.156 1 97.94 386 ALA B N 1
ATOM 6198 C CA . ALA B 1 386 ? -17.047 10.586 13.125 1 97.94 386 ALA B CA 1
ATOM 6199 C C . ALA B 1 386 ? -16.719 11.172 14.492 1 97.94 386 ALA B C 1
ATOM 6201 O O . ALA B 1 386 ? -15.953 12.141 14.594 1 97.94 386 ALA B O 1
ATOM 6202 N N . LYS B 1 387 ? -17.266 10.586 15.492 1 97.5 387 LYS B N 1
ATOM 6203 C CA . LYS B 1 387 ? -17.016 11.055 16.859 1 97.5 387 LYS B CA 1
ATOM 6204 C C . LYS B 1 387 ? -15.531 10.938 17.203 1 97.5 387 LYS B C 1
ATOM 6206 O O . LYS B 1 387 ? -14.961 11.844 17.812 1 97.5 387 LYS B O 1
ATOM 6211 N N . SER B 1 388 ? -14.984 9.836 16.859 1 97.75 388 SER B N 1
ATOM 6212 C CA . SER B 1 388 ? -13.562 9.625 17.125 1 97.75 388 SER B CA 1
ATOM 6213 C C . SER B 1 388 ? -12.703 10.656 16.391 1 97.75 388 SER B C 1
ATOM 6215 O O . SER B 1 388 ? -11.742 11.18 16.953 1 97.75 388 SER B O 1
ATOM 6217 N N . LEU B 1 389 ? -13.016 10.93 15.18 1 98.19 389 LEU B N 1
ATOM 6218 C CA . LEU B 1 389 ? -12.289 11.914 14.383 1 98.19 389 LEU B CA 1
ATOM 6219 C C . LEU B 1 389 ? -12.398 13.305 15 1 98.19 389 LEU B C 1
ATOM 6221 O O . LEU B 1 389 ? -11.406 14.039 15.062 1 98.19 389 LEU B O 1
ATOM 6225 N N . GLN B 1 390 ? -13.562 13.625 15.469 1 96.88 390 GLN B N 1
ATOM 6226 C CA . GLN B 1 390 ? -13.797 14.906 16.125 1 96.88 390 GLN B CA 1
ATOM 6227 C C . GLN B 1 390 ? -13 15.016 17.422 1 96.88 390 GLN B C 1
ATOM 6229 O O . GLN B 1 390 ? -12.438 16.062 17.719 1 96.88 390 GLN B O 1
ATOM 6234 N N . GLU B 1 391 ? -12.969 13.953 18.125 1 96.62 391 GLU B N 1
ATOM 6235 C CA . GLU B 1 391 ? -12.203 13.93 19.359 1 96.62 391 GLU B CA 1
ATOM 6236 C C . GLU B 1 391 ? -10.711 14.117 19.109 1 96.62 391 GLU B C 1
ATOM 6238 O O . GLU B 1 391 ? -10.023 14.82 19.844 1 96.62 391 GLU B O 1
ATOM 6243 N N . ILE B 1 392 ? -10.25 13.469 18.094 1 97.44 392 ILE B N 1
ATOM 6244 C CA . ILE B 1 392 ? -8.844 13.594 17.719 1 97.44 392 ILE B CA 1
ATOM 6245 C C . ILE B 1 392 ? -8.531 15.039 17.359 1 97.44 392 ILE B C 1
ATOM 6247 O O . ILE B 1 392 ? -7.539 15.602 17.828 1 97.44 392 ILE B O 1
ATOM 6251 N N . ALA B 1 393 ? -9.375 15.625 16.531 1 97.12 393 ALA B N 1
ATOM 6252 C CA . ALA B 1 393 ? -9.188 17.016 16.141 1 97.12 393 ALA B CA 1
ATOM 6253 C C . ALA B 1 393 ? -9.164 17.938 17.359 1 97.12 393 ALA B C 1
ATOM 6255 O O . ALA B 1 393 ? -8.305 18.812 17.469 1 97.12 393 ALA B O 1
ATOM 6256 N N . HIS B 1 394 ? -10.062 17.672 18.297 1 94.19 394 HIS B N 1
ATOM 6257 C CA . HIS B 1 394 ? -10.148 18.469 19.516 1 94.19 394 HIS B CA 1
ATOM 6258 C C . HIS B 1 394 ? -8.883 18.344 20.359 1 94.19 394 HIS B C 1
ATOM 6260 O O . HIS B 1 394 ? -8.359 19.328 20.859 1 94.19 394 HIS B O 1
ATOM 6266 N N . GLU B 1 395 ? -8.445 17.109 20.469 1 93.62 395 GLU B N 1
ATOM 6267 C CA . GLU B 1 395 ? -7.258 16.844 21.266 1 93.62 395 GLU B CA 1
ATOM 6268 C C . GLU B 1 395 ? -6.02 17.484 20.656 1 93.62 395 GLU B C 1
ATOM 6270 O O . GLU B 1 395 ? -5.141 17.969 21.375 1 93.62 395 GLU B O 1
ATOM 6275 N N . LEU B 1 396 ? -5.914 17.453 19.375 1 93.94 396 LEU B N 1
ATOM 6276 C CA . LEU B 1 396 ? -4.766 18.031 18.672 1 93.94 396 LEU B CA 1
ATOM 6277 C C . LEU B 1 396 ? -4.73 19.547 18.828 1 93.94 396 LEU B C 1
ATOM 6279 O O . LEU B 1 396 ? -3.656 20.156 18.797 1 93.94 396 LEU B O 1
ATOM 6283 N N . CYS B 1 397 ? -5.906 20.141 19 1 89.75 397 CYS B N 1
ATOM 6284 C CA . CYS B 1 397 ? -5.996 21.578 19.203 1 89.75 397 CYS B CA 1
ATOM 6285 C C . CYS B 1 397 ? -5.605 21.953 20.625 1 89.75 397 CYS B C 1
ATOM 6287 O O . CYS B 1 397 ? -5.027 23.016 20.859 1 89.75 397 CYS B O 1
ATOM 6289 N N . ARG B 1 398 ? -6.027 20.984 21.641 1 76.75 398 ARG B N 1
ATOM 6290 C CA . ARG B 1 398 ? -5.738 21.266 23.047 1 76.75 398 ARG B CA 1
ATOM 6291 C C . ARG B 1 398 ? -4.258 21.062 23.344 1 76.75 398 ARG B C 1
ATOM 6293 O O . ARG B 1 398 ? -3.684 21.781 24.156 1 76.75 398 ARG B O 1
ATOM 6300 N N . GLY B 1 399 ? -3.736 19.703 23.078 1 59.34 399 GLY B N 1
ATOM 6301 C CA . GLY B 1 399 ? -2.324 19.453 23.312 1 59.34 399 GLY B CA 1
ATOM 6302 C C . GLY B 1 399 ? -1.421 20.531 22.734 1 59.34 399 GLY B C 1
ATOM 6303 O O . GLY B 1 399 ? -0.297 20.719 23.203 1 59.34 399 GLY B O 1
ATOM 6304 N N . ALA B 1 400 ? -1.796 20.953 21.688 1 46.75 400 ALA B N 1
ATOM 6305 C CA . ALA B 1 400 ? -1.09 22.125 21.188 1 46.75 400 ALA B CA 1
ATOM 6306 C C . ALA B 1 400 ? -1.052 23.234 22.234 1 46.75 400 ALA B C 1
ATOM 6308 O O . ALA B 1 400 ? -0.082 24 22.312 1 46.75 400 ALA B O 1
ATOM 6309 N N . GLY B 1 401 ? -2.029 23.109 23.141 1 39.97 401 GLY B N 1
ATOM 6310 C CA . GLY B 1 401 ? -2.105 24.094 24.219 1 39.97 401 GLY B CA 1
ATOM 6311 C C . GLY B 1 401 ? -1.269 23.719 25.422 1 39.97 401 GLY B C 1
ATOM 6312 O O . GLY B 1 401 ? -0.746 24.594 26.109 1 39.97 401 GLY B O 1
ATOM 6313 N N . GLN B 1 402 ? -1.332 22.359 25.828 1 38.59 402 GLN B N 1
ATOM 6314 C CA . GLN B 1 402 ? -0.709 22.016 27.109 1 38.59 402 GLN B CA 1
ATOM 6315 C C . GLN B 1 402 ? 0.812 22 26.984 1 38.59 402 GLN B C 1
ATOM 6317 O O . GLN B 1 402 ? 1.519 22.109 28 1 38.59 402 GLN B O 1
ATOM 6322 N N . GLY B 1 403 ? 1.348 21.547 25.984 1 37.62 403 GLY B N 1
ATOM 6323 C CA . GLY B 1 403 ? 2.799 21.641 25.969 1 37.62 403 GLY B CA 1
ATOM 6324 C C . GLY B 1 403 ? 3.311 23.031 26.328 1 37.62 403 GLY B C 1
ATOM 6325 O O . GLY B 1 403 ? 4.43 23.172 26.812 1 37.62 403 GLY B O 1
ATOM 6326 N N . ASN B 1 404 ? 2.559 23.906 26 1 35.22 404 ASN B N 1
ATOM 6327 C CA . ASN B 1 404 ? 2.975 25.25 26.391 1 35.22 404 ASN B CA 1
ATOM 6328 C C . ASN B 1 404 ? 2.736 25.484 27.891 1 35.22 404 ASN B C 1
ATOM 6330 O O . ASN B 1 404 ? 3.375 26.359 28.484 1 35.22 404 ASN B O 1
ATOM 6334 N N . LEU B 1 405 ? 1.817 24.719 28.469 1 32.62 405 LEU B N 1
ATOM 6335 C CA . LEU B 1 405 ? 1.624 24.984 29.891 1 32.62 405 LEU B CA 1
ATOM 6336 C C . LEU B 1 405 ? 2.758 24.391 30.719 1 32.62 405 LEU B C 1
ATOM 6338 O O . LEU B 1 405 ? 3.246 25.016 31.656 1 32.62 405 LEU B O 1
ATOM 6342 N N . LEU B 1 406 ? 3.135 23.125 30.453 1 33.72 406 LEU B N 1
ATOM 6343 C CA . LEU B 1 406 ? 4.199 22.531 31.25 1 33.72 406 LEU B CA 1
ATOM 6344 C C . LEU B 1 406 ? 5.543 23.188 30.938 1 33.72 406 LEU B C 1
ATOM 6346 O O . LEU B 1 406 ? 6.355 23.406 31.844 1 33.72 406 LEU B O 1
ATOM 6350 N N . ARG B 1 407 ? 5.824 23.484 29.75 1 34.5 407 ARG B N 1
ATOM 6351 C CA . ARG B 1 407 ? 7.062 24.234 29.547 1 34.5 407 ARG B CA 1
ATOM 6352 C C . ARG B 1 407 ? 7.012 25.578 30.25 1 34.5 407 ARG B C 1
ATOM 6354 O O . ARG B 1 407 ? 8.055 26.141 30.609 1 34.5 407 ARG B O 1
ATOM 6361 N N . LYS B 1 408 ? 5.879 26.062 30.516 1 33.22 408 LYS B N 1
ATOM 6362 C CA . LYS B 1 408 ? 5.797 27.281 31.328 1 33.22 408 LYS B CA 1
ATOM 6363 C C . LYS B 1 408 ? 6.055 26.969 32.781 1 33.22 408 LYS B C 1
ATOM 6365 O O . LYS B 1 408 ? 6.59 27.797 33.531 1 33.22 408 LYS B O 1
ATOM 6370 N N . LEU B 1 409 ? 5.715 25.812 33.25 1 32.28 409 LEU B N 1
ATOM 6371 C CA . LEU B 1 409 ? 5.961 25.578 34.688 1 32.28 409 LEU B CA 1
ATOM 6372 C C . LEU B 1 409 ? 7.422 25.203 34.938 1 32.28 409 LEU B C 1
ATOM 6374 O O . LEU B 1 409 ? 7.973 25.516 35.969 1 32.28 409 LEU B O 1
ATOM 6378 N N . PHE B 1 410 ? 8.031 24.375 34.031 1 31.03 410 PHE B N 1
ATOM 6379 C CA . PHE B 1 410 ? 9.391 23.984 34.406 1 31.03 410 PHE B CA 1
ATOM 6380 C C . PHE B 1 410 ? 10.398 25.016 33.875 1 31.03 410 PHE B C 1
ATOM 6382 O O . PHE B 1 410 ? 11.609 24.781 33.969 1 31.03 410 PHE B O 1
ATOM 6389 N N . ALA B 1 411 ? 9.969 25.938 33.094 1 27.23 411 ALA B N 1
ATOM 6390 C CA . ALA B 1 411 ? 10.938 27 32.875 1 27.23 411 ALA B CA 1
ATOM 6391 C C . ALA B 1 411 ? 11.172 27.797 34.156 1 27.23 411 ALA B C 1
ATOM 6393 O O . ALA B 1 411 ? 11.766 28.875 34.125 1 27.23 411 ALA B O 1
ATOM 6394 N N . PHE B 1 412 ? 10.852 27.188 35.312 1 24.33 412 PHE B N 1
ATOM 6395 C CA . PHE B 1 412 ? 11.539 27.781 36.438 1 24.33 412 PHE B CA 1
ATOM 6396 C C . PHE B 1 412 ? 12.945 27.219 36.562 1 24.33 412 PHE B C 1
ATOM 6398 O O . PHE B 1 412 ? 13.188 26.047 36.25 1 24.33 412 PHE B O 1
#

Solvent-accessible surface area (backbone atoms only — not comparable to full-atom values): 43621 Å² total; per-residue (Å²): 134,81,78,76,74,74,78,72,80,76,81,77,78,77,76,77,72,78,73,76,72,84,72,79,82,72,64,32,35,31,32,28,22,72,57,76,58,53,51,55,52,52,49,52,43,32,48,71,67,76,41,88,53,58,70,46,72,42,82,36,42,69,86,46,47,55,58,44,48,71,74,64,55,37,43,33,37,37,34,42,52,83,79,75,49,74,66,44,41,50,52,42,30,52,40,32,65,73,38,66,75,38,43,31,30,34,38,22,54,89,66,59,68,71,57,53,51,54,43,41,73,23,49,38,74,42,76,44,53,48,84,78,43,60,66,57,52,51,48,52,49,48,53,44,41,51,50,34,50,39,42,54,44,69,60,50,60,38,42,27,38,30,23,27,25,37,33,63,57,32,46,24,55,59,49,44,52,39,32,46,47,33,30,23,74,73,64,68,33,35,27,37,35,40,35,57,18,31,70,73,39,57,57,54,43,38,53,31,83,70,82,76,90,46,26,48,39,60,48,46,76,44,50,90,66,62,39,63,66,53,51,55,72,43,29,50,73,69,43,99,45,26,34,31,32,29,27,24,94,36,58,74,45,32,68,67,55,51,63,80,48,50,59,61,51,47,56,41,46,46,48,72,21,43,30,38,38,32,30,38,44,71,65,83,45,72,54,47,45,53,54,57,67,64,30,62,35,36,31,46,16,26,41,75,37,48,63,29,46,54,35,35,40,54,49,51,51,51,39,51,75,67,64,54,58,70,89,33,46,34,32,31,36,29,58,42,56,95,86,44,95,51,45,70,66,55,50,29,67,71,58,72,46,54,73,68,49,66,31,50,59,46,67,69,59,51,50,50,16,40,54,63,12,35,36,40,55,75,74,40,54,84,36,69,45,21,46,39,40,45,49,51,29,52,46,58,61,46,54,66,49,47,59,55,50,53,53,58,62,61,70,104,136,81,77,74,74,73,76,69,80,74,78,75,75,74,73,74,71,76,73,76,72,83,72,79,82,75,62,32,36,30,32,28,22,72,57,75,57,53,52,57,53,51,50,51,43,32,48,72,68,76,40,85,54,59,72,46,70,44,82,36,43,71,86,47,47,55,56,44,48,71,74,64,56,37,45,32,37,39,33,42,52,84,79,75,49,73,66,43,40,50,49,42,30,51,40,33,65,73,39,67,78,38,44,29,32,35,38,21,52,89,66,60,67,70,56,53,51,54,44,41,74,22,48,38,75,43,77,46,52,48,83,78,43,58,67,57,52,50,48,52,49,48,55,45,41,51,49,33,46,41,41,57,43,76,51,49,60,39,42,27,38,31,24,27,26,37,34,64,57,32,46,24,53,60,49,44,52,39,31,46,47,35,27,22,74,74,65,68,34,34,26,35,35,40,34,56,17,32,70,73,38,58,60,54,42,39,52,31,82,69,81,76,93,44,26,49,39,60,49,46,77,44,49,90,68,62,38,63,67,52,50,56,71,43,27,51,72,72,44,98,45,26,33,33,32,29,28,24,94,36,57,74,45,30,66,68,55,51,64,81,48,49,59,61,52,48,58,40,47,46,54,73,20,40,28,38,37,32,30,38,45,72,65,82,45,74,53,48,46,53,54,55,68,65,29,62,34,36,30,45,16,25,42,75,37,50,64,26,47,52,35,37,41,53,49,50,50,51,39,52,74,68,64,55,59,69,90,33,46,35,32,31,36,29,58,41,56,92,86,43,94,50,46,73,65,55,50,30,68,71,59,71,47,54,72,70,48,65,31,49,58,47,67,68,58,51,50,50,16,39,55,64,11,36,36,39,57,75,74,40,53,83,36,70,45,21,45,38,39,46,50,50,30,52,46,59,62,44,54,67,47,47,60,56,49,54,55,58,60,62,71,105

Foldseek 3Di:
DPDPPPPDDPDPPPPPPPPPPPDQPFAEEEEEEQDPVVQVVLCVLCVVVVRHGHYHYDHHALVCLQVCCVPVVGQEYEGEDEDADPVSLQSLLVNCVVNVRYAYEYEYADDPPVRVVSNVNSVHPYYAHPPHDSCSSVVVVVVSCLQVVLCPPVNLQAAEEEFEELDPPLCSLLLLLQLQVLLCVPVVWQEEEEEAQQADWDSQLLQDDDDAPAALLNCLVVLVPDALVVVQVRFDPSDPRYTYHTHDPHVVSSVSDDLVSQVSVCVRDSSPTSYYYYHHYNDDDSNSVSSLVPHQAYEHGFEQDPVRLVSLLVVLVVCVVVVPDLVRYEYEYEQDDCPDPGHPVNSCVSNVHYHPYYAHRDPVLSVVSSNVSHRSCVVPVPDSRNVRSNVVSVVVVCVVVVVVVVCVVPVD/DPPPPPPPPPPPPPPPPPPPPPPQPFAEEEEEEQDPVVQVVLCVLCVVVVRDGHYHYDNHALVCLQVCCVPVVGQEYEGEDADDDPVSLQSLLVNCVVNVRYAYEYEYADDDPVRVVSNVNSVHPYYQHPPHDSCSSVVVVVVSCLQVVLCPPVNLQAAEEEFEELDPPLCSLLLLLQLQVLLCVPVVWQEEEEEAQQADWDSQLLQDDDDAPAALLNCLVVVVPDALVVVVVRFDPSDPRYTYHTHDPHVVSSVSDDLVSQVSVCVRDSSPTSYYYYHHYNDDDSNRVSSLVPHQAYEHGFEQDPVRLVSLLVVLVVCVVVVPDLVRYEYEYEQDDCPDPGHPVNSCVSNVHYHPYYAHRDPVLSVVSSNVSHRSCVVPVPDSRNVRSNVVSVVVVCVVVVVVVVVVVVVD

pLDDT: mean 83.51, std 19.65, range [20.05, 98.62]

Organism: Nitrosospira multiformis (strain ATCC 25196 / NCIMB 11849 / C 71) (NCBI:txid323848)

Secondary structure (DSSP, 8-state):
----------------------------EEEEESSTHHHHHHHHHHHHTT----EEEEE--GGGHHHHHHHT--SEEEEE-SS--HHHHHHHHHHHHH-TTSEEEEEES---HHHHHHHHHTT--EEEESSPPHHHHHHHHHHHHHHHHHHHSTT---EEEEEEESSTTSSHHHHHHHHHHHHHHTT---EEEEEE-TTT--GGGGTSSS--S-BHHHHHHTGGG--HHHHHHHSEEEETTEEEEBPPSSHHHHTT--GGGHHHHHHHHHHH-SEEEEEE-S---HHHHHHHHH-SEEEEEE-SSHHHHHHHHHHHHHHHHTT--GGGB-EEEEEE-TT-SS-HHHHHHHHT--EEEEEE--HHHHHHHHHHT--HHHH-TTSHHHHHHHHHHHHHHHHHHHHHHHHHHHT-/----------------------------EEEEESSTHHHHHHHHHHHHTT----EEEEE--GGGHHHHHHHT--SEEEEE-SS--HHHHHHHHHHHHH-TTSEEEEEES---HHHHHHHHHTT--EEEESSPPHHHHHHHHHHHHHHHHHHHSS----EEEEEEESSTTSSHHHHHHHHHHHHHHTT---EEEEEE-TTT--GGGGTSSS--S-BHHHHHHTGGG--HHHHHHHSEEEETTEEEEBPPSSHHHHTT--GGGHHHHHHHHHHH-SEEEEEE-S---HHHHHHHHH-SEEEEEE-SSHHHHHHHHHHHHHHHHTT--GGGB-EEEEEE-TT-SS-HHHHHHHHT--EEEEEE--HHHHHHHHHHT--HHHH-TTSHHHHHHHHHHHHHHHHHHHHHHHHHHHT-

Nearest PDB structures (foldseek):
  3ea0-assembly1_A  TM=9.582E-01  e=9.441E-21  Chlorobaculum tepidum TLS
  4dad-assembly1_A-2  TM=8.649E-01  e=9.502E-08  Burkholderia pseudomallei
  4dn6-assembly1_B  TM=8.673E-01  e=1.417E-07  Burkholderia thailandensis E264
  6ekh-assembly1_Y  TM=8.649E-01  e=8.191E-06  Methanococcus maripaludis
  6swl-assembly2_B  TM=7.949E-01  e=1.250E-03  Geobacillus stearothermophilus

Radius of gyration: 38.08 Å; Cα contacts (8 Å, |Δi|>4): 1462; chains: 2; bounding box: 98×116×117 Å